Protein 3K1S (pdb70)

InterPro domains:
  IPR003188 Phosphotransferase system, lactose/cellobiose-type IIA subunit [PF02255] (8-100)
  IPR003188 Phosphotransferase system, lactose/cellobiose-type IIA subunit [PIRSF000699] (2-105)
  IPR003188 Phosphotransferase system, lactose/cellobiose-type IIA subunit [PS51095] (3-101)
  IPR003188 Phosphotransferase system, lactose/cellobiose-type IIA subunit [PTHR34382] (1-103)
  IPR003188 Phosphotransferase system, lactose/cellobiose-type IIA subunit [cd00215] (6-101)
  IPR036542 Phosphotransferase system, lactose/cellobiose-type IIA subunit superfamily [SSF46973] (1-101)

Organism: Bacillus anthracis (NCBI:txid1392)

CATH classification: 1.20.58.80

Sequence (906 aa):
SNATTAEQIPFQLILNSGNARRSFAEALQFAKQGKAEADEAVKAKEEAINEAHHFQTELIQSEARGEKTEISVLLIHAQDHLNAITVKELAAEFIDLYKKLEAKGGTTAEQIPFQLILNSGNARSFAEALQFAKQGKAEADEEAVKAKEAINEAHHFQTELIQSEARGEKKTEEISVLLIHAQDHLNAITVKELAAEFIDLYKKLEAKKGTTAEQIPFQLILNSGNARSFAEALQFAKQGKAEADEAVKAKKEAINEAHHFQTELIQSEEARGEKTEISVLLIHAQDHLNAITVKELAAEFIDLYKKLEAKGSNATTAEQIPFQLILNSGNARSFAEALQFAKQGKAEADEAVKAKEAINEAHHFQQTELIQSEARGEKTEEISVLLIHAQDHLNAITVKELAAEFIDLYKKLEEAKGTTAEQIPFQQLILNSGNARSFAEALQFAKQGKAEADEAVKAKKEAINEAHHFQTELIQSEARGEKTEISVLLIHAQDHLNAITVKELAAEFIDLYKKLEAKGTTAEQIPFQLILNSGNARSFAEALQQFAKQGKAEADEAVKAKEAINEAHHFQTELIQSEARGEKTEISVLLIHAQDHLNAITVKELAAEFIDLYKKLEAKGTTAEQIPFQLILNSGNARSFAEALQFAKQGKAEADEAVKAKEEAINEAHHFQTELIQSEARGEKTEEISVLLIHAQDHLNAITVKELAAEFIDLYKKLEEAKGTTAEQIPFQLILNSGNARRSFAEALQQFAKQGKAEADEAVKAKEAINEAHHHFQTELIQSEARGEKTEISVLLIHAQDHLNAITVKEELAAEFIDLYKKLEAKGTTAEQQIPFQLILNSGNARSFAEALQFAKQGKAEEADEAVKKAKEAINEAHHFQTELIQSEARGEKKTEISVLLIHAQDHLNAITVKELAAEFIDLYKKLEAKG

Foldseek 3Di:
DVVDPLVVLLVQLLVLLVLLLVLLVLLVQLVVVHVSSVVSCSSVVSLVSSVVSVVVVVVCVVVVNDRDDDPSNVVSVVSNVSVVSNVVSVVSSVVSVVVVVPD/DVLVCLLVQLLVLLVLLLVLLCLLVCLVVVHVSSVVSCVSVVSLVSNVVSVVCVVVCVVVVHDDDDDPSNVVSVVSNVSVVSSVVSVVSSVVSVVPVVDD/DVLVVLLVLLLVLLVLLLVLLCLLVQLVVVHVSSVVSVSSVVSLVSNVVSVVCQVVCVVVVNDDDDDPSNVVSVVSNVSVVSSVVSVVSSVVSVVVVVVD/DDVDVPVVLLVVLLVLLVLLQVLLVLLVCLVVVHVSSVVSVVSVVSLVSSVVSVVVVVVCVVVPNDDDDDPSNVVSVVSNCSVVSSVVSVVSSVVSVVVVVVD/DVLVCLLVLLQVLLVLLLVLLVLLVQLVVVHVSSVVSVSSVVSLVSNVVSVVVQVVQVVPPDDDDDDPSNVVSVVSNVSVVSSVVSVVSSVVSVVVVVPD/DDQCVLLVLLQVLLVLLLVLLCLLVQLVVVHVSSVVSVSSVVSLVSNVVSVVCVVVCVVVVNDRDDDPSNVVSVVSNVSVVSNVVSVVSSVVSVVVVVPD/DVLVCLLVQLQVLLVLLLVLLVLLVCLVVVHVSSVVSCSSVVSLVSNVVSVVCNVVCVVVVHDDDDDPSNVVSVVSNVSVVSSVVSVVSSVVSVVPVVDD/DVLVCLLVQLLVLLVLLLVLLCLLVQLVVVHVSSVVSCVSVVSLVSNVVSVVCVVVCVVVPNDDDDDPSNVVSVVSNCSVVSSVVSVVSSVVSVVVVPVD/DVCVCLLVLLLVLLVLLLVLLCLLVCLVVVHVSSVVSCSSVVSLVSNVVSVVCVVVCVVVVNDDDDDPSNVVSVVSNVSVVSSVVSVVSSVVSVVVVVVD

Secondary structure (DSSP, 8-state):
-----TTHHHHHHHHHHHHHHHH--HHHHHHTT--HHHH--HHHHHHHHHHHHHHHHHHHHHTT-PPPP-HHHHHHHHH--HHHHHHHHHHHHHHHHHHHHH-/-GGGGHHHHHHHHHHHHHHH--HHHHHHTT--HHHH--HHHHHHHHHHHHHHHHHHHHHHT------HHHHHHHHH--HHHHHHHHHHHHHHHHHHHH--/-TTTHHHHHHHHHHHHHHHH--HHHHHHTT--HHHH--HHHHHHHHHHHHHHHHHHHHHTT-PPPP-HHHHHHHHH--HHHHHHHHHHHHHHHHHHHHT-/----TTTHHHHHHHHHHHHHHHH--HHHHHHTT--HHHH--HHHHHHHHHHHHHHHHHHHHHHT--PPP-HHHHHHHHH--HHHHHHHHHHHHHHHHHHHHH-/-TTTTHHHHHHHHHHHHHHH--HHHHHTTT--HHHH--HHHHHHHHHHHHHHHHHHHHHTTS-----HHHHHHHHH--HHHHHHHHHHHHHHHHHHHTT-/--SSHHHHHHHHHHHHHHHH--HHHHHHTT--HHHH--HHHHHHHHHHHHHHHHHHHHHTT------HHHHHHHHH--HHHHHHHHHHHHHHHHHHHH--/-HHHHHHHHHHHHHHHHHHH--HHHHHHHT--HHHH--HHHHHHHHHHHHHHHHHHHHHTTPPPPP-HHHHHHHHH--HHHHHHHHHHHHHHHHHHHT--/-TTTSHHHHHHHHHHHHHHH--HHHHHHTT--HHHH--HHHHHHHHHHHHHHHHHHHHHTT------HHHHHHHHH--HHHHHHHHHHHHHHHHHHHTT-/--GGGHHHHHHHHHHHHHHH--HHHHHHTT--HHHH--HHHHHHHHHHHHHHHHHHHHHHT------HHHHHHHHH--HHHHHHHHHHHHHHHHHHHHH-

Radius of gyration: 31.22 Å; Cα contacts (8 Å, |Δi|>4): 1168; chains: 9; bounding box: 77×78×96 Å

B-factor: mean 37.59, std 14.77, range [17.46, 113.02]

Structure (mmCIF, N/CA/C/O backbone):
data_3K1S
#
_entry.id   3K1S
#
_cell.length_a   92.887
_cell.length_b   92.887
_cell.length_c   260.639
_cell.angle_alpha   90.00
_cell.angle_beta   90.00
_cell.angle_gamma   90.00
#
_symmetry.space_group_name_H-M   'P 43 21 2'
#
loop_
_entity.id
_entity.type
_entity.pdbx_description
1 polymer 'PTS system, cellobiose-specific IIA component'
2 non-polymer 'SODIUM ION'
3 non-polymer 'MAGNESIUM ION'
4 non-polymer 'CHLORIDE ION'
5 water water
#
loop_
_atom_site.group_PDB
_atom_site.id
_atom_site.type_symbol
_atom_site.label_atom_id
_atom_site.label_alt_id
_atom_site.label_comp_id
_atom_site.label_asym_id
_atom_site.label_entity_id
_atom_site.label_seq_id
_atom_site.pdbx_PDB_ins_code
_atom_site.Cartn_x
_atom_site.Cartn_y
_atom_site.Cartn_z
_atom_site.occupancy
_atom_site.B_iso_or_equiv
_atom_site.auth_seq_id
_atom_site.auth_comp_id
_atom_site.auth_asym_id
_atom_site.auth_atom_id
_atom_site.pdbx_PDB_model_num
ATOM 1 N N . SER A 1 1 ? 10.612 -8.314 74.198 1.00 31.48 -2 SER A N 1
ATOM 2 C CA . SER A 1 1 ? 10.486 -9.441 75.166 1.00 31.03 -2 SER A CA 1
ATOM 3 C C . SER A 1 1 ? 9.399 -10.424 74.734 1.00 31.92 -2 SER A C 1
ATOM 4 O O . SER A 1 1 ? 8.644 -10.155 73.793 1.00 29.61 -2 SER A O 1
ATOM 7 N N . ASN A 1 2 ? 9.317 -11.558 75.429 1.00 32.27 -1 ASN A N 1
ATOM 8 C CA . ASN A 1 2 ? 8.267 -12.551 75.175 1.00 33.83 -1 ASN A CA 1
ATOM 9 C C . ASN A 1 2 ? 6.849 -12.028 75.427 1.00 34.62 -1 ASN A C 1
ATOM 10 O O . ASN A 1 2 ? 5.905 -12.432 74.748 1.00 35.54 -1 ASN A O 1
ATOM 15 N N . ALA A 1 3 ? 6.700 -11.141 76.408 1.00 37.84 0 ALA A N 1
ATOM 16 C CA . ALA A 1 3 ? 5.399 -10.545 76.705 1.00 41.08 0 ALA A CA 1
ATOM 17 C C . ALA A 1 3 ? 4.982 -9.565 75.609 1.00 43.81 0 ALA A C 1
ATOM 18 O O . ALA A 1 3 ? 3.832 -9.582 75.159 1.00 44.70 0 ALA A O 1
ATOM 36 N N . THR A 1 6 ? 8.214 -4.743 70.564 1.00 43.78 3 THR A N 1
ATOM 37 C CA . THR A 1 6 ? 8.045 -3.466 69.871 1.00 44.85 3 THR A CA 1
ATOM 38 C C . THR A 1 6 ? 8.555 -3.571 68.433 1.00 44.10 3 THR A C 1
ATOM 39 O O . THR A 1 6 ? 9.300 -4.502 68.096 1.00 41.75 3 THR A O 1
ATOM 43 N N . THR A 1 7 ? 8.156 -2.614 67.594 1.00 43.52 4 THR A N 1
ATOM 44 C CA . THR A 1 7 ? 8.591 -2.569 66.194 1.00 42.36 4 THR A CA 1
ATOM 45 C C . THR A 1 7 ? 10.116 -2.513 66.079 1.00 37.56 4 THR A C 1
ATOM 46 O O . THR A 1 7 ? 10.715 -3.309 65.358 1.00 38.18 4 THR A O 1
ATOM 50 N N . ALA A 1 8 ? 10.734 -1.578 66.799 1.00 52.43 5 ALA A N 1
ATOM 51 C CA . ALA A 1 8 ? 12.192 -1.460 66.836 1.00 47.22 5 ALA A CA 1
ATOM 52 C C . ALA A 1 8 ? 12.857 -2.788 67.191 1.00 43.78 5 ALA A C 1
ATOM 53 O O . ALA A 1 8 ? 13.907 -3.128 66.643 1.00 41.49 5 ALA A O 1
ATOM 55 N N . GLU A 1 9 ? 12.237 -3.529 68.109 1.00 40.68 6 GLU A N 1
ATOM 56 C CA . GLU A 1 9 ? 12.767 -4.819 68.564 1.00 38.87 6 GLU A CA 1
ATOM 57 C C . GLU A 1 9 ? 12.742 -5.895 67.470 1.00 35.57 6 GLU A C 1
ATOM 58 O O . GLU A 1 9 ? 13.263 -6.995 67.661 1.00 35.35 6 GLU A O 1
ATOM 64 N N . GLN A 1 10 ? 12.149 -5.562 66.325 1.00 33.74 7 GLN A N 1
ATOM 65 C CA . GLN A 1 10 ? 12.113 -6.465 65.171 1.00 31.98 7 GLN A CA 1
ATOM 66 C C . GLN A 1 10 ? 13.460 -6.548 64.461 1.00 29.06 7 GLN A C 1
ATOM 67 O O . GLN A 1 10 ? 13.782 -7.567 63.848 1.00 27.78 7 GLN A O 1
ATOM 73 N N . ILE A 1 11 ? 14.241 -5.474 64.547 1.00 28.30 8 ILE A N 1
ATOM 74 C CA . ILE A 1 11 ? 15.503 -5.367 63.813 1.00 28.55 8 ILE A CA 1
ATOM 75 C C . ILE A 1 11 ? 16.466 -6.505 64.162 1.00 26.00 8 ILE A C 1
ATOM 76 O O . ILE A 1 11 ? 16.976 -7.175 63.269 1.00 27.00 8 ILE A O 1
ATOM 81 N N . PRO A 1 12 ? 16.720 -6.731 65.462 1.00 25.28 9 PRO A N 1
ATOM 82 C CA . PRO A 1 12 ? 17.636 -7.812 65.816 1.00 23.74 9 PRO A CA 1
ATOM 83 C C . PRO A 1 12 ? 17.257 -9.157 65.192 1.00 22.49 9 PRO A C 1
ATOM 84 O O . PRO A 1 12 ? 18.132 -9.843 64.652 1.00 22.14 9 PRO A O 1
ATOM 88 N N . PHE A 1 13 ? 15.974 -9.519 65.247 1.00 22.18 10 PHE A N 1
ATOM 89 C CA . PHE A 1 13 ? 15.491 -10.780 64.654 1.00 21.59 10 PHE A CA 1
ATOM 90 C C . PHE A 1 13 ? 15.752 -10.881 63.146 1.00 22.80 10 PHE A C 1
ATOM 91 O O . PHE A 1 13 ? 16.125 -11.948 62.645 1.00 21.85 10 PHE A O 1
ATOM 99 N N . GLN A 1 14 ? 15.544 -9.773 62.433 1.00 21.60 11 GLN A N 1
ATOM 100 C CA . GLN A 1 14 ? 15.752 -9.715 60.988 1.00 24.11 11 GLN A CA 1
ATOM 101 C C . GLN A 1 14 ? 17.231 -9.842 60.644 1.00 24.72 11 GLN A C 1
ATOM 102 O O . GLN A 1 14 ? 17.595 -10.514 59.678 1.00 24.79 11 GLN A O 1
ATOM 108 N N . LEU A 1 15 ? 18.077 -9.179 61.428 1.00 26.54 12 LEU A N 1
ATOM 109 C CA . LEU A 1 15 ? 19.523 -9.264 61.240 1.00 26.10 12 LEU A CA 1
ATOM 110 C C . LEU A 1 15 ? 20.031 -10.685 61.465 1.00 22.73 12 LEU A C 1
ATOM 111 O O . LEU A 1 15 ? 20.907 -11.153 60.748 1.00 26.18 12 LEU A O 1
ATOM 116 N N . ILE A 1 16 ? 19.478 -11.357 62.467 1.00 22.76 13 ILE A N 1
ATOM 117 C CA . ILE A 1 16 ? 19.895 -12.712 62.829 1.00 20.07 13 ILE A CA 1
ATOM 118 C C . ILE A 1 16 ? 19.440 -13.700 61.753 1.00 20.48 13 ILE A C 1
ATOM 119 O O . ILE A 1 16 ? 20.210 -14.569 61.327 1.00 20.91 13 ILE A O 1
ATOM 124 N N . LEU A 1 17 ? 18.206 -13.538 61.281 1.00 19.11 14 LEU A N 1
ATOM 125 C CA . LEU A 1 17 ? 17.683 -14.380 60.207 1.00 19.42 14 LEU A CA 1
ATOM 126 C C . LEU A 1 17 ? 18.583 -14.348 58.964 1.00 20.62 14 LEU A C 1
ATOM 127 O O . LEU A 1 17 ? 19.063 -15.392 58.510 1.00 19.35 14 LEU A O 1
ATOM 132 N N . ASN A 1 18 ? 18.802 -13.145 58.434 1.00 19.03 15 ASN A N 1
ATOM 133 C CA . ASN A 1 18 ? 19.549 -12.938 57.192 1.00 22.03 15 ASN A CA 1
ATOM 134 C C . ASN A 1 18 ? 21.040 -13.246 57.330 1.00 22.26 15 ASN A C 1
ATOM 135 O O . ASN A 1 18 ? 21.606 -13.965 56.504 1.00 25.12 15 ASN A O 1
ATOM 140 N N . SER A 1 19 ? 21.667 -12.699 58.371 1.00 20.56 16 SER A N 1
ATOM 141 C CA . SER A 1 19 ? 23.061 -13.016 58.706 1.00 22.01 16 SER A CA 1
ATOM 142 C C . SER A 1 19 ? 23.278 -14.513 58.926 1.00 20.13 16 SER A C 1
ATOM 143 O O . SER A 1 19 ? 24.277 -15.069 58.473 1.00 23.80 16 SER A O 1
ATOM 146 N N . GLY A 1 20 ? 22.348 -15.154 59.630 1.00 20.49 17 GLY A N 1
ATOM 147 C CA . GLY A 1 20 ? 22.415 -16.591 59.883 1.00 18.69 17 GLY A CA 1
ATOM 148 C C . GLY A 1 20 ? 22.382 -17.372 58.585 1.00 18.94 17 GLY A C 1
ATOM 149 O O . GLY A 1 20 ? 23.177 -18.292 58.383 1.00 22.09 17 GLY A O 1
ATOM 150 N N . ASN A 1 21 ? 21.462 -17.001 57.698 1.00 19.12 18 ASN A N 1
ATOM 151 C CA . ASN A 1 21 ? 21.385 -17.599 56.365 1.00 18.33 18 ASN A CA 1
ATOM 152 C C . ASN A 1 21 ? 22.635 -17.321 55.523 1.00 18.89 18 ASN A C 1
ATOM 153 O O . ASN A 1 21 ? 23.077 -18.180 54.757 1.00 19.98 18 ASN A O 1
ATOM 158 N N . ALA A 1 22 ? 23.215 -16.132 55.681 1.00 18.34 19 ALA A N 1
ATOM 159 C CA . ALA A 1 22 ? 24.493 -15.815 55.036 1.00 20.24 19 ALA A CA 1
ATOM 160 C C . ALA A 1 22 ? 25.585 -16.771 55.512 1.00 21.84 19 ALA A C 1
ATOM 161 O O . ALA A 1 22 ? 26.265 -17.390 54.696 1.00 23.82 19 ALA A O 1
ATOM 163 N N . ARG A 1 23 ? 25.723 -16.934 56.827 1.00 21.99 20 ARG A N 1
ATOM 164 C CA A ARG A 1 23 ? 26.707 -17.818 57.371 0.50 21.85 20 ARG A CA 1
ATOM 165 C CA B ARG A 1 23 ? 26.726 -17.832 57.378 0.50 21.81 20 ARG A CA 1
ATOM 166 C C . ARG A 1 23 ? 26.458 -19.257 56.910 1.00 20.75 20 ARG A C 1
ATOM 167 O O . ARG A 1 23 ? 27.363 -19.929 56.508 1.00 23.93 20 ARG A O 1
ATOM 182 N N . SER A 1 24 ? 25.214 -19.679 56.932 1.00 20.22 21 SER A N 1
ATOM 183 C CA . SER A 1 24 ? 24.837 -21.008 56.452 1.00 19.97 21 SER A CA 1
ATOM 184 C C . SER A 1 24 ? 25.218 -21.246 54.987 1.00 21.07 21 SER A C 1
ATOM 185 O O . SER A 1 24 ? 25.718 -22.323 54.639 1.00 23.92 21 SER A O 1
ATOM 188 N N . PHE A 1 25 ? 24.992 -20.252 54.131 1.00 19.72 22 PHE A N 1
ATOM 189 C CA . PHE A 1 25 ? 25.357 -20.385 52.714 1.00 21.16 22 PHE A CA 1
ATOM 190 C C . PHE A 1 25 ? 26.861 -20.526 52.562 1.00 20.29 22 PHE A C 1
ATOM 191 O O . PHE A 1 25 ? 27.342 -21.374 51.807 1.00 21.24 22 PHE A O 1
ATOM 199 N N . ALA A 1 26 ? 27.605 -19.705 53.296 1.00 20.51 23 ALA A N 1
ATOM 200 C CA . ALA A 1 26 ? 29.063 -19.750 53.249 1.00 21.29 23 ALA A CA 1
ATOM 201 C C . ALA A 1 26 ? 29.608 -21.112 53.683 1.00 22.12 23 ALA A C 1
ATOM 202 O O . ALA A 1 26 ? 30.490 -21.660 53.028 1.00 25.14 23 ALA A O 1
ATOM 212 N N . GLU A 1 28 ? 27.903 -23.996 53.743 1.00 26.16 25 GLU A N 1
ATOM 213 C CA . GLU A 1 28 ? 27.431 -24.949 52.737 1.00 25.06 25 GLU A CA 1
ATOM 214 C C . GLU A 1 28 ? 28.375 -24.948 51.535 1.00 23.85 25 GLU A C 1
ATOM 215 O O . GLU A 1 28 ? 28.737 -26.009 51.019 1.00 23.94 25 GLU A O 1
ATOM 221 N N . ALA A 1 29 ? 28.796 -23.753 51.126 1.00 22.56 26 ALA A N 1
ATOM 222 C CA . ALA A 1 29 ? 29.759 -23.580 50.037 1.00 22.94 26 ALA A CA 1
ATOM 223 C C . ALA A 1 29 ? 31.120 -24.182 50.384 1.00 24.96 26 ALA A C 1
ATOM 224 O O . ALA A 1 29 ? 31.747 -24.848 49.550 1.00 26.64 26 ALA A O 1
ATOM 226 N N . LEU A 1 30 ? 31.572 -23.941 51.612 1.00 24.77 27 LEU A N 1
ATOM 227 C CA . LEU A 1 30 ? 32.826 -24.505 52.090 1.00 26.02 27 LEU A CA 1
ATOM 228 C C . LEU A 1 30 ? 32.752 -26.026 51.979 1.00 28.26 27 LEU A C 1
ATOM 229 O O . LEU A 1 30 ? 33.642 -26.656 51.393 1.00 29.65 27 LEU A O 1
ATOM 234 N N . GLN A 1 31 ? 31.672 -26.604 52.507 1.00 24.55 28 GLN A N 1
ATOM 235 C CA . GLN A 1 31 ? 31.457 -28.050 52.445 1.00 26.23 28 GLN A CA 1
ATOM 236 C C . GLN A 1 31 ? 31.406 -28.605 51.012 1.00 26.05 28 GLN A C 1
ATOM 237 O O . GLN A 1 31 ? 31.953 -29.676 50.750 1.00 27.51 28 GLN A O 1
ATOM 243 N N . PHE A 1 32 ? 30.734 -27.894 50.103 1.00 25.29 29 PHE A N 1
ATOM 244 C CA . PHE A 1 32 ? 30.715 -28.270 48.680 1.00 26.71 29 PHE A CA 1
ATOM 245 C C . PHE A 1 32 ? 32.130 -28.334 48.098 1.00 27.57 29 PHE A C 1
ATOM 246 O O . PHE A 1 32 ? 32.515 -29.336 47.497 1.00 28.42 29 PHE A O 1
ATOM 254 N N . ALA A 1 33 ? 32.892 -27.259 48.282 1.00 27.99 30 ALA A N 1
ATOM 255 C CA . ALA A 1 33 ? 34.255 -27.169 47.765 1.00 28.74 30 ALA A CA 1
ATOM 256 C C . ALA A 1 33 ? 35.116 -28.321 48.279 1.00 31.20 30 ALA A C 1
ATOM 257 O O . ALA A 1 33 ? 35.921 -28.894 47.534 1.00 33.35 30 ALA A O 1
ATOM 259 N N . LYS A 1 34 ? 34.932 -28.653 49.554 1.00 32.14 31 LYS A N 1
ATOM 260 C CA . LYS A 1 34 ? 35.645 -29.749 50.200 1.00 34.34 31 LYS A CA 1
ATOM 261 C C . LYS A 1 34 ? 35.389 -31.082 49.493 1.00 35.05 31 LYS A C 1
ATOM 262 O O . LYS A 1 34 ? 36.233 -31.978 49.523 1.00 35.77 31 LYS A O 1
ATOM 268 N N . GLN A 1 35 ? 34.219 -31.202 48.869 1.00 33.76 32 GLN A N 1
ATOM 269 C CA . GLN A 1 35 ? 33.843 -32.412 48.130 1.00 34.64 32 GLN A CA 1
ATOM 270 C C . GLN A 1 35 ? 34.196 -32.312 46.650 1.00 33.55 32 GLN A C 1
ATOM 271 O O . GLN A 1 35 ? 33.900 -33.221 45.873 1.00 35.04 32 GLN A O 1
ATOM 277 N N . GLY A 1 36 ? 34.823 -31.204 46.266 1.00 32.28 33 GLY A N 1
ATOM 278 C CA . GLY A 1 36 ? 35.180 -30.964 44.877 1.00 31.93 33 GLY A CA 1
ATOM 279 C C . GLY A 1 36 ? 34.003 -30.485 44.049 1.00 32.40 33 GLY A C 1
ATOM 280 O O . GLY A 1 36 ? 34.078 -30.458 42.819 1.00 33.04 33 GLY A O 1
ATOM 281 N N . LYS A 1 37 ? 32.921 -30.103 44.729 1.00 30.41 34 LYS A N 1
ATOM 282 C CA . LYS A 1 37 ? 31.718 -29.581 44.082 1.00 29.82 34 LYS A CA 1
ATOM 283 C C . LYS A 1 37 ? 31.835 -28.067 43.940 1.00 29.37 34 LYS A C 1
ATOM 284 O O . LYS A 1 37 ? 31.188 -27.299 44.665 1.00 30.02 34 LYS A O 1
ATOM 298 N N . ALA A 1 39 ? 31.239 -25.760 41.405 1.00 31.79 36 ALA A N 1
ATOM 299 C CA . ALA A 1 39 ? 30.154 -24.963 40.835 1.00 31.86 36 ALA A CA 1
ATOM 300 C C . ALA A 1 39 ? 29.049 -24.700 41.856 1.00 30.55 36 ALA A C 1
ATOM 301 O O . ALA A 1 39 ? 28.472 -23.612 41.880 1.00 29.31 36 ALA A O 1
ATOM 303 N N . GLU A 1 40 ? 28.761 -25.706 42.683 1.00 29.26 37 GLU A N 1
ATOM 304 C CA . GLU A 1 40 ? 27.783 -25.590 43.757 1.00 28.38 37 GLU A CA 1
ATOM 305 C C . GLU A 1 40 ? 28.311 -24.669 44.863 1.00 27.61 37 GLU A C 1
ATOM 306 O O . GLU A 1 40 ? 27.546 -23.931 45.491 1.00 28.63 37 GLU A O 1
ATOM 312 N N . ALA A 1 41 ? 29.620 -24.727 45.098 1.00 26.79 38 ALA A N 1
ATOM 313 C CA . ALA A 1 41 ? 30.292 -23.827 46.033 1.00 27.30 38 ALA A CA 1
ATOM 314 C C . ALA A 1 41 ? 30.225 -22.382 45.542 1.00 27.06 38 ALA A C 1
ATOM 315 O O . ALA A 1 41 ? 29.814 -21.490 46.279 1.00 26.86 38 ALA A O 1
ATOM 317 N N . ASP A 1 42 ? 30.628 -22.155 44.294 1.00 28.76 39 ASP A N 1
ATOM 318 C CA . ASP A 1 42 ? 30.567 -20.815 43.710 1.00 30.43 39 ASP A CA 1
ATOM 319 C C . ASP A 1 42 ? 29.167 -20.206 43.829 1.00 30.57 39 ASP A C 1
ATOM 320 O O . ASP A 1 42 ? 29.027 -19.043 44.210 1.00 29.52 39 ASP A O 1
ATOM 325 N N . GLU A 1 43 ? 28.140 -20.995 43.516 1.00 30.04 40 GLU A N 1
ATOM 326 C CA . GLU A 1 43 ? 26.760 -20.514 43.586 1.00 32.76 40 GLU A CA 1
ATOM 327 C C . GLU A 1 43 ? 26.273 -20.237 45.010 1.00 30.44 40 GLU A C 1
ATOM 328 O O . GLU A 1 43 ? 25.511 -19.292 45.226 1.00 30.38 40 GLU A O 1
ATOM 334 N N . ALA A 1 44 ? 26.688 -21.065 45.969 1.00 28.10 41 ALA A N 1
ATOM 335 C CA . ALA A 1 44 ? 26.333 -20.841 47.373 1.00 28.45 41 ALA A CA 1
ATOM 336 C C . ALA A 1 44 ? 26.983 -19.568 47.928 1.00 26.50 41 ALA A C 1
ATOM 337 O O . ALA A 1 44 ? 26.403 -18.886 48.771 1.00 27.51 41 ALA A O 1
ATOM 347 N N . VAL A 1 46 ? 27.528 -16.886 46.100 1.00 26.22 43 VAL A N 1
ATOM 348 C CA . VAL A 1 46 ? 26.677 -15.835 45.547 1.00 26.13 43 VAL A CA 1
ATOM 349 C C . VAL A 1 46 ? 25.482 -15.596 46.469 1.00 25.91 43 VAL A C 1
ATOM 350 O O . VAL A 1 46 ? 25.122 -14.452 46.751 1.00 26.62 43 VAL A O 1
ATOM 354 N N . LYS A 1 47 ? 24.877 -16.680 46.946 1.00 25.82 44 LYS A N 1
ATOM 355 C CA . LYS A 1 47 ? 23.720 -16.578 47.828 1.00 24.39 44 LYS A CA 1
ATOM 356 C C . LYS A 1 47 ? 24.110 -16.025 49.192 1.00 22.77 44 LYS A C 1
ATOM 357 O O . LYS A 1 47 ? 23.356 -15.267 49.796 1.00 21.98 44 LYS A O 1
ATOM 363 N N . ALA A 1 48 ? 25.297 -16.397 49.660 1.00 21.30 45 ALA A N 1
ATOM 364 C CA . ALA A 1 48 ? 25.849 -15.827 50.876 1.00 22.74 45 ALA A CA 1
ATOM 365 C C . ALA A 1 48 ? 25.879 -14.311 50.748 1.00 23.04 45 ALA A C 1
ATOM 366 O O . ALA A 1 48 ? 25.338 -13.602 51.596 1.00 26.58 45 ALA A O 1
ATOM 368 N N . LYS A 1 49 ? 26.488 -13.827 49.666 1.00 24.88 46 LYS A N 1
ATOM 369 C CA . LYS A 1 49 ? 26.607 -12.399 49.404 1.00 25.08 46 LYS A CA 1
ATOM 370 C C . LYS A 1 49 ? 25.247 -11.714 49.418 1.00 24.76 46 LYS A C 1
ATOM 371 O O . LYS A 1 49 ? 25.081 -10.665 50.054 1.00 24.97 46 LYS A O 1
ATOM 377 N N . GLU A 1 50 ? 24.286 -12.312 48.719 1.00 23.70 47 GLU A N 1
ATOM 378 C CA A GLU A 1 50 ? 22.932 -11.774 48.641 0.50 24.83 47 GLU A CA 1
ATOM 379 C CA B GLU A 1 50 ? 22.935 -11.764 48.640 0.50 24.89 47 GLU A CA 1
ATOM 380 C C . GLU A 1 50 ? 22.305 -11.626 50.025 1.00 25.59 47 GLU A C 1
ATOM 381 O O . GLU A 1 50 ? 21.643 -10.630 50.308 1.00 27.66 47 GLU A O 1
ATOM 392 N N . ALA A 1 51 ? 22.525 -12.621 50.885 1.00 25.71 48 ALA A N 1
ATOM 393 C CA . ALA A 1 51 ? 21.964 -12.625 52.236 1.00 25.89 48 ALA A CA 1
ATOM 394 C C . ALA A 1 51 ? 22.584 -11.538 53.124 1.00 26.94 48 ALA A C 1
ATOM 395 O O . ALA A 1 51 ? 21.889 -10.926 53.936 1.00 26.59 48 ALA A O 1
ATOM 397 N N . ILE A 1 52 ? 23.891 -11.321 52.975 1.00 24.92 49 ILE A N 1
ATOM 398 C CA . ILE A 1 52 ? 24.580 -10.206 53.622 1.00 22.90 49 ILE A CA 1
ATOM 399 C C . ILE A 1 52 ? 24.020 -8.866 53.133 1.00 23.88 49 ILE A C 1
ATOM 400 O O . ILE A 1 52 ? 23.883 -7.923 53.916 1.00 22.50 49 ILE A O 1
ATOM 405 N N . ASN A 1 53 ? 23.700 -8.781 51.842 1.00 23.42 50 ASN A N 1
ATOM 406 C CA . ASN A 1 53 ? 23.081 -7.568 51.307 1.00 24.75 50 ASN A CA 1
ATOM 407 C C . ASN A 1 53 ? 21.762 -7.262 52.021 1.00 25.70 50 ASN A C 1
ATOM 408 O O . ASN A 1 53 ? 21.522 -6.123 52.422 1.00 27.83 50 ASN A O 1
ATOM 413 N N . GLU A 1 54 ? 20.922 -8.283 52.191 1.00 23.40 51 GLU A N 1
ATOM 414 C CA . GLU A 1 54 ? 19.631 -8.124 52.868 1.00 24.06 51 GLU A CA 1
ATOM 415 C C . GLU A 1 54 ? 19.801 -7.703 54.328 1.00 24.93 51 GLU A C 1
ATOM 416 O O . GLU A 1 54 ? 19.056 -6.856 54.832 1.00 25.16 51 GLU A O 1
ATOM 422 N N . ALA A 1 55 ? 20.777 -8.301 55.006 1.00 22.61 52 ALA A N 1
ATOM 423 C CA . ALA A 1 55 ? 21.092 -7.920 56.377 1.00 24.87 52 ALA A CA 1
ATOM 424 C C . ALA A 1 55 ? 21.609 -6.479 56.412 1.00 27.01 52 ALA A C 1
ATOM 425 O O . ALA A 1 55 ? 21.283 -5.711 57.322 1.00 27.36 52 ALA A O 1
ATOM 427 N N . HIS A 1 56 ? 22.408 -6.122 55.409 1.00 25.83 53 HIS A N 1
ATOM 428 C CA . HIS A 1 56 ? 23.020 -4.802 55.342 1.00 28.94 53 HIS A CA 1
ATOM 429 C C . HIS A 1 56 ? 21.958 -3.703 55.281 1.00 28.88 53 HIS A C 1
ATOM 430 O O . HIS A 1 56 ? 22.116 -2.649 55.897 1.00 28.50 53 HIS A O 1
ATOM 437 N N . HIS A 1 57 ? 20.869 -3.959 54.560 1.00 28.43 54 HIS A N 1
ATOM 438 C CA . HIS A 1 57 ? 19.765 -3.005 54.492 1.00 30.74 54 HIS A CA 1
ATOM 439 C C . HIS A 1 57 ? 19.294 -2.532 55.870 1.00 30.49 54 HIS A C 1
ATOM 440 O O . HIS A 1 57 ? 19.036 -1.339 56.050 1.00 30.40 54 HIS A O 1
ATOM 447 N N . PHE A 1 58 ? 19.176 -3.459 56.828 1.00 29.27 55 PHE A N 1
ATOM 448 C CA . PHE A 1 58 ? 18.774 -3.123 58.203 1.00 28.25 55 PHE A CA 1
ATOM 449 C C . PHE A 1 58 ? 19.872 -2.351 58.932 1.00 29.52 55 PHE A C 1
ATOM 450 O O . PHE A 1 58 ? 19.590 -1.446 59.722 1.00 31.73 55 PHE A O 1
ATOM 458 N N . GLN A 1 59 ? 21.120 -2.725 58.670 1.00 27.57 56 GLN A N 1
ATOM 459 C CA . GLN A 1 59 ? 22.277 -2.056 59.251 1.00 28.81 56 GLN A CA 1
ATOM 460 C C . GLN A 1 59 ? 22.283 -0.550 58.960 1.00 29.95 56 GLN A C 1
ATOM 461 O O . GLN A 1 59 ? 22.394 0.273 59.880 1.00 30.77 56 GLN A O 1
ATOM 467 N N . THR A 1 60 ? 22.167 -0.200 57.683 1.00 26.71 57 THR A N 1
ATOM 468 C CA . THR A 1 60 ? 22.210 1.199 57.257 1.00 27.93 57 THR A CA 1
ATOM 469 C C . THR A 1 60 ? 21.093 1.997 57.922 1.00 27.66 57 THR A C 1
ATOM 470 O O . THR A 1 60 ? 21.336 3.070 58.475 1.00 28.10 57 THR A O 1
ATOM 474 N N . GLU A 1 61 ? 19.876 1.462 57.877 1.00 28.49 58 GLU A N 1
ATOM 475 C CA . GLU A 1 61 ? 18.735 2.093 58.541 1.00 31.41 58 GLU A CA 1
ATOM 476 C C . GLU A 1 61 ? 18.966 2.301 60.039 1.00 29.08 58 GLU A C 1
ATOM 477 O O . GLU A 1 61 ? 18.533 3.301 60.614 1.00 32.68 58 GLU A O 1
ATOM 483 N N . LEU A 1 62 ? 19.651 1.350 60.660 1.00 24.85 59 LEU A N 1
ATOM 484 C CA . LEU A 1 62 ? 19.900 1.377 62.087 1.00 25.91 59 LEU A CA 1
ATOM 485 C C . LEU A 1 62 ? 20.899 2.482 62.424 1.00 26.24 59 LEU A C 1
ATOM 486 O O . LEU A 1 62 ? 20.604 3.363 63.232 1.00 24.93 59 LEU A O 1
ATOM 491 N N . ILE A 1 63 ? 22.064 2.446 61.779 1.00 25.22 60 ILE A N 1
ATOM 492 C CA . ILE A 1 63 ? 23.078 3.484 61.945 1.00 24.70 60 ILE A CA 1
ATOM 493 C C . ILE A 1 63 ? 22.508 4.879 61.675 1.00 26.41 60 ILE A C 1
ATOM 494 O O . ILE A 1 63 ? 22.709 5.798 62.479 1.00 27.17 60 ILE A O 1
ATOM 499 N N . GLN A 1 64 ? 21.798 5.032 60.556 1.00 24.71 61 GLN A N 1
ATOM 500 C CA . GLN A 1 64 ? 21.243 6.332 60.176 1.00 25.80 61 GLN A CA 1
ATOM 501 C C . GLN A 1 64 ? 20.223 6.862 61.200 1.00 26.37 61 GLN A C 1
ATOM 502 O O . GLN A 1 64 ? 20.232 8.047 61.518 1.00 27.33 61 GLN A O 1
ATOM 508 N N . SER A 1 65 ? 19.362 5.985 61.714 1.00 25.88 62 SER A N 1
ATOM 509 C CA . SER A 1 65 ? 18.472 6.330 62.831 1.00 29.64 62 SER A CA 1
ATOM 510 C C . SER A 1 65 ? 19.241 7.090 63.909 1.00 30.64 62 SER A C 1
ATOM 511 O O . SER A 1 65 ? 18.852 8.197 64.293 1.00 32.53 62 SER A O 1
ATOM 514 N N . GLU A 1 66 ? 20.332 6.491 64.391 1.00 29.01 63 GLU A N 1
ATOM 515 C CA . GLU A 1 66 ? 21.186 7.136 65.393 1.00 33.39 63 GLU A CA 1
ATOM 516 C C . GLU A 1 66 ? 21.688 8.485 64.908 1.00 33.16 63 GLU A C 1
ATOM 517 O O . GLU A 1 66 ? 21.627 9.474 65.637 1.00 35.86 63 GLU A O 1
ATOM 523 N N . ALA A 1 67 ? 22.192 8.521 63.679 1.00 32.08 64 ALA A N 1
ATOM 524 C CA . ALA A 1 67 ? 22.655 9.775 63.097 1.00 34.17 64 ALA A CA 1
ATOM 525 C C . ALA A 1 67 ? 21.585 10.863 63.234 1.00 34.23 64 ALA A C 1
ATOM 526 O O . ALA A 1 67 ? 21.900 12.025 63.474 1.00 36.57 64 ALA A O 1
ATOM 528 N N . ARG A 1 68 ? 20.322 10.467 63.100 1.00 35.18 65 ARG A N 1
ATOM 529 C CA . ARG A 1 68 ? 19.194 11.395 63.199 1.00 38.15 65 ARG A CA 1
ATOM 530 C C . ARG A 1 68 ? 18.924 11.814 64.644 1.00 39.46 65 ARG A C 1
ATOM 531 O O . ARG A 1 68 ? 18.167 12.757 64.896 1.00 40.99 65 ARG A O 1
ATOM 539 N N . GLY A 1 69 ? 19.550 11.115 65.586 1.00 38.59 66 GLY A N 1
ATOM 540 C CA . GLY A 1 69 ? 19.328 11.370 67.006 1.00 41.32 66 GLY A CA 1
ATOM 541 C C . GLY A 1 69 ? 18.195 10.524 67.553 1.00 42.08 66 GLY A C 1
ATOM 542 O O . GLY A 1 69 ? 17.657 10.810 68.621 1.00 43.14 66 GLY A O 1
ATOM 543 N N . GLU A 1 70 ? 17.826 9.487 66.804 1.00 43.21 67 GLU A N 1
ATOM 544 C CA . GLU A 1 70 ? 16.838 8.516 67.256 1.00 45.95 67 GLU A CA 1
ATOM 545 C C . GLU A 1 70 ? 17.548 7.407 68.037 1.00 47.93 67 GLU A C 1
ATOM 546 O O . GLU A 1 70 ? 18.037 6.428 67.459 1.00 49.03 67 GLU A O 1
ATOM 552 N N . LYS A 1 71 ? 17.617 7.590 69.353 1.00 49.74 68 LYS A N 1
ATOM 553 C CA . LYS A 1 71 ? 18.300 6.661 70.250 1.00 49.82 68 LYS A CA 1
ATOM 554 C C . LYS A 1 71 ? 17.694 5.258 70.188 1.00 48.15 68 LYS A C 1
ATOM 555 O O . LYS A 1 71 ? 16.498 5.072 70.422 1.00 49.48 68 LYS A O 1
ATOM 561 N N . THR A 1 72 ? 18.538 4.284 69.858 1.00 46.15 69 THR A N 1
ATOM 562 C CA . THR A 1 72 ? 18.143 2.881 69.830 1.00 44.32 69 THR A CA 1
ATOM 563 C C . THR A 1 72 ? 18.247 2.279 71.221 1.00 43.17 69 THR A C 1
ATOM 564 O O . THR A 1 72 ? 19.145 2.621 71.992 1.00 41.83 69 THR A O 1
ATOM 568 N N . GLU A 1 73 ? 17.312 1.387 71.535 1.00 43.66 70 GLU A N 1
ATOM 569 C CA . GLU A 1 73 ? 17.346 0.634 72.782 1.00 43.50 70 GLU A CA 1
ATOM 570 C C . GLU A 1 73 ? 18.392 -0.472 72.649 1.00 39.88 70 GLU A C 1
ATOM 571 O O . GLU A 1 73 ? 18.281 -1.341 71.782 1.00 37.86 70 GLU A O 1
ATOM 577 N N . ILE A 1 74 ? 19.416 -0.414 73.495 1.00 37.05 71 ILE A N 1
ATOM 578 C CA . ILE A 1 74 ? 20.480 -1.415 73.486 1.00 33.32 71 ILE A CA 1
ATOM 579 C C . ILE A 1 74 ? 20.072 -2.609 74.341 1.00 29.82 71 ILE A C 1
ATOM 580 O O . ILE A 1 74 ? 19.688 -2.457 75.503 1.00 33.29 71 ILE A O 1
ATOM 585 N N . SER A 1 75 ? 20.145 -3.795 73.748 1.00 25.64 72 SER A N 1
ATOM 586 C CA . SER A 1 75 ? 19.774 -5.032 74.427 1.00 24.02 72 SER A CA 1
ATOM 587 C C . SER A 1 75 ? 20.787 -6.118 74.087 1.00 22.93 72 SER A C 1
ATOM 588 O O . SER A 1 75 ? 21.557 -5.976 73.135 1.00 22.10 72 SER A O 1
ATOM 591 N N . VAL A 1 76 ? 20.794 -7.194 74.870 1.00 21.97 73 VAL A N 1
ATOM 592 C CA . VAL A 1 76 ? 21.617 -8.356 74.549 1.00 21.47 73 VAL A CA 1
ATOM 593 C C . VAL A 1 76 ? 21.340 -8.836 73.115 1.00 20.96 73 VAL A C 1
ATOM 594 O O . VAL A 1 76 ? 22.281 -9.095 72.359 1.00 22.49 73 VAL A O 1
ATOM 598 N N . LEU A 1 77 ? 20.065 -8.928 72.737 1.00 20.64 74 LEU A N 1
ATOM 599 C CA . LEU A 1 77 ? 19.704 -9.447 71.411 1.00 21.54 74 LEU A CA 1
ATOM 600 C C . LEU A 1 77 ? 20.255 -8.574 70.279 1.00 19.77 74 LEU A C 1
ATOM 601 O O . LEU A 1 77 ? 20.787 -9.095 69.308 1.00 21.22 74 LEU A O 1
ATOM 606 N N . LEU A 1 78 ? 20.144 -7.255 70.420 1.00 20.16 75 LEU A N 1
ATOM 607 C CA . LEU A 1 78 ? 20.705 -6.331 69.433 1.00 22.41 75 LEU A CA 1
ATOM 608 C C . LEU A 1 78 ? 22.222 -6.493 69.297 1.00 20.82 75 LEU A C 1
ATOM 609 O O . LEU A 1 78 ? 22.747 -6.493 68.186 1.00 21.23 75 LEU A O 1
ATOM 614 N N . ILE A 1 79 ? 22.912 -6.638 70.426 1.00 21.45 76 ILE A N 1
ATOM 615 C CA . ILE A 1 79 ? 24.362 -6.834 70.425 1.00 20.47 76 ILE A CA 1
ATOM 616 C C . ILE A 1 79 ? 24.691 -8.146 69.735 1.00 20.30 76 ILE A C 1
ATOM 617 O O . ILE A 1 79 ? 25.594 -8.210 68.892 1.00 23.65 76 ILE A O 1
ATOM 622 N N . HIS A 1 80 ? 23.938 -9.183 70.091 1.00 20.36 77 HIS A N 1
ATOM 623 C CA . HIS A 1 80 ? 24.061 -10.505 69.479 1.00 20.46 77 HIS A CA 1
ATOM 624 C C . HIS A 1 80 ? 23.805 -10.436 67.971 1.00 21.61 77 HIS A C 1
ATOM 625 O O . HIS A 1 80 ? 24.545 -11.027 67.181 1.00 21.65 77 HIS A O 1
ATOM 632 N N . ALA A 1 81 ? 22.756 -9.708 67.582 1.00 21.81 78 ALA A N 1
ATOM 633 C CA . ALA A 1 81 ? 22.414 -9.508 66.174 1.00 22.41 78 ALA A CA 1
ATOM 634 C C . ALA A 1 81 ? 23.561 -8.843 65.420 1.00 23.83 78 ALA A C 1
ATOM 635 O O . ALA A 1 81 ? 23.903 -9.248 64.312 1.00 23.10 78 ALA A O 1
ATOM 637 N N . GLN A 1 82 ? 24.161 -7.824 66.026 1.00 25.05 79 GLN A N 1
ATOM 638 C CA . GLN A 1 82 ? 25.310 -7.161 65.419 1.00 24.66 79 GLN A CA 1
ATOM 639 C C . GLN A 1 82 ? 26.480 -8.134 65.273 1.00 24.79 79 GLN A C 1
ATOM 640 O O . GLN A 1 82 ? 27.170 -8.131 64.252 1.00 24.85 79 GLN A O 1
ATOM 646 N N . ASP A 1 83 ? 26.690 -8.963 66.295 1.00 23.94 80 ASP A N 1
ATOM 647 C CA . ASP A 1 83 ? 27.745 -9.974 66.283 1.00 23.91 80 ASP A CA 1
ATOM 648 C C . ASP A 1 83 ? 27.536 -10.941 65.120 1.00 24.56 80 ASP A C 1
ATOM 649 O O . ASP A 1 83 ? 28.471 -11.236 64.365 1.00 23.30 80 ASP A O 1
ATOM 654 N N . HIS A 1 84 ? 26.303 -11.417 64.967 1.00 23.90 81 HIS A N 1
ATOM 655 C CA . HIS A 1 84 ? 25.965 -12.332 63.873 1.00 23.83 81 HIS A CA 1
ATOM 656 C C . HIS A 1 84 ? 26.210 -11.733 62.491 1.00 22.16 81 HIS A C 1
ATOM 657 O O . HIS A 1 84 ? 26.730 -12.417 61.612 1.00 24.51 81 HIS A O 1
ATOM 664 N N . LEU A 1 85 ? 25.849 -10.463 62.300 1.00 24.76 82 LEU A N 1
ATOM 665 C CA . LEU A 1 85 ? 26.040 -9.802 61.005 1.00 22.93 82 LEU A CA 1
ATOM 666 C C . LEU A 1 85 ? 27.517 -9.721 60.657 1.00 22.94 82 LEU A C 1
ATOM 667 O O . LEU A 1 85 ? 27.929 -10.142 59.575 1.00 22.53 82 LEU A O 1
ATOM 680 N N . ASN A 1 87 ? 29.907 -11.445 62.028 1.00 22.37 84 ASN A N 1
ATOM 681 C CA . ASN A 1 87 ? 30.390 -12.825 61.927 1.00 23.22 84 ASN A CA 1
ATOM 682 C C . ASN A 1 87 ? 30.158 -13.457 60.551 1.00 23.98 84 ASN A C 1
ATOM 683 O O . ASN A 1 87 ? 31.042 -14.125 60.011 1.00 25.55 84 ASN A O 1
ATOM 688 N N . ALA A 1 88 ? 28.964 -13.249 60.001 1.00 24.18 85 ALA A N 1
ATOM 689 C CA . ALA A 1 88 ? 28.614 -13.743 58.665 1.00 22.01 85 ALA A CA 1
ATOM 690 C C . ALA A 1 88 ? 29.566 -13.192 57.609 1.00 22.84 85 ALA A C 1
ATOM 691 O O . ALA A 1 88 ? 30.024 -13.917 56.727 1.00 25.12 85 ALA A O 1
ATOM 693 N N . ILE A 1 89 ? 29.866 -11.902 57.711 1.00 22.78 86 ILE A N 1
ATOM 694 C CA . ILE A 1 89 ? 30.804 -11.245 56.807 1.00 21.16 86 ILE A CA 1
ATOM 695 C C . ILE A 1 89 ? 32.193 -11.896 56.915 1.00 21.85 86 ILE A C 1
ATOM 696 O O . ILE A 1 89 ? 32.842 -12.168 55.904 1.00 21.75 86 ILE A O 1
ATOM 701 N N . THR A 1 90 ? 32.639 -12.150 58.143 1.00 21.92 87 THR A N 1
ATOM 702 C CA . THR A 1 90 ? 33.944 -12.772 58.365 1.00 22.25 87 THR A CA 1
ATOM 703 C C . THR A 1 90 ? 33.981 -14.200 57.830 1.00 21.94 87 THR A C 1
ATOM 704 O O . THR A 1 90 ? 34.941 -14.587 57.166 1.00 23.73 87 THR A O 1
ATOM 708 N N . VAL A 1 91 ? 32.933 -14.970 58.111 1.00 21.48 88 VAL A N 1
ATOM 709 C CA . VAL A 1 91 ? 32.852 -16.363 57.661 1.00 21.96 88 VAL A CA 1
ATOM 710 C C . VAL A 1 91 ? 32.817 -16.468 56.131 1.00 22.40 88 VAL A C 1
ATOM 711 O O . VAL A 1 91 ? 33.505 -17.301 55.551 1.00 22.34 88 VAL A O 1
ATOM 715 N N . LYS A 1 92 ? 32.020 -15.622 55.484 1.00 22.09 89 LYS A N 1
ATOM 716 C CA . LYS A 1 92 ? 31.977 -15.585 54.031 1.00 23.68 89 LYS A CA 1
ATOM 717 C C . LYS A 1 92 ? 33.359 -15.273 53.453 1.00 25.89 89 LYS A C 1
ATOM 718 O O . LYS A 1 92 ? 33.825 -15.953 52.533 1.00 27.16 89 LYS A O 1
ATOM 724 N N . GLU A 1 93 ? 34.010 -14.251 54.006 1.00 25.24 90 GLU A N 1
ATOM 725 C CA . GLU A 1 93 ? 35.316 -13.814 53.527 1.00 26.93 90 GLU A CA 1
ATOM 726 C C . GLU A 1 93 ? 36.369 -14.914 53.644 1.00 27.14 90 GLU A C 1
ATOM 727 O O . GLU A 1 93 ? 37.207 -15.072 52.757 1.00 30.00 90 GLU A O 1
ATOM 733 N N . LEU A 1 94 ? 36.336 -15.667 54.735 1.00 26.91 91 LEU A N 1
ATOM 734 C CA . LEU A 1 94 ? 37.319 -16.732 54.927 1.00 27.68 91 LEU A CA 1
ATOM 735 C C . LEU A 1 94 ? 36.957 -18.015 54.178 1.00 27.57 91 LEU A C 1
ATOM 736 O O . LEU A 1 94 ? 37.842 -18.728 53.694 1.00 28.12 91 LEU A O 1
ATOM 741 N N . ALA A 1 95 ? 35.660 -18.290 54.071 1.00 23.94 92 ALA A N 1
ATOM 742 C CA . ALA A 1 95 ? 35.181 -19.447 53.329 1.00 23.88 92 ALA A CA 1
ATOM 743 C C . ALA A 1 95 ? 35.593 -19.348 51.857 1.00 24.81 92 ALA A C 1
ATOM 744 O O . ALA A 1 95 ? 35.929 -20.354 51.233 1.00 27.44 92 ALA A O 1
ATOM 746 N N . ALA A 1 96 ? 35.556 -18.132 51.313 1.00 25.24 93 ALA A N 1
ATOM 747 C CA . ALA A 1 96 ? 36.115 -17.841 49.993 1.00 25.42 93 ALA A CA 1
ATOM 748 C C . ALA A 1 96 ? 37.555 -18.332 49.888 1.00 26.52 93 ALA A C 1
ATOM 749 O O . ALA A 1 96 ? 37.971 -18.867 48.852 1.00 27.68 93 ALA A O 1
ATOM 751 N N . GLU A 1 97 ? 38.304 -18.147 50.971 1.00 24.95 94 GLU A N 1
ATOM 752 C C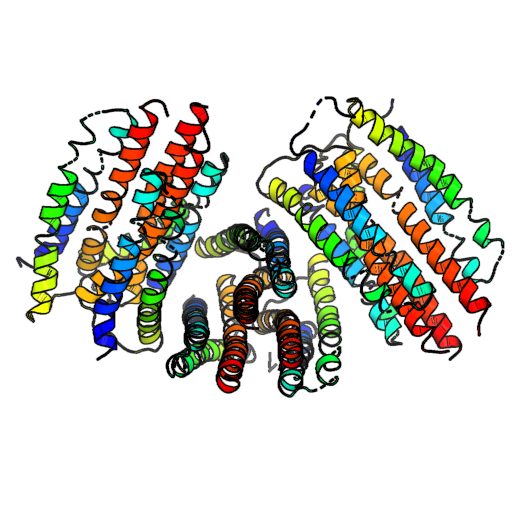A . GLU A 1 97 ? 39.711 -18.518 51.026 1.00 25.94 94 GLU A CA 1
ATOM 753 C C . GLU A 1 97 ? 39.920 -20.017 51.203 1.00 26.44 94 GLU A C 1
ATOM 754 O O . GLU A 1 97 ? 40.868 -20.578 50.655 1.00 27.51 94 GLU A O 1
ATOM 760 N N . PHE A 1 98 ? 39.035 -20.672 51.946 1.00 25.78 95 PHE A N 1
ATOM 761 C CA . PHE A 1 98 ? 39.045 -22.136 51.990 1.00 27.02 95 PHE A CA 1
ATOM 762 C C . PHE A 1 98 ? 38.745 -22.729 50.618 1.00 27.21 95 PHE A C 1
ATOM 763 O O . PHE A 1 98 ? 39.396 -23.687 50.188 1.00 30.36 95 PHE A O 1
ATOM 771 N N . ILE A 1 99 ? 37.756 -22.150 49.941 1.00 26.29 96 ILE A N 1
ATOM 772 C CA . ILE A 1 99 ? 37.334 -22.622 48.629 1.00 28.28 96 ILE A CA 1
ATOM 773 C C . ILE A 1 99 ? 38.474 -22.515 47.613 1.00 29.95 96 ILE A C 1
ATOM 774 O O . ILE A 1 99 ? 38.717 -23.452 46.846 1.00 28.83 96 ILE A O 1
ATOM 779 N N . ASP A 1 100 ? 39.181 -21.384 47.625 1.00 30.02 97 ASP A N 1
ATOM 780 C CA . ASP A 1 100 ? 40.307 -21.183 46.710 1.00 32.98 97 ASP A CA 1
ATOM 781 C C . ASP A 1 100 ? 41.417 -22.176 46.996 1.00 33.82 97 ASP A C 1
ATOM 782 O O . ASP A 1 100 ? 42.043 -22.701 46.074 1.00 36.55 97 ASP A O 1
ATOM 787 N N . LEU A 1 101 ? 41.637 -22.447 48.278 1.00 32.71 98 LEU A N 1
ATOM 788 C CA . LEU A 1 101 ? 42.644 -23.403 48.704 1.00 32.62 98 LEU A CA 1
ATOM 789 C C . LEU A 1 101 ? 42.288 -24.820 48.253 1.00 32.45 98 LEU A C 1
ATOM 790 O O . LEU A 1 101 ? 43.167 -25.586 47.857 1.00 36.26 98 LEU A O 1
ATOM 795 N N . TYR A 1 102 ? 41.007 -25.168 48.301 1.00 31.43 99 TYR A N 1
ATOM 796 C CA . TYR A 1 102 ? 40.569 -26.473 47.788 1.00 33.15 99 TYR A CA 1
ATOM 797 C C . TYR A 1 102 ? 40.702 -26.595 46.273 1.00 33.93 99 TYR A C 1
ATOM 798 O O . TYR A 1 102 ? 40.998 -27.680 45.764 1.00 35.04 99 TYR A O 1
ATOM 807 N N . LYS A 1 103 ? 40.491 -25.489 45.559 1.00 34.20 100 LYS A N 1
ATOM 808 C CA . LYS A 1 103 ? 40.699 -25.460 44.106 1.00 38.09 100 LYS A CA 1
ATOM 809 C C . LYS A 1 103 ? 42.166 -25.664 43.745 1.00 41.65 100 LYS A C 1
ATOM 810 O O . LYS A 1 103 ? 42.476 -26.364 42.778 1.00 44.92 100 LYS A O 1
ATOM 816 N N . LYS A 1 104 ? 43.061 -25.064 44.529 1.00 44.40 101 LYS A N 1
ATOM 817 C CA . LYS A 1 104 ? 44.502 -25.210 44.307 1.00 48.83 101 LYS A CA 1
ATOM 818 C C . LYS A 1 104 ? 44.951 -26.648 44.546 1.00 51.41 101 LYS A C 1
ATOM 819 O O . LYS A 1 104 ? 45.768 -27.182 43.796 1.00 51.78 101 LYS A O 1
ATOM 825 N N . LEU A 1 105 ? 44.411 -27.266 45.595 1.00 53.38 102 LEU A N 1
ATOM 826 C CA . LEU A 1 105 ? 44.762 -28.640 45.944 1.00 57.08 102 LEU A CA 1
ATOM 827 C C . LEU A 1 105 ? 44.297 -29.650 44.892 1.00 61.20 102 LEU A C 1
ATOM 828 O O . LEU A 1 105 ? 44.916 -30.701 44.725 1.00 63.23 102 LEU A O 1
ATOM 833 N N . GLU A 1 106 ? 43.193 -29.352 44.230 1.00 64.78 103 GLU A N 1
ATOM 834 C CA . GLU A 1 106 ? 42.741 -30.099 43.079 1.00 70.56 103 GLU A CA 1
ATOM 835 C C . GLU A 1 106 ? 43.638 -29.899 41.872 1.00 74.43 103 GLU A C 1
ATOM 836 O O . GLU A 1 106 ? 43.905 -30.817 41.125 1.00 76.94 103 GLU A O 1
ATOM 842 N N . ALA A 1 107 ? 44.079 -28.670 41.685 1.00 77.27 104 ALA A N 1
ATOM 843 C CA . ALA A 1 107 ? 44.918 -28.287 40.554 1.00 81.75 104 ALA A CA 1
ATOM 844 C C . ALA A 1 107 ? 46.254 -29.032 40.556 1.00 86.56 104 ALA A C 1
ATOM 845 O O . ALA A 1 107 ? 46.869 -29.216 39.503 1.00 88.33 104 ALA A O 1
ATOM 847 N N . LYS A 1 108 ? 46.691 -29.463 41.740 1.00 90.00 105 LYS A N 1
ATOM 848 C CA . LYS A 1 108 ? 47.980 -30.138 41.900 1.00 95.40 105 LYS A CA 1
ATOM 849 C C . LYS A 1 108 ? 47.868 -31.659 41.727 1.00 97.98 105 LYS A C 1
ATOM 850 O O . LYS A 1 108 ? 48.398 -32.216 40.760 1.00 99.84 105 LYS A O 1
ATOM 856 N N A GLY A 1 109 ? 47.161 -32.310 42.649 0.50 58.75 106 GLY A N 1
ATOM 857 N N B GLY A 1 109 ? 47.203 -32.317 42.675 0.50 59.35 106 GLY A N 1
ATOM 858 C CA A GLY A 1 109 ? 46.952 -33.757 42.601 0.50 59.04 106 GLY A CA 1
ATOM 859 C CA B GLY A 1 109 ? 47.078 -33.774 42.680 0.50 60.24 106 GLY A CA 1
ATOM 860 C C A GLY A 1 109 ? 45.938 -34.170 41.550 0.50 58.91 106 GLY A C 1
ATOM 861 C C B GLY A 1 109 ? 48.390 -34.472 42.988 0.50 60.87 106 GLY A C 1
ATOM 862 O O A GLY A 1 109 ? 44.929 -34.805 41.861 0.50 58.83 106 GLY A O 1
ATOM 863 O O B GLY A 1 109 ? 48.516 -35.169 43.996 0.50 61.13 106 GLY A O 1
ATOM 864 N N . THR B 1 6 ? 33.666 14.671 74.618 1.00 58.75 3 THR B N 1
ATOM 865 C CA . THR B 1 6 ? 33.089 14.198 73.325 1.00 57.86 3 THR B CA 1
ATOM 866 C C . THR B 1 6 ? 34.177 13.637 72.403 1.00 56.05 3 THR B C 1
ATOM 867 O O . THR B 1 6 ? 33.876 12.910 71.449 1.00 54.86 3 THR B O 1
ATOM 871 N N . THR B 1 7 ? 35.433 13.983 72.690 1.00 52.53 4 THR B N 1
ATOM 872 C CA . THR B 1 7 ? 36.586 13.374 72.019 1.00 49.24 4 THR B CA 1
ATOM 873 C C . THR B 1 7 ? 36.529 11.846 72.128 1.00 45.16 4 THR B C 1
ATOM 874 O O . THR B 1 7 ? 36.946 11.131 71.208 1.00 47.21 4 THR B O 1
ATOM 878 N N . ALA B 1 8 ? 36.017 11.359 73.258 1.00 57.33 5 ALA B N 1
ATOM 879 C CA . ALA B 1 8 ? 35.803 9.927 73.461 1.00 50.73 5 ALA B CA 1
ATOM 880 C C . ALA B 1 8 ? 34.820 9.377 72.429 1.00 46.17 5 ALA B C 1
ATOM 881 O O . ALA B 1 8 ? 34.896 8.209 72.052 1.00 40.57 5 ALA B O 1
ATOM 883 N N . GLU B 1 9 ? 33.906 10.231 71.975 1.00 43.88 6 GLU B N 1
ATOM 884 C CA . GLU B 1 9 ? 32.916 9.842 70.978 1.00 43.61 6 GLU B CA 1
ATOM 885 C C . GLU B 1 9 ? 33.514 9.703 69.572 1.00 41.26 6 GLU B C 1
ATOM 886 O O . GLU B 1 9 ? 32.820 9.317 68.629 1.00 39.49 6 GLU B O 1
ATOM 892 N N . GLN B 1 10 ? 34.802 10.016 69.447 1.00 39.25 7 GLN B N 1
ATOM 893 C CA . GLN B 1 10 ? 35.554 9.727 68.229 1.00 37.59 7 GLN B CA 1
ATOM 894 C C . GLN B 1 10 ? 36.037 8.280 68.236 1.00 35.08 7 GLN B C 1
ATOM 895 O O . GLN B 1 10 ? 36.577 7.798 67.239 1.00 35.47 7 GLN B O 1
ATOM 901 N N . ILE B 1 11 ? 35.862 7.592 69.362 1.00 30.35 8 ILE B N 1
ATOM 902 C CA . ILE B 1 11 ? 36.392 6.238 69.502 1.00 30.02 8 ILE B CA 1
ATOM 903 C C . ILE B 1 11 ? 35.888 5.298 68.397 1.00 28.51 8 ILE B C 1
ATOM 904 O O . ILE B 1 11 ? 36.692 4.623 67.757 1.00 31.37 8 ILE B O 1
ATOM 909 N N . PRO B 1 12 ? 34.563 5.260 68.163 1.00 26.40 9 PRO B N 1
ATOM 910 C CA . PRO B 1 12 ? 34.038 4.382 67.117 1.00 26.41 9 PRO B CA 1
ATOM 911 C C . PRO B 1 12 ? 34.706 4.607 65.751 1.00 26.54 9 PRO B C 1
ATOM 912 O O . PRO B 1 12 ? 35.139 3.643 65.120 1.00 28.00 9 PRO B O 1
ATOM 916 N N . PHE B 1 13 ? 34.795 5.860 65.308 1.00 25.46 10 PHE B N 1
ATOM 917 C CA . PHE B 1 13 ? 35.438 6.176 64.033 1.00 24.74 10 PHE B CA 1
ATOM 918 C C . PHE B 1 13 ? 36.883 5.667 63.963 1.00 26.76 10 PHE B C 1
ATOM 919 O O . PHE B 1 13 ? 37.276 5.044 62.970 1.00 26.85 10 PHE B O 1
ATOM 927 N N . GLN B 1 14 ? 37.665 5.936 65.010 1.00 23.53 11 GLN B N 1
ATOM 928 C CA . GLN B 1 14 ? 39.074 5.556 65.033 1.00 24.75 11 GLN B CA 1
ATOM 929 C C . GLN B 1 14 ? 39.250 4.039 65.095 1.00 25.78 11 GLN B C 1
ATOM 930 O O . GLN B 1 14 ? 40.221 3.493 64.559 1.00 28.49 11 GLN B O 1
ATOM 936 N N . LEU B 1 15 ? 38.304 3.365 65.740 1.00 22.82 12 LEU B N 1
ATOM 937 C CA . LEU B 1 15 ? 38.276 1.915 65.759 1.00 22.21 12 LEU B CA 1
ATOM 938 C C . LEU B 1 15 ? 38.006 1.319 64.387 1.00 21.53 12 LEU B C 1
ATOM 939 O O . LEU B 1 15 ? 38.702 0.400 63.960 1.00 21.48 12 LEU B O 1
ATOM 944 N N . ILE B 1 16 ? 36.977 1.834 63.719 1.00 21.09 13 ILE B N 1
ATOM 945 C CA . ILE B 1 16 ? 36.576 1.351 62.402 1.00 21.61 13 ILE B CA 1
ATOM 946 C C . ILE B 1 16 ? 37.701 1.580 61.386 1.00 21.43 13 ILE B C 1
ATOM 947 O O . ILE B 1 16 ? 38.083 0.664 60.660 1.00 23.07 13 ILE B O 1
ATOM 952 N N . LEU B 1 17 ? 38.224 2.802 61.357 1.00 21.46 14 LEU B N 1
ATOM 953 C CA . LEU B 1 17 ? 39.305 3.189 60.450 1.00 22.57 14 LEU B CA 1
ATOM 954 C C . LEU B 1 17 ? 40.526 2.270 60.571 1.00 22.62 14 LEU B C 1
ATOM 955 O O . LEU B 1 17 ? 40.989 1.719 59.576 1.00 23.74 14 LEU B O 1
ATOM 960 N N . ASN B 1 18 ? 41.037 2.101 61.791 1.00 24.00 15 ASN B N 1
ATOM 961 C CA . ASN B 1 18 ? 42.250 1.311 62.006 1.00 22.48 15 ASN B CA 1
ATOM 962 C C . ASN B 1 18 ? 42.041 -0.189 61.822 1.00 21.98 15 ASN B C 1
ATOM 963 O O . ASN B 1 18 ? 42.919 -0.882 61.300 1.00 20.09 15 ASN B O 1
ATOM 968 N N . SER B 1 19 ? 40.868 -0.671 62.228 1.00 20.57 16 SER B N 1
ATOM 969 C CA . SER B 1 19 ? 40.527 -2.084 62.135 1.00 21.11 16 SER B CA 1
ATOM 970 C C . SER B 1 19 ? 40.367 -2.495 60.679 1.00 23.67 16 SER B C 1
ATOM 971 O O . SER B 1 19 ? 40.876 -3.544 60.259 1.00 22.76 16 SER B O 1
ATOM 974 N N . GLY B 1 20 ? 39.668 -1.656 59.913 1.00 23.89 17 GLY B N 1
ATOM 975 C CA . GLY B 1 20 ? 39.503 -1.860 58.482 1.00 20.11 17 GLY B CA 1
ATOM 976 C C . GLY B 1 20 ? 40.847 -1.875 57.781 1.00 24.31 17 GLY B C 1
ATOM 977 O O . GLY B 1 20 ? 41.048 -2.628 56.831 1.00 25.70 17 GLY B O 1
ATOM 978 N N . ASN B 1 21 ? 41.764 -1.034 58.255 1.00 24.96 18 ASN B N 1
ATOM 979 C CA . ASN B 1 21 ? 43.120 -0.960 57.719 1.00 26.36 18 ASN B CA 1
ATOM 980 C C . ASN B 1 21 ? 43.870 -2.254 58.019 1.00 25.21 18 ASN B C 1
ATOM 981 O O . ASN B 1 21 ? 44.563 -2.804 57.163 1.00 26.45 18 ASN B O 1
ATOM 986 N N . ALA B 1 22 ? 43.713 -2.744 59.242 1.00 26.61 19 ALA B N 1
ATOM 987 C CA . ALA B 1 22 ? 44.352 -3.987 59.659 1.00 25.74 19 ALA B CA 1
ATOM 988 C C . ALA B 1 22 ? 43.800 -5.171 58.861 1.00 24.77 19 ALA B C 1
ATOM 989 O O . ALA B 1 22 ? 44.564 -5.974 58.315 1.00 23.93 19 ALA B O 1
ATOM 991 N N . ARG B 1 23 ? 42.475 -5.260 58.791 1.00 23.68 20 ARG B N 1
ATOM 992 C CA . ARG B 1 23 ? 41.792 -6.305 58.027 1.00 24.30 20 ARG B CA 1
ATOM 993 C C . ARG B 1 23 ? 42.246 -6.307 56.571 1.00 23.91 20 ARG B C 1
ATOM 994 O O . ARG B 1 23 ? 42.533 -7.361 55.999 1.00 25.76 20 ARG B O 1
ATOM 1002 N N . SER B 1 24 ? 42.314 -5.116 55.981 1.00 25.82 21 SER B N 1
ATOM 1003 C CA . SER B 1 24 ? 42.750 -4.947 54.594 1.00 26.53 21 SER B CA 1
ATOM 1004 C C . SER B 1 24 ? 44.176 -5.473 54.389 1.00 27.30 21 SER B C 1
ATOM 1005 O O . SER B 1 24 ? 44.419 -6.272 53.478 1.00 28.01 21 SER B O 1
ATOM 1008 N N . PHE B 1 25 ? 45.110 -5.036 55.238 1.00 24.78 22 PHE B N 1
ATOM 1009 C CA . PHE B 1 25 ? 46.486 -5.524 55.180 1.00 23.92 22 PHE B CA 1
ATOM 1010 C C . PHE B 1 25 ? 46.565 -7.053 55.244 1.00 25.18 22 PHE B C 1
ATOM 1011 O O . PHE B 1 25 ? 47.315 -7.672 54.486 1.00 26.02 22 PHE B O 1
ATOM 1019 N N . ALA B 1 26 ? 45.790 -7.655 56.146 1.00 23.33 23 ALA B N 1
ATOM 1020 C CA . ALA B 1 26 ? 45.815 -9.107 56.352 1.00 24.08 23 ALA B CA 1
ATOM 1021 C C . ALA B 1 26 ? 45.329 -9.885 55.126 1.00 23.63 23 ALA B C 1
ATOM 1022 O O . ALA B 1 26 ? 45.900 -10.915 54.770 1.00 24.21 23 ALA B O 1
ATOM 1032 N N . GLU B 1 28 ? 45.339 -8.653 52.046 1.00 24.65 25 GLU B N 1
ATOM 1033 C CA . GLU B 1 28 ? 46.358 -8.396 51.035 1.00 28.44 25 GLU B CA 1
ATOM 1034 C C . GLU B 1 28 ? 47.519 -9.369 51.207 1.00 29.08 25 GLU B C 1
ATOM 1035 O O . GLU B 1 28 ? 48.061 -9.882 50.219 1.00 29.26 25 GLU B O 1
ATOM 1041 N N . ALA B 1 29 ? 47.888 -9.621 52.463 1.00 25.70 26 ALA B N 1
ATOM 1042 C CA . ALA B 1 29 ? 48.944 -10.581 52.784 1.00 26.53 26 ALA B CA 1
ATOM 1043 C C . ALA B 1 29 ? 48.574 -11.962 52.264 1.00 26.74 26 ALA B C 1
ATOM 1044 O O . ALA B 1 29 ? 49.398 -12.651 51.654 1.00 29.43 26 ALA B O 1
ATOM 1046 N N . LEU B 1 30 ? 47.321 -12.345 52.489 1.00 26.05 27 LEU B N 1
ATOM 1047 C CA . LEU B 1 30 ? 46.821 -13.648 52.072 1.00 27.16 27 LEU B CA 1
ATOM 1048 C C . LEU B 1 30 ? 46.864 -13.799 50.555 1.00 27.41 27 LEU B C 1
ATOM 1049 O O . LEU B 1 30 ? 47.232 -14.858 50.050 1.00 31.81 27 LEU B O 1
ATOM 1054 N N . GLN B 1 31 ? 46.511 -12.741 49.830 1.00 27.78 28 GLN B N 1
ATOM 1055 C CA . GLN B 1 31 ? 46.546 -12.784 48.360 1.00 30.70 28 GLN B CA 1
ATOM 1056 C C . GLN B 1 31 ? 47.977 -12.878 47.818 1.00 32.76 28 GLN B C 1
ATOM 1057 O O . GLN B 1 31 ? 48.236 -13.605 46.847 1.00 35.14 28 GLN B O 1
ATOM 1063 N N . PHE B 1 32 ? 48.900 -12.142 48.437 1.00 33.15 29 PHE B N 1
ATOM 1064 C CA . PHE B 1 32 ? 50.314 -12.220 48.067 1.00 35.05 29 PHE B CA 1
ATOM 1065 C C . PHE B 1 32 ? 50.823 -13.649 48.213 1.00 35.61 29 PHE B C 1
ATOM 1066 O O . PHE B 1 32 ? 51.463 -14.176 47.308 1.00 38.98 29 PHE B O 1
ATOM 1074 N N . ALA B 1 33 ? 50.535 -14.264 49.361 1.00 35.09 30 ALA B N 1
ATOM 1075 C CA . ALA B 1 33 ? 50.964 -15.633 49.655 1.00 34.84 30 ALA B CA 1
ATOM 1076 C C . ALA B 1 33 ? 50.426 -16.619 48.617 1.00 35.16 30 ALA B C 1
ATOM 1077 O O . ALA B 1 33 ? 51.120 -17.550 48.212 1.00 35.59 30 ALA B O 1
ATOM 1079 N N . LYS B 1 34 ? 49.184 -16.394 48.200 1.00 34.35 31 LYS B N 1
ATOM 1080 C CA . LYS B 1 34 ? 48.516 -17.194 47.179 1.00 35.71 31 LYS B CA 1
ATOM 1081 C C . LYS B 1 34 ? 49.252 -17.111 45.842 1.00 37.40 31 LYS B C 1
ATOM 1082 O O . LYS B 1 34 ? 49.326 -18.098 45.107 1.00 36.22 31 LYS B O 1
ATOM 1088 N N . GLN B 1 35 ? 49.792 -15.929 45.547 1.00 38.12 32 GLN B N 1
ATOM 1089 C CA . GLN B 1 35 ? 50.535 -15.668 44.313 1.00 40.37 32 GLN B CA 1
ATOM 1090 C C . GLN B 1 35 ? 52.012 -16.050 44.433 1.00 41.20 32 GLN B C 1
ATOM 1091 O O . GLN B 1 35 ? 52.778 -15.896 43.482 1.00 42.12 32 GLN B O 1
ATOM 1097 N N . GLY B 1 36 ? 52.405 -16.542 45.603 1.00 41.51 33 GLY B N 1
ATOM 1098 C CA . GLY B 1 36 ? 53.781 -16.968 45.840 1.00 43.96 33 GLY B CA 1
ATOM 1099 C C . GLY B 1 36 ? 54.741 -15.832 46.149 1.00 45.11 33 GLY B C 1
ATOM 1100 O O . GLY B 1 36 ? 55.961 -16.017 46.113 1.00 47.49 33 GLY B O 1
ATOM 1101 N N . LYS B 1 37 ? 54.194 -14.654 46.441 1.00 43.51 34 LYS B N 1
ATOM 1102 C CA . LYS B 1 37 ? 54.998 -13.506 46.849 1.00 42.93 34 LYS B CA 1
ATOM 1103 C C . LYS B 1 37 ? 55.094 -13.493 48.375 1.00 41.76 34 LYS B C 1
ATOM 1104 O O . LYS B 1 37 ? 54.343 -12.785 49.054 1.00 39.51 34 LYS B O 1
ATOM 1118 N N . ALA B 1 39 ? 57.638 -12.620 50.528 1.00 42.53 36 ALA B N 1
ATOM 1119 C CA . ALA B 1 39 ? 58.216 -11.419 51.115 1.00 42.09 36 ALA B CA 1
ATOM 1120 C C . ALA B 1 39 ? 57.157 -10.327 51.249 1.00 40.33 36 ALA B C 1
ATOM 1121 O O . ALA B 1 39 ? 57.077 -9.656 52.275 1.00 39.19 36 ALA B O 1
ATOM 1123 N N . GLU B 1 40 ? 56.349 -10.160 50.206 1.00 40.86 37 GLU B N 1
ATOM 1124 C CA . GLU B 1 40 ? 55.273 -9.175 50.214 1.00 41.00 37 GLU B CA 1
ATOM 1125 C C . GLU B 1 40 ? 54.182 -9.557 51.215 1.00 38.90 37 GLU B C 1
ATOM 1126 O O . GLU B 1 40 ? 53.592 -8.688 51.862 1.00 38.31 37 GLU B O 1
ATOM 1132 N N . ALA B 1 41 ? 53.928 -10.857 51.349 1.00 37.73 38 ALA B N 1
ATOM 1133 C CA . ALA B 1 41 ? 52.942 -11.348 52.311 1.00 35.39 38 ALA B CA 1
ATOM 1134 C C . ALA B 1 41 ? 53.384 -11.051 53.741 1.00 34.36 38 ALA B C 1
ATOM 1135 O O . ALA B 1 41 ? 52.609 -10.520 54.535 1.00 34.49 38 ALA B O 1
ATOM 1137 N N . ASP B 1 42 ? 54.633 -11.381 54.060 1.00 34.73 39 ASP B N 1
ATOM 1138 C CA . ASP B 1 42 ? 55.177 -11.134 55.397 1.00 32.73 39 ASP B CA 1
ATOM 1139 C C . ASP B 1 42 ? 55.123 -9.658 55.777 1.00 31.43 39 ASP B C 1
ATOM 1140 O O . ASP B 1 42 ? 54.799 -9.317 56.918 1.00 32.07 39 ASP B O 1
ATOM 1145 N N A GLU B 1 43 ? 55.463 -8.800 54.818 0.50 31.11 40 GLU B N 1
ATOM 1146 N N B GLU B 1 43 ? 55.423 -8.780 54.827 0.50 30.79 40 GLU B N 1
ATOM 1147 C CA A GLU B 1 43 ? 55.453 -7.355 55.017 0.50 31.31 40 GLU B CA 1
ATOM 1148 C CA B GLU B 1 43 ? 55.450 -7.347 55.116 0.50 30.80 40 GLU B CA 1
ATOM 1149 C C A GLU B 1 43 ? 54.050 -6.872 55.367 0.50 28.67 40 GLU B C 1
ATOM 1150 C C B GLU B 1 43 ? 54.065 -6.704 55.210 0.50 28.61 40 GLU B C 1
ATOM 1151 O O A GLU B 1 43 ? 53.869 -6.109 56.318 0.50 28.50 40 GLU B O 1
ATOM 1152 O O B GLU B 1 43 ? 53.918 -5.647 55.824 0.50 28.90 40 GLU B O 1
ATOM 1163 N N . ALA B 1 44 ? 53.061 -7.337 54.606 1.00 27.76 41 ALA B N 1
ATOM 1164 C CA . ALA B 1 44 ? 51.665 -6.927 54.801 1.00 25.54 41 ALA B CA 1
ATOM 1165 C C . ALA B 1 44 ? 51.180 -7.312 56.201 1.00 24.82 41 ALA B C 1
ATOM 1166 O O . ALA B 1 44 ? 50.423 -6.570 56.837 1.00 24.61 41 ALA B O 1
ATOM 1176 N N . VAL B 1 46 ? 53.188 -7.738 58.911 1.00 26.82 43 VAL B N 1
ATOM 1177 C CA . VAL B 1 46 ? 53.850 -6.749 59.756 1.00 30.05 43 VAL B CA 1
ATOM 1178 C C . VAL B 1 46 ? 52.974 -5.493 59.859 1.00 29.70 43 VAL B C 1
ATOM 1179 O O . VAL B 1 46 ? 52.697 -5.009 60.954 1.00 31.79 43 VAL B O 1
ATOM 1183 N N . LYS B 1 47 ? 52.534 -4.982 58.711 1.00 30.73 44 LYS B N 1
ATOM 1184 C CA . LYS B 1 47 ? 51.723 -3.769 58.668 1.00 29.76 44 LYS B CA 1
ATOM 1185 C C . LYS B 1 47 ? 50.366 -3.960 59.330 1.00 26.77 44 LYS B C 1
ATOM 1186 O O . LYS B 1 47 ? 49.866 -3.052 59.992 1.00 28.62 44 LYS B O 1
ATOM 1192 N N . ALA B 1 48 ? 49.779 -5.141 59.151 1.00 25.44 45 ALA B N 1
ATOM 1193 C CA . ALA B 1 48 ? 48.516 -5.477 59.806 1.00 23.57 45 ALA B CA 1
ATOM 1194 C C . ALA B 1 48 ? 48.664 -5.432 61.325 1.00 25.66 45 ALA B C 1
ATOM 1195 O O . ALA B 1 48 ? 47.786 -4.921 62.027 1.00 26.46 45 ALA B O 1
ATOM 1197 N N . LYS B 1 49 ? 49.777 -5.967 61.825 1.00 25.41 46 LYS B N 1
ATOM 1198 C CA . LYS B 1 49 ? 50.044 -5.995 63.258 1.00 29.75 46 LYS B CA 1
ATOM 1199 C C . LYS B 1 49 ? 50.111 -4.566 63.805 1.00 29.82 46 LYS B C 1
ATOM 1200 O O . LYS B 1 49 ? 49.550 -4.274 64.856 1.00 27.94 46 LYS B O 1
ATOM 1206 N N . GLU B 1 50 ? 50.795 -3.686 63.074 1.00 33.22 47 GLU B N 1
ATOM 1207 C CA . GLU B 1 50 ? 50.854 -2.261 63.398 1.00 32.80 47 GLU B CA 1
ATOM 1208 C C . GLU B 1 50 ? 49.457 -1.649 63.500 1.00 30.37 47 GLU B C 1
ATOM 1209 O O . GLU B 1 50 ? 49.155 -0.937 64.458 1.00 29.74 47 GLU B O 1
ATOM 1215 N N . ALA B 1 51 ? 48.621 -1.923 62.499 1.00 27.66 48 ALA B N 1
ATOM 1216 C CA . ALA B 1 51 ? 47.283 -1.339 62.408 1.00 27.70 48 ALA B CA 1
ATOM 1217 C C . ALA B 1 51 ? 46.389 -1.787 63.564 1.00 27.41 48 ALA B C 1
ATOM 1218 O O . ALA B 1 51 ? 45.651 -0.983 64.136 1.00 28.92 48 ALA B O 1
ATOM 1220 N N . ILE B 1 52 ? 46.456 -3.070 63.904 1.00 26.63 49 ILE B N 1
ATOM 1221 C CA . ILE B 1 52 ? 45.732 -3.590 65.060 1.00 28.88 49 ILE B CA 1
ATOM 1222 C C . ILE B 1 52 ? 46.236 -2.989 66.384 1.00 31.18 49 ILE B C 1
ATOM 1223 O O . ILE B 1 52 ? 45.460 -2.815 67.328 1.00 30.63 49 ILE B O 1
ATOM 1228 N N . ASN B 1 53 ? 47.522 -2.657 66.448 1.00 31.60 50 ASN B N 1
ATOM 1229 C CA . ASN B 1 53 ? 48.043 -1.922 67.600 1.00 33.83 50 ASN B CA 1
ATOM 1230 C C . ASN B 1 53 ? 47.395 -0.552 67.741 1.00 31.40 50 ASN B C 1
ATOM 1231 O O . ASN B 1 53 ? 46.949 -0.186 68.828 1.00 31.99 50 ASN B O 1
ATOM 1236 N N . GLU B 1 54 ? 47.350 0.195 66.639 1.00 27.76 51 GLU B N 1
ATOM 1237 C CA . GLU B 1 54 ? 46.689 1.494 66.603 1.00 27.24 51 GLU B CA 1
ATOM 1238 C C . GLU B 1 54 ? 45.245 1.387 67.081 1.00 25.97 51 GLU B C 1
ATOM 1239 O O . GLU B 1 54 ? 44.796 2.189 67.900 1.00 29.10 51 GLU B O 1
ATOM 1245 N N . ALA B 1 55 ? 44.523 0.395 66.567 1.00 25.09 52 ALA B N 1
ATOM 1246 C CA . ALA B 1 55 ? 43.130 0.164 66.959 1.00 26.77 52 ALA B CA 1
ATOM 1247 C C . ALA B 1 55 ? 42.987 -0.179 68.450 1.00 28.15 52 ALA B C 1
ATOM 1248 O O . ALA B 1 55 ? 42.049 0.276 69.105 1.00 28.44 52 ALA B O 1
ATOM 1250 N N . HIS B 1 56 ? 43.922 -0.970 68.973 1.00 28.58 53 HIS B N 1
ATOM 1251 C CA . HIS B 1 56 ? 43.887 -1.404 70.370 1.00 31.14 53 HIS B CA 1
ATOM 1252 C C . HIS B 1 56 ? 44.035 -0.263 71.365 1.00 31.89 53 HIS B C 1
ATOM 1253 O O . HIS B 1 56 ? 43.416 -0.279 72.433 1.00 32.98 53 HIS B O 1
ATOM 1260 N N . HIS B 1 57 ? 44.859 0.721 71.022 1.00 31.07 54 HIS B N 1
ATOM 1261 C CA . HIS B 1 57 ? 44.973 1.930 71.833 1.00 32.92 54 HIS B CA 1
ATOM 1262 C C . HIS B 1 57 ? 43.583 2.462 72.192 1.00 32.28 54 HIS B C 1
ATOM 1263 O O . HIS B 1 57 ? 43.309 2.754 73.355 1.00 32.51 54 HIS B O 1
ATOM 1270 N N . PHE B 1 58 ? 42.712 2.568 71.186 1.00 29.54 55 PHE B N 1
ATOM 1271 C CA . PHE B 1 58 ? 41.357 3.087 71.366 1.00 27.77 55 PHE B CA 1
ATOM 1272 C C . PHE B 1 58 ? 40.461 2.141 72.163 1.00 26.50 55 PHE B C 1
ATOM 1273 O O . PHE B 1 58 ? 39.671 2.588 72.993 1.00 25.41 55 PHE B O 1
ATOM 1281 N N . GLN B 1 59 ? 40.584 0.840 71.910 1.00 24.64 56 GLN B N 1
ATOM 1282 C CA . GLN B 1 59 ? 39.817 -0.162 72.646 1.00 24.18 56 GLN B CA 1
ATOM 1283 C C . GLN B 1 59 ? 40.208 -0.172 74.116 1.00 25.86 56 GLN B C 1
ATOM 1284 O O . GLN B 1 59 ? 39.344 -0.267 74.994 1.00 25.04 56 GLN B O 1
ATOM 1290 N N . THR B 1 60 ? 41.510 -0.076 74.380 1.00 25.35 57 THR B N 1
ATOM 1291 C CA . THR B 1 60 ? 42.010 -0.083 75.746 1.00 29.66 57 THR B CA 1
ATOM 1292 C C . THR B 1 60 ? 41.452 1.110 76.517 1.00 29.68 57 THR B C 1
ATOM 1293 O O . THR B 1 60 ? 40.891 0.942 77.599 1.00 31.00 57 THR B O 1
ATOM 1297 N N . GLU B 1 61 ? 41.590 2.305 75.945 1.00 30.21 58 GLU B N 1
ATOM 1298 C CA . GLU B 1 61 ? 41.075 3.515 76.579 1.00 29.08 58 GLU B CA 1
ATOM 1299 C C . GLU B 1 61 ? 39.579 3.373 76.838 1.00 28.77 58 GLU B C 1
ATOM 1300 O O . GLU B 1 61 ? 39.085 3.790 77.887 1.00 29.05 58 GLU B O 1
ATOM 1306 N N . LEU B 1 62 ? 38.871 2.776 75.877 1.00 24.76 59 LEU B N 1
ATOM 1307 C CA . LEU B 1 62 ? 37.438 2.530 76.002 1.00 24.51 59 LEU B CA 1
ATOM 1308 C C . LEU B 1 62 ? 37.118 1.643 77.209 1.00 24.41 59 LEU B C 1
ATOM 1309 O O . LEU B 1 62 ? 36.272 1.994 78.024 1.00 25.18 59 LEU B O 1
ATOM 1314 N N . ILE B 1 63 ? 37.805 0.505 77.321 1.00 24.67 60 ILE B N 1
ATOM 1315 C CA . ILE B 1 63 ? 37.578 -0.437 78.420 1.00 24.59 60 ILE B CA 1
ATOM 1316 C C . ILE B 1 63 ? 37.973 0.192 79.757 1.00 25.24 60 ILE B C 1
ATOM 1317 O O . ILE B 1 63 ? 37.240 0.074 80.738 1.00 25.09 60 ILE B O 1
ATOM 1322 N N . GLN B 1 64 ? 39.132 0.851 79.792 1.00 25.54 61 GLN B N 1
ATOM 1323 C CA . GLN B 1 64 ? 39.633 1.461 81.026 1.00 26.34 61 GLN B CA 1
ATOM 1324 C C . GLN B 1 64 ? 38.746 2.613 81.505 1.00 26.08 61 GLN B C 1
ATOM 1325 O O . GLN B 1 64 ? 38.588 2.811 82.709 1.00 27.11 61 GLN B O 1
ATOM 1331 N N . SER B 1 65 ? 38.184 3.361 80.557 1.00 25.40 62 SER B N 1
ATOM 1332 C CA . SER B 1 65 ? 37.200 4.413 80.835 1.00 29.06 62 SER B CA 1
ATOM 1333 C C . SER B 1 65 ? 36.077 3.916 81.739 1.00 28.46 62 SER B C 1
ATOM 1334 O O . SER B 1 65 ? 35.833 4.489 82.805 1.00 29.29 62 SER B O 1
ATOM 1337 N N . GLU B 1 66 ? 35.403 2.849 81.309 1.00 25.45 63 GLU B N 1
ATOM 1338 C CA . GLU B 1 66 ? 34.405 2.173 82.139 1.00 29.36 63 GLU B CA 1
ATOM 1339 C C . GLU B 1 66 ? 34.985 1.701 83.463 1.00 27.38 63 GLU B C 1
ATOM 1340 O O . GLU B 1 66 ? 34.432 1.995 84.518 1.00 27.99 63 GLU B O 1
ATOM 1346 N N . ALA B 1 67 ? 36.078 0.939 83.400 1.00 26.92 64 ALA B N 1
ATOM 1347 C CA . ALA B 1 67 ? 36.722 0.431 84.611 1.00 30.38 64 ALA B CA 1
ATOM 1348 C C . ALA B 1 67 ? 36.924 1.577 85.600 1.00 30.29 64 ALA B C 1
ATOM 1349 O O . ALA B 1 67 ? 36.627 1.445 86.779 1.00 32.49 64 ALA B O 1
ATOM 1351 N N . ARG B 1 68 ? 37.402 2.703 85.080 1.00 30.51 65 ARG B N 1
ATOM 1352 C CA . ARG B 1 68 ? 37.722 3.904 85.850 1.00 32.92 65 ARG B CA 1
ATOM 1353 C C . ARG B 1 68 ? 36.500 4.522 86.530 1.00 33.50 65 ARG B C 1
ATOM 1354 O O . ARG B 1 68 ? 36.633 5.302 87.478 1.00 32.06 65 ARG B O 1
ATOM 1362 N N . GLY B 1 69 ? 35.314 4.184 86.026 1.00 33.97 66 GLY B N 1
ATOM 1363 C CA . GLY B 1 69 ? 34.060 4.688 86.577 1.00 38.95 66 GLY B CA 1
ATOM 1364 C C . GLY B 1 69 ? 33.420 5.784 85.744 1.00 41.17 66 GLY B C 1
ATOM 1365 O O . GLY B 1 69 ? 32.423 6.387 86.157 1.00 42.09 66 GLY B O 1
ATOM 1366 N N . GLU B 1 70 ? 33.999 6.057 84.579 1.00 40.09 67 GLU B N 1
ATOM 1367 C CA . GLU B 1 70 ? 33.428 7.031 83.660 1.00 45.20 67 GLU B CA 1
ATOM 1368 C C . GLU B 1 70 ? 32.243 6.409 82.928 1.00 46.51 67 GLU B C 1
ATOM 1369 O O . GLU B 1 70 ? 32.256 5.214 82.611 1.00 46.21 67 GLU B O 1
ATOM 1375 N N . LYS B 1 71 ? 31.212 7.215 82.691 1.00 49.82 68 LYS B N 1
ATOM 1376 C CA A LYS B 1 71 ? 30.019 6.728 82.007 0.50 50.52 68 LYS B CA 1
ATOM 1377 C CA B LYS B 1 71 ? 30.006 6.752 82.008 0.50 50.44 68 LYS B CA 1
ATOM 1378 C C . LYS B 1 71 ? 30.150 6.901 80.499 1.00 49.41 68 LYS B C 1
ATOM 1379 O O . LYS B 1 71 ? 30.512 7.971 80.005 1.00 50.55 68 LYS B O 1
ATOM 1390 N N . THR B 1 72 ? 29.870 5.826 79.778 1.00 48.49 69 THR B N 1
ATOM 1391 C CA . THR B 1 72 ? 29.970 5.833 78.333 1.00 48.02 69 THR B CA 1
ATOM 1392 C C . THR B 1 72 ? 28.599 5.562 77.723 1.00 45.82 69 THR B C 1
ATOM 1393 O O . THR B 1 72 ? 27.950 4.565 78.051 1.00 44.36 69 THR B O 1
ATOM 1397 N N . GLU B 1 73 ? 28.168 6.480 76.861 1.00 45.02 70 GLU B N 1
ATOM 1398 C CA A GLU B 1 73 ? 26.886 6.378 76.162 0.50 44.54 70 GLU B CA 1
ATOM 1399 C CA B GLU B 1 73 ? 26.887 6.364 76.171 0.50 45.10 70 GLU B CA 1
ATOM 1400 C C . GLU B 1 73 ? 26.975 5.335 75.046 1.00 41.49 70 GLU B C 1
ATOM 1401 O O . GLU B 1 73 ? 27.512 5.610 73.970 1.00 43.13 70 GLU B O 1
ATOM 1412 N N . ILE B 1 74 ? 26.452 4.140 75.314 1.00 37.24 71 ILE B N 1
ATOM 1413 C CA . ILE B 1 74 ? 26.505 3.025 74.363 1.00 31.83 71 ILE B CA 1
ATOM 1414 C C . ILE B 1 74 ? 25.584 3.247 73.157 1.00 28.51 71 ILE B C 1
ATOM 1415 O O . ILE B 1 74 ? 24.388 3.490 73.308 1.00 29.09 71 ILE B O 1
ATOM 1420 N N . SER B 1 75 ? 26.159 3.161 71.963 1.00 26.71 72 SER B N 1
ATOM 1421 C CA . SER B 1 75 ? 25.407 3.302 70.718 1.00 24.47 72 SER B CA 1
ATOM 1422 C C . SER B 1 75 ? 25.652 2.105 69.816 1.00 21.87 72 SER B C 1
ATOM 1423 O O . SER B 1 75 ? 26.603 1.347 70.026 1.00 20.92 72 SER B O 1
ATOM 1426 N N . VAL B 1 76 ? 24.780 1.933 68.824 1.00 23.37 73 VAL B N 1
ATOM 1427 C CA . VAL B 1 76 ? 24.951 0.910 67.797 1.00 23.50 73 VAL B CA 1
ATOM 1428 C C . VAL B 1 76 ? 26.315 1.067 67.132 1.00 23.51 73 VAL B C 1
ATOM 1429 O O . VAL B 1 76 ? 27.046 0.087 66.944 1.00 22.23 73 VAL B O 1
ATOM 1433 N N . LEU B 1 77 ? 26.655 2.306 66.785 1.00 25.14 74 LEU B N 1
ATOM 1434 C CA . LEU B 1 77 ? 27.928 2.605 66.133 1.00 25.76 74 LEU B CA 1
ATOM 1435 C C . LEU B 1 77 ? 29.117 2.084 66.938 1.00 25.63 74 LEU B C 1
ATOM 1436 O O . LEU B 1 77 ? 30.051 1.502 66.372 1.00 26.17 74 LEU B O 1
ATOM 1441 N N . LEU B 1 78 ? 29.081 2.302 68.252 1.00 22.97 75 LEU B N 1
ATOM 1442 C CA . LEU B 1 78 ? 30.158 1.863 69.133 1.00 23.09 75 LEU B CA 1
ATOM 1443 C C . LEU B 1 78 ? 30.263 0.341 69.151 1.00 22.19 75 LEU B C 1
ATOM 1444 O O . LEU B 1 78 ? 31.350 -0.215 69.013 1.00 22.54 75 LEU B O 1
ATOM 1449 N N . ILE B 1 79 ? 29.126 -0.324 69.327 1.00 22.67 76 ILE B N 1
ATOM 1450 C CA . ILE B 1 79 ? 29.072 -1.780 69.311 1.00 21.41 76 ILE B CA 1
ATOM 1451 C C . ILE B 1 79 ? 29.644 -2.283 67.984 1.00 21.18 76 ILE B C 1
ATOM 1452 O O . ILE B 1 79 ? 30.440 -3.218 67.959 1.00 20.95 76 ILE B O 1
ATOM 1457 N N . HIS B 1 80 ? 29.236 -1.637 66.893 1.00 22.23 77 HIS B N 1
ATOM 1458 C CA . HIS B 1 80 ? 29.698 -1.954 65.535 1.00 22.54 77 HIS B CA 1
ATOM 1459 C C . HIS B 1 80 ? 31.211 -1.756 65.385 1.00 22.56 77 HIS B C 1
ATOM 1460 O O . HIS B 1 80 ? 31.891 -2.564 64.747 1.00 21.67 77 HIS B O 1
ATOM 1467 N N . ALA B 1 81 ? 31.729 -0.681 65.977 1.00 22.67 78 ALA B N 1
ATOM 1468 C CA . ALA B 1 81 ? 33.163 -0.392 65.965 1.00 21.36 78 ALA B CA 1
ATOM 1469 C C . ALA B 1 81 ? 33.955 -1.496 66.666 1.00 22.08 78 ALA B C 1
ATOM 1470 O O . ALA B 1 81 ? 34.995 -1.941 66.169 1.00 20.19 78 ALA B O 1
ATOM 1472 N N . GLN B 1 82 ? 33.453 -1.937 67.820 1.00 22.25 79 GLN B N 1
ATOM 1473 C CA . GLN B 1 82 ? 34.057 -3.053 68.557 1.00 21.61 79 GLN B CA 1
ATOM 1474 C C . GLN B 1 82 ? 34.023 -4.367 67.775 1.00 21.36 79 GLN B C 1
ATOM 1475 O O . GLN B 1 82 ? 34.920 -5.202 67.928 1.00 22.70 79 GLN B O 1
ATOM 1481 N N . ASP B 1 83 ? 32.987 -4.551 66.958 1.00 18.08 80 ASP B N 1
ATOM 1482 C CA . ASP B 1 83 ? 32.896 -5.719 66.077 1.00 20.84 80 ASP B CA 1
ATOM 1483 C C . ASP B 1 83 ? 33.984 -5.681 65.007 1.00 21.06 80 ASP B C 1
ATOM 1484 O O . ASP B 1 83 ? 34.582 -6.714 64.690 1.00 23.07 80 ASP B O 1
ATOM 1489 N N . HIS B 1 84 ? 34.243 -4.487 64.469 1.00 18.46 81 HIS B N 1
ATOM 1490 C CA . HIS B 1 84 ? 35.295 -4.292 63.473 1.00 18.55 81 HIS B CA 1
ATOM 1491 C C . HIS B 1 84 ? 36.650 -4.742 63.991 1.00 19.96 81 HIS B C 1
ATOM 1492 O O . HIS B 1 84 ? 37.324 -5.545 63.354 1.00 24.39 81 HIS B O 1
ATOM 1499 N N . LEU B 1 85 ? 37.047 -4.229 65.153 1.00 22.48 82 LEU B N 1
ATOM 1500 C CA . LEU B 1 85 ? 38.331 -4.595 65.733 1.00 23.82 82 LEU B CA 1
ATOM 1501 C C . LEU B 1 85 ? 38.416 -6.103 65.940 1.00 23.51 82 LEU B C 1
ATOM 1502 O O . LEU B 1 85 ? 39.339 -6.749 65.447 1.00 25.13 82 LEU B O 1
ATOM 1515 N N . ASN B 1 87 ? 36.652 -8.669 64.823 1.00 21.07 84 ASN B N 1
ATOM 1516 C CA . ASN B 1 87 ? 36.666 -9.412 63.561 1.00 22.60 84 ASN B CA 1
ATOM 1517 C C . ASN B 1 87 ? 37.979 -9.257 62.791 1.00 22.13 84 ASN B C 1
ATOM 1518 O O . ASN B 1 87 ? 38.428 -10.198 62.131 1.00 23.71 84 ASN B O 1
ATOM 1523 N N . ALA B 1 88 ? 38.588 -8.075 62.882 1.00 20.05 85 ALA B N 1
ATOM 1524 C CA . ALA B 1 88 ? 39.902 -7.831 62.281 1.00 18.97 85 ALA B CA 1
ATOM 1525 C C . ALA B 1 88 ? 40.960 -8.737 62.902 1.00 20.41 85 ALA B C 1
ATOM 1526 O O . ALA B 1 88 ? 41.779 -9.318 62.192 1.00 20.77 85 ALA B O 1
ATOM 1528 N N . ILE B 1 89 ? 40.941 -8.849 64.229 1.00 20.80 86 ILE B N 1
ATOM 1529 C CA . ILE B 1 89 ? 41.877 -9.714 64.942 1.00 21.43 86 ILE B CA 1
ATOM 1530 C C . ILE B 1 89 ? 41.699 -11.157 64.463 1.00 23.50 86 ILE B C 1
ATOM 1531 O O . ILE B 1 89 ? 42.673 -11.874 64.259 1.00 26.83 86 ILE B O 1
ATOM 1536 N N . THR B 1 90 ? 40.444 -11.561 64.281 1.00 22.56 87 THR B N 1
ATOM 1537 C CA . THR B 1 90 ? 40.093 -12.909 63.858 1.00 23.18 87 THR B CA 1
ATOM 1538 C C . THR B 1 90 ? 40.547 -13.181 62.414 1.00 23.76 87 THR B C 1
ATOM 1539 O O . THR B 1 90 ? 41.182 -14.205 62.144 1.00 22.30 87 THR B O 1
ATOM 1543 N N . VAL B 1 91 ? 40.244 -12.256 61.504 1.00 20.15 88 VAL B N 1
ATOM 1544 C CA . VAL B 1 91 ? 40.717 -12.356 60.129 1.00 23.39 88 VAL B CA 1
ATOM 1545 C C . VAL B 1 91 ? 42.246 -12.463 60.077 1.00 24.83 88 VAL B C 1
ATOM 1546 O O . VAL B 1 91 ? 42.789 -13.311 59.369 1.00 25.02 88 VAL B O 1
ATOM 1550 N N . LYS B 1 92 ? 42.931 -11.608 60.834 1.00 24.24 89 LYS B N 1
ATOM 1551 C CA . LYS B 1 92 ? 44.395 -11.606 60.861 1.00 25.23 89 LYS B CA 1
ATOM 1552 C C . LYS B 1 92 ? 44.973 -12.922 61.376 1.00 23.78 89 LYS B C 1
ATOM 1553 O O . LYS B 1 92 ? 45.981 -13.402 60.861 1.00 24.40 89 LYS B O 1
ATOM 1559 N N . GLU B 1 93 ? 44.338 -13.494 62.392 1.00 23.13 90 GLU B N 1
ATOM 1560 C CA . GLU B 1 93 ? 44.835 -14.720 63.004 1.00 24.53 90 GLU B CA 1
ATOM 1561 C C . GLU B 1 93 ? 44.718 -15.918 62.054 1.00 25.25 90 GLU B C 1
ATOM 1562 O O . GLU B 1 93 ? 45.610 -16.768 62.011 1.00 26.80 90 GLU B O 1
ATOM 1568 N N . LEU B 1 94 ? 43.619 -15.980 61.307 1.00 24.96 91 LEU B N 1
ATOM 1569 C CA . LEU B 1 94 ? 43.379 -17.086 60.368 1.00 25.79 91 LEU B CA 1
ATOM 1570 C C . LEU B 1 94 ? 44.072 -16.864 59.019 1.00 24.52 91 LEU B C 1
ATOM 1571 O O . LEU B 1 94 ? 44.472 -17.818 58.347 1.00 24.02 91 LEU B O 1
ATOM 1576 N N . ALA B 1 95 ? 44.230 -15.600 58.637 1.00 22.04 92 ALA B N 1
ATOM 1577 C CA . ALA B 1 95 ? 45.049 -15.254 57.485 1.00 22.78 92 ALA B CA 1
ATOM 1578 C C . ALA B 1 95 ? 46.480 -15.779 57.661 1.00 24.31 92 ALA B C 1
ATOM 1579 O O . ALA B 1 95 ? 47.061 -16.338 56.730 1.00 24.00 92 ALA B O 1
ATOM 1581 N N . ALA B 1 96 ? 47.039 -15.604 58.859 1.00 23.29 93 ALA B N 1
ATOM 1582 C CA . ALA B 1 96 ? 48.374 -16.115 59.172 1.00 25.24 93 ALA B CA 1
ATOM 1583 C C . ALA B 1 96 ? 48.463 -17.621 58.930 1.00 27.99 93 ALA B C 1
ATOM 1584 O O . ALA B 1 96 ? 49.510 -18.133 58.514 1.00 32.43 93 ALA B O 1
ATOM 1586 N N . GLU B 1 97 ? 47.361 -18.321 59.189 1.00 27.23 94 GLU B N 1
ATOM 1587 C CA . GLU B 1 97 ? 47.300 -19.764 58.985 1.00 27.45 94 GLU B CA 1
ATOM 1588 C C . GLU B 1 97 ? 47.139 -20.120 57.508 1.00 27.67 94 GLU B C 1
ATOM 1589 O O . GLU B 1 97 ? 47.670 -21.127 57.053 1.00 30.70 94 GLU B O 1
ATOM 1595 N N . PHE B 1 98 ? 46.410 -19.298 56.758 1.00 28.21 95 PHE B N 1
ATOM 1596 C CA . PHE B 1 98 ? 46.358 -19.476 55.309 1.00 27.57 95 PHE B CA 1
ATOM 1597 C C . PHE B 1 98 ? 47.746 -19.264 54.698 1.00 29.86 95 PHE B C 1
ATOM 1598 O O . PHE B 1 98 ? 48.201 -20.069 53.881 1.00 33.02 95 PHE B O 1
ATOM 1606 N N . ILE B 1 99 ? 48.414 -18.186 55.107 1.00 28.87 96 ILE B N 1
ATOM 1607 C CA . ILE B 1 99 ? 49.778 -17.890 54.657 1.00 30.33 96 ILE B CA 1
ATOM 1608 C C . ILE B 1 99 ? 50.727 -19.058 54.960 1.00 34.32 96 ILE B C 1
ATOM 1609 O O . ILE B 1 99 ? 51.484 -19.499 54.084 1.00 34.84 96 ILE B O 1
ATOM 1614 N N . ASP B 1 100 ? 50.671 -19.559 56.195 1.00 33.64 97 ASP B N 1
ATOM 1615 C CA . ASP B 1 100 ? 51.531 -20.659 56.624 1.00 36.73 97 ASP B CA 1
ATOM 1616 C C . ASP B 1 100 ? 51.285 -21.912 55.780 1.00 37.11 97 ASP B C 1
ATOM 1617 O O . ASP B 1 100 ? 52.224 -22.633 55.420 1.00 37.27 97 ASP B O 1
ATOM 1622 N N . LEU B 1 101 ? 50.017 -22.158 55.461 1.00 34.83 98 LEU B N 1
ATOM 1623 C CA . LEU B 1 101 ? 49.650 -23.297 54.628 1.00 35.26 98 LEU B CA 1
ATOM 1624 C C . LEU B 1 101 ? 50.184 -23.155 53.195 1.00 34.81 98 LEU B C 1
ATOM 1625 O O . LEU B 1 101 ? 50.684 -24.127 52.623 1.00 33.83 98 LEU B O 1
ATOM 1630 N N . TYR B 1 102 ? 50.092 -21.954 52.619 1.00 33.75 99 TYR B N 1
ATOM 1631 C CA . TYR B 1 102 ? 50.625 -21.737 51.266 1.00 36.73 99 TYR B CA 1
ATOM 1632 C C . TYR B 1 102 ? 52.136 -21.955 51.218 1.00 38.51 99 TYR B C 1
ATOM 1633 O O . TYR B 1 102 ? 52.652 -22.523 50.254 1.00 43.10 99 TYR B O 1
ATOM 1642 N N . LYS B 1 103 ? 52.831 -21.516 52.266 1.00 38.93 100 LYS B N 1
ATOM 1643 C CA . LYS B 1 103 ? 54.271 -21.732 52.394 1.00 39.78 100 LYS B CA 1
ATOM 1644 C C . LYS B 1 103 ? 54.602 -23.222 52.422 1.00 42.94 100 LYS B C 1
ATOM 1645 O O . LYS B 1 103 ? 55.538 -23.672 51.756 1.00 45.03 100 LYS B O 1
ATOM 1651 N N . LYS B 1 104 ? 53.825 -23.982 53.191 1.00 44.58 101 LYS B N 1
ATOM 1652 C CA . LYS B 1 104 ? 53.954 -25.436 53.239 1.00 46.80 101 LYS B CA 1
ATOM 1653 C C . LYS B 1 104 ? 53.794 -26.059 51.846 1.00 49.27 101 LYS B C 1
ATOM 1654 O O . LYS B 1 104 ? 54.526 -26.981 51.479 1.00 49.81 101 LYS B O 1
ATOM 1660 N N . LEU B 1 105 ? 52.840 -25.543 51.074 1.00 50.26 102 LEU B N 1
ATOM 1661 C CA . LEU B 1 105 ? 52.512 -26.116 49.772 1.00 52.72 102 LEU B CA 1
ATOM 1662 C C . LEU B 1 105 ? 53.556 -25.822 48.699 1.00 57.18 102 LEU B C 1
ATOM 1663 O O . LEU B 1 105 ? 53.762 -26.632 47.794 1.00 57.71 102 LEU B O 1
ATOM 1668 N N . GLU B 1 106 ? 54.209 -24.665 48.803 1.00 61.27 103 GLU B N 1
ATOM 1669 C CA . GLU B 1 106 ? 55.339 -24.332 47.932 1.00 66.98 103 GLU B CA 1
ATOM 1670 C C . GLU B 1 106 ? 56.550 -25.215 48.225 1.00 71.18 103 GLU B C 1
ATOM 1671 O O . GLU B 1 106 ? 57.347 -25.503 47.330 1.00 73.49 103 GLU B O 1
ATOM 1677 N N . ALA B 1 107 ? 56.681 -25.637 49.482 1.00 74.03 104 ALA B N 1
ATOM 1678 C CA . ALA B 1 107 ? 57.761 -26.528 49.898 1.00 79.34 104 ALA B CA 1
ATOM 1679 C C . ALA B 1 107 ? 57.702 -27.864 49.161 1.00 83.93 104 ALA B C 1
ATOM 1680 O O . ALA B 1 107 ? 58.736 -28.502 48.943 1.00 86.25 104 ALA B O 1
ATOM 1682 N N . LYS B 1 108 ? 56.490 -28.272 48.783 1.00 86.74 105 LYS B N 1
ATOM 1683 C CA A LYS B 1 108 ? 56.270 -29.526 48.057 0.50 90.50 105 LYS B CA 1
ATOM 1684 C CA B LYS B 1 108 ? 56.288 -29.521 48.051 0.50 90.58 105 LYS B CA 1
ATOM 1685 C C . LYS B 1 108 ? 55.827 -29.273 46.617 1.00 92.32 105 LYS B C 1
ATOM 1686 O O . LYS B 1 108 ? 55.006 -28.390 46.355 1.00 90.94 105 LYS B O 1
ATOM 1697 N N . GLY B 1 109 ? 56.371 -30.060 45.691 1.00 56.77 106 GLY B N 1
ATOM 1698 C CA . GLY B 1 109 ? 56.023 -29.961 44.273 1.00 60.48 106 GLY B CA 1
ATOM 1699 C C . GLY B 1 109 ? 56.267 -31.254 43.513 1.00 62.48 106 GLY B C 1
ATOM 1700 O O . GLY B 1 109 ? 56.464 -32.321 44.100 1.00 62.38 106 GLY B O 1
ATOM 1702 N N . THR C 1 6 ? 26.625 -4.999 89.990 1.00 68.82 3 THR C N 1
ATOM 1703 C CA . THR C 1 6 ? 27.737 -5.567 89.168 1.00 68.54 3 THR C CA 1
ATOM 1704 C C . THR C 1 6 ? 27.979 -7.051 89.466 1.00 68.29 3 THR C C 1
ATOM 1705 O O . THR C 1 6 ? 28.799 -7.696 88.806 1.00 69.14 3 THR C O 1
ATOM 1709 N N . THR C 1 7 ? 27.265 -7.582 90.461 1.00 66.70 4 THR C N 1
ATOM 1710 C CA . THR C 1 7 ? 27.273 -9.020 90.757 1.00 63.20 4 THR C CA 1
ATOM 1711 C C . THR C 1 7 ? 26.960 -9.841 89.500 1.00 60.39 4 THR C C 1
ATOM 1712 O O . THR C 1 7 ? 27.394 -10.992 89.369 1.00 60.51 4 THR C O 1
ATOM 1716 N N . ALA C 1 8 ? 26.187 -9.237 88.597 1.00 73.34 5 ALA C N 1
ATOM 1717 C CA . ALA C 1 8 ? 25.941 -9.786 87.266 1.00 67.30 5 ALA C CA 1
ATOM 1718 C C . ALA C 1 8 ? 27.053 -9.349 86.313 1.00 62.76 5 ALA C C 1
ATOM 1719 O O . ALA C 1 8 ? 27.223 -9.928 85.239 1.00 60.17 5 ALA C O 1
ATOM 1721 N N . GLU C 1 9 ? 27.806 -8.326 86.717 1.00 59.63 6 GLU C N 1
ATOM 1722 C CA . GLU C 1 9 ? 28.946 -7.840 85.939 1.00 55.97 6 GLU C CA 1
ATOM 1723 C C . GLU C 1 9 ? 30.156 -8.779 86.046 1.00 51.29 6 GLU C C 1
ATOM 1724 O O . GLU C 1 9 ? 31.176 -8.565 85.391 1.00 47.51 6 GLU C O 1
ATOM 1730 N N . GLN C 1 10 ? 30.038 -9.814 86.873 1.00 45.87 7 GLN C N 1
ATOM 1731 C CA . GLN C 1 10 ? 31.035 -10.876 86.883 1.00 43.82 7 GLN C CA 1
ATOM 1732 C C . GLN C 1 10 ? 30.873 -11.783 85.665 1.00 38.44 7 GLN C C 1
ATOM 1733 O O . GLN C 1 10 ? 31.825 -12.438 85.239 1.00 37.66 7 GLN C O 1
ATOM 1739 N N . ILE C 1 11 ? 29.670 -11.792 85.095 1.00 34.77 8 ILE C N 1
ATOM 1740 C CA . ILE C 1 11 ? 29.365 -12.606 83.920 1.00 31.92 8 ILE C CA 1
ATOM 1741 C C . ILE C 1 11 ? 30.231 -12.219 82.709 1.00 29.99 8 ILE C C 1
ATOM 1742 O O . ILE C 1 11 ? 30.752 -13.095 82.021 1.00 29.15 8 ILE C O 1
ATOM 1747 N N . PRO C 1 12 ? 30.386 -10.908 82.445 1.00 27.36 9 PRO C N 1
ATOM 1748 C CA . PRO C 1 12 ? 31.280 -10.504 81.366 1.00 27.17 9 PRO C CA 1
ATOM 1749 C C . PRO C 1 12 ? 32.694 -11.047 81.582 1.00 27.07 9 PRO C C 1
ATOM 1750 O O . PRO C 1 12 ? 33.286 -11.623 80.663 1.00 28.15 9 PRO C O 1
ATOM 1754 N N . PHE C 1 13 ? 33.220 -10.888 82.791 1.00 24.57 10 PHE C N 1
ATOM 1755 C CA . PHE C 1 13 ? 34.550 -11.404 83.116 1.00 25.38 10 PHE C CA 1
ATOM 1756 C C . PHE C 1 13 ? 34.647 -12.900 82.865 1.00 23.60 10 PHE C C 1
ATOM 1757 O O . PHE C 1 13 ? 35.603 -13.366 82.253 1.00 22.76 10 PHE C O 1
ATOM 1765 N N . GLN C 1 14 ? 33.645 -13.638 83.331 1.00 24.53 11 GLN C N 1
ATOM 1766 C CA . GLN C 1 14 ? 33.582 -15.083 83.129 1.00 25.23 11 GLN C CA 1
ATOM 1767 C C . GLN C 1 14 ? 33.424 -15.488 81.667 1.00 23.61 11 GLN C C 1
ATOM 1768 O O . GLN C 1 14 ? 34.006 -16.487 81.243 1.00 24.30 11 GLN C O 1
ATOM 1774 N N . LEU C 1 15 ? 32.637 -14.724 80.907 1.00 23.82 12 LEU C N 1
ATOM 1775 C CA . LEU C 1 15 ? 32.518 -14.948 79.467 1.00 23.88 12 LEU C CA 1
ATOM 1776 C C . LEU C 1 15 ? 33.855 -14.763 78.776 1.00 21.33 12 LEU C C 1
ATOM 1777 O O . LEU C 1 15 ? 34.243 -15.585 77.945 1.00 22.56 12 LEU C O 1
ATOM 1782 N N . ILE C 1 16 ? 34.546 -13.677 79.115 1.00 19.84 13 ILE C N 1
ATOM 1783 C CA . ILE C 1 16 ? 35.835 -13.354 78.501 1.00 21.16 13 ILE C CA 1
ATOM 1784 C C . ILE C 1 16 ? 36.864 -14.449 78.775 1.00 22.03 13 ILE C C 1
ATOM 1785 O O . ILE C 1 16 ? 37.581 -14.864 77.870 1.00 24.49 13 ILE C O 1
ATOM 1790 N N . LEU C 1 17 ? 36.916 -14.918 80.019 1.00 22.42 14 LEU C N 1
ATOM 1791 C CA . LEU C 1 17 ? 37.917 -15.894 80.446 1.00 21.35 14 LEU C CA 1
ATOM 1792 C C . LEU C 1 17 ? 37.726 -17.235 79.736 1.00 21.57 14 LEU C C 1
ATOM 1793 O O . LEU C 1 17 ? 38.668 -17.777 79.151 1.00 24.67 14 LEU C O 1
ATOM 1798 N N . ASN C 1 18 ? 36.502 -17.754 79.769 1.00 20.53 15 ASN C N 1
ATOM 1799 C CA . ASN C 1 18 ? 36.178 -19.025 79.128 1.00 19.23 15 ASN C CA 1
ATOM 1800 C C . ASN C 1 18 ? 36.356 -18.987 77.612 1.00 23.22 15 ASN C C 1
ATOM 1801 O O . ASN C 1 18 ? 36.927 -19.912 77.030 1.00 26.24 15 ASN C O 1
ATOM 1806 N N . SER C 1 19 ? 35.868 -17.918 76.978 1.00 21.40 16 SER C N 1
ATOM 1807 C CA . SER C 1 19 ? 35.974 -17.755 75.528 1.00 22.32 16 SER C CA 1
ATOM 1808 C C . SER C 1 19 ? 37.425 -17.638 75.081 1.00 22.64 16 SER C C 1
ATOM 1809 O O . SER C 1 19 ? 37.829 -18.281 74.113 1.00 22.26 16 SER C O 1
ATOM 1812 N N . GLY C 1 20 ? 38.199 -16.809 75.784 1.00 22.51 17 GLY C N 1
ATOM 1813 C CA . GLY C 1 20 ? 39.621 -16.629 75.484 1.00 21.04 17 GLY C CA 1
ATOM 1814 C C . GLY C 1 20 ? 40.380 -17.941 75.569 1.00 23.71 17 GLY C C 1
ATOM 1815 O O . GLY C 1 20 ? 41.169 -18.261 74.679 1.00 24.93 17 GLY C O 1
ATOM 1816 N N . ASN C 1 21 ? 40.140 -18.699 76.645 1.00 23.40 18 ASN C N 1
ATOM 1817 C CA . ASN C 1 21 ? 40.736 -20.023 76.810 1.00 24.19 18 ASN C CA 1
ATOM 1818 C C . ASN C 1 21 ? 40.310 -21.027 75.728 1.00 24.02 18 ASN C C 1
ATOM 1819 O O . ASN C 1 21 ? 41.112 -21.863 75.301 1.00 26.29 18 ASN C O 1
ATOM 1824 N N . ALA C 1 22 ? 39.057 -20.948 75.286 1.00 22.21 19 ALA C N 1
ATOM 1825 C CA . ALA C 1 22 ? 38.559 -21.844 74.238 1.00 21.86 19 ALA C CA 1
ATOM 1826 C C . ALA C 1 22 ? 39.263 -21.566 72.919 1.00 24.32 19 ALA C C 1
ATOM 1827 O O . ALA C 1 22 ? 39.649 -22.491 72.200 1.00 24.68 19 ALA C O 1
ATOM 1829 N N . ARG C 1 23 ? 39.413 -20.279 72.615 1.00 23.08 20 ARG C N 1
ATOM 1830 C CA . ARG C 1 23 ? 40.106 -19.811 71.430 1.00 22.32 20 ARG C CA 1
ATOM 1831 C C . ARG C 1 23 ? 41.558 -20.288 71.434 1.00 23.58 20 ARG C C 1
ATOM 1832 O O . ARG C 1 23 ? 42.056 -20.775 70.416 1.00 23.52 20 ARG C O 1
ATOM 1840 N N . SER C 1 24 ? 42.231 -20.147 72.577 1.00 24.22 21 SER C N 1
ATOM 1841 C CA . SER C 1 24 ? 43.609 -20.608 72.723 1.00 24.75 21 SER C CA 1
ATOM 1842 C C . SER C 1 24 ? 43.681 -22.102 72.460 1.00 25.80 21 SER C C 1
ATOM 1843 O O . SER C 1 24 ? 44.530 -22.564 71.689 1.00 25.58 21 SER C O 1
ATOM 1846 N N . PHE C 1 25 ? 42.784 -22.852 73.104 1.00 24.02 22 PHE C N 1
ATOM 1847 C CA . PHE C 1 25 ? 42.725 -24.304 72.921 1.00 25.53 22 PHE C CA 1
ATOM 1848 C C . PHE C 1 25 ? 42.609 -24.671 71.442 1.00 25.82 22 PHE C C 1
ATOM 1849 O O . PHE C 1 25 ? 43.347 -25.531 70.954 1.00 27.67 22 PHE C O 1
ATOM 1857 N N . ALA C 1 26 ? 41.688 -24.007 70.742 1.00 22.63 23 ALA C N 1
ATOM 1858 C CA . ALA C 1 26 ? 41.435 -24.269 69.326 1.00 25.01 23 ALA C CA 1
ATOM 1859 C C . ALA C 1 26 ? 42.674 -24.003 68.469 1.00 26.51 23 ALA C C 1
ATOM 1860 O O . ALA C 1 26 ? 42.993 -24.778 67.566 1.00 28.44 23 ALA C O 1
ATOM 1870 N N . GLU C 1 28 ? 45.790 -24.020 69.612 1.00 26.79 25 GLU C N 1
ATOM 1871 C CA . GLU C 1 28 ? 46.681 -25.119 69.986 1.00 30.79 25 GLU C CA 1
ATOM 1872 C C . GLU C 1 28 ? 46.444 -26.331 69.090 1.00 31.04 25 GLU C C 1
ATOM 1873 O O . GLU C 1 28 ? 47.388 -26.942 68.593 1.00 33.67 25 GLU C O 1
ATOM 1879 N N . ALA C 1 29 ? 45.172 -26.666 68.892 1.00 30.09 26 ALA C N 1
ATOM 1880 C CA . ALA C 1 29 ? 44.779 -27.804 68.078 1.00 27.74 26 ALA C CA 1
ATOM 1881 C C . ALA C 1 29 ? 45.305 -27.665 66.648 1.00 29.23 26 ALA C C 1
ATOM 1882 O O . ALA C 1 29 ? 45.832 -28.624 66.082 1.00 29.04 26 ALA C O 1
ATOM 1884 N N . LEU C 1 30 ? 45.172 -26.468 66.079 1.00 26.34 27 LEU C N 1
ATOM 1885 C CA . LEU C 1 30 ? 45.635 -26.202 64.722 1.00 28.20 27 LEU C CA 1
ATOM 1886 C C . LEU C 1 30 ? 47.147 -26.414 64.614 1.00 28.35 27 LEU C C 1
ATOM 1887 O O . LEU C 1 30 ? 47.627 -27.052 63.676 1.00 31.57 27 LEU C O 1
ATOM 1892 N N . GLN C 1 31 ? 47.889 -25.888 65.583 1.00 28.62 28 GLN C N 1
ATOM 1893 C CA . GLN C 1 31 ? 49.344 -26.027 65.601 1.00 31.97 28 GLN C CA 1
ATOM 1894 C C . GLN C 1 31 ? 49.792 -27.481 65.747 1.00 32.62 28 GLN C C 1
ATOM 1895 O O . GLN C 1 31 ? 50.764 -27.893 65.108 1.00 35.34 28 GLN C O 1
ATOM 1901 N N . PHE C 1 32 ? 49.088 -28.252 66.576 1.00 30.63 29 PHE C N 1
ATOM 1902 C CA . PHE C 1 32 ? 49.370 -29.685 66.705 1.00 32.77 29 PHE C CA 1
ATOM 1903 C C . PHE C 1 32 ? 49.200 -30.397 65.363 1.00 33.13 29 PHE C C 1
ATOM 1904 O O . PHE C 1 32 ? 50.113 -31.073 64.891 1.00 34.79 29 PHE C O 1
ATOM 1912 N N . ALA C 1 33 ? 48.025 -30.240 64.756 1.00 32.00 30 ALA C N 1
ATOM 1913 C CA . ALA C 1 33 ? 47.739 -30.848 63.460 1.00 34.48 30 ALA C CA 1
ATOM 1914 C C . ALA C 1 33 ? 48.791 -30.426 62.440 1.00 36.26 30 ALA C C 1
ATOM 1915 O O . ALA C 1 33 ? 49.171 -31.206 61.569 1.00 36.12 30 ALA C O 1
ATOM 1917 N N . LYS C 1 34 ? 49.252 -29.185 62.568 1.00 37.11 31 LYS C N 1
ATOM 1918 C CA . LYS C 1 34 ? 50.277 -28.632 61.695 1.00 39.52 31 LYS C CA 1
ATOM 1919 C C . LYS C 1 34 ? 51.568 -29.434 61.830 1.00 40.95 31 LYS C C 1
ATOM 1920 O O . LYS C 1 34 ? 52.326 -29.568 60.872 1.00 41.37 31 LYS C O 1
ATOM 1926 N N . GLN C 1 35 ? 51.805 -29.970 63.026 1.00 41.66 32 GLN C N 1
ATOM 1927 C CA . GLN C 1 35 ? 53.020 -30.733 63.305 1.00 44.12 32 GLN C CA 1
ATOM 1928 C C . GLN C 1 35 ? 52.833 -32.228 63.048 1.00 43.92 32 GLN C C 1
ATOM 1929 O O . GLN C 1 35 ? 53.770 -33.014 63.209 1.00 44.45 32 GLN C O 1
ATOM 1935 N N . GLY C 1 36 ? 51.626 -32.608 62.635 1.00 42.14 33 GLY C N 1
ATOM 1936 C CA . GLY C 1 36 ? 51.279 -34.011 62.420 1.00 44.23 33 GLY C CA 1
ATOM 1937 C C . GLY C 1 36 ? 50.825 -34.735 63.681 1.00 44.33 33 GLY C C 1
ATOM 1938 O O . GLY C 1 36 ? 50.645 -35.953 63.670 1.00 45.85 33 GLY C O 1
ATOM 1939 N N . LYS C 1 37 ? 50.646 -33.986 64.767 1.00 43.15 34 LYS C N 1
ATOM 1940 C CA . LYS C 1 37 ? 50.190 -34.546 66.036 1.00 43.52 34 LYS C CA 1
ATOM 1941 C C . LYS C 1 37 ? 48.662 -34.493 66.108 1.00 42.29 34 LYS C C 1
ATOM 1942 O O . LYS C 1 37 ? 48.082 -33.552 66.645 1.00 40.91 34 LYS C O 1
ATOM 1956 N N . ALA C 1 39 ? 46.434 -36.741 67.521 1.00 42.63 36 ALA C N 1
ATOM 1957 C CA . ALA C 1 39 ? 45.878 -37.087 68.826 1.00 42.61 36 ALA C CA 1
ATOM 1958 C C . ALA C 1 39 ? 45.829 -35.853 69.729 1.00 39.60 36 ALA C C 1
ATOM 1959 O O . ALA C 1 39 ? 44.816 -35.589 70.379 1.00 37.97 36 ALA C O 1
ATOM 1961 N N . GLU C 1 40 ? 46.929 -35.103 69.754 1.00 39.73 37 GLU C N 1
ATOM 1962 C CA . GLU C 1 40 ? 47.036 -33.883 70.551 1.00 38.95 37 GLU C CA 1
ATOM 1963 C C . GLU C 1 40 ? 46.078 -32.815 70.045 1.00 36.21 37 GLU C C 1
ATOM 1964 O O . GLU C 1 40 ? 45.436 -32.126 70.837 1.00 36.66 37 GLU C O 1
ATOM 1970 N N . ALA C 1 41 ? 45.982 -32.687 68.725 1.00 35.18 38 ALA C N 1
ATOM 1971 C CA . ALA C 1 41 ? 45.033 -31.770 68.103 1.00 34.44 38 ALA C CA 1
ATOM 1972 C C . ALA C 1 41 ? 43.613 -32.080 68.562 1.00 34.70 38 ALA C C 1
ATOM 1973 O O . ALA C 1 41 ? 42.933 -31.217 69.127 1.00 34.13 38 ALA C O 1
ATOM 1975 N N . ASP C 1 42 ? 43.179 -33.321 68.334 1.00 35.30 39 ASP C N 1
ATOM 1976 C CA . ASP C 1 42 ? 41.835 -33.769 68.707 1.00 34.79 39 ASP C CA 1
ATOM 1977 C C . ASP C 1 42 ? 41.535 -33.527 70.186 1.00 33.89 39 ASP C C 1
ATOM 1978 O O . ASP C 1 42 ? 40.439 -33.094 70.537 1.00 33.57 39 ASP C O 1
ATOM 1983 N N . GLU C 1 43 ? 42.514 -33.808 71.042 1.00 36.11 40 GLU C N 1
ATOM 1984 C CA . GLU C 1 43 ? 42.391 -33.585 72.482 1.00 37.46 40 GLU C CA 1
ATOM 1985 C C . GLU C 1 43 ? 42.234 -32.095 72.775 1.00 35.08 40 GLU C C 1
ATOM 1986 O O . GLU C 1 43 ? 41.399 -31.699 73.584 1.00 36.65 40 GLU C O 1
ATOM 1992 N N . ALA C 1 44 ? 43.043 -31.278 72.104 1.00 35.18 41 ALA C N 1
ATOM 1993 C CA . ALA C 1 44 ? 42.963 -29.828 72.222 1.00 31.43 41 ALA C CA 1
ATOM 1994 C C . ALA C 1 44 ? 41.580 -29.299 71.844 1.00 29.27 41 ALA C C 1
ATOM 1995 O O . ALA C 1 44 ? 41.114 -28.325 72.428 1.00 29.13 41 ALA C O 1
ATOM 2005 N N . VAL C 1 46 ? 38.660 -31.041 72.139 1.00 27.46 43 VAL C N 1
ATOM 2006 C CA . VAL C 1 46 ? 37.736 -31.403 73.218 1.00 28.14 43 VAL C CA 1
ATOM 2007 C C . VAL C 1 46 ? 37.761 -30.310 74.295 1.00 26.82 43 VAL C C 1
ATOM 2008 O O . VAL C 1 46 ? 36.713 -29.858 74.753 1.00 25.84 43 VAL C O 1
ATOM 2012 N N . LYS C 1 47 ? 38.962 -29.873 74.672 1.00 26.93 44 LYS C N 1
ATOM 2013 C CA . LYS C 1 47 ? 39.120 -28.818 75.674 1.00 25.86 44 LYS C CA 1
ATOM 2014 C C . LYS C 1 47 ? 38.478 -27.526 75.182 1.00 24.96 44 LYS C C 1
ATOM 2015 O O . LYS C 1 47 ? 37.756 -26.863 75.928 1.00 24.02 44 LYS C O 1
ATOM 2021 N N . ALA C 1 48 ? 38.721 -27.188 73.917 1.00 25.52 45 ALA C N 1
ATOM 2022 C CA . ALA C 1 48 ? 38.084 -26.030 73.291 1.00 25.48 45 ALA C CA 1
ATOM 2023 C C . ALA C 1 48 ? 36.560 -26.106 73.397 1.00 25.43 45 ALA C C 1
ATOM 2024 O O . ALA C 1 48 ? 35.909 -25.126 73.771 1.00 25.98 45 ALA C O 1
ATOM 2026 N N . LYS C 1 49 ? 36.008 -27.277 73.074 1.00 27.20 46 LYS C N 1
ATOM 2027 C CA A LYS C 1 49 ? 34.563 -27.486 73.136 0.50 27.43 46 LYS C CA 1
ATOM 2028 C CA B LYS C 1 49 ? 34.567 -27.541 73.145 0.50 27.42 46 LYS C CA 1
ATOM 2029 C C . LYS C 1 49 ? 34.035 -27.370 74.568 1.00 26.80 46 LYS C C 1
ATOM 2030 O O . LYS C 1 49 ? 32.988 -26.758 74.790 1.00 25.03 46 LYS C O 1
ATOM 2041 N N . GLU C 1 50 ? 34.760 -27.935 75.531 1.00 26.04 47 GLU C N 1
ATOM 2042 C CA . GLU C 1 50 ? 34.367 -27.835 76.942 1.00 28.76 47 GLU C CA 1
ATOM 2043 C C . GLU C 1 50 ? 34.328 -26.381 77.423 1.00 26.15 47 GLU C C 1
ATOM 2044 O O . GLU C 1 50 ? 33.401 -25.982 78.121 1.00 25.28 47 GLU C O 1
ATOM 2050 N N . ALA C 1 51 ? 35.323 -25.594 77.021 1.00 25.16 48 ALA C N 1
ATOM 2051 C CA . ALA C 1 51 ? 35.401 -24.179 77.389 1.00 24.73 48 ALA C CA 1
ATOM 2052 C C . ALA C 1 51 ? 34.364 -23.326 76.652 1.00 24.67 48 ALA C C 1
ATOM 2053 O O . ALA C 1 51 ? 33.798 -22.402 77.233 1.00 25.50 48 ALA C O 1
ATOM 2055 N N . ILE C 1 52 ? 34.125 -23.620 75.372 1.00 26.48 49 ILE C N 1
ATOM 2056 C CA . ILE C 1 52 ? 33.065 -22.941 74.608 1.00 26.31 49 ILE C CA 1
ATOM 2057 C C . ILE C 1 52 ? 31.707 -23.132 75.294 1.00 25.62 49 ILE C C 1
ATOM 2058 O O . ILE C 1 52 ? 30.925 -22.192 75.424 1.00 26.39 49 ILE C O 1
ATOM 2063 N N . ASN C 1 53 ? 31.442 -24.356 75.734 1.00 24.92 50 ASN C N 1
ATOM 2064 C CA . ASN C 1 53 ? 30.192 -24.683 76.399 1.00 23.21 50 ASN C CA 1
ATOM 2065 C C . ASN C 1 53 ? 29.966 -23.858 77.671 1.00 23.03 50 ASN C C 1
ATOM 2066 O O . ASN C 1 53 ? 28.847 -23.398 77.925 1.00 21.34 50 ASN C O 1
ATOM 2071 N N . GLU C 1 54 ? 31.027 -23.670 78.456 1.00 22.61 51 GLU C N 1
ATOM 2072 C CA . GLU C 1 54 ? 30.973 -22.848 79.668 1.00 23.17 51 GLU C CA 1
ATOM 2073 C C . GLU C 1 54 ? 30.521 -21.418 79.350 1.00 24.32 51 GLU C C 1
ATOM 2074 O O . GLU C 1 54 ? 29.598 -20.892 79.975 1.00 25.40 51 GLU C O 1
ATOM 2080 N N . ALA C 1 55 ? 31.187 -20.796 78.382 1.00 22.86 52 ALA C N 1
ATOM 2081 C CA . ALA C 1 55 ? 30.873 -19.433 77.972 1.00 23.66 52 ALA C CA 1
ATOM 2082 C C . ALA C 1 55 ? 29.492 -19.366 77.333 1.00 25.03 52 ALA C C 1
ATOM 2083 O O . ALA C 1 55 ? 28.698 -18.490 77.662 1.00 27.72 52 ALA C O 1
ATOM 2085 N N . HIS C 1 56 ? 29.223 -20.297 76.418 1.00 25.52 53 HIS C N 1
ATOM 2086 C CA . HIS C 1 56 ? 27.935 -20.408 75.729 1.00 25.69 53 HIS C CA 1
ATOM 2087 C C . HIS C 1 56 ? 26.779 -20.472 76.735 1.00 26.44 53 HIS C C 1
ATOM 2088 O O . HIS C 1 56 ? 25.717 -19.871 76.523 1.00 27.99 53 HIS C O 1
ATOM 2095 N N . HIS C 1 57 ? 26.989 -21.199 77.826 1.00 22.67 54 HIS C N 1
ATOM 2096 C CA . HIS C 1 57 ? 25.982 -21.295 78.871 1.00 25.68 54 HIS C CA 1
ATOM 2097 C C . HIS C 1 57 ? 25.657 -19.929 79.469 1.00 26.57 54 HIS C C 1
ATOM 2098 O O . HIS C 1 57 ? 24.485 -19.625 79.720 1.00 27.06 54 HIS C O 1
ATOM 2105 N N . PHE C 1 58 ? 26.682 -19.105 79.685 1.00 25.10 55 PHE C N 1
ATOM 2106 C CA . PHE C 1 58 ? 26.460 -17.737 80.155 1.00 24.89 55 PHE C CA 1
ATOM 2107 C C . PHE C 1 58 ? 25.598 -16.956 79.172 1.00 22.90 55 PHE C C 1
ATOM 2108 O O . PHE C 1 58 ? 24.660 -16.259 79.564 1.00 23.78 55 PHE C O 1
ATOM 2116 N N . GLN C 1 59 ? 25.904 -17.094 77.889 1.00 22.83 56 GLN C N 1
ATOM 2117 C CA . GLN C 1 59 ? 25.223 -16.314 76.865 1.00 22.23 56 GLN C CA 1
ATOM 2118 C C . GLN C 1 59 ? 23.760 -16.698 76.673 1.00 20.83 56 GLN C C 1
ATOM 2119 O O . GLN C 1 59 ? 22.906 -15.825 76.498 1.00 23.41 56 GLN C O 1
ATOM 2125 N N . THR C 1 60 ? 23.474 -17.996 76.684 1.00 19.96 57 THR C N 1
ATOM 2126 C CA . THR C 1 60 ? 22.102 -18.476 76.560 1.00 19.30 57 THR C CA 1
ATOM 2127 C C . THR C 1 60 ? 21.244 -17.858 77.669 1.00 21.80 57 THR C C 1
ATOM 2128 O O . THR C 1 60 ? 20.131 -17.391 77.406 1.00 21.87 57 THR C O 1
ATOM 2132 N N . GLU C 1 61 ? 21.780 -17.829 78.894 1.00 21.22 58 GLU C N 1
ATOM 2133 C CA . GLU C 1 61 ? 21.090 -17.225 80.038 1.00 22.15 58 GLU C CA 1
ATOM 2134 C C . GLU C 1 61 ? 20.910 -15.710 79.912 1.00 22.44 58 GLU C C 1
ATOM 2135 O O . GLU C 1 61 ? 19.909 -15.165 80.383 1.00 24.28 58 GLU C O 1
ATOM 2141 N N . LEU C 1 62 ? 21.887 -15.035 79.310 1.00 20.63 59 LEU C N 1
ATOM 2142 C CA . LEU C 1 62 ? 21.781 -13.600 79.029 1.00 22.63 59 LEU C CA 1
ATOM 2143 C C . LEU C 1 62 ? 20.629 -13.304 78.081 1.00 21.75 59 LEU C C 1
ATOM 2144 O O . LEU C 1 62 ? 19.797 -12.441 78.364 1.00 23.33 59 LEU C O 1
ATOM 2149 N N . ILE C 1 63 ? 20.592 -14.028 76.962 1.00 21.44 60 ILE C N 1
ATOM 2150 C CA . ILE C 1 63 ? 19.533 -13.887 75.962 1.00 20.54 60 ILE C CA 1
ATOM 2151 C C . ILE C 1 63 ? 18.163 -14.313 76.508 1.00 21.83 60 ILE C C 1
ATOM 2152 O O . ILE C 1 63 ? 17.169 -13.599 76.324 1.00 23.86 60 ILE C O 1
ATOM 2157 N N . GLN C 1 64 ? 18.111 -15.456 77.194 1.00 21.09 61 GLN C N 1
ATOM 2158 C CA . GLN C 1 64 ? 16.838 -15.972 77.705 1.00 21.01 61 GLN C CA 1
ATOM 2159 C C . GLN C 1 64 ? 16.257 -15.098 78.824 1.00 22.40 61 GLN C C 1
ATOM 2160 O O . GLN C 1 64 ? 15.063 -14.789 78.816 1.00 23.23 61 GLN C O 1
ATOM 2166 N N . SER C 1 65 ? 17.100 -14.688 79.770 1.00 21.90 62 SER C N 1
ATOM 2167 C CA . SER C 1 65 ? 16.654 -13.810 80.851 1.00 23.82 62 SER C CA 1
ATOM 2168 C C . SER C 1 65 ? 16.006 -12.536 80.291 1.00 23.52 62 SER C C 1
ATOM 2169 O O . SER C 1 65 ? 14.927 -12.135 80.738 1.00 24.71 62 SER C O 1
ATOM 2172 N N . GLU C 1 66 ? 16.649 -11.928 79.293 1.00 23.69 63 GLU C N 1
ATOM 2173 C CA A GLU C 1 66 ? 16.126 -10.727 78.635 0.50 24.02 63 GLU C CA 1
ATOM 2174 C CA B GLU C 1 66 ? 16.105 -10.724 78.672 0.50 24.50 63 GLU C CA 1
ATOM 2175 C C . GLU C 1 66 ? 14.790 -10.993 77.939 1.00 25.58 63 GLU C C 1
ATOM 2176 O O . GLU C 1 66 ? 13.872 -10.167 77.991 1.00 28.00 63 GLU C O 1
ATOM 2187 N N . ALA 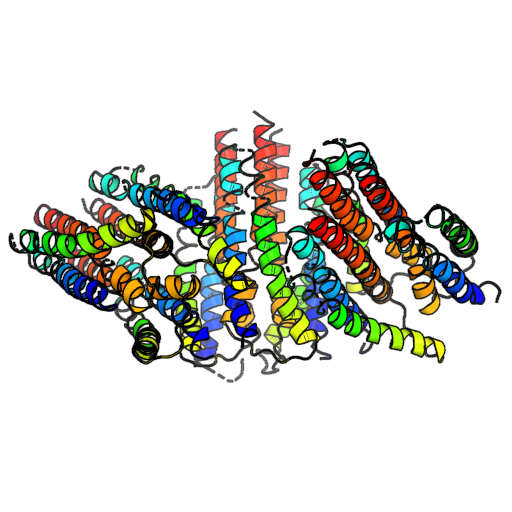C 1 67 ? 14.684 -12.142 77.271 1.00 24.17 64 ALA C N 1
ATOM 2188 C CA . ALA C 1 67 ? 13.413 -12.534 76.654 1.00 23.87 64 ALA C CA 1
ATOM 2189 C C . ALA C 1 67 ? 12.308 -12.624 77.714 1.00 25.53 64 ALA C C 1
ATOM 2190 O O . ALA C 1 67 ? 11.143 -12.353 77.421 1.00 26.17 64 ALA C O 1
ATOM 2192 N N . ARG C 1 68 ? 12.686 -13.006 78.936 1.00 24.25 65 ARG C N 1
ATOM 2193 C CA . ARG C 1 68 ? 11.753 -13.088 80.072 1.00 27.44 65 ARG C CA 1
ATOM 2194 C C . ARG C 1 68 ? 11.357 -11.715 80.633 1.00 29.15 65 ARG C C 1
ATOM 2195 O O . ARG C 1 68 ? 10.458 -11.623 81.474 1.00 29.36 65 ARG C O 1
ATOM 2203 N N . GLY C 1 69 ? 12.045 -10.664 80.190 1.00 29.24 66 GLY C N 1
ATOM 2204 C CA . GLY C 1 69 ? 11.810 -9.310 80.692 1.00 30.19 66 GLY C CA 1
ATOM 2205 C C . GLY C 1 69 ? 12.825 -8.858 81.727 1.00 34.54 66 GLY C C 1
ATOM 2206 O O . GLY C 1 69 ? 12.757 -7.731 82.216 1.00 37.79 66 GLY C O 1
ATOM 2207 N N . GLU C 1 70 ? 13.769 -9.736 82.061 1.00 34.66 67 GLU C N 1
ATOM 2208 C CA . GLU C 1 70 ? 14.822 -9.421 83.027 1.00 36.85 67 GLU C CA 1
ATOM 2209 C C . GLU C 1 70 ? 15.980 -8.700 82.342 1.00 37.95 67 GLU C C 1
ATOM 2210 O O . GLU C 1 70 ? 16.828 -9.327 81.696 1.00 37.84 67 GLU C O 1
ATOM 2216 N N . LYS C 1 71 ? 16.008 -7.380 82.492 1.00 40.54 68 LYS C N 1
ATOM 2217 C CA . LYS C 1 71 ? 16.983 -6.533 81.812 1.00 42.56 68 LYS C CA 1
ATOM 2218 C C . LYS C 1 71 ? 18.394 -6.698 82.380 1.00 41.19 68 LYS C C 1
ATOM 2219 O O . LYS C 1 71 ? 18.583 -6.736 83.593 1.00 42.77 68 LYS C O 1
ATOM 2225 N N . THR C 1 72 ? 19.374 -6.806 81.487 1.00 39.83 69 THR C N 1
ATOM 2226 C CA . THR C 1 72 ? 20.781 -6.798 81.867 1.00 38.19 69 THR C CA 1
ATOM 2227 C C . THR C 1 72 ? 21.355 -5.396 81.698 1.00 38.09 69 THR C C 1
ATOM 2228 O O . THR C 1 72 ? 20.996 -4.675 80.765 1.00 38.44 69 THR C O 1
ATOM 2232 N N . GLU C 1 73 ? 22.240 -5.018 82.613 1.00 38.74 70 GLU C N 1
ATOM 2233 C CA . GLU C 1 73 ? 22.945 -3.741 82.535 1.00 39.75 70 GLU C CA 1
ATOM 2234 C C . GLU C 1 73 ? 23.967 -3.805 81.403 1.00 35.58 70 GLU C C 1
ATOM 2235 O O . GLU C 1 73 ? 24.874 -4.636 81.416 1.00 34.88 70 GLU C O 1
ATOM 2241 N N . ILE C 1 74 ? 23.807 -2.930 80.418 1.00 32.93 71 ILE C N 1
ATOM 2242 C CA . ILE C 1 74 ? 24.692 -2.927 79.269 1.00 29.83 71 ILE C CA 1
ATOM 2243 C C . ILE C 1 74 ? 25.944 -2.122 79.561 1.00 29.59 71 ILE C C 1
ATOM 2244 O O . ILE C 1 74 ? 25.878 -0.981 80.011 1.00 31.01 71 ILE C O 1
ATOM 2249 N N . SER C 1 75 ? 27.091 -2.735 79.302 1.00 26.69 72 SER C N 1
ATOM 2250 C CA . SER C 1 75 ? 28.362 -2.074 79.503 1.00 25.87 72 SER C CA 1
ATOM 2251 C C . SER C 1 75 ? 29.269 -2.419 78.344 1.00 24.92 72 SER C C 1
ATOM 2252 O O . SER C 1 75 ? 28.984 -3.337 77.566 1.00 23.22 72 SER C O 1
ATOM 2255 N N . VAL C 1 76 ? 30.359 -1.676 78.231 1.00 23.37 73 VAL C N 1
ATOM 2256 C CA . VAL C 1 76 ? 31.385 -1.956 77.240 1.00 24.08 73 VAL C CA 1
ATOM 2257 C C . VAL C 1 76 ? 31.947 -3.365 77.444 1.00 23.07 73 VAL C C 1
ATOM 2258 O O . VAL C 1 76 ? 32.104 -4.121 76.478 1.00 25.27 73 VAL C O 1
ATOM 2262 N N . LEU C 1 77 ? 32.224 -3.719 78.697 1.00 22.33 74 LEU C N 1
ATOM 2263 C CA . LEU C 1 77 ? 32.804 -5.025 79.024 1.00 24.38 74 LEU C CA 1
ATOM 2264 C C . LEU C 1 77 ? 31.891 -6.172 78.588 1.00 23.53 74 LEU C C 1
ATOM 2265 O O . LEU C 1 77 ? 32.357 -7.163 78.037 1.00 23.24 74 LEU C O 1
ATOM 2270 N N . LEU C 1 78 ? 30.592 -6.033 78.836 1.00 24.44 75 LEU C N 1
ATOM 2271 C CA . LEU C 1 78 ? 29.618 -7.022 78.365 1.00 25.31 75 LEU C CA 1
ATOM 2272 C C . LEU C 1 78 ? 29.699 -7.201 76.845 1.00 22.12 75 LEU C C 1
ATOM 2273 O O . LEU C 1 78 ? 29.836 -8.316 76.348 1.00 20.97 75 LEU C O 1
ATOM 2278 N N . ILE C 1 79 ? 29.614 -6.092 76.118 1.00 22.61 76 ILE C N 1
ATOM 2279 C CA . ILE C 1 79 ? 29.741 -6.093 74.659 1.00 19.86 76 ILE C CA 1
ATOM 2280 C C . ILE C 1 79 ? 31.044 -6.782 74.235 1.00 19.59 76 ILE C C 1
ATOM 2281 O O . ILE C 1 79 ? 31.027 -7.660 73.376 1.00 19.61 76 ILE C O 1
ATOM 2286 N N . HIS C 1 80 ? 32.155 -6.383 74.859 1.00 20.59 77 HIS C N 1
ATOM 2287 C CA . HIS C 1 80 ? 33.467 -7.018 74.681 1.00 21.24 77 HIS C CA 1
ATOM 2288 C C . HIS C 1 80 ? 33.397 -8.535 74.923 1.00 22.50 77 HIS C C 1
ATOM 2289 O O . HIS C 1 80 ? 33.930 -9.329 74.137 1.00 22.23 77 HIS C O 1
ATOM 2296 N N . ALA C 1 81 ? 32.721 -8.928 76.000 1.00 20.50 78 ALA C N 1
ATOM 2297 C CA . ALA C 1 81 ? 32.572 -10.338 76.358 1.00 19.00 78 ALA C CA 1
ATOM 2298 C C . ALA C 1 81 ? 31.835 -11.130 75.282 1.00 21.29 78 ALA C C 1
ATOM 2299 O O . ALA C 1 81 ? 32.209 -12.261 74.976 1.00 20.22 78 ALA C O 1
ATOM 2301 N N . GLN C 1 82 ? 30.786 -10.537 74.716 1.00 22.11 79 GLN C N 1
ATOM 2302 C CA . GLN C 1 82 ? 30.035 -11.191 73.650 1.00 22.52 79 GLN C CA 1
ATOM 2303 C C . GLN C 1 82 ? 30.861 -11.331 72.374 1.00 21.24 79 GLN C C 1
ATOM 2304 O O . GLN C 1 82 ? 30.732 -12.326 71.671 1.00 23.48 79 GLN C O 1
ATOM 2310 N N . ASP C 1 83 ? 31.714 -10.342 72.097 1.00 20.15 80 ASP C N 1
ATOM 2311 C CA . ASP C 1 83 ? 32.629 -10.382 70.954 1.00 19.60 80 ASP C CA 1
ATOM 2312 C C . ASP C 1 83 ? 33.620 -11.529 71.072 1.00 20.01 80 ASP C C 1
ATOM 2313 O O . ASP C 1 83 ? 33.939 -12.189 70.085 1.00 23.56 80 ASP C O 1
ATOM 2318 N N . HIS C 1 84 ? 34.117 -11.744 72.285 1.00 17.87 81 HIS C N 1
ATOM 2319 C CA . HIS C 1 84 ? 35.058 -12.819 72.557 1.00 19.57 81 HIS C CA 1
ATOM 2320 C C . HIS C 1 84 ? 34.462 -14.186 72.252 1.00 19.97 81 HIS C C 1
ATOM 2321 O O . HIS C 1 84 ? 35.133 -15.032 71.665 1.00 24.17 81 HIS C O 1
ATOM 2328 N N . LEU C 1 85 ? 33.206 -14.402 72.642 1.00 18.89 82 LEU C N 1
ATOM 2329 C CA . LEU C 1 85 ? 32.533 -15.668 72.352 1.00 20.84 82 LEU C CA 1
ATOM 2330 C C . LEU C 1 85 ? 32.258 -15.867 70.860 1.00 20.83 82 LEU C C 1
ATOM 2331 O O . LEU C 1 85 ? 32.585 -16.920 70.309 1.00 21.11 82 LEU C O 1
ATOM 2344 N N . ASN C 1 87 ? 33.674 -14.642 68.275 1.00 20.85 84 ASN C N 1
ATOM 2345 C CA . ASN C 1 87 ? 34.930 -14.905 67.582 1.00 22.19 84 ASN C CA 1
ATOM 2346 C C . ASN C 1 87 ? 35.602 -16.225 67.979 1.00 22.57 84 ASN C C 1
ATOM 2347 O O . ASN C 1 87 ? 36.214 -16.888 67.139 1.00 23.69 84 ASN C O 1
ATOM 2352 N N . ALA C 1 88 ? 35.485 -16.602 69.249 1.00 20.77 85 ALA C N 1
ATOM 2353 C CA . ALA C 1 88 ? 35.988 -17.897 69.712 1.00 22.48 85 ALA C CA 1
ATOM 2354 C C . ALA C 1 88 ? 35.268 -19.036 68.990 1.00 21.69 85 ALA C C 1
ATOM 2355 O O . ALA C 1 88 ? 35.900 -19.974 68.510 1.00 26.24 85 ALA C O 1
ATOM 2357 N N . ILE C 1 89 ? 33.946 -18.946 68.905 1.00 21.77 86 ILE C N 1
ATOM 2358 C CA . ILE C 1 89 ? 33.150 -19.938 68.174 1.00 23.41 86 ILE C CA 1
ATOM 2359 C C . ILE C 1 89 ? 33.629 -20.074 66.724 1.00 23.70 86 ILE C C 1
ATOM 2360 O O . ILE C 1 89 ? 33.819 -21.185 66.223 1.00 26.29 86 ILE C O 1
ATOM 2365 N N . THR C 1 90 ? 33.822 -18.944 66.054 1.00 21.58 87 THR C N 1
A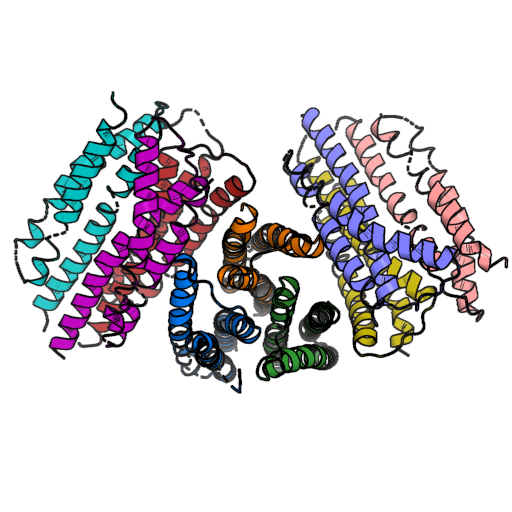TOM 2366 C CA . THR C 1 90 ? 34.216 -18.966 64.648 1.00 24.95 87 THR C CA 1
ATOM 2367 C C . THR C 1 90 ? 35.646 -19.479 64.452 1.00 23.17 87 THR C C 1
ATOM 2368 O O . THR C 1 90 ? 35.926 -20.188 63.488 1.00 24.66 87 THR C O 1
ATOM 2372 N N . VAL C 1 91 ? 36.538 -19.118 65.370 1.00 23.59 88 VAL C N 1
ATOM 2373 C CA . VAL C 1 91 ? 37.921 -19.595 65.324 1.00 24.08 88 VAL C CA 1
ATOM 2374 C C . VAL C 1 91 ? 37.953 -21.117 65.508 1.00 25.69 88 VAL C C 1
ATOM 2375 O O . VAL C 1 91 ? 38.572 -21.833 64.713 1.00 27.01 88 VAL C O 1
ATOM 2379 N N . LYS C 1 92 ? 37.264 -21.609 66.535 1.00 24.06 89 LYS C N 1
ATOM 2380 C CA . LYS C 1 92 ? 37.116 -23.051 66.733 1.00 25.97 89 LYS C CA 1
ATOM 2381 C C . LYS C 1 92 ? 36.596 -23.749 65.469 1.00 26.13 89 LYS C C 1
ATOM 2382 O O . LYS C 1 92 ? 37.153 -24.759 65.037 1.00 30.70 89 LYS C O 1
ATOM 2388 N N . GLU C 1 93 ? 35.545 -23.217 64.879 1.00 24.71 90 GLU C N 1
ATOM 2389 C CA . GLU C 1 93 ? 34.942 -23.827 63.705 1.00 28.17 90 GLU C CA 1
ATOM 2390 C C . GLU C 1 93 ? 35.862 -23.904 62.500 1.00 28.16 90 GLU C C 1
ATOM 2391 O O . GLU C 1 93 ? 35.906 -24.896 61.822 1.00 32.88 90 GLU C O 1
ATOM 2397 N N . LEU C 1 94 ? 36.601 -22.841 62.258 1.00 26.18 91 LEU C N 1
ATOM 2398 C CA . LEU C 1 94 ? 37.509 -22.775 61.119 1.00 25.36 91 LEU C CA 1
ATOM 2399 C C . LEU C 1 94 ? 38.854 -23.435 61.410 1.00 24.25 91 LEU C C 1
ATOM 2400 O O . LEU C 1 94 ? 39.530 -23.913 60.497 1.00 25.49 91 LEU C O 1
ATOM 2405 N N . ALA C 1 95 ? 39.239 -23.472 62.680 1.00 23.65 92 ALA C N 1
ATOM 2406 C CA . ALA C 1 95 ? 40.400 -24.256 63.070 1.00 23.96 92 ALA C CA 1
ATOM 2407 C C . ALA C 1 95 ? 40.147 -25.720 62.708 1.00 25.09 92 ALA C C 1
ATOM 2408 O O . ALA C 1 95 ? 41.062 -26.422 62.274 1.00 27.83 92 ALA C O 1
ATOM 2410 N N . ALA C 1 96 ? 38.899 -26.163 62.864 1.00 24.10 93 ALA C N 1
ATOM 2411 C CA . ALA C 1 96 ? 38.499 -27.532 62.505 1.00 25.63 93 ALA C CA 1
ATOM 2412 C C . ALA C 1 96 ? 38.634 -27.779 61.009 1.00 28.47 93 ALA C C 1
ATOM 2413 O O . ALA C 1 96 ? 39.015 -28.873 60.588 1.00 32.11 93 ALA C O 1
ATOM 2415 N N . GLU C 1 97 ? 38.315 -26.765 60.210 1.00 26.84 94 GLU C N 1
ATOM 2416 C CA . GLU C 1 97 ? 38.521 -26.847 58.767 1.00 27.43 94 GLU C CA 1
ATOM 2417 C C . GLU C 1 97 ? 40.010 -26.949 58.434 1.00 28.34 94 GLU C C 1
ATOM 2418 O O . GLU C 1 97 ? 40.393 -27.701 57.537 1.00 29.81 94 GLU C O 1
ATOM 2424 N N . PHE C 1 98 ? 40.846 -26.205 59.162 1.00 27.08 95 PHE C N 1
ATOM 2425 C CA . PHE C 1 98 ? 42.297 -26.288 58.978 1.00 27.54 95 PHE C CA 1
ATOM 2426 C C . PHE C 1 98 ? 42.841 -27.656 59.369 1.00 28.52 95 PHE C C 1
ATOM 2427 O O . PHE C 1 98 ? 43.684 -28.217 58.668 1.00 30.56 95 PHE C O 1
ATOM 2435 N N . ILE C 1 99 ? 42.359 -28.195 60.486 1.00 29.71 96 ILE C N 1
ATOM 2436 C CA . ILE C 1 99 ? 42.769 -29.531 60.925 1.00 31.95 96 ILE C CA 1
ATOM 2437 C C . ILE C 1 99 ? 42.458 -30.569 59.841 1.00 34.86 96 ILE C C 1
ATOM 2438 O O . ILE C 1 99 ? 43.297 -31.424 59.534 1.00 36.95 96 ILE C O 1
ATOM 2443 N N . ASP C 1 100 ? 41.263 -30.471 59.254 1.00 34.82 97 ASP C N 1
ATOM 2444 C CA . ASP C 1 100 ? 40.867 -31.322 58.132 1.00 36.49 97 ASP C CA 1
ATOM 2445 C C . ASP C 1 100 ? 41.796 -31.182 56.930 1.00 35.61 97 ASP C C 1
ATOM 2446 O O . ASP C 1 100 ? 42.183 -32.186 56.326 1.00 37.08 97 ASP C O 1
ATOM 2451 N N . LEU C 1 101 ? 42.146 -29.943 56.582 1.00 33.75 98 LEU C N 1
ATOM 2452 C CA . LEU C 1 101 ? 43.088 -29.689 55.488 1.00 34.12 98 LEU C CA 1
ATOM 2453 C C . LEU C 1 101 ? 44.427 -30.380 55.732 1.00 34.66 98 LEU C C 1
ATOM 2454 O O . LEU C 1 101 ? 44.989 -31.004 54.823 1.00 36.23 98 LEU C O 1
ATOM 2459 N N . TYR C 1 102 ? 44.933 -30.276 56.959 1.00 32.64 99 TYR C N 1
ATOM 2460 C CA . TYR C 1 102 ? 46.207 -30.902 57.294 1.00 33.60 99 TYR C CA 1
ATOM 2461 C C . TYR C 1 102 ? 46.121 -32.427 57.250 1.00 35.78 99 TYR C C 1
ATOM 2462 O O . TYR C 1 102 ? 46.992 -33.076 56.675 1.00 36.76 99 TYR C O 1
ATOM 2471 N N . LYS C 1 103 ? 45.059 -32.989 57.826 1.00 37.95 100 LYS C N 1
ATOM 2472 C CA . LYS C 1 103 ? 44.816 -34.434 57.735 1.00 41.37 100 LYS C CA 1
ATOM 2473 C C . LYS C 1 103 ? 44.726 -34.882 56.277 1.00 42.40 100 LYS C C 1
ATOM 2474 O O . LYS C 1 103 ? 45.239 -35.943 55.915 1.00 45.12 100 LYS C O 1
ATOM 2480 N N . LYS C 1 104 ? 44.079 -34.067 55.446 1.00 42.26 101 LYS C N 1
ATOM 2481 C CA . LYS C 1 104 ? 43.972 -34.343 54.016 1.00 44.83 101 LYS C CA 1
ATOM 2482 C C . LYS C 1 104 ? 45.360 -34.469 53.377 1.00 47.99 101 LYS C C 1
ATOM 2483 O O . LYS C 1 104 ? 45.665 -35.473 52.727 1.00 48.42 101 LYS C O 1
ATOM 2489 N N . LEU C 1 105 ? 46.196 -33.451 53.583 1.00 48.96 102 LEU C N 1
ATOM 2490 C CA . LEU C 1 105 ? 47.550 -33.419 53.033 1.00 52.52 102 LEU C CA 1
ATOM 2491 C C . LEU C 1 105 ? 48.412 -34.599 53.487 1.00 56.72 102 LEU C C 1
ATOM 2492 O O . LEU C 1 105 ? 49.219 -35.115 52.709 1.00 59.26 102 LEU C O 1
ATOM 2497 N N . GLU C 1 106 ? 48.238 -35.017 54.739 1.00 59.31 103 GLU C N 1
ATOM 2498 C CA . GLU C 1 106 ? 48.902 -36.216 55.255 1.00 65.00 103 GLU C CA 1
ATOM 2499 C C . GLU C 1 106 ? 48.510 -37.461 54.456 1.00 68.56 103 GLU C C 1
ATOM 2500 O O . GLU C 1 106 ? 49.373 -38.178 53.941 1.00 70.00 103 GLU C O 1
ATOM 2506 N N . ALA C 1 107 ? 47.202 -37.699 54.354 1.00 71.48 104 ALA C N 1
ATOM 2507 C CA . ALA C 1 107 ? 46.653 -38.903 53.732 1.00 76.55 104 ALA C CA 1
ATOM 2508 C C . ALA C 1 107 ? 47.151 -39.135 52.303 1.00 81.82 104 ALA C C 1
ATOM 2509 O O . ALA C 1 107 ? 47.443 -40.273 51.924 1.00 83.55 104 ALA C O 1
ATOM 2511 N N . LYS C 1 108 ? 47.243 -38.061 51.520 1.00 85.19 105 LYS C N 1
ATOM 2512 C CA . LYS C 1 108 ? 47.689 -38.155 50.128 1.00 91.71 105 LYS C CA 1
ATOM 2513 C C . LYS C 1 108 ? 49.190 -38.451 50.012 1.00 95.91 105 LYS C C 1
ATOM 2514 O O . LYS C 1 108 ? 49.696 -38.721 48.918 1.00 97.63 105 LYS C O 1
ATOM 2520 N N . GLY C 1 109 ? 49.886 -38.402 51.147 1.00 55.56 106 GLY C N 1
ATOM 2521 C CA . GLY C 1 109 ? 51.326 -38.642 51.201 1.00 57.28 106 GLY C CA 1
ATOM 2522 C C . GLY C 1 109 ? 51.960 -38.009 52.426 1.00 59.34 106 GLY C C 1
ATOM 2523 O O . GLY C 1 109 ? 51.689 -36.850 52.752 1.00 58.09 106 GLY C O 1
ATOM 2525 N N . SER D 1 1 ? 57.151 20.950 41.270 1.00 50.55 -2 SER D N 1
ATOM 2526 C CA . SER D 1 1 ? 58.132 21.980 40.822 1.00 52.66 -2 SER D CA 1
ATOM 2527 C C . SER D 1 1 ? 58.948 22.505 41.996 1.00 55.24 -2 SER D C 1
ATOM 2528 O O . SER D 1 1 ? 59.916 23.250 41.813 1.00 56.68 -2 SER D O 1
ATOM 2531 N N . ASN D 1 2 ? 58.559 22.140 43.164 1.00 56.81 -1 ASN D N 1
ATOM 2532 C CA . ASN D 1 2 ? 59.169 22.608 44.399 1.00 56.85 -1 ASN D CA 1
ATOM 2533 C C . ASN D 1 2 ? 60.698 22.606 44.343 1.00 56.78 -1 ASN D C 1
ATOM 2534 O O . ASN D 1 2 ? 61.306 21.750 43.694 1.00 54.01 -1 ASN D O 1
ATOM 2539 N N . ALA D 1 3 ? 61.307 23.581 45.017 1.00 58.13 0 ALA D N 1
ATOM 2540 C CA . ALA D 1 3 ? 62.749 23.577 45.246 1.00 60.13 0 ALA D CA 1
ATOM 2541 C C . ALA D 1 3 ? 63.123 22.394 46.144 1.00 62.39 0 ALA D C 1
ATOM 2542 O O . ALA D 1 3 ? 64.149 21.740 45.932 1.00 62.70 0 ALA D O 1
ATOM 2560 N N . THR D 1 6 ? 58.429 18.953 50.715 1.00 64.44 3 THR D N 1
ATOM 2561 C CA . THR D 1 6 ? 58.218 18.913 52.164 1.00 65.11 3 THR D CA 1
ATOM 2562 C C . THR D 1 6 ? 57.797 17.514 52.605 1.00 64.36 3 THR D C 1
ATOM 2563 O O . THR D 1 6 ? 57.006 16.853 51.926 1.00 64.53 3 THR D O 1
ATOM 2567 N N . THR D 1 7 ? 58.335 17.066 53.737 1.00 63.03 4 THR D N 1
ATOM 2568 C CA . THR D 1 7 ? 57.992 15.753 54.284 1.00 62.66 4 THR D CA 1
ATOM 2569 C C . THR D 1 7 ? 56.893 15.877 55.348 1.00 61.13 4 THR D C 1
ATOM 2570 O O . THR D 1 7 ? 57.034 16.655 56.300 1.00 62.63 4 THR D O 1
ATOM 2574 N N . ALA D 1 8 ? 55.801 15.125 55.192 1.00 82.40 5 ALA D N 1
ATOM 2575 C CA . ALA D 1 8 ? 55.633 14.163 54.100 1.00 75.95 5 ALA D CA 1
ATOM 2576 C C . ALA D 1 8 ? 54.628 14.628 53.040 1.00 70.27 5 ALA D C 1
ATOM 2577 O O . ALA D 1 8 ? 53.533 14.066 52.915 1.00 67.94 5 ALA D O 1
ATOM 2579 N N . GLU D 1 9 ? 55.006 15.665 52.292 1.00 64.53 6 GLU D N 1
ATOM 2580 C CA . GLU D 1 9 ? 54.282 16.069 51.083 1.00 58.16 6 GLU D CA 1
ATOM 2581 C C . GLU D 1 9 ? 54.326 14.901 50.094 1.00 53.04 6 GLU D C 1
ATOM 2582 O O . GLU D 1 9 ? 53.889 15.010 48.946 1.00 51.90 6 GLU D O 1
ATOM 2588 N N . GLN D 1 10 ? 54.848 13.779 50.581 1.00 48.03 7 GLN D N 1
ATOM 2589 C CA . GLN D 1 10 ? 55.049 12.571 49.791 1.00 45.55 7 GLN D CA 1
ATOM 2590 C C . GLN D 1 10 ? 53.751 11.800 49.565 1.00 39.49 7 GLN D C 1
ATOM 2591 O O . GLN D 1 10 ? 53.513 11.287 48.471 1.00 36.37 7 GLN D O 1
ATOM 2597 N N . ILE D 1 11 ? 52.917 11.725 50.599 1.00 35.96 8 ILE D N 1
ATOM 2598 C CA . ILE D 1 11 ? 51.653 10.993 50.523 1.00 33.82 8 ILE D CA 1
ATOM 2599 C C . ILE D 1 11 ? 50.774 11.480 49.360 1.00 30.23 8 ILE D C 1
ATOM 2600 O O . ILE D 1 11 ? 50.234 10.663 48.623 1.00 30.37 8 ILE D O 1
ATOM 2605 N N . PRO D 1 12 ? 50.630 12.810 49.197 1.00 29.40 9 PRO D N 1
ATOM 2606 C CA . PRO D 1 12 ? 49.854 13.336 48.075 1.00 25.68 9 PRO D CA 1
ATOM 2607 C C . PRO D 1 12 ? 50.291 12.762 46.722 1.00 26.21 9 PRO D C 1
ATOM 2608 O O . PRO D 1 12 ? 49.437 12.362 45.924 1.00 23.08 9 PRO D O 1
ATOM 2612 N N . PHE D 1 13 ? 51.597 12.723 46.467 1.00 24.57 10 PHE D N 1
ATOM 2613 C CA . PHE D 1 13 ? 52.109 12.109 45.243 1.00 26.27 10 PHE D CA 1
ATOM 2614 C C . PHE D 1 13 ? 51.776 10.613 45.187 1.00 25.91 10 PHE D C 1
ATOM 2615 O O . PHE D 1 13 ? 51.426 10.089 44.131 1.00 27.00 10 PHE D O 1
ATOM 2623 N N . GLN D 1 14 ? 51.892 9.934 46.325 1.00 28.29 11 GLN D N 1
ATOM 2624 C CA . GLN D 1 14 ? 51.596 8.503 46.414 1.00 28.59 11 GLN D CA 1
ATOM 2625 C C . GLN D 1 14 ? 50.126 8.234 46.123 1.00 27.40 11 GLN D C 1
ATOM 2626 O O . GLN D 1 14 ? 49.794 7.284 45.403 1.00 28.83 11 GLN D O 1
ATOM 2632 N N . LEU D 1 15 ? 49.257 9.077 46.681 1.00 23.80 12 LEU D N 1
ATOM 2633 C CA . LEU D 1 15 ? 47.819 9.001 46.439 1.00 25.36 12 LEU D CA 1
ATOM 2634 C C . LEU D 1 15 ? 47.448 9.228 44.977 1.00 25.45 12 LEU D C 1
ATOM 2635 O O . LEU D 1 15 ? 46.589 8.526 44.441 1.00 26.93 12 LEU D O 1
ATOM 2640 N N . ILE D 1 16 ? 48.087 10.215 44.347 1.00 25.10 13 ILE D N 1
ATOM 2641 C CA . ILE D 1 16 ? 47.796 10.568 42.959 1.00 24.92 13 ILE D CA 1
ATOM 2642 C C . ILE D 1 16 ? 48.178 9.416 42.040 1.00 24.35 13 ILE D C 1
ATOM 2643 O O . ILE D 1 16 ? 47.420 9.056 41.141 1.00 24.62 13 ILE D O 1
ATOM 2648 N N . LEU D 1 17 ? 49.349 8.832 42.292 1.00 25.76 14 LEU D N 1
ATOM 2649 C CA . LEU D 1 17 ? 49.836 7.678 41.537 1.00 25.00 14 LEU D CA 1
ATOM 2650 C C . LEU D 1 17 ? 48.890 6.482 41.643 1.00 25.18 14 LEU D C 1
ATOM 2651 O O . LEU D 1 17 ? 48.439 5.962 40.624 1.00 24.58 14 LEU D O 1
ATOM 2656 N N . ASN D 1 18 ? 48.588 6.058 42.873 1.00 24.90 15 ASN D N 1
ATOM 2657 C CA . ASN D 1 18 ? 47.763 4.870 43.103 1.00 25.10 15 ASN D CA 1
ATOM 2658 C C . ASN D 1 18 ? 46.301 5.045 42.710 1.00 24.28 15 ASN D C 1
ATOM 2659 O O . ASN D 1 18 ? 45.641 4.083 42.305 1.00 23.58 15 ASN D O 1
ATOM 2664 N N . SER D 1 19 ? 45.804 6.273 42.836 1.00 22.40 16 SER D N 1
ATOM 2665 C CA . SER D 1 19 ? 44.441 6.596 42.441 1.00 23.59 16 SER D CA 1
ATOM 2666 C C . SER D 1 19 ? 44.319 6.628 40.926 1.00 21.70 16 SER D C 1
ATOM 2667 O O . SER D 1 19 ? 43.334 6.145 40.369 1.00 19.83 16 SER D O 1
ATOM 2670 N N . GLY D 1 20 ? 45.321 7.207 40.266 1.00 21.68 17 GLY D N 1
ATOM 2671 C CA . GLY D 1 20 ? 45.339 7.282 38.808 1.00 23.75 17 GLY D CA 1
ATOM 2672 C C . GLY D 1 20 ? 45.248 5.892 38.218 1.00 23.92 17 GLY D C 1
ATOM 2673 O O . GLY D 1 20 ? 44.419 5.629 37.348 1.00 27.29 17 GLY D O 1
ATOM 2674 N N . ASN D 1 21 ? 46.091 4.997 38.719 1.00 23.58 18 ASN D N 1
ATOM 2675 C CA . ASN D 1 21 ? 46.106 3.609 38.279 1.00 22.96 18 ASN D CA 1
ATOM 2676 C C . ASN D 1 21 ? 44.796 2.871 38.544 1.00 23.41 18 ASN D C 1
ATOM 2677 O O . ASN D 1 21 ? 44.294 2.152 37.675 1.00 22.18 18 ASN D O 1
ATOM 2682 N N . ALA D 1 22 ? 44.237 3.063 39.736 1.00 22.53 19 ALA D N 1
ATOM 2683 C CA . ALA D 1 22 ? 42.925 2.502 40.069 1.00 22.65 19 ALA D CA 1
ATOM 2684 C C . ALA D 1 22 ? 41.894 2.967 39.056 1.00 24.25 19 ALA D C 1
ATOM 2685 O O . ALA D 1 22 ? 41.097 2.166 38.555 1.00 24.73 19 ALA D O 1
ATOM 2687 N N . ARG D 1 23 ? 41.915 4.261 38.747 1.00 23.97 20 ARG D N 1
ATOM 2688 C CA . ARG D 1 23 ? 40.976 4.816 37.777 1.00 23.90 20 ARG D CA 1
ATOM 2689 C C . ARG D 1 23 ? 41.196 4.231 36.379 1.00 22.36 20 ARG D C 1
ATOM 2690 O O . ARG D 1 23 ? 40.236 3.906 35.680 1.00 22.56 20 ARG D O 1
ATOM 2698 N N . SER D 1 24 ? 42.458 4.104 35.973 1.00 21.88 21 SER D N 1
ATOM 2699 C CA . SER D 1 24 ? 42.783 3.535 34.664 1.00 21.93 21 SER D CA 1
ATOM 2700 C C . SER D 1 24 ? 42.342 2.073 34.553 1.00 21.38 21 SER D C 1
ATOM 2701 O O . SER D 1 24 ? 41.811 1.651 33.523 1.00 22.10 21 SER D O 1
ATOM 2704 N N . PHE D 1 25 ? 42.561 1.305 35.618 1.00 21.93 22 PHE D N 1
ATOM 2705 C CA . PHE D 1 25 ? 42.114 -0.083 35.668 1.00 22.52 22 PHE D CA 1
ATOM 2706 C C . PHE D 1 25 ? 40.604 -0.200 35.478 1.00 22.40 22 PHE D C 1
ATOM 2707 O O . PHE D 1 25 ? 40.130 -1.046 34.715 1.00 23.45 22 PHE D O 1
ATOM 2715 N N . ALA D 1 26 ? 39.853 0.653 36.165 1.00 20.94 23 ALA D N 1
ATOM 2716 C CA . ALA D 1 26 ? 38.391 0.607 36.097 1.00 23.08 23 ALA D CA 1
ATOM 2717 C C . ALA D 1 26 ? 37.892 0.993 34.712 1.00 24.33 23 ALA D C 1
ATOM 2718 O O . ALA D 1 26 ? 36.962 0.373 34.185 1.00 27.43 23 ALA D O 1
ATOM 2728 N N . GLU D 1 28 ? 39.703 0.798 31.931 1.00 26.82 25 GLU D N 1
ATOM 2729 C CA . GLU D 1 28 ? 40.120 -0.312 31.073 1.00 27.19 25 GLU D CA 1
ATOM 2730 C C . GLU D 1 28 ? 39.090 -1.440 31.146 1.00 27.62 25 GLU D C 1
ATOM 2731 O O . GLU D 1 28 ? 38.657 -1.957 30.117 1.00 31.34 25 GLU D O 1
ATOM 2737 N N . ALA D 1 29 ? 38.699 -1.807 32.365 1.00 25.47 26 ALA D N 1
ATOM 2738 C CA . ALA D 1 29 ? 37.673 -2.828 32.590 1.00 26.78 26 ALA D CA 1
ATOM 2739 C C . ALA D 1 29 ? 36.374 -2.491 31.858 1.00 27.01 26 ALA D C 1
ATOM 2740 O O . ALA D 1 29 ? 35.786 -3.342 31.197 1.00 30.26 26 ALA D O 1
ATOM 2742 N N . LEU D 1 30 ? 35.938 -1.243 31.976 1.00 26.70 27 LEU D N 1
ATOM 2743 C CA . LEU D 1 30 ? 34.718 -0.800 31.327 1.00 27.63 27 LEU D CA 1
ATOM 2744 C C . LEU D 1 30 ? 34.826 -0.918 29.802 1.00 29.80 27 LEU D C 1
ATOM 2745 O O . LEU D 1 30 ? 33.888 -1.369 29.147 1.00 31.24 27 LEU D O 1
ATOM 2750 N N . GLN D 1 31 ? 35.974 -0.530 29.247 1.00 26.99 28 GLN D N 1
ATOM 2751 C CA . GLN D 1 31 ? 36.202 -0.651 27.814 1.00 27.85 28 GLN D CA 1
ATOM 2752 C C . GLN D 1 31 ? 36.227 -2.118 27.354 1.00 27.18 28 GLN D C 1
ATOM 2753 O O . GLN D 1 31 ? 35.719 -2.441 26.279 1.00 26.75 28 GLN D O 1
ATOM 2759 N N . PHE D 1 32 ? 36.828 -2.992 28.162 1.00 25.26 29 PHE D N 1
ATOM 2760 C CA . PHE D 1 32 ? 36.796 -4.434 27.905 1.00 25.86 29 PHE D CA 1
ATOM 2761 C C . PHE D 1 32 ? 35.352 -4.948 27.844 1.00 26.67 29 PHE D C 1
ATOM 2762 O O . PHE D 1 32 ? 34.993 -5.705 26.942 1.00 27.42 29 PHE D O 1
ATOM 2770 N N . ALA D 1 33 ? 34.535 -4.529 28.811 1.00 25.98 30 ALA D N 1
ATOM 2771 C CA . ALA D 1 33 ? 33.124 -4.925 28.880 1.00 26.92 30 ALA D CA 1
ATOM 2772 C C . ALA D 1 33 ? 32.327 -4.518 27.635 1.00 27.69 30 ALA D C 1
ATOM 2773 O O . ALA D 1 33 ? 31.508 -5.291 27.144 1.00 29.35 30 ALA D O 1
ATOM 2775 N N . LYS D 1 34 ? 32.578 -3.312 27.126 1.00 27.78 31 LYS D N 1
ATOM 2776 C CA . LYS D 1 34 ? 31.931 -2.822 25.901 1.00 29.92 31 LYS D CA 1
ATOM 2777 C C . LYS D 1 34 ? 32.230 -3.699 24.690 1.00 31.20 31 LYS D C 1
ATOM 2778 O O . LYS D 1 34 ? 31.440 -3.750 23.749 1.00 31.17 31 LYS D O 1
ATOM 2784 N N . GLN D 1 35 ? 33.382 -4.366 24.706 1.00 30.30 32 GLN D N 1
ATOM 2785 C CA . GLN D 1 35 ? 33.782 -5.240 23.600 1.00 32.72 32 GLN D CA 1
ATOM 2786 C C . GLN D 1 35 ? 33.408 -6.695 23.871 1.00 34.09 32 GLN D C 1
ATOM 2787 O O . GLN D 1 35 ? 33.681 -7.580 23.051 1.00 33.08 32 GLN D O 1
ATOM 2793 N N . GLY D 1 36 ? 32.788 -6.937 25.024 1.00 32.31 33 GLY D N 1
ATOM 2794 C CA . GLY D 1 36 ? 32.336 -8.280 25.386 1.00 34.28 33 GLY D CA 1
ATOM 2795 C C . GLY D 1 36 ? 33.437 -9.151 25.963 1.00 33.79 33 GLY D C 1
ATOM 2796 O O . GLY D 1 36 ? 33.273 -10.366 26.097 1.00 33.41 33 GLY D O 1
ATOM 2797 N N . LYS D 1 37 ? 34.560 -8.524 26.303 1.00 33.99 34 LYS D N 1
ATOM 2798 C CA . LYS D 1 37 ? 35.684 -9.213 26.923 1.00 33.01 34 LYS D CA 1
ATOM 2799 C C . LYS D 1 37 ? 35.490 -9.195 28.437 1.00 32.80 34 LYS D C 1
ATOM 2800 O O . LYS D 1 37 ? 36.181 -8.479 29.177 1.00 31.42 34 LYS D O 1
ATOM 2814 N N . ALA D 1 39 ? 35.791 -11.635 30.869 1.00 30.57 36 ALA D N 1
ATOM 2815 C CA . ALA D 1 39 ? 36.880 -12.199 31.660 1.00 32.70 36 ALA D CA 1
ATOM 2816 C C . ALA D 1 39 ? 37.928 -11.130 31.952 1.00 30.48 36 ALA D C 1
ATOM 2817 O O . ALA D 1 39 ? 38.377 -10.993 33.088 1.00 32.81 36 ALA D O 1
ATOM 2819 N N . GLU D 1 40 ? 38.295 -10.368 30.924 1.00 30.47 37 GLU D N 1
ATOM 2820 C CA . GLU D 1 40 ? 39.285 -9.299 31.054 1.00 28.89 37 GLU D CA 1
ATOM 2821 C C . GLU D 1 40 ? 38.759 -8.118 31.882 1.00 27.61 37 GLU D C 1
ATOM 2822 O O . GLU D 1 40 ? 39.499 -7.528 32.667 1.00 27.74 37 GLU D O 1
ATOM 2828 N N . ALA D 1 41 ? 37.482 -7.785 31.707 1.00 26.04 38 ALA D N 1
ATOM 2829 C CA . ALA D 1 41 ? 36.843 -6.739 32.494 1.00 25.90 38 ALA D CA 1
ATOM 2830 C C . ALA D 1 41 ? 36.871 -7.084 33.981 1.00 26.01 38 ALA D C 1
ATOM 2831 O O . ALA D 1 41 ? 37.211 -6.243 34.805 1.00 27.09 38 ALA D O 1
ATOM 2833 N N . ASP D 1 42 ? 36.517 -8.322 34.316 1.00 27.19 39 ASP D N 1
ATOM 2834 C CA . ASP D 1 42 ? 36.527 -8.785 35.702 1.00 28.97 39 ASP D CA 1
ATOM 2835 C C . ASP D 1 42 ? 37.919 -8.672 36.323 1.00 30.47 39 ASP D C 1
ATOM 2836 O O . ASP D 1 42 ? 38.065 -8.222 37.461 1.00 30.60 39 ASP D O 1
ATOM 2841 N N . GLU D 1 43 ? 38.932 -9.071 35.555 1.00 32.42 40 GLU D N 1
ATOM 2842 C CA . GLU D 1 43 ? 40.328 -9.070 35.996 1.00 33.60 40 GLU D CA 1
ATOM 2843 C C . GLU D 1 43 ? 40.803 -7.654 36.318 1.00 32.49 40 GLU D C 1
ATOM 2844 O O . GLU D 1 43 ? 41.387 -7.405 37.381 1.00 32.78 40 GLU D O 1
ATOM 2850 N N . ALA D 1 44 ? 40.537 -6.728 35.399 1.00 30.01 41 ALA D N 1
ATOM 2851 C CA . ALA D 1 44 ? 40.910 -5.331 35.568 1.00 27.44 41 ALA D CA 1
ATOM 2852 C C . ALA D 1 44 ? 40.241 -4.712 36.801 1.00 26.82 41 ALA D C 1
ATOM 2853 O O . ALA D 1 44 ? 40.852 -3.908 37.508 1.00 26.31 41 ALA D O 1
ATOM 2863 N N . VAL D 1 46 ? 39.483 -6.328 39.516 1.00 25.71 43 VAL D N 1
ATOM 2864 C CA . VAL D 1 46 ? 40.214 -6.854 40.664 1.00 27.61 43 VAL D CA 1
ATOM 2865 C C . VAL D 1 46 ? 41.436 -5.971 40.898 1.00 26.76 43 VAL D C 1
ATOM 2866 O O . VAL D 1 46 ? 41.736 -5.595 42.030 1.00 28.71 43 VAL D O 1
ATOM 2870 N N . LYS D 1 47 ? 42.110 -5.611 39.810 1.00 26.21 44 LYS D N 1
ATOM 2871 C CA . LYS D 1 47 ? 43.284 -4.756 39.878 1.00 25.91 44 LYS D CA 1
ATOM 2872 C C . LYS D 1 47 ? 42.961 -3.326 40.324 1.00 24.85 44 LYS D C 1
ATOM 2873 O O . LYS D 1 47 ? 43.744 -2.716 41.058 1.00 26.03 44 LYS D O 1
ATOM 2879 N N . ALA D 1 48 ? 41.812 -2.801 39.899 1.00 23.73 45 ALA D N 1
ATOM 2880 C CA . ALA D 1 48 ? 41.345 -1.485 40.356 1.00 23.96 45 ALA D CA 1
ATOM 2881 C C . ALA D 1 48 ? 41.075 -1.486 41.859 1.00 25.29 45 ALA D C 1
ATOM 2882 O O . ALA D 1 48 ? 41.453 -0.550 42.565 1.00 23.23 45 ALA D O 1
ATOM 2884 N N . LYS D 1 49 ? 40.407 -2.539 42.329 1.00 27.30 46 LYS D N 1
ATOM 2885 C CA . LYS D 1 49 ? 40.155 -2.739 43.748 1.00 28.46 46 LYS D CA 1
ATOM 2886 C C . LYS D 1 49 ? 41.482 -2.732 44.510 1.00 27.55 46 LYS D C 1
ATOM 2887 O O . LYS D 1 49 ? 41.595 -2.101 45.559 1.00 29.57 46 LYS D O 1
ATOM 2893 N N . GLU D 1 50 ? 42.482 -3.423 43.967 1.00 28.59 47 GLU D N 1
ATOM 2894 C CA . GLU D 1 50 ? 43.789 -3.548 44.618 1.00 29.55 47 GLU D CA 1
ATOM 2895 C C . GLU D 1 50 ? 44.512 -2.203 44.706 1.00 27.86 47 GLU D C 1
ATOM 2896 O O . GLU D 1 50 ? 45.152 -1.898 45.716 1.00 27.76 47 GLU D O 1
ATOM 2902 N N . ALA D 1 51 ? 44.400 -1.399 43.653 1.00 24.22 48 ALA D N 1
ATOM 2903 C CA . ALA D 1 51 ? 45.007 -0.066 43.631 1.00 24.54 48 ALA D CA 1
ATOM 2904 C C . ALA D 1 51 ? 44.312 0.880 44.617 1.00 24.81 48 ALA D C 1
ATOM 2905 O O . ALA D 1 51 ? 44.962 1.709 45.256 1.00 24.26 48 ALA D O 1
ATOM 2907 N N . ILE D 1 52 ? 42.9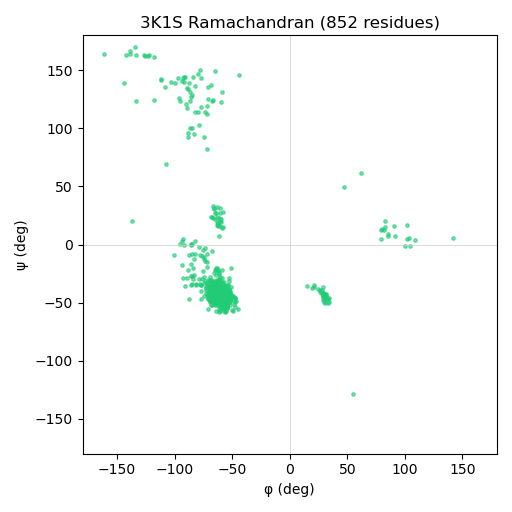92 0.751 44.734 1.00 22.69 49 ILE D N 1
ATOM 2908 C CA . ILE D 1 52 ? 42.231 1.553 45.689 1.00 25.09 49 ILE D CA 1
ATOM 2909 C C . ILE D 1 52 ? 42.621 1.207 47.134 1.00 25.55 49 ILE D C 1
ATOM 2910 O O . ILE D 1 52 ? 42.832 2.102 47.957 1.00 26.12 49 ILE D O 1
ATOM 2915 N N . ASN D 1 53 ? 42.738 -0.087 47.426 1.00 25.45 50 ASN D N 1
ATOM 2916 C CA . ASN D 1 53 ? 43.233 -0.540 48.729 1.00 29.48 50 ASN D CA 1
ATOM 2917 C C . ASN D 1 53 ? 44.586 0.062 49.086 1.00 26.88 50 ASN D C 1
ATOM 2918 O O . ASN D 1 53 ? 44.790 0.486 50.220 1.00 29.50 50 ASN D O 1
ATOM 2923 N N . GLU D 1 54 ? 45.497 0.102 48.111 1.00 25.11 51 GLU D N 1
ATOM 2924 C CA . GLU D 1 54 ? 46.815 0.713 48.290 1.00 26.53 51 GLU D CA 1
ATOM 2925 C C . GLU D 1 54 ? 46.691 2.209 48.572 1.00 26.73 51 GLU D C 1
ATOM 2926 O O . GLU D 1 54 ? 47.351 2.726 49.475 1.00 24.97 51 GLU D O 1
ATOM 2932 N N . ALA D 1 55 ? 45.863 2.899 47.782 1.00 23.99 52 ALA D N 1
ATOM 2933 C CA . ALA D 1 55 ? 45.591 4.323 48.002 1.00 25.65 52 ALA D CA 1
ATOM 2934 C C . ALA D 1 55 ? 44.992 4.551 49.391 1.00 26.68 52 ALA D C 1
ATOM 2935 O O . ALA D 1 55 ? 45.408 5.461 50.109 1.00 26.55 52 ALA D O 1
ATOM 2937 N N . HIS D 1 56 ? 44.031 3.704 49.763 1.00 28.35 53 HIS D N 1
ATOM 2938 C CA . HIS D 1 56 ? 43.403 3.746 51.083 1.00 31.66 53 HIS D CA 1
ATOM 2939 C C . HIS D 1 56 ? 44.421 3.715 52.226 1.00 33.18 53 HIS D C 1
ATOM 2940 O O . HIS D 1 56 ? 44.244 4.389 53.240 1.00 33.72 53 HIS D O 1
ATOM 2947 N N . HIS D 1 57 ? 45.475 2.917 52.072 1.00 32.73 54 HIS D N 1
ATOM 2948 C CA . HIS D 1 57 ? 46.491 2.814 53.111 1.00 32.66 54 HIS D CA 1
ATOM 2949 C C . HIS D 1 57 ? 47.124 4.176 53.388 1.00 32.93 54 HIS D C 1
ATOM 2950 O O . HIS D 1 57 ? 47.403 4.512 54.540 1.00 31.93 54 HIS D O 1
ATOM 2957 N N . PHE D 1 58 ? 47.336 4.952 52.325 1.00 30.73 55 PHE D N 1
ATOM 2958 C CA . PHE D 1 58 ? 47.880 6.307 52.439 1.00 28.50 55 PHE D CA 1
ATOM 2959 C C . PHE D 1 58 ? 46.902 7.279 53.107 1.00 26.89 55 PHE D C 1
ATOM 2960 O O . PHE D 1 58 ? 47.304 8.084 53.952 1.00 26.43 55 PHE D O 1
ATOM 2968 N N . GLN D 1 59 ? 45.627 7.191 52.721 1.00 24.81 56 GLN D N 1
ATOM 2969 C CA A GLN D 1 59 ? 44.582 8.043 53.283 0.50 26.39 56 GLN D CA 1
ATOM 2970 C CA B GLN D 1 59 ? 44.573 8.034 53.280 0.50 26.40 56 GLN D CA 1
ATOM 2971 C C . GLN D 1 59 ? 44.481 7.847 54.791 1.00 27.56 56 GLN D C 1
ATOM 2972 O O . GLN D 1 59 ? 44.411 8.816 55.544 1.00 27.95 56 GLN D O 1
ATOM 2983 N N . THR D 1 60 ? 44.475 6.588 55.217 1.00 27.06 57 THR D N 1
ATOM 2984 C CA . THR D 1 60 ? 44.363 6.245 56.620 1.00 28.79 57 THR D CA 1
ATOM 2985 C C . THR D 1 60 ? 45.548 6.829 57.384 1.00 30.82 57 THR D C 1
ATOM 2986 O O . THR D 1 60 ? 45.378 7.408 58.459 1.00 30.93 57 THR D O 1
ATOM 2990 N N . GLU D 1 61 ? 46.744 6.701 56.815 1.00 32.36 58 GLU D N 1
ATOM 2991 C CA . GLU D 1 61 ? 47.942 7.243 57.453 1.00 34.80 58 GLU D CA 1
ATOM 2992 C C . GLU D 1 61 ? 47.759 8.732 57.750 1.00 33.40 58 GLU D C 1
ATOM 2993 O O . GLU D 1 61 ? 48.024 9.183 58.866 1.00 36.59 58 GLU D O 1
ATOM 2999 N N . LEU D 1 62 ? 47.283 9.485 56.760 1.00 31.46 59 LEU D N 1
ATOM 3000 C CA . LEU D 1 62 ? 47.008 10.911 56.944 1.00 32.18 59 LEU D CA 1
ATOM 3001 C C . LEU D 1 62 ? 46.018 11.136 58.076 1.00 32.08 59 LEU D C 1
ATOM 3002 O O . LEU D 1 62 ? 46.282 11.908 59.000 1.00 35.24 59 LEU D O 1
ATOM 3007 N N . ILE D 1 63 ? 44.877 10.458 58.003 1.00 30.31 60 ILE D N 1
ATOM 3008 C CA . ILE D 1 63 ? 43.833 10.640 59.000 1.00 31.72 60 ILE D CA 1
ATOM 3009 C C . ILE D 1 63 ? 44.302 10.239 60.398 1.00 34.10 60 ILE D C 1
ATOM 3010 O O . ILE D 1 63 ? 44.006 10.933 61.370 1.00 36.59 60 ILE D O 1
ATOM 3015 N N . GLN D 1 64 ? 45.038 9.134 60.496 1.00 36.43 61 GLN D N 1
ATOM 3016 C CA . GLN D 1 64 ? 45.537 8.668 61.793 1.00 40.76 61 GLN D CA 1
ATOM 3017 C C . GLN D 1 64 ? 46.535 9.651 62.415 1.00 41.53 61 GLN D C 1
ATOM 3018 O O . GLN D 1 64 ? 46.500 9.895 63.624 1.00 42.92 61 GLN D O 1
ATOM 3024 N N . SER D 1 65 ? 47.409 10.216 61.583 1.00 41.67 62 SER D N 1
ATOM 3025 C CA . SER D 1 65 ? 48.403 11.187 62.042 1.00 43.95 62 SER D CA 1
ATOM 3026 C C . SER D 1 65 ? 47.756 12.450 62.615 1.00 46.24 62 SER D C 1
ATOM 3027 O O . SER D 1 65 ? 48.291 13.054 63.543 1.00 46.90 62 SER D O 1
ATOM 3030 N N . GLU D 1 66 ? 46.610 12.842 62.054 1.00 47.06 63 GLU D N 1
ATOM 3031 C CA . GLU D 1 66 ? 45.841 13.977 62.566 1.00 48.81 63 GLU D CA 1
ATOM 3032 C C . GLU D 1 66 ? 45.123 13.607 63.848 1.00 51.05 63 GLU D C 1
ATOM 3033 O O . GLU D 1 66 ? 44.931 14.452 64.720 1.00 54.01 63 GLU D O 1
ATOM 3039 N N . ALA D 1 67 ? 44.717 12.343 63.942 1.00 52.21 64 ALA D N 1
ATOM 3040 C CA . ALA D 1 67 ? 43.998 11.829 65.102 1.00 55.76 64 ALA D CA 1
ATOM 3041 C C . ALA D 1 67 ? 44.852 11.858 66.369 1.00 60.08 64 ALA D C 1
ATOM 3042 O O . ALA D 1 67 ? 44.340 12.116 67.462 1.00 60.49 64 ALA D O 1
ATOM 3044 N N . ARG D 1 68 ? 46.148 11.588 66.217 1.00 63.16 65 ARG D N 1
ATOM 3045 C CA . ARG D 1 68 ? 47.077 11.597 67.347 1.00 69.04 65 ARG D CA 1
ATOM 3046 C C . ARG D 1 68 ? 47.303 13.011 67.871 1.00 70.89 65 ARG D C 1
ATOM 3047 O O . ARG D 1 68 ? 47.301 13.240 69.082 1.00 72.68 65 ARG D O 1
ATOM 3055 N N . GLY D 1 69 ? 47.476 13.952 66.947 1.00 70.93 66 GLY D N 1
ATOM 3056 C CA . GLY D 1 69 ? 47.752 15.345 67.287 1.00 72.85 66 GLY D CA 1
ATOM 3057 C C . GLY D 1 69 ? 48.756 15.963 66.334 1.00 72.75 66 GLY D C 1
ATOM 3058 O O . GLY D 1 69 ? 49.192 17.099 66.529 1.00 73.19 66 GLY D O 1
ATOM 3059 N N . GLU D 1 70 ? 49.126 15.202 65.306 1.00 71.61 67 GLU D N 1
ATOM 3060 C CA . GLU D 1 70 ? 50.031 15.679 64.269 1.00 71.89 67 GLU D CA 1
ATOM 3061 C C . GLU D 1 70 ? 49.260 16.566 63.296 1.00 70.66 67 GLU D C 1
ATOM 3062 O O . GLU D 1 70 ? 48.503 16.070 62.454 1.00 69.74 67 GLU D O 1
ATOM 3068 N N . LYS D 1 71 ? 49.445 17.878 63.430 1.00 71.17 68 LYS D N 1
ATOM 3069 C CA . LYS D 1 71 ? 48.784 18.850 62.563 1.00 69.74 68 LYS D CA 1
ATOM 3070 C C . LYS D 1 71 ? 49.402 18.792 61.167 1.00 66.15 68 LYS D C 1
ATOM 3071 O O . LYS D 1 71 ? 50.571 19.143 60.977 1.00 66.33 68 LYS D O 1
ATOM 3077 N N . THR D 1 72 ? 48.609 18.333 60.201 1.00 62.04 69 THR D N 1
ATOM 3078 C CA . THR D 1 72 ? 49.077 18.130 58.832 1.00 57.41 69 THR D CA 1
ATOM 3079 C C . THR D 1 72 ? 49.133 19.439 58.046 1.00 54.65 69 THR D C 1
ATOM 3080 O O . THR D 1 72 ? 48.308 20.338 58.249 1.00 53.88 69 THR D O 1
ATOM 3084 N N . GLU D 1 73 ? 50.117 19.522 57.149 1.00 52.28 70 GLU D N 1
ATOM 3085 C CA A GLU D 1 73 ? 50.285 20.685 56.286 0.50 49.34 70 GLU D CA 1
ATOM 3086 C CA B GLU D 1 73 ? 50.298 20.678 56.276 0.50 49.25 70 GLU D CA 1
ATOM 3087 C C . GLU D 1 73 ? 49.312 20.602 55.113 1.00 45.65 70 GLU D C 1
ATOM 3088 O O . GLU D 1 73 ? 49.360 19.668 54.309 1.00 45.29 70 GLU D O 1
ATOM 3099 N N . ILE D 1 74 ? 48.418 21.581 55.024 1.00 41.55 71 ILE D N 1
ATOM 3100 C CA . ILE D 1 74 ? 47.408 21.580 53.970 1.00 35.70 71 ILE D CA 1
ATOM 3101 C C . ILE D 1 74 ? 47.918 22.295 52.729 1.00 34.25 71 ILE D C 1
ATOM 3102 O O . ILE D 1 74 ? 48.237 23.481 52.762 1.00 37.05 71 ILE D O 1
ATOM 3107 N N . SER D 1 75 ? 48.009 21.549 51.639 1.00 32.27 72 SER D N 1
ATOM 3108 C CA . SER D 1 75 ? 48.416 22.101 50.362 1.00 29.75 72 SER D CA 1
ATOM 3109 C C . SER D 1 75 ? 47.307 21.842 49.350 1.00 28.07 72 SER D C 1
ATOM 3110 O O . SER D 1 75 ? 46.427 21.003 49.583 1.00 25.76 72 SER D O 1
ATOM 3113 N N . VAL D 1 76 ? 47.343 22.571 48.238 1.00 27.36 73 VAL D N 1
ATOM 3114 C CA . VAL D 1 76 ? 46.406 22.347 47.136 1.00 28.08 73 VAL D CA 1
ATOM 3115 C C . VAL D 1 76 ? 46.573 20.936 46.577 1.00 27.55 73 VAL D C 1
ATOM 3116 O O . VAL D 1 76 ? 45.589 20.278 46.226 1.00 26.76 73 VAL D O 1
ATOM 3120 N N . LEU D 1 77 ? 47.820 20.478 46.503 1.00 28.48 74 LEU D N 1
ATOM 3121 C CA . LEU D 1 77 ? 48.111 19.139 45.995 1.00 27.34 74 LEU D CA 1
ATOM 3122 C C . LEU D 1 77 ? 47.518 18.065 46.905 1.00 25.75 74 LEU D C 1
ATOM 3123 O O . LEU D 1 77 ? 47.011 17.057 46.416 1.00 28.33 74 LEU D O 1
ATOM 3128 N N . LEU D 1 78 ? 47.568 18.279 48.219 1.00 24.31 75 LEU D N 1
ATOM 3129 C CA . LEU D 1 78 ? 46.917 17.353 49.157 1.00 24.07 75 LEU D CA 1
ATOM 3130 C C . LEU D 1 78 ? 45.401 17.285 48.899 1.00 23.50 75 LEU D C 1
ATOM 3131 O O . LEU D 1 78 ? 44.835 16.198 48.793 1.00 24.35 75 LEU D O 1
ATOM 3136 N N . ILE D 1 79 ? 44.759 18.448 48.786 1.00 23.16 76 ILE D N 1
ATOM 3137 C CA . ILE D 1 79 ? 43.322 18.527 48.496 1.00 23.19 76 ILE D CA 1
ATOM 3138 C C . ILE D 1 79 ? 42.993 17.852 47.163 1.00 22.87 76 ILE D C 1
ATOM 3139 O O . ILE D 1 79 ? 41.995 17.129 47.046 1.00 22.39 76 ILE D O 1
ATOM 3144 N N . HIS D 1 80 ? 43.844 18.104 46.171 1.00 22.25 77 HIS D N 1
ATOM 3145 C CA . HIS D 1 80 ? 43.732 17.517 44.841 1.00 22.34 77 HIS D CA 1
ATOM 3146 C C . HIS D 1 80 ? 43.935 15.995 44.874 1.00 22.54 77 HIS D C 1
ATOM 3147 O O . HIS D 1 80 ? 43.164 15.244 44.266 1.00 22.24 77 HIS D O 1
ATOM 3154 N N . ALA D 1 81 ? 44.965 15.544 45.583 1.00 21.15 78 ALA D N 1
ATOM 3155 C CA . ALA D 1 81 ? 45.208 14.117 45.736 1.00 20.72 78 ALA D CA 1
ATOM 3156 C C . ALA D 1 81 ? 43.990 13.429 46.363 1.00 20.67 78 ALA D C 1
ATOM 3157 O O . ALA D 1 81 ? 43.577 12.357 45.923 1.00 20.06 78 ALA D O 1
ATOM 3159 N N . GLN D 1 82 ? 43.412 14.049 47.388 1.00 20.92 79 GLN D N 1
ATOM 3160 C CA . GLN D 1 82 ? 42.211 13.501 48.015 1.00 22.68 79 GLN D CA 1
ATOM 3161 C C . GLN D 1 82 ? 41.017 13.527 47.063 1.00 23.54 79 GLN D C 1
ATOM 3162 O O . GLN D 1 82 ? 40.181 12.626 47.088 1.00 24.14 79 GLN D O 1
ATOM 3168 N N . ASP D 1 83 ? 40.953 14.552 46.218 1.00 24.85 80 ASP D N 1
ATOM 3169 C CA . ASP D 1 83 ? 39.967 14.594 45.142 1.00 24.83 80 ASP D CA 1
ATOM 3170 C C . ASP D 1 83 ? 40.169 13.451 44.148 1.00 23.34 80 ASP D C 1
ATOM 3171 O O . ASP D 1 83 ? 39.205 12.812 43.729 1.00 20.80 80 ASP D O 1
ATOM 3176 N N . HIS D 1 84 ? 41.417 13.186 43.775 1.00 24.04 81 HIS D N 1
ATOM 3177 C CA . HIS D 1 84 ? 41.685 12.120 42.811 1.00 26.41 81 HIS D CA 1
ATOM 3178 C C . HIS D 1 84 ? 41.300 10.746 43.351 1.00 26.19 81 HIS D C 1
ATOM 3179 O O . HIS D 1 84 ? 40.770 9.911 42.612 1.00 24.71 81 HIS D O 1
ATOM 3186 N N . LEU D 1 85 ? 41.542 10.519 44.639 1.00 25.85 82 LEU D N 1
ATOM 3187 C CA . LEU D 1 85 ? 41.153 9.254 45.259 1.00 29.32 82 LEU D CA 1
ATOM 3188 C C . LEU D 1 85 ? 39.636 9.054 45.298 1.00 29.82 82 LEU D C 1
ATOM 3189 O O . LEU D 1 85 ? 39.154 7.936 45.107 1.00 31.54 82 LEU D O 1
ATOM 3202 N N . ASN D 1 87 ? 37.374 10.341 43.221 1.00 27.94 84 ASN D N 1
ATOM 3203 C CA . ASN D 1 87 ? 36.975 10.122 41.830 1.00 28.51 84 ASN D CA 1
ATOM 3204 C C . ASN D 1 87 ? 37.253 8.691 41.373 1.00 27.46 84 ASN D C 1
ATOM 3205 O O . ASN D 1 87 ? 36.430 8.084 40.690 1.00 28.08 84 ASN D O 1
ATOM 3210 N N . ALA D 1 88 ? 38.424 8.171 41.744 1.00 26.31 85 ALA D N 1
ATOM 3211 C CA . ALA D 1 88 ? 38.819 6.805 41.411 1.00 24.02 85 ALA D CA 1
ATOM 3212 C C . ALA D 1 88 ? 37.872 5.804 42.061 1.00 25.36 85 ALA D C 1
ATOM 3213 O O . ALA D 1 88 ? 37.417 4.859 41.413 1.00 24.40 85 ALA D O 1
ATOM 3215 N N . ILE D 1 89 ? 37.574 6.018 43.342 1.00 25.06 86 ILE D N 1
ATOM 3216 C CA . ILE D 1 89 ? 36.663 5.136 44.071 1.00 24.58 86 ILE D CA 1
ATOM 3217 C C . ILE D 1 89 ? 35.285 5.120 43.412 1.00 25.21 86 ILE D C 1
ATOM 3218 O O . ILE D 1 89 ? 34.691 4.053 43.221 1.00 27.12 86 ILE D O 1
ATOM 3223 N N . THR D 1 90 ? 34.790 6.305 43.065 1.00 23.47 87 THR D N 1
ATOM 3224 C CA . THR D 1 90 ? 33.449 6.440 42.512 1.00 24.44 87 THR D CA 1
ATOM 3225 C C . THR D 1 90 ? 33.380 5.870 41.109 1.00 24.69 87 THR D C 1
ATOM 3226 O O . THR D 1 90 ? 32.409 5.197 40.762 1.00 25.93 87 THR D O 1
ATOM 3230 N N . VAL D 1 91 ? 34.420 6.135 40.320 1.00 24.18 88 VAL D N 1
ATOM 3231 C CA . VAL D 1 91 ? 34.527 5.622 38.958 1.00 23.40 88 VAL D CA 1
ATOM 3232 C C . VAL D 1 91 ? 34.581 4.092 38.969 1.00 24.48 88 VAL D C 1
ATOM 3233 O O . VAL D 1 91 ? 33.912 3.439 38.162 1.00 24.83 88 VAL D O 1
ATOM 3237 N N . LYS D 1 92 ? 35.370 3.524 39.882 1.00 23.20 89 LYS D N 1
ATOM 3238 C CA . LYS D 1 92 ? 35.446 2.070 40.022 1.00 23.39 89 LYS D CA 1
ATOM 3239 C C . LYS D 1 92 ? 34.086 1.472 40.374 1.00 22.35 89 LYS D C 1
ATOM 3240 O O . LYS D 1 92 ? 33.635 0.531 39.728 1.00 23.03 89 LYS D O 1
ATOM 3246 N N . GLU D 1 93 ? 33.432 2.020 41.393 1.00 23.70 90 GLU D N 1
ATOM 3247 C CA . GLU D 1 93 ? 32.173 1.446 41.867 1.00 25.49 90 GLU D CA 1
ATOM 3248 C C . GLU D 1 93 ? 31.050 1.544 40.829 1.00 25.12 90 GLU D C 1
ATOM 3249 O O . GLU D 1 93 ? 30.212 0.648 40.733 1.00 25.55 90 GLU D O 1
ATOM 3255 N N . LEU D 1 94 ? 31.040 2.625 40.054 1.00 23.37 91 LEU D N 1
ATOM 3256 C CA . LEU D 1 94 ? 30.007 2.829 39.043 1.00 23.96 91 LEU D CA 1
ATOM 3257 C C . LEU D 1 94 ? 30.391 2.189 37.709 1.00 24.65 91 LEU D C 1
ATOM 3258 O O . LEU D 1 94 ? 29.521 1.888 36.884 1.00 26.24 91 LEU D O 1
ATOM 3263 N N . ALA D 1 95 ? 31.691 1.977 37.510 1.00 23.82 92 ALA D N 1
ATOM 3264 C CA . ALA D 1 95 ? 32.182 1.167 36.399 1.00 25.54 92 ALA D CA 1
ATOM 3265 C C . ALA D 1 95 ? 31.619 -0.246 36.528 1.00 27.24 92 ALA D C 1
ATOM 3266 O O . ALA D 1 95 ? 31.177 -0.834 35.543 1.00 29.64 92 ALA D O 1
ATOM 3268 N N . ALA D 1 96 ? 31.635 -0.770 37.754 1.00 25.35 93 ALA D N 1
ATOM 3269 C CA . ALA D 1 96 ? 31.082 -2.084 38.065 1.00 28.50 93 ALA D CA 1
ATOM 3270 C C . ALA D 1 96 ? 29.624 -2.181 37.643 1.00 30.18 93 ALA D C 1
ATOM 3271 O O . ALA D 1 96 ? 29.208 -3.186 37.063 1.00 30.62 93 ALA D O 1
ATOM 3273 N N . GLU D 1 97 ? 28.854 -1.135 37.947 1.00 30.94 94 GLU D N 1
ATOM 3274 C CA . GLU D 1 97 ? 27.433 -1.093 37.604 1.00 31.62 94 GLU D CA 1
ATOM 3275 C C . GLU D 1 97 ? 27.240 -1.079 36.087 1.00 29.84 94 GLU D C 1
ATOM 3276 O O . GLU D 1 97 ? 26.340 -1.733 35.567 1.00 33.05 94 GLU D O 1
ATOM 3282 N N . PHE D 1 98 ? 28.099 -0.347 35.383 1.00 29.03 95 PHE D N 1
ATOM 3283 C CA . PHE D 1 98 ? 28.075 -0.327 33.922 1.00 29.52 95 PHE D CA 1
ATOM 3284 C C . PHE D 1 98 ? 28.367 -1.708 33.348 1.00 30.60 95 PHE D C 1
ATOM 3285 O O . PHE D 1 98 ? 27.664 -2.171 32.448 1.00 31.18 95 PHE D O 1
ATOM 3293 N N . ILE D 1 99 ? 29.397 -2.364 33.876 1.00 30.13 96 ILE D N 1
ATOM 3294 C CA . ILE D 1 99 ? 29.767 -3.700 33.416 1.00 31.52 96 ILE D CA 1
ATOM 3295 C C . ILE D 1 99 ? 28.597 -4.674 33.595 1.00 33.92 96 ILE D C 1
ATOM 3296 O O . ILE D 1 99 ? 28.291 -5.449 32.686 1.00 36.77 96 ILE D O 1
ATOM 3301 N N . ASP D 1 100 ? 27.945 -4.615 34.757 1.00 34.03 97 ASP D N 1
ATOM 3302 C CA . ASP D 1 100 ? 26.739 -5.401 35.028 1.00 35.19 97 ASP D CA 1
ATOM 3303 C C . ASP D 1 100 ? 25.656 -5.188 33.971 1.00 35.12 97 ASP D C 1
ATOM 3304 O O . ASP D 1 100 ? 24.983 -6.138 33.560 1.00 36.79 97 ASP D O 1
ATOM 3309 N N . LEU D 1 101 ? 25.482 -3.938 33.549 1.00 32.95 98 LEU D N 1
ATOM 3310 C CA . LEU D 1 101 ? 24.531 -3.609 32.493 1.00 32.65 98 LEU D CA 1
ATOM 3311 C C . LEU D 1 101 ? 24.917 -4.251 31.162 1.00 31.89 98 LEU D C 1
ATOM 3312 O O . LEU D 1 101 ? 24.079 -4.842 30.485 1.00 33.66 98 LEU D O 1
ATOM 3317 N N . TYR D 1 102 ? 26.188 -4.134 30.794 1.00 31.23 99 TYR D N 1
ATOM 3318 C CA . TYR D 1 102 ? 26.693 -4.743 29.566 1.00 32.09 99 TYR D CA 1
ATOM 3319 C C . TYR D 1 102 ? 26.559 -6.265 29.589 1.00 32.96 99 TYR D C 1
ATOM 3320 O O . TYR D 1 102 ? 26.189 -6.878 28.583 1.00 34.88 99 TYR D O 1
ATOM 3329 N N . LYS D 1 103 ? 26.851 -6.866 30.739 1.00 32.40 100 LYS D N 1
ATOM 3330 C CA . LYS D 1 103 ? 26.667 -8.302 30.930 1.00 34.39 100 LYS D CA 1
ATOM 3331 C C . LYS D 1 103 ? 25.197 -8.667 30.747 1.00 37.45 100 LYS D C 1
ATOM 3332 O O . LYS D 1 103 ? 24.866 -9.656 30.086 1.00 38.38 100 LYS D O 1
ATOM 3338 N N . LYS D 1 104 ? 24.322 -7.848 31.325 1.00 39.61 101 LYS D N 1
ATOM 3339 C CA . LYS D 1 104 ? 22.881 -8.068 31.252 1.00 43.74 101 LYS D CA 1
ATOM 3340 C C . LYS D 1 104 ? 22.383 -7.943 29.815 1.00 46.86 101 LYS D C 1
ATOM 3341 O O . LYS D 1 104 ? 21.579 -8.759 29.360 1.00 48.82 101 LYS D O 1
ATOM 3347 N N . LEU D 1 105 ? 22.875 -6.934 29.100 1.00 48.71 102 LEU D N 1
ATOM 3348 C CA . LEU D 1 105 ? 22.466 -6.704 27.713 1.00 53.21 102 LEU D CA 1
ATOM 3349 C C . LEU D 1 105 ? 22.889 -7.837 26.773 1.00 56.83 102 LEU D C 1
ATOM 3350 O O . LEU D 1 105 ? 22.138 -8.202 25.864 1.00 57.65 102 LEU D O 1
ATOM 3355 N N . GLU D 1 106 ? 24.084 -8.385 27.002 1.00 58.81 103 GLU D N 1
ATOM 3356 C CA A GLU D 1 106 ? 24.586 -9.515 26.216 0.50 61.92 103 GLU D CA 1
ATOM 3357 C CA B GLU D 1 106 ? 24.585 -9.508 26.211 0.50 61.66 103 GLU D CA 1
ATOM 3358 C C . GLU D 1 106 ? 23.839 -10.805 26.537 1.00 65.13 103 GLU D C 1
ATOM 3359 O O . GLU D 1 106 ? 23.709 -11.686 25.684 1.00 66.41 103 GLU D O 1
ATOM 3370 N N . ALA D 1 107 ? 23.351 -10.912 27.773 1.00 69.09 104 ALA D N 1
ATOM 3371 C CA . ALA D 1 107 ? 22.593 -12.082 28.219 1.00 75.07 104 ALA D CA 1
ATOM 3372 C C . ALA D 1 107 ? 21.179 -12.101 27.630 1.00 80.80 104 ALA D C 1
ATOM 3373 O O . ALA D 1 107 ? 20.487 -13.123 27.683 1.00 82.02 104 ALA D O 1
ATOM 3375 N N . LYS D 1 108 ? 20.759 -10.965 27.078 1.00 85.50 105 LYS D N 1
ATOM 3376 C CA . LYS D 1 108 ? 19.485 -10.867 26.367 1.00 92.26 105 LYS D CA 1
ATOM 3377 C C . LYS D 1 108 ? 19.642 -11.300 24.910 1.00 96.33 105 LYS D C 1
ATOM 3378 O O . LYS D 1 108 ? 18.724 -11.880 24.323 1.00 99.03 105 LYS D O 1
ATOM 3384 N N . GLY D 1 109 ? 20.812 -11.018 24.340 1.00 59.96 106 GLY D N 1
ATOM 3385 C CA . GLY D 1 109 ? 21.116 -11.367 22.953 1.00 63.97 106 GLY D CA 1
ATOM 3386 C C . GLY D 1 109 ? 22.459 -10.807 22.516 1.00 66.37 106 GLY D C 1
ATOM 3387 O O . GLY D 1 109 ? 22.532 -9.714 21.946 1.00 66.79 106 GLY D O 1
ATOM 3405 N N . THR E 1 6 ? 33.904 20.993 70.104 1.00 77.34 3 THR E N 1
ATOM 3406 C CA . THR E 1 6 ? 33.098 22.048 69.512 1.00 75.15 3 THR E CA 1
ATOM 3407 C C . THR E 1 6 ? 32.160 21.459 68.489 1.00 72.22 3 THR E C 1
ATOM 3408 O O . THR E 1 6 ? 32.522 20.535 67.794 1.00 71.65 3 THR E O 1
ATOM 3412 N N . THR E 1 7 ? 30.972 22.013 68.357 1.00 69.61 4 THR E N 1
ATOM 3413 C CA . THR E 1 7 ? 30.036 21.470 67.387 1.00 67.55 4 THR E CA 1
ATOM 3414 C C . THR E 1 7 ? 30.653 21.630 66.017 1.00 64.51 4 THR E C 1
ATOM 3415 O O . THR E 1 7 ? 30.272 20.947 65.086 1.00 65.72 4 THR E O 1
ATOM 3419 N N . ALA E 1 8 ? 31.595 22.555 65.900 1.00 82.73 5 ALA E N 1
ATOM 3420 C CA . ALA E 1 8 ? 32.360 22.711 64.672 1.00 76.78 5 ALA E CA 1
ATOM 3421 C C . ALA E 1 8 ? 33.310 21.544 64.437 1.00 71.82 5 ALA E C 1
ATOM 3422 O O . ALA E 1 8 ? 33.428 21.065 63.323 1.00 69.57 5 ALA E O 1
ATOM 3424 N N . GLU E 1 9 ? 33.997 21.104 65.490 1.00 67.83 6 GLU E N 1
ATOM 3425 C CA . GLU E 1 9 ? 34.953 20.000 65.404 1.00 61.85 6 GLU E CA 1
ATOM 3426 C C . GLU E 1 9 ? 34.271 18.688 65.019 1.00 56.41 6 GLU E C 1
ATOM 3427 O O . GLU E 1 9 ? 34.904 17.794 64.447 1.00 53.33 6 GLU E O 1
ATOM 3433 N N . GLN E 1 10 ? 32.982 18.583 65.342 1.00 50.68 7 GLN E N 1
ATOM 3434 C CA . GLN E 1 10 ? 32.209 17.368 65.093 1.00 47.05 7 GLN E CA 1
ATOM 3435 C C . GLN E 1 10 ? 31.589 17.335 63.692 1.00 42.29 7 GLN E C 1
ATOM 3436 O O . GLN E 1 10 ? 31.052 16.310 63.270 1.00 41.39 7 GLN E O 1
ATOM 3442 N N . ILE E 1 11 ? 31.673 18.452 62.974 1.00 37.74 8 ILE E N 1
ATOM 3443 C CA . ILE E 1 11 ? 31.088 18.549 61.637 1.00 35.36 8 ILE E CA 1
ATOM 3444 C C . ILE E 1 11 ? 31.634 17.467 60.683 1.00 32.20 8 ILE E C 1
ATOM 3445 O O . ILE E 1 11 ? 30.857 16.780 60.016 1.00 31.82 8 ILE E O 1
ATOM 3450 N N . PRO E 1 12 ? 32.966 17.303 60.625 1.00 29.34 9 PRO E N 1
ATOM 3451 C CA . PRO E 1 12 ? 33.511 16.282 59.733 1.00 28.19 9 PRO E CA 1
ATOM 3452 C C . PRO E 1 12 ? 32.898 14.909 60.019 1.00 28.18 9 PRO E C 1
ATOM 3453 O O . PRO E 1 12 ? 32.533 14.192 59.087 1.00 24.55 9 PRO E O 1
ATOM 3457 N N . PHE E 1 13 ? 32.784 14.556 61.300 1.00 28.64 10 PHE E N 1
ATOM 3458 C CA . PHE E 1 13 ? 32.278 13.234 61.702 1.00 29.84 10 PHE E CA 1
ATOM 3459 C C . PHE E 1 13 ? 30.829 12.986 61.300 1.00 29.17 10 PHE E C 1
ATOM 3460 O O . PHE E 1 13 ? 30.491 11.896 60.830 1.00 31.93 10 PHE E O 1
ATOM 3468 N N . GLN E 1 14 ? 29.985 13.999 61.478 1.00 30.37 11 GLN E N 1
ATOM 3469 C CA A GLN E 1 14 ? 28.582 13.889 61.094 0.50 30.22 11 GLN E CA 1
ATOM 3470 C CA B GLN E 1 14 ? 28.576 13.922 61.096 0.50 30.45 11 GLN E CA 1
ATOM 3471 C C . GLN E 1 14 ? 28.427 13.870 59.577 1.00 29.20 11 GLN E C 1
ATOM 3472 O O . GLN E 1 14 ? 27.584 13.143 59.047 1.00 29.29 11 GLN E O 1
ATOM 3483 N N . LEU E 1 15 ? 29.252 14.652 58.882 1.00 28.73 12 LEU E N 1
ATOM 3484 C CA . LEU E 1 15 ? 29.262 14.641 57.425 1.00 28.40 12 LEU E CA 1
ATOM 3485 C C . LEU E 1 15 ? 29.560 13.241 56.907 1.00 25.52 12 LEU E C 1
ATOM 3486 O O . LEU E 1 15 ? 28.809 12.704 56.097 1.00 25.29 12 LEU E O 1
ATOM 3491 N N . ILE E 1 16 ? 30.653 12.656 57.394 1.00 25.66 13 ILE E N 1
ATOM 3492 C CA . ILE E 1 16 ? 31.109 11.336 56.961 1.00 26.17 13 ILE E CA 1
ATOM 3493 C C . ILE E 1 16 ? 30.071 10.243 57.240 1.00 27.84 13 ILE E C 1
ATOM 3494 O O . ILE E 1 16 ? 29.809 9.400 56.384 1.00 29.29 13 ILE E O 1
ATOM 3499 N N . LEU E 1 17 ? 29.490 10.265 58.440 1.00 28.23 14 LEU E N 1
ATOM 3500 C CA . LEU E 1 17 ? 28.476 9.291 58.835 1.00 26.27 14 LEU E CA 1
ATOM 3501 C C . LEU E 1 17 ? 27.243 9.353 57.926 1.00 25.78 14 LEU E C 1
ATOM 3502 O O . LEU E 1 17 ? 26.874 8.355 57.303 1.00 26.68 14 LEU E O 1
ATOM 3507 N N . ASN E 1 18 ? 26.622 10.529 57.847 1.00 25.09 15 ASN E N 1
ATOM 3508 C CA . ASN E 1 18 ? 25.422 10.734 57.031 1.00 25.28 15 ASN E CA 1
ATOM 3509 C C . ASN E 1 18 ? 25.650 10.483 55.534 1.00 25.75 15 ASN E C 1
ATOM 3510 O O . ASN E 1 18 ? 24.848 9.814 54.880 1.00 24.83 15 ASN E O 1
ATOM 3515 N N . SER E 1 19 ? 26.744 11.022 54.999 1.00 23.90 16 SER E N 1
ATOM 3516 C CA . SER E 1 19 ? 27.080 10.837 53.588 1.00 23.84 16 SER E CA 1
ATOM 3517 C C . SER E 1 19 ? 27.299 9.360 53.258 1.00 22.76 16 SER E C 1
ATOM 3518 O O . SER E 1 19 ? 26.787 8.862 52.257 1.00 23.72 16 SER E O 1
ATOM 3521 N N . GLY E 1 20 ? 28.048 8.666 54.115 1.00 22.64 17 GLY E N 1
ATOM 3522 C CA . GLY E 1 20 ? 28.333 7.246 53.942 1.00 21.33 17 GLY E CA 1
ATOM 3523 C C . GLY E 1 20 ? 27.077 6.412 53.846 1.00 21.96 17 GLY E C 1
ATOM 3524 O O . GLY E 1 20 ? 26.989 5.503 53.026 1.00 24.61 17 GLY E O 1
ATOM 3525 N N . ASN E 1 21 ? 26.101 6.722 54.692 1.00 24.16 18 ASN E N 1
ATOM 3526 C CA . ASN E 1 21 ? 24.811 6.049 54.656 1.00 23.26 18 ASN E CA 1
ATOM 3527 C C . ASN E 1 21 ? 24.017 6.420 53.401 1.00 24.85 18 ASN E C 1
ATOM 3528 O O . ASN E 1 21 ? 23.341 5.572 52.809 1.00 26.54 18 ASN E O 1
ATOM 3533 N N . ALA E 1 22 ? 24.109 7.683 52.988 1.00 23.28 19 ALA E N 1
ATOM 3534 C CA . ALA E 1 22 ? 23.415 8.142 51.786 1.00 25.43 19 ALA E CA 1
ATOM 3535 C C . ALA E 1 22 ? 23.917 7.369 50.575 1.00 25.04 19 ALA E C 1
ATOM 3536 O O . ALA E 1 22 ? 23.117 6.892 49.765 1.00 25.30 19 ALA E O 1
ATOM 3538 N N . ARG E 1 23 ? 25.241 7.236 50.471 1.00 24.57 20 ARG E N 1
ATOM 3539 C CA . ARG E 1 23 ? 25.853 6.431 49.422 1.00 27.09 20 ARG E CA 1
ATOM 3540 C C . ARG E 1 23 ? 25.388 4.978 49.507 1.00 27.08 20 ARG E C 1
ATOM 3541 O O . ARG E 1 23 ? 25.049 4.372 48.487 1.00 31.58 20 ARG E O 1
ATOM 3549 N N . SER E 1 24 ? 25.372 4.420 50.712 1.00 27.06 21 SER E N 1
ATOM 3550 C CA . SER E 1 24 ? 24.914 3.043 50.897 1.00 28.33 21 SER E CA 1
ATOM 3551 C C . SER E 1 24 ? 23.462 2.892 50.458 1.00 28.63 21 SER E C 1
ATOM 3552 O O . SER E 1 24 ? 23.126 1.968 49.717 1.00 32.28 21 SER E O 1
ATOM 3555 N N . PHE E 1 25 ? 22.604 3.802 50.911 1.00 27.32 22 PHE E N 1
ATOM 3556 C CA . PHE E 1 25 ? 21.204 3.775 50.508 1.00 28.95 22 PHE E CA 1
ATOM 3557 C C . PHE E 1 25 ? 21.053 3.725 48.986 1.00 29.16 22 PHE E C 1
ATOM 3558 O O . PHE E 1 25 ? 20.260 2.942 48.463 1.00 28.73 22 PHE E O 1
ATOM 3566 N N . ALA E 1 26 ? 21.815 4.563 48.284 1.00 28.54 23 ALA E N 1
ATOM 3567 C CA . ALA E 1 26 ? 21.745 4.639 46.829 1.00 30.20 23 ALA E CA 1
ATOM 3568 C C . ALA E 1 26 ? 22.271 3.365 46.177 1.00 31.32 23 ALA E C 1
ATOM 3569 O O . ALA E 1 26 ? 21.666 2.852 45.235 1.00 33.61 23 ALA E O 1
ATOM 3579 N N . GLU E 1 28 ? 22.401 0.444 47.576 1.00 33.04 25 GLU E N 1
ATOM 3580 C CA . GLU E 1 28 ? 21.373 -0.543 47.894 1.00 33.96 25 GLU E CA 1
ATOM 3581 C C . GLU E 1 28 ? 20.214 -0.400 46.911 1.00 33.92 25 GLU E C 1
ATOM 3582 O O . GLU E 1 28 ? 19.643 -1.398 46.460 1.00 33.01 25 GLU E O 1
ATOM 3588 N N . ALA E 1 29 ? 19.885 0.846 46.572 1.00 33.07 26 ALA E N 1
ATOM 3589 C CA . ALA E 1 29 ? 18.852 1.140 45.575 1.00 34.74 26 ALA E CA 1
ATOM 3590 C C . ALA E 1 29 ? 19.139 0.453 44.242 1.00 35.01 26 ALA E C 1
ATOM 3591 O O . ALA E 1 29 ? 18.240 -0.119 43.627 1.00 36.60 26 ALA E O 1
ATOM 3593 N N . LEU E 1 30 ? 20.394 0.509 43.803 1.00 34.84 27 LEU E N 1
ATOM 3594 C CA . LEU E 1 30 ? 20.785 -0.108 42.539 1.00 37.72 27 LEU E CA 1
ATOM 3595 C C . LEU E 1 30 ? 20.693 -1.624 42.615 1.00 38.48 27 LEU E C 1
ATOM 3596 O O . LEU E 1 30 ? 20.295 -2.277 41.652 1.00 40.91 27 LEU E O 1
ATOM 3601 N N . GLN E 1 31 ? 21.069 -2.181 43.761 1.00 39.40 28 GLN E N 1
ATOM 3602 C CA . GLN E 1 31 ? 21.011 -3.623 43.953 1.00 42.82 28 GLN E CA 1
ATOM 3603 C C . GLN E 1 31 ? 19.568 -4.150 43.885 1.00 43.85 28 GLN E C 1
ATOM 3604 O O . GLN E 1 31 ? 19.340 -5.255 43.398 1.00 44.95 28 GLN E O 1
ATOM 3610 N N . PHE E 1 32 ? 18.608 -3.348 44.354 1.00 42.87 29 PHE E N 1
ATOM 3611 C CA . PHE E 1 32 ? 17.182 -3.696 44.281 1.00 44.04 29 PHE E CA 1
ATOM 3612 C C . PHE E 1 32 ? 16.636 -3.678 42.851 1.00 46.68 29 PHE E C 1
ATOM 3613 O O . PHE E 1 32 ? 15.961 -4.621 42.426 1.00 48.24 29 PHE E O 1
ATOM 3621 N N . ALA E 1 33 ? 16.912 -2.594 42.124 1.00 45.69 30 ALA E N 1
ATOM 3622 C CA . ALA E 1 33 ? 16.480 -2.455 40.733 1.00 47.31 30 ALA E CA 1
ATOM 3623 C C . ALA E 1 33 ? 17.130 -3.543 39.895 1.00 47.86 30 ALA E C 1
ATOM 3624 O O . ALA E 1 33 ? 16.553 -4.036 38.925 1.00 49.96 30 ALA E O 1
ATOM 3626 N N . LYS E 1 34 ? 18.341 -3.909 40.304 1.00 47.65 31 LYS E N 1
ATOM 3627 C CA . LYS E 1 34 ? 19.120 -4.978 39.700 1.00 48.72 31 LYS E CA 1
ATOM 3628 C C . LYS E 1 34 ? 18.403 -6.323 39.843 1.00 51.26 31 LYS E C 1
ATOM 3629 O O . LYS E 1 34 ? 18.660 -7.256 39.079 1.00 52.50 31 LYS E O 1
ATOM 3635 N N . GLN E 1 35 ? 17.506 -6.406 40.825 1.00 52.36 32 GLN E N 1
ATOM 3636 C CA . GLN E 1 35 ? 16.727 -7.618 41.096 1.00 54.95 32 GLN E CA 1
ATOM 3637 C C . GLN E 1 35 ? 15.312 -7.526 40.527 1.00 57.17 32 GLN E C 1
ATOM 3638 O O . GLN E 1 35 ? 14.575 -8.514 40.518 1.00 59.09 32 GLN E O 1
ATOM 3644 N N . GLY E 1 36 ? 14.942 -6.338 40.054 1.00 57.30 33 GLY E N 1
ATOM 3645 C CA . GLY E 1 36 ? 13.599 -6.081 39.542 1.00 58.81 33 GLY E CA 1
ATOM 3646 C C . GLY E 1 36 ? 12.653 -5.562 40.611 1.00 59.38 33 GLY E C 1
ATOM 3647 O O . GLY E 1 36 ? 11.452 -5.421 40.370 1.00 61.46 33 GLY E O 1
ATOM 3648 N N . LYS E 1 37 ? 13.198 -5.280 41.794 1.00 57.40 34 LYS E N 1
ATOM 3649 C CA . LYS E 1 37 ? 12.408 -4.796 42.927 1.00 58.00 34 LYS E CA 1
ATOM 3650 C C . LYS E 1 37 ? 12.386 -3.269 42.935 1.00 56.27 34 LYS E C 1
ATOM 3651 O O . LYS E 1 37 ? 13.086 -2.619 43.714 1.00 54.10 34 LYS E O 1
ATOM 3665 N N . ALA E 1 39 ? 10.000 -0.826 43.579 1.00 56.35 36 ALA E N 1
ATOM 3666 C CA . ALA E 1 39 ? 9.424 -0.075 44.698 1.00 55.30 36 ALA E CA 1
ATOM 3667 C C . ALA E 1 39 ? 10.404 0.054 45.862 1.00 53.01 36 ALA E C 1
ATOM 3668 O O . ALA E 1 39 ? 10.484 1.108 46.500 1.00 52.50 36 ALA E O 1
ATOM 3670 N N . GLU E 1 40 ? 11.144 -1.018 46.134 1.00 51.24 37 GLU E N 1
ATOM 3671 C CA . GLU E 1 40 ? 12.186 -0.995 47.157 1.00 48.48 37 GLU E CA 1
ATOM 3672 C C . GLU E 1 40 ? 13.283 -0.022 46.749 1.00 45.60 37 GLU E C 1
ATOM 3673 O O . GLU E 1 40 ? 13.749 0.784 47.563 1.00 44.71 37 GLU E O 1
ATOM 3679 N N . ALA E 1 41 ? 13.673 -0.091 45.478 1.00 43.85 38 ALA E N 1
ATOM 3680 C CA . ALA E 1 41 ? 14.703 0.781 44.928 1.00 40.32 38 ALA E CA 1
ATOM 3681 C C . ALA E 1 41 ? 14.363 2.246 45.165 1.00 40.44 38 ALA E C 1
ATOM 3682 O O . ALA E 1 41 ? 15.190 2.999 45.682 1.00 38.87 38 ALA E O 1
ATOM 3684 N N . ASP E 1 42 ? 13.146 2.641 44.793 1.00 42.54 39 ASP E N 1
ATOM 3685 C CA . ASP E 1 42 ? 12.672 4.009 44.998 1.00 44.50 39 ASP E CA 1
ATOM 3686 C C . ASP E 1 42 ? 12.733 4.413 46.469 1.00 45.38 39 ASP E C 1
ATOM 3687 O O . ASP E 1 42 ? 13.273 5.472 46.806 1.00 44.90 39 ASP E O 1
ATOM 3692 N N . GLU E 1 43 ? 12.192 3.562 47.339 1.00 46.18 40 GLU E N 1
ATOM 3693 C CA . GLU E 1 43 ? 12.252 3.781 48.785 1.00 46.00 40 GLU E CA 1
ATOM 3694 C C . GLU E 1 43 ? 13.691 4.047 49.241 1.00 42.70 40 GLU E C 1
ATOM 3695 O O . GLU E 1 43 ? 13.947 4.978 50.008 1.00 39.16 40 GLU E O 1
ATOM 3701 N N . ALA E 1 44 ? 14.626 3.234 48.752 1.00 41.35 41 ALA E N 1
ATOM 3702 C CA . ALA E 1 44 ? 16.037 3.406 49.080 1.00 36.00 41 ALA E CA 1
ATOM 3703 C C . ALA E 1 44 ? 16.554 4.776 48.632 1.00 34.34 41 ALA E C 1
ATOM 3704 O O . ALA E 1 44 ? 17.299 5.426 49.368 1.00 30.69 41 ALA E O 1
ATOM 3714 N N . VAL E 1 46 ? 14.823 7.583 48.265 1.00 35.19 43 VAL E N 1
ATOM 3715 C CA . VAL E 1 46 ? 14.262 8.559 49.196 1.00 35.38 43 VAL E CA 1
ATOM 3716 C C . VAL E 1 46 ? 15.142 8.621 50.451 1.00 36.52 43 VAL E C 1
ATOM 3717 O O . VAL E 1 46 ? 15.569 9.704 50.870 1.00 35.87 43 VAL E O 1
ATOM 3721 N N . LYS E 1 47 ? 15.436 7.456 51.027 1.00 35.63 44 LYS E N 1
ATOM 3722 C CA . LYS E 1 47 ? 16.289 7.372 52.218 1.00 34.89 44 LYS E CA 1
ATOM 3723 C C . LYS E 1 47 ? 17.646 8.027 51.970 1.00 33.12 44 LYS E C 1
ATOM 3724 O O . LYS E 1 47 ? 18.200 8.693 52.855 1.00 34.02 44 LYS E O 1
ATOM 3730 N N . ALA E 1 48 ? 18.167 7.844 50.762 1.00 29.60 45 ALA E N 1
ATOM 3731 C CA . ALA E 1 48 ? 19.435 8.445 50.366 1.00 28.96 45 ALA E CA 1
ATOM 3732 C C . ALA E 1 48 ? 19.335 9.969 50.335 1.00 30.12 45 ALA E C 1
ATOM 3733 O O . ALA E 1 48 ? 20.259 10.663 50.768 1.00 30.85 45 ALA E O 1
ATOM 3735 N N . LYS E 1 49 ? 18.210 10.478 49.828 1.00 31.89 46 LYS E N 1
ATOM 3736 C CA A LYS E 1 49 ? 17.976 11.917 49.798 0.50 32.73 46 LYS E CA 1
ATOM 3737 C CA B LYS E 1 49 ? 17.928 11.911 49.792 0.50 32.27 46 LYS E CA 1
ATOM 3738 C C . LYS E 1 49 ? 17.799 12.462 51.208 1.00 32.57 46 LYS E C 1
ATOM 3739 O O . LYS E 1 49 ? 18.235 13.572 51.497 1.00 34.33 46 LYS E O 1
ATOM 3750 N N . GLU E 1 50 ? 17.180 11.672 52.084 1.00 34.44 47 GLU E N 1
ATOM 3751 C CA . GLU E 1 50 ? 16.986 12.050 53.481 1.00 34.25 47 GLU E CA 1
ATOM 3752 C C . GLU E 1 50 ? 18.331 12.176 54.177 1.00 31.99 47 GLU E C 1
ATOM 3753 O O . GLU E 1 50 ? 18.567 13.133 54.914 1.00 32.84 47 GLU E O 1
ATOM 3759 N N . ALA E 1 51 ? 19.207 11.199 53.946 1.00 30.02 48 ALA E N 1
ATOM 3760 C CA . ALA E 1 51 ? 20.520 11.180 54.579 1.00 28.97 48 ALA E CA 1
ATOM 3761 C C . ALA E 1 51 ? 21.342 12.381 54.122 1.00 29.49 48 ALA E C 1
ATOM 3762 O O . ALA E 1 51 ? 21.992 13.044 54.939 1.00 29.93 48 ALA E O 1
ATOM 3764 N N . ILE E 1 52 ? 21.298 12.664 52.820 1.00 27.14 49 ILE E N 1
ATOM 3765 C CA . ILE E 1 52 ? 21.966 13.839 52.262 1.00 29.24 49 ILE E CA 1
ATOM 3766 C C . ILE E 1 52 ? 21.437 15.127 52.889 1.00 30.33 49 ILE E C 1
ATOM 3767 O O . ILE E 1 52 ? 22.206 16.054 53.156 1.00 30.99 49 ILE E O 1
ATOM 3772 N N . ASN E 1 53 ? 20.129 15.181 53.121 1.00 31.06 50 ASN E N 1
ATOM 3773 C CA . ASN E 1 53 ? 19.514 16.349 53.743 1.00 34.70 50 ASN E CA 1
ATOM 3774 C C . ASN E 1 53 ? 19.952 16.568 55.194 1.00 34.50 50 ASN E C 1
ATOM 3775 O O . ASN E 1 53 ? 20.115 17.707 55.630 1.00 36.41 50 ASN E O 1
ATOM 3780 N N . GLU E 1 54 ? 20.149 15.479 55.932 1.00 34.52 51 GLU E N 1
ATOM 3781 C CA . GLU E 1 54 ? 20.685 15.563 57.290 1.00 36.36 51 GLU E CA 1
ATOM 3782 C C . GLU E 1 54 ? 22.097 16.143 57.287 1.00 35.84 51 GLU E C 1
ATOM 3783 O O . GLU E 1 54 ? 22.491 16.836 58.224 1.00 36.90 51 GLU E O 1
ATOM 3789 N N . ALA E 1 55 ? 22.838 15.859 56.218 1.00 35.15 52 ALA E N 1
ATOM 3790 C CA . ALA E 1 55 ? 24.265 16.163 56.132 1.00 34.97 52 ALA E CA 1
ATOM 3791 C C . ALA E 1 55 ? 24.563 17.568 55.616 1.00 34.79 52 ALA E C 1
ATOM 3792 O O . ALA E 1 55 ? 25.379 18.287 56.196 1.00 33.16 52 ALA E O 1
ATOM 3794 N N . HIS E 1 56 ? 23.896 17.946 54.528 1.00 36.92 53 HIS E N 1
ATOM 3795 C CA . HIS E 1 56 ? 24.257 19.134 53.749 1.00 40.00 53 HIS E CA 1
ATOM 3796 C C . HIS E 1 56 ? 24.489 20.391 54.595 1.00 39.58 53 HIS E C 1
ATOM 3797 O O . HIS E 1 56 ? 25.553 21.017 54.513 1.00 39.27 53 HIS E O 1
ATOM 3804 N N . HIS E 1 57 ? 23.509 20.739 55.423 1.00 38.25 54 HIS E N 1
ATOM 3805 C CA . HIS E 1 57 ? 23.568 21.974 56.204 1.00 39.73 54 HIS E CA 1
ATOM 3806 C C . HIS E 1 57 ? 24.854 22.124 57.029 1.00 38.35 54 HIS E C 1
ATOM 3807 O O . HIS E 1 57 ? 25.326 23.244 57.252 1.00 40.04 54 HIS E O 1
ATOM 3814 N N . PHE E 1 58 ? 25.418 21.003 57.472 1.00 34.16 55 PHE E N 1
ATOM 3815 C CA . PHE E 1 58 ? 26.668 21.033 58.220 1.00 33.52 55 PHE E CA 1
ATOM 3816 C C . PHE E 1 58 ? 27.772 21.711 57.412 1.00 34.81 55 PHE E C 1
ATOM 3817 O O . PHE E 1 58 ? 28.499 22.557 57.940 1.00 37.28 55 PHE E O 1
ATOM 3825 N N . GLN E 1 59 ? 27.895 21.342 56.138 1.00 31.20 56 GLN E N 1
ATOM 3826 C CA . GLN E 1 59 ? 28.879 21.969 55.254 1.00 35.65 56 GLN E CA 1
ATOM 3827 C C . GLN E 1 59 ? 28.540 23.438 54.969 1.00 36.88 56 GLN E C 1
ATOM 3828 O O . GLN E 1 59 ? 29.426 24.298 54.958 1.00 38.85 56 GLN E O 1
ATOM 3834 N N . THR E 1 60 ? 27.262 23.716 54.730 1.00 37.32 57 THR E N 1
ATOM 3835 C CA . THR E 1 60 ? 26.811 25.084 54.492 1.00 40.85 57 THR E CA 1
ATOM 3836 C C . THR E 1 60 ? 27.247 25.990 55.645 1.00 40.52 57 THR E C 1
ATOM 3837 O O . THR E 1 60 ? 27.809 27.067 55.423 1.00 40.30 57 THR E O 1
ATOM 3841 N N . GLU E 1 61 ? 26.994 25.531 56.870 1.00 38.83 58 GLU E N 1
ATOM 3842 C CA . GLU E 1 61 ? 27.265 26.305 58.076 1.00 39.11 58 GLU E CA 1
ATOM 3843 C C . GLU E 1 61 ? 28.762 26.502 58.275 1.00 39.82 58 GLU E C 1
ATOM 3844 O O . GLU E 1 61 ? 29.209 27.578 58.682 1.00 39.87 58 GLU E O 1
ATOM 3850 N N . LEU E 1 62 ? 29.529 25.457 57.976 1.00 40.56 59 LEU E N 1
ATOM 3851 C CA . LEU E 1 62 ? 30.985 25.519 58.045 1.00 40.91 59 LEU E CA 1
ATOM 3852 C C . LEU E 1 62 ? 31.520 26.626 57.134 1.00 41.28 59 LEU E C 1
ATOM 3853 O O . LEU E 1 62 ? 32.392 27.407 57.533 1.00 42.90 59 LEU E O 1
ATOM 3858 N N . ILE E 1 63 ? 30.979 26.692 55.920 1.00 39.10 60 ILE E N 1
ATOM 3859 C CA . ILE E 1 63 ? 31.375 27.707 54.945 1.00 39.11 60 ILE E CA 1
ATOM 3860 C C . ILE E 1 63 ? 30.921 29.113 55.376 1.00 40.98 60 ILE E C 1
ATOM 3861 O O . ILE E 1 63 ? 31.641 30.093 55.169 1.00 41.31 60 ILE E O 1
ATOM 3866 N N . GLN E 1 64 ? 29.738 29.200 55.984 1.00 41.10 61 GLN E N 1
ATOM 3867 C CA . GLN E 1 64 ? 29.212 30.474 56.481 1.00 44.16 61 GLN E CA 1
ATOM 3868 C C . GLN E 1 64 ? 30.065 31.030 57.612 1.00 44.42 61 GLN E C 1
ATOM 3869 O O . GLN E 1 64 ? 30.373 32.225 57.642 1.00 47.26 61 GLN E O 1
ATOM 3875 N N . SER E 1 65 ? 30.441 30.156 58.538 1.00 42.13 62 SER E N 1
ATOM 3876 C CA . SER E 1 65 ? 31.278 30.532 59.668 1.00 43.78 62 SER E CA 1
ATOM 3877 C C . SER E 1 65 ? 32.571 31.162 59.165 1.00 45.03 62 SER E C 1
ATOM 3878 O O . SER E 1 65 ? 33.050 32.152 59.725 1.00 43.59 62 SER E O 1
ATOM 3881 N N . GLU E 1 66 ? 33.124 30.577 58.102 1.00 44.95 63 GLU E N 1
ATOM 3882 C CA . GLU E 1 66 ? 34.303 31.117 57.437 1.00 45.61 63 GLU E CA 1
ATOM 3883 C C . GLU E 1 66 ? 34.009 32.491 56.833 1.00 47.46 63 GLU E C 1
ATOM 3884 O O . GLU E 1 66 ? 34.786 33.429 57.021 1.00 48.58 63 GLU E O 1
ATOM 3890 N N . ALA E 1 67 ? 32.894 32.603 56.111 1.00 48.74 64 ALA E N 1
ATOM 3891 C CA . ALA E 1 67 ? 32.461 33.883 55.537 1.00 52.18 64 ALA E CA 1
ATOM 3892 C C . ALA E 1 67 ? 32.526 34.988 56.590 1.00 55.11 64 ALA E C 1
ATOM 3893 O O . ALA E 1 67 ? 33.018 36.089 56.326 1.00 55.52 64 ALA E O 1
ATOM 3895 N N . ARG E 1 68 ? 32.015 34.677 57.780 1.00 56.75 65 ARG E N 1
ATOM 3896 C CA . ARG E 1 68 ? 32.207 35.505 58.963 1.00 61.81 65 ARG E CA 1
ATOM 3897 C C . ARG E 1 68 ? 33.612 35.223 59.488 1.00 63.96 65 ARG E C 1
ATOM 3898 O O . ARG E 1 68 ? 34.127 34.118 59.319 1.00 63.80 65 ARG E O 1
ATOM 3906 N N . GLY E 1 69 ? 34.230 36.212 60.124 1.00 68.21 66 GLY E N 1
ATOM 3907 C CA . GLY E 1 69 ? 35.572 36.034 60.678 1.00 70.79 66 GLY E CA 1
ATOM 3908 C C . GLY E 1 69 ? 35.584 35.140 61.906 1.00 70.20 66 GLY E C 1
ATOM 3909 O O . GLY E 1 69 ? 35.580 35.635 63.038 1.00 73.65 66 GLY E O 1
ATOM 3910 N N . GLU E 1 70 ? 35.589 33.826 61.686 1.00 67.73 67 GLU E N 1
ATOM 3911 C CA . GLU E 1 70 ? 35.592 32.850 62.788 1.00 68.27 67 GLU E CA 1
ATOM 3912 C C . GLU E 1 70 ? 36.049 31.449 62.370 1.00 67.12 67 GLU E C 1
ATOM 3913 O O . GLU E 1 70 ? 36.110 31.135 61.178 1.00 66.73 67 GLU E O 1
ATOM 3919 N N . LYS E 1 71 ? 36.386 30.629 63.370 1.00 67.21 68 LYS E N 1
ATOM 3920 C CA . LYS E 1 71 ? 36.524 29.172 63.220 1.00 65.95 68 LYS E CA 1
ATOM 3921 C C . LYS E 1 71 ? 37.505 28.749 62.118 1.00 65.16 68 LYS E C 1
ATOM 3922 O O . LYS E 1 71 ? 38.617 29.271 62.032 1.00 67.44 68 LYS E O 1
ATOM 3928 N N . THR E 1 72 ? 37.038 27.865 61.247 1.00 63.90 69 THR E N 1
ATOM 3929 C CA . THR E 1 72 ? 37.826 27.329 60.142 1.00 62.43 69 THR E CA 1
ATOM 3930 C C . THR E 1 72 ? 39.098 26.532 60.443 1.00 60.53 69 THR E C 1
ATOM 3931 O O . THR E 1 72 ? 40.198 26.907 60.074 1.00 60.69 69 THR E O 1
ATOM 3935 N N . GLU E 1 73 ? 38.927 25.429 61.144 1.00 56.74 70 GLU E N 1
ATOM 3936 C CA . GLU E 1 73 ? 40.011 24.484 61.363 1.00 54.38 70 GLU E CA 1
ATOM 3937 C C . GLU E 1 73 ? 40.028 23.519 60.188 1.00 48.59 70 GLU E C 1
ATOM 3938 O O . GLU E 1 73 ? 39.226 22.588 60.125 1.00 48.21 70 GLU E O 1
ATOM 3944 N N . ILE E 1 74 ? 40.937 23.755 59.252 1.00 43.93 71 ILE E N 1
ATOM 3945 C CA . ILE E 1 74 ? 41.024 22.925 58.061 1.00 38.58 71 ILE E CA 1
ATOM 3946 C C . ILE E 1 74 ? 41.976 21.765 58.322 1.00 36.00 71 ILE E C 1
ATOM 3947 O O . ILE E 1 74 ? 43.144 21.970 58.657 1.00 38.74 71 ILE E O 1
ATOM 3952 N N . SER E 1 75 ? 41.449 20.552 58.184 1.00 29.33 72 SER E N 1
ATOM 3953 C CA . SER E 1 75 ? 42.198 19.327 58.425 1.00 28.07 72 SER E CA 1
ATOM 3954 C C . SER E 1 75 ? 41.939 18.345 57.298 1.00 27.07 72 SER E C 1
ATOM 3955 O O . SER E 1 75 ? 41.063 18.566 56.466 1.00 26.19 72 SER E O 1
ATOM 3958 N N . VAL E 1 76 ? 42.709 17.261 57.275 1.00 27.31 73 VAL E N 1
ATOM 3959 C CA . VAL E 1 76 ? 42.497 16.178 56.325 1.00 26.09 73 VAL E CA 1
ATOM 3960 C C . VAL E 1 76 ? 41.096 15.591 56.485 1.00 25.05 73 VAL E C 1
ATOM 3961 O O . VAL E 1 76 ? 40.436 15.284 55.494 1.00 25.98 73 VAL E O 1
ATOM 3965 N N . LEU E 1 77 ? 40.651 15.440 57.732 1.00 25.31 74 LEU E N 1
ATOM 3966 C CA . LEU E 1 77 ? 39.339 14.864 58.020 1.00 26.47 74 LEU E CA 1
ATOM 3967 C C . LEU E 1 77 ? 38.195 15.708 57.449 1.00 26.53 74 LEU E C 1
ATOM 3968 O O . LEU E 1 77 ? 37.221 15.166 56.913 1.00 27.75 74 LEU E O 1
ATOM 3973 N N . LEU E 1 78 ? 38.317 17.029 57.550 1.00 25.54 75 LEU E N 1
ATOM 3974 C CA . LEU E 1 78 ? 37.312 17.924 56.983 1.00 26.53 75 LEU E CA 1
ATOM 3975 C C . LEU E 1 78 ? 37.296 17.805 55.459 1.00 24.87 75 LEU E C 1
ATOM 3976 O O . LEU E 1 78 ? 36.235 17.624 54.858 1.00 26.64 75 LEU E O 1
ATOM 3981 N N . ILE E 1 79 ? 38.474 17.892 54.845 1.00 24.34 76 ILE E N 1
ATOM 3982 C CA . ILE E 1 79 ? 38.618 17.700 53.403 1.00 23.74 76 ILE E CA 1
ATOM 3983 C C . ILE E 1 79 ? 37.970 16.372 52.982 1.00 23.80 76 ILE E C 1
ATOM 3984 O O . ILE E 1 79 ? 37.146 16.331 52.066 1.00 26.40 76 ILE E O 1
ATOM 3989 N N . HIS E 1 80 ? 38.356 15.297 53.662 1.00 22.61 77 HIS E N 1
ATOM 3990 C CA . HIS E 1 80 ? 37.775 13.977 53.461 1.00 21.92 77 HIS E CA 1
ATOM 3991 C C . HIS E 1 80 ? 36.241 13.985 53.622 1.00 21.89 77 HIS E C 1
ATOM 3992 O O . HIS E 1 80 ? 35.525 13.420 52.796 1.00 21.02 77 HIS E O 1
ATOM 3999 N N . ALA E 1 81 ? 35.742 14.640 54.674 1.00 23.20 78 ALA E N 1
ATOM 4000 C CA . ALA E 1 81 ? 34.296 14.725 54.923 1.00 24.02 78 ALA E CA 1
ATOM 4001 C C . ALA E 1 81 ? 33.547 15.454 53.805 1.00 26.07 78 ALA E C 1
ATOM 4002 O O . ALA E 1 81 ? 32.450 15.045 53.409 1.00 25.40 78 ALA E O 1
ATOM 4004 N N . GLN E 1 82 ? 34.141 16.534 53.305 1.00 27.11 79 GLN E N 1
ATOM 4005 C CA . GLN E 1 82 ? 33.570 17.279 52.182 1.00 27.29 79 GLN E CA 1
ATOM 4006 C C . GLN E 1 82 ? 33.538 16.440 50.906 1.00 28.49 79 GLN E C 1
ATOM 4007 O O . GLN E 1 82 ? 32.570 16.497 50.143 1.00 28.81 79 GLN E O 1
ATOM 4013 N N . ASP E 1 83 ? 34.600 15.674 50.669 1.00 28.24 80 ASP E N 1
ATOM 4014 C CA . ASP E 1 83 ? 34.648 14.788 49.508 1.00 28.25 80 ASP E CA 1
ATOM 4015 C C . ASP E 1 83 ? 33.505 13.775 49.567 1.00 27.45 80 ASP E C 1
ATOM 4016 O O . ASP E 1 83 ? 32.820 13.539 48.566 1.00 27.04 80 ASP E O 1
ATOM 4021 N N . HIS E 1 84 ? 33.299 13.191 50.747 1.00 25.92 81 HIS E N 1
ATOM 4022 C CA . HIS E 1 84 ? 32.253 12.194 50.947 1.00 25.18 81 HIS E CA 1
ATOM 4023 C C . HIS E 1 84 ? 30.852 12.751 50.722 1.00 25.82 81 HIS E C 1
ATOM 4024 O O . HIS E 1 84 ? 30.026 12.092 50.088 1.00 28.85 81 HIS E O 1
ATOM 4031 N N . LEU E 1 85 ? 30.587 13.956 51.233 1.00 25.63 82 LEU E N 1
ATOM 4032 C CA . LEU E 1 85 ? 29.292 14.611 51.035 1.00 25.54 82 LEU E CA 1
ATOM 4033 C C . LEU E 1 85 ? 29.007 14.853 49.552 1.00 27.60 82 LEU E C 1
ATOM 4034 O O . LEU E 1 85 ? 27.985 14.405 49.022 1.00 29.26 82 LEU E O 1
ATOM 4047 N N . ASN E 1 87 ? 30.429 13.577 47.109 1.00 26.18 84 ASN E N 1
ATOM 4048 C CA . ASN E 1 87 ? 30.390 12.268 46.474 1.00 27.11 84 ASN E CA 1
ATOM 4049 C C . ASN E 1 87 ? 29.014 11.596 46.600 1.00 29.16 84 ASN E C 1
ATOM 4050 O O . ASN E 1 87 ? 28.469 11.087 45.617 1.00 30.39 84 ASN E O 1
ATOM 4055 N N . ALA E 1 88 ? 28.460 11.598 47.811 1.00 27.13 85 ALA E N 1
ATOM 4056 C CA . ALA E 1 88 ? 27.131 11.036 48.044 1.00 27.96 85 ALA E CA 1
ATOM 4057 C C . ALA E 1 88 ? 26.118 11.675 47.096 1.00 26.73 85 ALA E C 1
ATOM 4058 O O . ALA E 1 88 ? 25.338 10.976 46.449 1.00 26.51 85 ALA E O 1
ATOM 4060 N N . ILE E 1 89 ? 26.145 13.004 47.019 1.00 26.21 86 ILE E N 1
ATOM 4061 C CA . ILE E 1 89 ? 25.281 13.755 46.103 1.00 27.15 86 ILE E CA 1
ATOM 4062 C C . ILE E 1 89 ? 25.459 13.269 44.655 1.00 24.92 86 ILE E C 1
ATOM 4063 O O . ILE E 1 89 ? 24.483 13.081 43.934 1.00 26.56 86 ILE E O 1
ATOM 4068 N N . THR E 1 90 ? 26.707 13.050 44.252 1.00 24.90 87 THR E N 1
ATOM 4069 C CA . THR E 1 90 ? 27.022 12.577 42.903 1.00 26.50 87 THR E CA 1
ATOM 4070 C C . THR E 1 90 ? 26.552 11.142 42.668 1.00 26.61 87 THR E C 1
ATOM 4071 O O . THR E 1 90 ? 25.921 10.857 41.656 1.00 31.41 87 THR E O 1
ATOM 4075 N N . VAL E 1 91 ? 26.869 10.247 43.599 1.00 28.25 88 VAL E N 1
ATOM 4076 C CA . VAL E 1 91 ? 26.451 8.843 43.521 1.00 29.24 88 VAL E CA 1
ATOM 4077 C C . VAL E 1 91 ? 24.928 8.725 43.408 1.00 30.18 88 VAL E C 1
ATOM 4078 O O . VAL E 1 91 ? 24.419 7.960 42.583 1.00 31.54 88 VAL E O 1
ATOM 4082 N N . LYS E 1 92 ? 24.211 9.486 44.235 1.00 28.85 89 LYS E N 1
ATOM 4083 C CA . LYS E 1 92 ? 22.751 9.510 44.185 1.00 30.33 89 LYS E CA 1
ATOM 4084 C C . LYS E 1 92 ? 22.267 9.896 42.783 1.00 31.76 89 LYS E C 1
ATOM 4085 O O . LYS E 1 92 ? 21.547 9.134 42.141 1.00 34.08 89 LYS E O 1
ATOM 4091 N N . GLU E 1 93 ? 22.685 11.070 42.312 1.00 31.74 90 GLU E N 1
ATOM 4092 C CA . GLU E 1 93 ? 22.286 11.582 41.000 1.00 32.68 90 GLU E CA 1
ATOM 4093 C C . GLU E 1 93 ? 22.471 10.548 39.883 1.00 31.80 90 GLU E C 1
ATOM 4094 O O . GLU E 1 93 ? 21.594 10.387 39.037 1.00 32.15 90 GLU E O 1
ATOM 4100 N N . LEU E 1 94 ? 23.607 9.854 39.891 1.00 29.02 91 LEU E N 1
ATOM 4101 C CA . LEU E 1 94 ? 23.894 8.840 38.873 1.00 30.05 91 LEU E CA 1
ATOM 4102 C C . LEU E 1 94 ? 23.158 7.524 39.111 1.00 30.45 91 LEU E C 1
ATOM 4103 O O . LEU E 1 94 ? 22.778 6.840 38.161 1.00 34.93 91 LEU E O 1
ATOM 4108 N N . ALA E 1 95 ? 22.958 7.169 40.376 1.00 31.55 92 ALA E N 1
ATOM 4109 C CA . ALA E 1 95 ? 22.193 5.976 40.717 1.00 30.45 92 ALA E CA 1
ATOM 4110 C C . ALA E 1 95 ? 20.783 6.072 40.134 1.00 30.79 92 ALA E C 1
ATOM 4111 O O . ALA E 1 95 ? 20.243 5.092 39.620 1.00 31.14 92 ALA E O 1
ATOM 4113 N N . ALA E 1 96 ? 20.196 7.262 40.203 1.00 31.04 93 ALA E N 1
ATOM 4114 C CA . ALA E 1 96 ? 18.896 7.507 39.580 1.00 33.86 93 ALA E CA 1
ATOM 4115 C C . ALA E 1 96 ? 18.910 7.129 38.094 1.00 33.30 93 ALA E C 1
ATOM 4116 O O . ALA E 1 96 ? 17.968 6.517 37.586 1.00 34.32 93 ALA E O 1
ATOM 4118 N N . GLU E 1 97 ? 19.986 7.483 37.399 1.00 33.14 94 GLU E N 1
ATOM 4119 C CA . GLU E 1 97 ? 20.092 7.171 35.973 1.00 33.21 94 GLU E CA 1
ATOM 4120 C C . GLU E 1 97 ? 20.246 5.667 35.752 1.00 32.93 94 GLU E C 1
ATOM 4121 O O . GLU E 1 97 ? 19.678 5.114 34.813 1.00 34.32 94 GLU E O 1
ATOM 4127 N N . PHE E 1 98 ? 20.999 5.002 36.629 1.00 32.51 95 PHE E N 1
ATOM 4128 C CA . PHE E 1 98 ? 21.060 3.543 36.595 1.00 32.31 95 PHE E CA 1
ATOM 4129 C C . PHE E 1 98 ? 19.667 2.948 36.779 1.00 33.76 95 PHE E C 1
ATOM 4130 O O . PHE E 1 98 ? 19.273 2.047 36.041 1.00 35.58 95 PHE E O 1
ATOM 4138 N N . ILE E 1 99 ? 18.921 3.469 37.752 1.00 35.29 96 ILE E N 1
ATOM 4139 C CA . ILE E 1 99 ? 17.557 3.012 38.006 1.00 37.24 96 ILE E CA 1
ATOM 4140 C C . ILE E 1 99 ? 16.693 3.198 36.755 1.00 41.09 96 ILE E C 1
ATOM 4141 O O . ILE E 1 99 ? 16.033 2.257 36.310 1.00 40.80 96 ILE E O 1
ATOM 4146 N N . ASP E 1 100 ? 16.702 4.409 36.198 1.00 42.69 97 ASP E N 1
ATOM 4147 C CA . ASP E 1 100 ? 15.979 4.694 34.960 1.00 47.65 97 ASP E CA 1
ATOM 4148 C C . ASP E 1 100 ? 16.281 3.646 33.898 1.00 47.74 97 ASP E C 1
ATOM 4149 O O . ASP E 1 100 ? 15.366 3.068 33.303 1.00 49.73 97 ASP E O 1
ATOM 4154 N N . LEU E 1 101 ? 17.571 3.401 33.681 1.00 44.86 98 LEU E N 1
ATOM 4155 C CA . LEU E 1 101 ? 18.024 2.471 32.654 1.00 46.29 98 LEU E CA 1
ATOM 4156 C C . LEU E 1 101 ? 17.416 1.085 32.849 1.00 47.23 98 LEU E C 1
ATOM 4157 O O . LEU E 1 101 ? 16.922 0.481 31.897 1.00 50.02 98 LEU E O 1
ATOM 4162 N N . TYR E 1 102 ? 17.440 0.591 34.085 1.00 45.77 99 TYR E N 1
ATOM 4163 C CA . TYR E 1 102 ? 16.844 -0.707 34.398 1.00 45.83 99 TYR E CA 1
ATOM 4164 C C . TYR E 1 102 ? 15.338 -0.729 34.136 1.00 47.11 99 TYR E C 1
ATOM 4165 O O . TYR E 1 102 ? 14.816 -1.711 33.605 1.00 48.56 99 TYR E O 1
ATOM 4174 N N . LYS E 1 103 ? 14.652 0.357 34.494 1.00 47.03 100 LYS E N 1
ATOM 4175 C CA . LYS E 1 103 ? 13.206 0.472 34.270 1.00 50.38 100 LYS E CA 1
ATOM 4176 C C . LYS E 1 103 ? 12.842 0.474 32.780 1.00 53.05 100 LYS E C 1
ATOM 4177 O O . LYS E 1 103 ? 11.855 -0.146 32.379 1.00 54.42 100 LYS E O 1
ATOM 4183 N N . LYS E 1 104 ? 13.639 1.166 31.967 1.00 53.13 101 LYS E N 1
ATOM 4184 C CA . LYS E 1 104 ? 13.460 1.124 30.519 1.00 57.39 101 LYS E CA 1
ATOM 4185 C C . LYS E 1 104 ? 13.584 -0.312 29.999 1.00 59.04 101 LYS E C 1
ATOM 4186 O O . LYS E 1 104 ? 12.750 -0.766 29.214 1.00 62.04 101 LYS E O 1
ATOM 4192 N N . LEU E 1 105 ? 14.621 -1.017 30.450 1.00 58.69 102 LEU E N 1
ATOM 4193 C CA . LEU E 1 105 ? 14.891 -2.383 30.002 1.00 62.10 102 LEU E CA 1
ATOM 4194 C C . LEU E 1 105 ? 13.765 -3.347 30.364 1.00 67.22 102 LEU E C 1
ATOM 4195 O O . LEU E 1 105 ? 13.412 -4.219 29.568 1.00 70.00 102 LEU E O 1
ATOM 4200 N N . GLU E 1 106 ? 13.207 -3.183 31.563 1.00 70.47 103 GLU E N 1
ATOM 4201 C CA . GLU E 1 106 ? 12.090 -4.005 32.022 1.00 76.37 103 GLU E CA 1
ATOM 4202 C C . GLU E 1 106 ? 10.832 -3.751 31.186 1.00 81.72 103 GLU E C 1
ATOM 4203 O O . GLU E 1 106 ? 9.959 -4.615 31.089 1.00 84.46 103 GLU E O 1
ATOM 4209 N N . ALA E 1 107 ? 10.759 -2.567 30.581 1.00 84.75 104 ALA E N 1
ATOM 4210 C CA . ALA E 1 107 ? 9.595 -2.143 29.804 1.00 90.25 104 ALA E CA 1
ATOM 4211 C C . ALA E 1 107 ? 9.582 -2.686 28.367 1.00 95.08 104 ALA E C 1
ATOM 4212 O O . ALA E 1 107 ? 8.681 -2.362 27.585 1.00 97.39 104 ALA E O 1
ATOM 4214 N N . LYS E 1 108 ? 10.573 -3.507 28.025 1.00 97.91 105 LYS E N 1
ATOM 4215 C CA . LYS E 1 108 ? 10.646 -4.114 26.690 1.00 103.55 105 LYS E CA 1
ATOM 4216 C C . LYS E 1 108 ? 11.026 -5.603 26.705 1.00 107.52 105 LYS E C 1
ATOM 4217 O O . LYS E 1 108 ? 11.484 -6.147 25.696 1.00 108.26 105 LYS E O 1
ATOM 4223 N N . GLY E 1 109 ? 10.825 -6.249 27.853 1.00 56.10 106 GLY E N 1
ATOM 4224 C CA . GLY E 1 109 ? 11.041 -7.694 28.004 1.00 59.62 106 GLY E CA 1
ATOM 4225 C C . GLY E 1 109 ? 12.379 -8.209 27.501 1.00 61.60 106 GLY E C 1
ATOM 4226 O O . GLY E 1 109 ? 12.496 -9.368 27.095 1.00 62.03 106 GLY E O 1
ATOM 4228 N N . THR F 1 6 ? 43.569 40.703 44.153 1.00 71.51 3 THR F N 1
ATOM 4229 C CA . THR F 1 6 ? 43.639 39.234 44.424 1.00 71.36 3 THR F CA 1
ATOM 4230 C C . THR F 1 6 ? 42.742 38.827 45.600 1.00 69.37 3 THR F C 1
ATOM 4231 O O . THR F 1 6 ? 43.227 38.433 46.668 1.00 68.47 3 THR F O 1
ATOM 4235 N N . THR F 1 7 ? 41.432 38.933 45.386 1.00 66.07 4 THR F N 1
ATOM 4236 C CA . THR F 1 7 ? 40.440 38.512 46.375 1.00 63.11 4 THR F CA 1
ATOM 4237 C C . THR F 1 7 ? 40.494 36.998 46.609 1.00 59.04 4 THR F C 1
ATOM 4238 O O . THR F 1 7 ? 40.835 36.230 45.703 1.00 59.62 4 THR F O 1
ATOM 4242 N N . ALA F 1 8 ? 40.156 36.578 47.826 1.00 75.05 5 ALA F N 1
ATOM 4243 C CA . ALA F 1 8 ? 40.198 35.163 48.196 1.00 68.67 5 ALA F CA 1
ATOM 4244 C C . ALA F 1 8 ? 39.084 34.343 47.540 1.00 63.53 5 ALA F C 1
ATOM 4245 O O . ALA F 1 8 ? 39.279 33.168 47.223 1.00 61.24 5 ALA F O 1
ATOM 4247 N N . GLU F 1 9 ? 37.927 34.972 47.338 1.00 58.19 6 GLU F N 1
ATOM 4248 C CA . GLU F 1 9 ? 36.740 34.291 46.818 1.00 53.33 6 GLU F CA 1
ATOM 4249 C C . GLU F 1 9 ? 36.709 34.181 45.289 1.00 50.26 6 GLU F C 1
ATOM 4250 O O . GLU F 1 9 ? 36.004 33.333 44.741 1.00 49.06 6 GLU F O 1
ATOM 4256 N N . GLN F 1 10 ? 37.477 35.030 44.610 1.00 46.49 7 GLN F N 1
ATOM 4257 C CA . GLN F 1 10 ? 37.413 35.152 43.151 1.00 45.61 7 GLN F CA 1
ATOM 4258 C C . GLN F 1 10 ? 37.489 33.810 42.406 1.00 42.50 7 GLN F C 1
ATOM 4259 O O . GLN F 1 10 ? 36.586 33.483 41.633 1.00 39.09 7 GLN F O 1
ATOM 4265 N N . ILE F 1 11 ? 38.554 33.041 42.637 1.00 38.99 8 ILE F N 1
ATOM 4266 C CA . ILE F 1 11 ? 38.753 31.791 41.895 1.00 37.74 8 ILE F CA 1
ATOM 4267 C C . ILE F 1 11 ? 37.691 30.754 42.266 1.00 35.09 8 ILE F C 1
ATOM 4268 O O . ILE F 1 11 ? 37.082 30.156 41.377 1.00 34.29 8 ILE F O 1
ATOM 4273 N N . PRO F 1 12 ? 37.454 30.551 43.575 1.00 32.58 9 PRO F N 1
ATOM 4274 C CA . PRO F 1 12 ? 36.376 29.668 44.003 1.00 31.53 9 PRO F CA 1
ATOM 4275 C C . PRO F 1 12 ? 35.062 29.946 43.258 1.00 31.99 9 PRO F C 1
ATOM 4276 O O . PRO F 1 12 ? 34.450 29.015 42.728 1.00 30.48 9 PRO F O 1
ATOM 4280 N N . PHE F 1 13 ? 34.647 31.212 43.201 1.00 31.22 10 PHE F N 1
ATOM 4281 C CA . PHE F 1 13 ? 33.388 31.576 42.543 1.00 32.19 10 PHE F CA 1
ATOM 4282 C C . PHE F 1 13 ? 33.362 31.187 41.076 1.00 32.49 10 PHE F C 1
ATOM 4283 O O . PHE F 1 13 ? 32.390 30.593 40.609 1.00 32.04 10 PHE F O 1
ATOM 4291 N N . GLN F 1 14 ? 34.434 31.536 40.363 1.00 33.78 11 GLN F N 1
ATOM 4292 C CA . GLN F 1 14 ? 34.608 31.188 38.961 1.00 33.84 11 GLN F CA 1
ATOM 4293 C C . GLN F 1 14 ? 34.523 29.676 38.793 1.00 31.92 11 GLN F C 1
ATOM 4294 O O . GLN F 1 14 ? 33.789 29.180 37.931 1.00 32.54 11 GLN F O 1
ATOM 4300 N N . LEU F 1 15 ? 35.283 28.961 39.623 1.00 28.06 12 LEU F N 1
ATOM 4301 C CA . LEU F 1 15 ? 35.317 27.504 39.619 1.00 28.24 12 LEU F CA 1
ATOM 4302 C C . LEU F 1 15 ? 33.932 26.907 39.802 1.00 27.03 12 LEU F C 1
ATOM 4303 O O . LEU F 1 15 ? 33.539 25.988 39.074 1.00 29.13 12 LEU F O 1
ATOM 4308 N N . ILE F 1 16 ? 33.204 27.432 40.782 1.00 22.96 13 ILE F N 1
ATOM 4309 C CA . ILE F 1 16 ? 31.898 26.896 41.154 1.00 23.36 13 ILE F CA 1
ATOM 4310 C C . ILE F 1 16 ? 30.851 27.159 40.081 1.00 23.12 13 ILE F C 1
ATOM 4311 O O . ILE F 1 16 ? 30.026 26.299 39.812 1.00 23.10 13 ILE F O 1
ATOM 4316 N N . LEU F 1 17 ? 30.888 28.341 39.471 1.00 23.51 14 LEU F N 1
ATOM 4317 C CA . LEU F 1 17 ? 29.933 28.668 38.411 1.00 24.33 14 LEU F CA 1
ATOM 4318 C C . LEU F 1 17 ? 30.152 27.810 37.159 1.00 25.15 14 LEU F C 1
ATOM 4319 O O . LEU F 1 17 ? 29.212 27.183 36.665 1.00 26.58 14 LEU F O 1
ATOM 4324 N N . ASN F 1 18 ? 31.387 27.783 36.658 1.00 24.19 15 ASN F N 1
ATOM 4325 C CA . ASN F 1 18 ? 31.720 27.003 35.466 1.00 26.01 15 ASN F CA 1
ATOM 4326 C C . ASN F 1 18 ? 31.510 25.504 35.681 1.00 26.52 15 ASN F C 1
ATOM 4327 O O . ASN F 1 18 ? 30.981 24.810 34.808 1.00 26.02 15 ASN F O 1
ATOM 4332 N N . SER F 1 19 ? 31.915 25.017 36.850 1.00 25.91 16 SER F N 1
ATOM 4333 C CA . SER F 1 19 ? 31.752 23.607 37.199 1.00 27.32 16 SER F CA 1
ATOM 4334 C C . SER F 1 19 ? 30.274 23.227 37.285 1.00 28.12 16 SER F C 1
ATOM 4335 O O . SER F 1 19 ? 29.856 22.207 36.729 1.00 27.96 16 SER F O 1
ATOM 4338 N N . GLY F 1 20 ? 29.489 24.056 37.972 1.00 27.53 17 GLY F N 1
ATOM 4339 C CA . GLY F 1 20 ? 28.049 23.833 38.108 1.00 27.36 17 GLY F CA 1
ATOM 4340 C C . GLY F 1 20 ? 27.358 23.773 36.756 1.00 28.76 17 GLY F C 1
ATOM 4341 O O . GLY F 1 20 ? 26.544 22.885 36.508 1.00 32.11 17 GLY F O 1
ATOM 4342 N N . ASN F 1 21 ? 27.693 24.707 35.875 1.00 27.93 18 ASN F N 1
ATOM 4343 C CA . ASN F 1 21 ? 27.124 24.719 34.523 1.00 28.73 18 ASN F CA 1
ATOM 4344 C C . ASN F 1 21 ? 27.550 23.521 33.681 1.00 29.27 18 ASN F C 1
ATOM 4345 O O . ASN F 1 21 ? 26.748 22.977 32.924 1.00 30.15 18 ASN F O 1
ATOM 4350 N N . ALA F 1 22 ? 28.809 23.108 33.831 1.00 29.60 19 ALA F N 1
ATOM 4351 C CA . ALA F 1 22 ? 29.330 21.910 33.171 1.00 26.71 19 ALA F CA 1
ATOM 4352 C C . ALA F 1 22 ? 28.554 20.668 33.611 1.00 27.23 19 ALA F C 1
ATOM 4353 O O . ALA F 1 22 ? 28.115 19.871 32.784 1.00 27.65 19 ALA F O 1
ATOM 4355 N N . ARG F 1 23 ? 28.391 20.513 34.923 1.00 26.42 20 ARG F N 1
ATOM 4356 C CA . ARG F 1 23 ? 27.578 19.443 35.476 1.00 28.14 20 ARG F CA 1
ATOM 4357 C C . ARG F 1 23 ? 26.172 19.459 34.866 1.00 28.88 20 ARG F C 1
ATOM 4358 O O . ARG F 1 23 ? 25.688 18.431 34.393 1.00 29.59 20 ARG F O 1
ATOM 4366 N N . SER F 1 24 ? 25.524 20.623 34.864 1.00 26.23 21 SER F N 1
ATOM 4367 C CA . SER F 1 24 ? 24.186 20.729 34.292 1.00 27.83 21 SER F CA 1
ATOM 4368 C C . SER F 1 24 ? 24.170 20.238 32.848 1.00 27.37 21 SER F C 1
ATOM 4369 O O . SER F 1 24 ? 23.380 19.362 32.503 1.00 28.81 21 SER F O 1
ATOM 4372 N N . PHE F 1 25 ? 25.055 20.792 32.021 1.00 25.65 22 PHE F N 1
ATOM 4373 C CA . PHE F 1 25 ? 25.149 20.400 30.622 1.00 26.11 22 PHE F CA 1
ATOM 4374 C C . PHE F 1 25 ? 25.308 18.898 30.473 1.00 26.17 22 PHE F C 1
ATOM 4375 O O . PHE F 1 25 ? 24.688 18.296 29.595 1.00 26.77 22 PHE F O 1
ATOM 4383 N N . ALA F 1 26 ? 26.159 18.301 31.309 1.00 25.65 23 ALA F N 1
ATOM 4384 C CA . ALA F 1 26 ? 26.411 16.865 31.223 1.00 26.35 23 ALA F CA 1
ATOM 4385 C C . ALA F 1 26 ? 25.136 16.081 31.513 1.00 27.81 23 ALA F C 1
ATOM 4386 O O . ALA F 1 26 ? 24.836 15.101 30.827 1.00 28.27 23 ALA F O 1
ATOM 4396 N N . GLU F 1 28 ? 22.154 17.298 31.115 1.00 30.60 25 GLU F N 1
ATOM 4397 C CA . GLU F 1 28 ? 21.254 17.638 30.015 1.00 32.51 25 GLU F CA 1
ATOM 4398 C C . GLU F 1 28 ? 21.474 16.702 28.834 1.00 31.89 25 GLU F C 1
ATOM 4399 O O . GLU F 1 28 ? 20.520 16.247 28.202 1.00 34.37 25 GLU F O 1
ATOM 4405 N N . ALA F 1 29 ? 22.743 16.435 28.537 1.00 29.73 26 ALA F N 1
ATOM 4406 C CA . ALA F 1 29 ? 23.117 15.513 27.481 1.00 32.28 26 ALA F CA 1
ATOM 4407 C C . ALA F 1 29 ? 22.501 14.147 27.760 1.00 33.19 26 ALA F C 1
ATOM 4408 O O . ALA F 1 29 ? 21.921 13.523 26.867 1.00 35.15 26 ALA F O 1
ATOM 4410 N N . LEU F 1 30 ? 22.607 13.706 29.010 1.00 33.38 27 LEU F N 1
ATOM 4411 C CA . LEU F 1 30 ? 22.051 12.425 29.425 1.00 35.61 27 LEU F CA 1
ATOM 4412 C C . LEU F 1 30 ? 20.531 12.406 29.238 1.00 37.13 27 LEU F C 1
ATOM 4413 O O . LEU F 1 30 ? 19.986 11.442 28.692 1.00 39.00 27 LEU F O 1
ATOM 4418 N N . GLN F 1 31 ? 19.857 13.475 29.665 1.00 36.15 28 GLN F N 1
ATOM 4419 C CA A GLN F 1 31 ? 18.405 13.611 29.505 0.50 38.24 28 GLN F CA 1
ATOM 4420 C CA B GLN F 1 31 ? 18.408 13.556 29.504 0.50 37.61 28 GLN F CA 1
ATOM 4421 C C . GLN F 1 31 ? 18.015 13.507 28.027 1.00 39.53 28 GLN F C 1
ATOM 4422 O O . GLN F 1 31 ? 17.096 12.770 27.661 1.00 42.20 28 GLN F O 1
ATOM 4433 N N . PHE F 1 32 ? 18.721 14.264 27.180 1.00 39.02 29 PHE F N 1
ATOM 4434 C CA . PHE F 1 32 ? 18.473 14.252 25.729 1.00 38.64 29 PHE F CA 1
ATOM 4435 C C . PHE F 1 32 ? 18.607 12.852 25.143 1.00 39.57 29 PHE F C 1
ATOM 4436 O O . PHE F 1 32 ? 17.712 12.384 24.438 1.00 43.99 29 PHE F O 1
ATOM 4444 N N . ALA F 1 33 ? 19.732 12.198 25.425 1.00 39.09 30 ALA F N 1
ATOM 4445 C CA . ALA F 1 33 ? 19.993 10.844 24.932 1.00 40.43 30 ALA F CA 1
ATOM 4446 C C . ALA F 1 33 ? 18.876 9.891 25.349 1.00 41.93 30 ALA F C 1
ATOM 4447 O O . ALA F 1 33 ? 18.504 8.990 24.597 1.00 42.92 30 ALA F O 1
ATOM 4449 N N . LYS F 1 34 ? 18.353 10.107 26.554 1.00 42.03 31 LYS F N 1
ATOM 4450 C CA . LYS F 1 34 ? 17.260 9.311 27.100 1.00 44.15 31 LYS F CA 1
ATOM 4451 C C . LYS F 1 34 ? 15.970 9.521 26.302 1.00 45.20 31 LYS F C 1
ATOM 4452 O O . LYS F 1 34 ? 15.187 8.585 26.121 1.00 46.36 31 LYS F O 1
ATOM 4458 N N . GLN F 1 35 ? 15.755 10.752 25.840 1.00 44.62 32 GLN F N 1
ATOM 4459 C CA . GLN F 1 35 ? 14.618 11.081 24.975 1.00 44.68 32 GLN F CA 1
ATOM 4460 C C . GLN F 1 35 ? 14.864 10.670 23.519 1.00 44.09 32 GLN F C 1
ATOM 4461 O O . GLN F 1 35 ? 13.990 10.844 22.665 1.00 44.74 32 GLN F O 1
ATOM 4467 N N . GLY F 1 36 ? 16.051 10.132 23.244 1.00 41.45 33 GLY F N 1
ATOM 4468 C CA . GLY F 1 36 ? 16.419 9.689 21.897 1.00 41.93 33 GLY F CA 1
ATOM 4469 C C . GLY F 1 36 ? 16.977 10.787 21.002 1.00 41.11 33 GLY F C 1
ATOM 4470 O O . GLY F 1 36 ? 17.175 10.577 19.803 1.00 42.07 33 GLY F O 1
ATOM 4471 N N . LYS F 1 37 ? 17.234 11.954 21.586 1.00 39.81 34 LYS F N 1
ATOM 4472 C CA . LYS F 1 37 ? 17.712 13.118 20.846 1.00 39.26 34 LYS F CA 1
ATOM 4473 C C . LYS F 1 37 ? 19.243 13.180 20.858 1.00 39.25 34 LYS F C 1
ATOM 4474 O O . LYS F 1 37 ? 19.846 13.933 21.633 1.00 38.86 34 LYS F O 1
ATOM 4488 N N . ALA F 1 39 ? 21.660 14.103 18.621 1.00 40.38 36 ALA F N 1
ATOM 4489 C CA . ALA F 1 39 ? 22.333 15.312 18.156 1.00 39.82 36 ALA F CA 1
ATOM 4490 C C . ALA F 1 39 ? 22.392 16.342 19.279 1.00 39.25 36 ALA F C 1
ATOM 4491 O O . ALA F 1 39 ? 23.449 16.922 19.549 1.00 39.12 36 ALA F O 1
ATOM 4493 N N . GLU F 1 40 ? 21.259 16.550 19.942 1.00 37.76 37 GLU F N 1
ATOM 4494 C CA . GLU F 1 40 ? 21.189 17.467 21.071 1.00 38.31 37 GLU F CA 1
ATOM 4495 C C . GLU F 1 40 ? 22.100 17.007 22.213 1.00 36.99 37 GLU F C 1
ATOM 4496 O O . GLU F 1 40 ? 22.770 17.826 22.846 1.00 35.91 37 GLU F O 1
ATOM 4502 N N . ALA F 1 41 ? 22.128 15.699 22.464 1.00 34.73 38 ALA F N 1
ATOM 4503 C CA . ALA F 1 41 ? 23.000 15.132 23.488 1.00 33.53 38 ALA F CA 1
ATOM 4504 C C . ALA F 1 41 ? 24.470 15.432 23.199 1.00 32.91 38 ALA F C 1
ATOM 4505 O O . ALA F 1 41 ? 25.199 15.853 24.098 1.00 31.83 38 ALA F O 1
ATOM 4507 N N . ASP F 1 42 ? 24.896 15.223 21.949 1.00 31.15 39 ASP F N 1
ATOM 4508 C CA . ASP F 1 42 ? 26.282 15.486 21.553 1.00 32.03 39 ASP F CA 1
ATOM 4509 C C . ASP F 1 42 ? 26.633 16.961 21.715 1.00 31.72 39 ASP F C 1
ATOM 4510 O O . ASP F 1 42 ? 27.757 17.299 22.081 1.00 32.78 39 ASP F O 1
ATOM 4515 N N . GLU F 1 43 ? 25.665 17.830 21.441 1.00 31.73 40 GLU F N 1
ATOM 4516 C CA . GLU F 1 43 ? 25.863 19.269 21.554 1.00 32.71 40 GLU F CA 1
ATOM 4517 C C . GLU F 1 43 ? 26.083 19.681 23.003 1.00 32.76 40 GLU F C 1
ATOM 4518 O O . GLU F 1 43 ? 26.957 20.502 23.284 1.00 33.96 40 GLU F O 1
ATOM 4524 N N . ALA F 1 44 ? 25.286 19.118 23.913 1.00 31.21 41 ALA F N 1
ATOM 4525 C CA . ALA F 1 44 ? 25.388 19.435 25.337 1.00 30.16 41 ALA F CA 1
ATOM 4526 C C . ALA F 1 44 ? 26.713 18.966 25.936 1.00 29.52 41 ALA F C 1
ATOM 4527 O O . ALA F 1 44 ? 27.310 19.675 26.740 1.00 30.72 41 ALA F O 1
ATOM 4537 N N . VAL F 1 46 ? 29.570 18.741 24.367 1.00 30.77 43 VAL F N 1
ATOM 4538 C CA . VAL F 1 46 ? 30.534 19.758 23.932 1.00 30.75 43 VAL F CA 1
ATOM 4539 C C . VAL F 1 46 ? 30.483 20.981 24.854 1.00 29.57 43 VAL F C 1
ATOM 4540 O O . VAL F 1 46 ? 31.518 21.502 25.271 1.00 29.39 43 VAL F O 1
ATOM 4544 N N . LYS F 1 47 ? 29.274 21.426 25.186 1.00 30.44 44 LYS F N 1
ATOM 4545 C CA . LYS F 1 47 ? 29.100 22.532 26.122 1.00 29.75 44 LYS F CA 1
ATOM 4546 C C . LYS F 1 47 ? 29.668 22.191 27.503 1.00 29.96 44 LYS F C 1
ATOM 4547 O O . LYS F 1 47 ? 30.243 23.052 28.174 1.00 29.71 44 LYS F O 1
ATOM 4553 N N . ALA F 1 48 ? 29.516 20.934 27.917 1.00 28.66 45 ALA F N 1
ATOM 4554 C CA . ALA F 1 48 ? 30.083 20.470 29.181 1.00 31.84 45 ALA F CA 1
ATOM 4555 C C . ALA F 1 48 ? 31.608 20.561 29.137 1.00 32.08 45 ALA F C 1
ATOM 4556 O O . ALA F 1 48 ? 32.234 21.121 30.047 1.00 32.84 45 ALA F O 1
ATOM 4558 N N . LYS F 1 49 ? 32.194 20.019 28.070 1.00 32.58 46 LYS F N 1
ATOM 4559 C CA . LYS F 1 49 ? 33.643 20.057 27.858 1.00 34.58 46 LYS F CA 1
ATOM 4560 C C . LYS F 1 49 ? 34.168 21.495 27.933 1.00 33.83 46 LYS F C 1
ATOM 4561 O O . LYS F 1 49 ? 35.138 21.777 28.647 1.00 31.72 46 LYS F O 1
ATOM 4567 N N . GLU F 1 50 ? 33.514 22.391 27.195 1.00 31.37 47 GLU F N 1
ATOM 4568 C CA . GLU F 1 50 ? 33.851 23.815 27.192 1.00 32.62 47 GLU F CA 1
ATOM 4569 C C . GLU F 1 50 ? 33.787 24.426 28.591 1.00 31.60 47 GLU F C 1
ATOM 4570 O O . GLU F 1 50 ? 34.726 25.095 29.024 1.00 33.28 47 GLU F O 1
ATOM 4576 N N . ALA F 1 51 ? 32.686 24.190 29.297 1.00 29.04 48 ALA F N 1
ATOM 4577 C CA . ALA F 1 51 ? 32.511 24.730 30.643 1.00 29.70 48 ALA F CA 1
ATOM 4578 C C . ALA F 1 51 ? 33.580 24.185 31.590 1.00 30.12 48 ALA F C 1
ATOM 4579 O O . ALA F 1 51 ? 34.098 24.916 32.436 1.00 27.05 48 ALA F O 1
ATOM 4581 N N . ILE F 1 52 ? 33.902 22.900 31.438 1.00 29.35 49 ILE F N 1
ATOM 4582 C CA . ILE F 1 52 ? 34.902 22.258 32.281 1.00 31.10 49 ILE F CA 1
ATOM 4583 C C . ILE F 1 52 ? 36.292 22.806 31.996 1.00 31.58 49 ILE F C 1
ATOM 4584 O O . ILE F 1 52 ? 37.103 22.963 32.912 1.00 33.78 49 ILE F O 1
ATOM 4589 N N . ASN F 1 53 ? 36.557 23.104 30.728 1.00 32.47 50 ASN F N 1
ATOM 4590 C CA . ASN F 1 53 ? 37.836 23.682 30.330 1.00 31.70 50 ASN F CA 1
ATOM 4591 C C . ASN F 1 53 ? 38.100 25.002 31.050 1.00 31.46 50 ASN F C 1
ATOM 4592 O O . ASN F 1 53 ? 39.203 25.237 31.546 1.00 32.73 50 ASN F O 1
ATOM 4597 N N . GLU F 1 54 ? 37.074 25.850 31.107 1.00 33.26 51 GLU F N 1
ATOM 4598 C CA . GLU F 1 54 ? 37.133 27.117 31.838 1.00 32.05 51 GLU F CA 1
ATOM 4599 C C . GLU F 1 54 ? 37.568 26.886 33.283 1.00 30.61 51 GLU F C 1
ATOM 4600 O O . GLU F 1 54 ? 38.479 27.548 33.777 1.00 30.02 51 GLU F O 1
ATOM 4606 N N . ALA F 1 55 ? 36.915 25.937 33.947 1.00 30.87 52 ALA F N 1
ATOM 4607 C CA . ALA F 1 55 ? 37.169 25.659 35.361 1.00 32.26 52 ALA F CA 1
ATOM 4608 C C . ALA F 1 55 ? 38.527 24.990 35.558 1.00 31.92 52 ALA F C 1
ATOM 4609 O O . ALA F 1 55 ? 39.295 25.362 36.451 1.00 32.14 52 ALA F O 1
ATOM 4611 N N . HIS F 1 56 ? 38.808 24.008 34.703 1.00 33.96 53 HIS F N 1
ATOM 4612 C CA . HIS F 1 56 ? 40.033 23.217 34.748 1.00 35.03 53 HIS F CA 1
ATOM 4613 C C . HIS F 1 56 ? 41.264 24.121 34.682 1.00 35.72 53 HIS F C 1
ATOM 4614 O O . HIS F 1 56 ? 42.265 23.878 35.356 1.00 39.82 53 HIS F O 1
ATOM 4621 N N . HIS F 1 57 ? 41.171 25.175 33.882 1.00 36.60 54 HIS F N 1
ATOM 4622 C CA . HIS F 1 57 ? 42.257 26.138 33.724 1.00 38.79 54 HIS F CA 1
ATOM 4623 C C . HIS F 1 57 ? 42.626 26.817 35.053 1.00 36.96 54 HIS F C 1
ATOM 4624 O O . HIS F 1 57 ? 43.807 27.030 35.337 1.00 37.26 54 HIS F O 1
ATOM 4631 N N . PHE F 1 58 ? 41.622 27.146 35.862 1.00 36.43 55 PHE F N 1
ATOM 4632 C CA . PHE F 1 58 ? 41.866 27.737 37.184 1.00 37.39 55 PHE F CA 1
ATOM 4633 C C . PHE F 1 58 ? 42.623 26.793 38.116 1.00 35.50 55 PHE F C 1
ATOM 4634 O O . PHE F 1 58 ? 43.550 27.211 38.812 1.00 36.41 55 PHE F O 1
ATOM 4642 N N . GLN F 1 59 ? 42.228 25.522 38.130 1.00 32.39 56 GLN F N 1
ATOM 4643 C CA . GLN F 1 59 ? 42.841 24.552 39.036 1.00 33.37 56 GLN F CA 1
ATOM 4644 C C . GLN F 1 59 ? 44.302 24.265 38.670 1.00 30.26 56 GLN F C 1
ATOM 4645 O O . GLN F 1 59 ? 45.166 24.187 39.548 1.00 29.74 56 GLN F O 1
ATOM 4651 N N . THR F 1 60 ? 44.569 24.117 37.378 1.00 27.92 57 THR F N 1
ATOM 4652 C CA . THR F 1 60 ? 45.933 23.913 36.897 1.00 29.84 57 THR F CA 1
ATOM 4653 C C . THR F 1 60 ? 46.858 25.053 37.341 1.00 31.11 57 THR F C 1
ATOM 4654 O O . THR F 1 60 ? 47.995 24.810 37.761 1.00 30.41 57 THR F O 1
ATOM 4658 N N . GLU F 1 61 ? 46.369 26.291 37.257 1.00 31.75 58 GLU F N 1
ATOM 4659 C CA . GLU F 1 61 ? 47.141 27.445 37.720 1.00 33.21 58 GLU F CA 1
ATOM 4660 C C . GLU F 1 61 ? 47.380 27.337 39.219 1.00 32.22 58 GLU F C 1
ATOM 4661 O O . GLU F 1 61 ? 48.481 27.605 39.708 1.00 35.13 58 GLU F O 1
ATOM 4667 N N . LEU F 1 62 ? 46.337 26.933 39.933 1.00 30.40 59 LEU F N 1
ATOM 4668 C CA . LEU F 1 62 ? 46.383 26.757 41.374 1.00 31.08 59 LEU F CA 1
ATOM 4669 C C . LEU F 1 62 ? 47.462 25.753 41.784 1.00 29.85 59 LEU F C 1
ATOM 4670 O O . LEU F 1 62 ? 48.285 26.042 42.650 1.00 31.06 59 LEU F O 1
ATOM 4675 N N . ILE F 1 63 ? 47.456 24.580 41.155 1.00 28.74 60 ILE F N 1
ATOM 4676 C CA . ILE F 1 63 ? 48.441 23.535 41.455 1.00 28.37 60 ILE F CA 1
ATOM 4677 C C . ILE F 1 63 ? 49.841 23.984 41.051 1.00 27.21 60 ILE F C 1
ATOM 4678 O O . ILE F 1 63 ? 50.800 23.806 41.801 1.00 26.89 60 ILE F O 1
ATOM 4683 N N . GLN F 1 64 ? 49.946 24.563 39.859 1.00 26.82 61 GLN F N 1
ATOM 4684 C CA . GLN F 1 64 ? 51.235 24.955 39.307 1.00 27.94 61 GLN F CA 1
ATOM 4685 C C . GLN F 1 64 ? 51.878 26.088 40.104 1.00 28.28 61 GLN F C 1
ATOM 4686 O O . GLN F 1 64 ? 53.073 26.029 40.410 1.00 29.23 61 GLN F O 1
ATOM 4692 N N . SER F 1 65 ? 51.096 27.112 40.445 1.00 27.97 62 SER F N 1
ATOM 4693 C CA . SER F 1 65 ? 51.642 28.231 41.223 1.00 30.30 62 SER F CA 1
ATOM 4694 C C . SER F 1 65 ? 52.132 27.778 42.610 1.00 29.52 62 SER F C 1
ATOM 4695 O O . SER F 1 65 ? 53.112 28.313 43.133 1.00 29.22 62 SER F O 1
ATOM 4698 N N . GLU F 1 66 ? 51.466 26.775 43.182 1.00 27.69 63 GLU F N 1
ATOM 4699 C CA . GLU F 1 66 ? 51.949 26.146 44.416 1.00 30.86 63 GLU F CA 1
ATOM 4700 C C . GLU F 1 66 ? 53.279 25.409 44.215 1.00 30.39 63 GLU F C 1
ATOM 4701 O O . GLU F 1 66 ? 54.177 25.512 45.046 1.00 32.28 63 GLU F O 1
ATOM 4707 N N . ALA F 1 67 ? 53.395 24.666 43.117 1.00 29.91 64 ALA F N 1
ATOM 4708 C CA . ALA F 1 67 ? 54.625 23.943 42.802 1.00 29.90 64 ALA F CA 1
ATOM 4709 C C . ALA F 1 67 ? 55.815 24.889 42.631 1.00 31.98 64 ALA F C 1
ATOM 4710 O O . ALA F 1 67 ? 56.955 24.520 42.936 1.00 31.84 64 ALA F O 1
ATOM 4712 N N . ARG F 1 68 ? 55.543 26.097 42.133 1.00 32.64 65 ARG F N 1
ATOM 4713 C CA . ARG F 1 68 ? 56.563 27.144 41.977 1.00 36.96 65 ARG F CA 1
ATOM 4714 C C . ARG F 1 68 ? 57.001 27.732 43.319 1.00 40.98 65 ARG F C 1
ATOM 4715 O O . ARG F 1 68 ? 58.022 28.416 43.390 1.00 42.59 65 ARG F O 1
ATOM 4723 N N . GLY F 1 69 ? 56.221 27.476 44.370 1.00 39.55 66 GLY F N 1
ATOM 4724 C CA . GLY F 1 69 ? 56.507 28.014 45.702 1.00 42.41 66 GLY F CA 1
ATOM 4725 C C . GLY F 1 69 ? 55.605 29.168 46.103 1.00 43.03 66 GLY F C 1
ATOM 4726 O O . GLY F 1 69 ? 55.725 29.704 47.203 1.00 44.49 66 GLY F O 1
ATOM 4727 N N . GLU F 1 70 ? 54.706 29.550 45.201 1.00 45.32 67 GLU F N 1
ATOM 4728 C CA . GLU F 1 70 ? 53.754 30.627 45.440 1.00 47.38 67 GLU F CA 1
ATOM 4729 C C . GLU F 1 70 ? 52.553 30.074 46.204 1.00 49.97 67 GLU F C 1
ATOM 4730 O O . GLU F 1 70 ? 51.615 29.534 45.605 1.00 49.14 67 GLU F O 1
ATOM 4736 N N . LYS F 1 71 ? 52.591 30.201 47.529 1.00 53.16 68 LYS F N 1
ATOM 4737 C CA . LYS F 1 71 ? 51.539 29.643 48.384 1.00 53.88 68 LYS F CA 1
ATOM 4738 C C . LYS F 1 71 ? 50.198 30.352 48.227 1.00 52.21 68 LYS F C 1
ATOM 4739 O O . LYS F 1 71 ? 50.134 31.577 48.148 1.00 52.76 68 LYS F O 1
ATOM 4745 N N . THR F 1 72 ? 49.135 29.558 48.168 1.00 51.38 69 THR F N 1
ATOM 4746 C CA . THR F 1 72 ? 47.776 30.073 48.075 1.00 52.55 69 THR F CA 1
ATOM 4747 C C . THR F 1 72 ? 47.077 29.827 49.405 1.00 50.48 69 THR F C 1
ATOM 4748 O O . THR F 1 72 ? 47.188 28.739 49.978 1.00 50.72 69 THR F O 1
ATOM 4752 N N . GLU F 1 73 ? 46.363 30.835 49.898 1.00 48.75 70 GLU F N 1
ATOM 4753 C CA . GLU F 1 73 ? 45.645 30.691 51.158 1.00 48.62 70 GLU F CA 1
ATOM 4754 C C . GLU F 1 73 ? 44.502 29.689 50.991 1.00 44.22 70 GLU F C 1
ATOM 4755 O O . GLU F 1 73 ? 43.646 29.841 50.115 1.00 42.23 70 GLU F O 1
ATOM 4761 N N . ILE F 1 74 ? 44.516 28.654 51.826 1.00 41.10 71 ILE F N 1
ATOM 4762 C CA . ILE F 1 74 ? 43.524 27.587 51.758 1.00 37.88 71 ILE F CA 1
ATOM 4763 C C . ILE F 1 74 ? 42.294 27.961 52.576 1.00 35.90 71 ILE F C 1
ATOM 4764 O O . ILE F 1 74 ? 42.409 28.378 53.727 1.00 37.28 71 ILE F O 1
ATOM 4769 N N . SER F 1 75 ? 41.122 27.810 51.971 1.00 32.91 72 SER F N 1
ATOM 4770 C CA . SER F 1 75 ? 39.857 28.063 52.655 1.00 32.35 72 SER F CA 1
ATOM 4771 C C . SER F 1 75 ? 38.876 26.925 52.402 1.00 29.88 72 SER F C 1
ATOM 4772 O O . SER F 1 75 ? 39.049 26.137 51.465 1.00 29.37 72 SER F O 1
ATOM 4775 N N . VAL F 1 76 ? 37.836 26.853 53.224 1.00 27.55 73 VAL F N 1
ATOM 4776 C CA . VAL F 1 76 ? 36.788 25.863 53.027 1.00 27.50 73 VAL F CA 1
ATOM 4777 C C . VAL F 1 76 ? 36.099 26.077 51.682 1.00 27.42 73 VAL F C 1
ATOM 4778 O O . VAL F 1 76 ? 35.677 25.116 51.039 1.00 27.73 73 VAL F O 1
ATOM 4782 N N . LEU F 1 77 ? 36.006 27.335 51.254 1.00 28.62 74 LEU F N 1
ATOM 4783 C CA . LEU F 1 77 ? 35.393 27.669 49.963 1.00 30.34 74 LEU F CA 1
ATOM 4784 C C . LEU F 1 77 ? 36.201 27.132 48.779 1.00 28.29 74 LEU F C 1
ATOM 4785 O O . LEU F 1 77 ? 35.629 26.573 47.845 1.00 27.89 74 LEU F O 1
ATOM 4790 N N . LEU F 1 78 ? 37.521 27.309 48.821 1.00 26.46 75 LEU F N 1
ATOM 4791 C CA . LEU F 1 78 ? 38.409 26.755 47.792 1.00 25.69 75 LEU F CA 1
ATOM 4792 C C . LEU F 1 78 ? 38.232 25.240 47.688 1.00 24.91 75 LEU F C 1
ATOM 4793 O O . LEU F 1 78 ? 37.899 24.714 46.623 1.00 25.78 75 LEU F O 1
ATOM 4798 N N . ILE F 1 79 ? 38.437 24.550 48.809 1.00 24.09 76 ILE F N 1
ATOM 4799 C CA . ILE F 1 79 ? 38.229 23.109 48.892 1.00 22.63 76 ILE F CA 1
ATOM 4800 C C . ILE F 1 79 ? 36.884 22.737 48.272 1.00 23.17 76 ILE F C 1
ATOM 4801 O O . ILE F 1 79 ? 36.795 21.792 47.492 1.00 25.19 76 ILE F O 1
ATOM 4806 N N . HIS F 1 80 ? 35.850 23.497 48.623 1.00 25.31 77 HIS F N 1
ATOM 4807 C CA . HIS F 1 80 ? 34.489 23.280 48.126 1.00 25.92 77 HIS F CA 1
ATOM 4808 C C . HIS F 1 80 ? 34.398 23.500 46.614 1.00 26.86 77 HIS F C 1
ATOM 4809 O O . HIS F 1 80 ? 33.695 22.771 45.915 1.00 28.14 77 HIS F O 1
ATOM 4816 N N . ALA F 1 81 ? 35.115 24.508 46.121 1.00 24.96 78 ALA F N 1
ATOM 4817 C CA . ALA F 1 81 ? 35.159 24.809 44.698 1.00 23.98 78 ALA F CA 1
ATOM 4818 C C . ALA F 1 81 ? 35.823 23.677 43.911 1.00 25.06 78 ALA F C 1
ATOM 4819 O O . ALA F 1 81 ? 35.323 23.261 42.861 1.00 26.72 78 ALA F O 1
ATOM 4821 N N . GLN F 1 82 ? 36.943 23.169 44.424 1.00 25.91 79 GLN F N 1
ATOM 4822 C CA . GLN F 1 82 ? 37.623 22.034 43.797 1.00 26.98 79 GLN F CA 1
ATOM 4823 C C . GLN F 1 82 ? 36.728 20.798 43.747 1.00 27.00 79 GLN F C 1
ATOM 4824 O O . GLN F 1 82 ? 36.776 20.032 42.781 1.00 27.19 79 GLN F O 1
ATOM 4830 N N . ASP F 1 83 ? 35.906 20.612 44.780 1.00 26.26 80 ASP F N 1
ATOM 4831 C CA . ASP F 1 83 ? 34.925 19.526 44.801 1.00 25.75 80 ASP F CA 1
ATOM 4832 C C . ASP F 1 83 ? 33.907 19.660 43.664 1.00 25.57 80 ASP F C 1
ATOM 4833 O O . ASP F 1 83 ? 33.588 18.676 42.998 1.00 26.97 80 ASP F O 1
ATOM 4838 N N . HIS F 1 84 ? 33.400 20.875 43.448 1.00 25.25 81 HIS F N 1
ATOM 4839 C CA . HIS F 1 84 ? 32.475 21.148 42.344 1.00 26.74 81 HIS F CA 1
ATOM 4840 C C . HIS F 1 84 ? 33.086 20.750 41.003 1.00 29.15 81 HIS F C 1
ATOM 4841 O O . HIS F 1 84 ? 32.459 20.036 40.214 1.00 29.92 81 HIS F O 1
ATOM 4848 N N . LEU F 1 85 ? 34.310 21.218 40.749 1.00 29.18 82 LEU F N 1
ATOM 4849 C CA . LEU F 1 85 ? 35.012 20.890 39.509 1.00 30.23 82 LEU F CA 1
ATOM 4850 C C . LEU F 1 85 ? 35.187 19.385 39.358 1.00 29.33 82 LEU F C 1
ATOM 4851 O O . LEU F 1 85 ? 34.768 18.804 38.356 1.00 31.92 82 LEU F O 1
ATOM 4864 N N . ASN F 1 87 ? 33.846 16.795 40.883 1.00 24.14 84 ASN F N 1
ATOM 4865 C CA . ASN F 1 87 ? 32.573 16.094 40.723 1.00 26.42 84 ASN F CA 1
ATOM 4866 C C . ASN F 1 87 ? 31.939 16.333 39.346 1.00 26.01 84 ASN F C 1
ATOM 4867 O O . ASN F 1 87 ? 31.329 15.431 38.776 1.00 28.35 84 ASN F O 1
ATOM 4872 N N . ALA F 1 88 ? 32.080 17.546 38.820 1.00 25.05 85 ALA F N 1
ATOM 4873 C CA . ALA F 1 88 ? 31.588 17.849 37.475 1.00 25.61 85 ALA F CA 1
ATOM 4874 C C . ALA F 1 88 ? 32.326 17.000 36.438 1.00 27.51 85 ALA F C 1
ATOM 4875 O O . ALA F 1 88 ? 31.723 16.523 35.481 1.00 29.86 85 ALA F O 1
ATOM 4877 N N . ILE F 1 89 ? 33.628 16.808 36.645 1.00 26.89 86 ILE F N 1
ATOM 4878 C CA . ILE F 1 89 ? 34.439 15.934 35.795 1.00 27.09 86 ILE F CA 1
ATOM 4879 C C . ILE F 1 89 ? 33.999 14.463 35.898 1.00 28.92 86 ILE F C 1
ATOM 4880 O O . ILE F 1 89 ? 33.888 13.766 34.879 1.00 28.53 86 ILE F O 1
ATOM 4885 N N . THR F 1 90 ? 33.747 14.000 37.124 1.00 27.91 87 THR F N 1
ATOM 4886 C CA . THR F 1 90 ? 33.241 12.649 37.350 1.00 26.29 87 THR F CA 1
ATOM 4887 C C . THR F 1 90 ? 31.895 12.474 36.639 1.00 26.40 87 THR F C 1
ATOM 4888 O O . THR F 1 90 ? 31.691 11.504 35.905 1.00 28.18 87 THR F O 1
ATOM 4892 N N . VAL F 1 91 ? 30.995 13.431 36.835 1.00 26.26 88 VAL F N 1
ATOM 4893 C CA . VAL F 1 91 ? 29.665 13.369 36.236 1.00 26.06 88 VAL F CA 1
ATOM 4894 C C . VAL F 1 91 ? 29.742 13.332 34.713 1.00 25.65 88 VAL F C 1
ATOM 4895 O O . VAL F 1 91 ? 29.079 12.514 34.080 1.00 27.13 88 VAL F O 1
ATOM 4899 N N . LYS F 1 92 ? 30.556 14.214 34.132 1.00 26.71 89 LYS F N 1
ATOM 4900 C CA . LYS F 1 92 ? 30.774 14.213 32.690 1.00 27.14 89 LYS F CA 1
ATOM 4901 C C . LYS F 1 92 ? 31.333 12.879 32.193 1.00 26.82 89 LYS F C 1
ATOM 4902 O O . LYS F 1 92 ? 30.828 12.328 31.221 1.00 30.18 89 LYS F O 1
ATOM 4908 N N . GLU F 1 93 ? 32.368 12.368 32.859 1.00 29.13 90 GLU F N 1
ATOM 4909 C CA . GLU F 1 93 ? 32.965 11.073 32.505 1.00 31.06 90 GLU F CA 1
ATOM 4910 C C . GLU F 1 93 ? 31.910 9.979 32.413 1.00 30.32 90 GLU F C 1
ATOM 4911 O O . GLU F 1 93 ? 31.882 9.198 31.460 1.00 31.27 90 GLU F O 1
ATOM 4917 N N . LEU F 1 94 ? 31.051 9.917 33.424 1.00 29.47 91 LEU F N 1
ATOM 4918 C CA . LEU F 1 94 ? 30.104 8.819 33.544 1.00 30.11 91 LEU F CA 1
ATOM 4919 C C . LEU F 1 94 ? 28.828 9.058 32.752 1.00 30.71 91 LEU F C 1
ATOM 4920 O O . LEU F 1 94 ? 28.184 8.104 32.310 1.00 32.60 91 LEU F O 1
ATOM 4925 N N . ALA F 1 95 ? 28.478 10.327 32.550 1.00 27.98 92 ALA F N 1
ATOM 4926 C CA . ALA F 1 95 ? 27.377 10.671 31.648 1.00 27.17 92 ALA F CA 1
ATOM 4927 C C . ALA F 1 95 ? 27.690 10.194 30.232 1.00 27.73 92 ALA F C 1
ATOM 4928 O O . ALA F 1 95 ? 26.808 9.695 29.524 1.00 29.59 92 ALA F O 1
ATOM 4930 N N . ALA F 1 96 ? 28.947 10.352 29.824 1.00 27.50 93 ALA F N 1
ATOM 4931 C CA . ALA F 1 96 ? 29.389 9.920 28.503 1.00 28.60 93 ALA F CA 1
ATOM 4932 C C . ALA F 1 96 ? 29.127 8.432 28.322 1.00 29.46 93 ALA F C 1
ATOM 4933 O O . ALA F 1 96 ? 28.713 7.995 27.249 1.00 30.37 93 ALA F O 1
ATOM 4935 N N . GLU F 1 97 ? 29.358 7.666 29.385 1.00 29.31 94 GLU F N 1
ATOM 4936 C CA . GLU F 1 97 ? 29.138 6.224 29.369 1.00 29.82 94 GLU F CA 1
ATOM 4937 C C . GLU F 1 97 ? 27.653 5.868 29.273 1.00 31.54 94 GLU F C 1
ATOM 4938 O O . GLU F 1 97 ? 27.276 4.959 28.527 1.00 34.35 94 GLU F O 1
ATOM 4944 N N . PHE F 1 98 ? 26.812 6.591 30.011 1.00 29.87 95 PHE F N 1
ATOM 4945 C CA . PHE F 1 98 ? 25.358 6.451 29.874 1.00 31.31 95 PHE F CA 1
ATOM 4946 C C . PHE F 1 98 ? 24.910 6.772 28.453 1.00 31.81 95 PHE F C 1
ATOM 4947 O O . PHE F 1 98 ? 24.083 6.059 27.886 1.00 32.53 95 PHE F O 1
ATOM 4955 N N . ILE F 1 99 ? 25.451 7.848 27.884 1.00 30.56 96 ILE F N 1
ATOM 4956 C CA . ILE F 1 99 ? 25.094 8.237 26.521 1.00 33.23 96 ILE F CA 1
ATOM 4957 C C . ILE F 1 99 ? 25.472 7.122 25.552 1.00 34.79 96 ILE F C 1
ATOM 4958 O O . ILE F 1 99 ? 24.687 6.776 24.668 1.00 37.58 96 ILE F O 1
ATOM 4963 N N . ASP F 1 100 ? 26.663 6.554 25.735 1.00 35.81 97 ASP F N 1
ATOM 4964 C CA . ASP F 1 100 ? 27.120 5.427 24.923 1.00 39.12 97 ASP F CA 1
ATOM 4965 C C . ASP F 1 100 ? 26.179 4.229 25.017 1.00 38.98 97 ASP F C 1
ATOM 4966 O O . ASP F 1 100 ? 25.920 3.566 24.014 1.00 41.72 97 ASP F O 1
ATOM 4971 N N . LEU F 1 101 ? 25.662 3.960 26.215 1.00 38.59 98 LEU F N 1
ATOM 4972 C CA . LEU F 1 101 ? 24.685 2.886 26.392 1.00 38.27 98 LEU F CA 1
ATOM 4973 C C . LEU F 1 101 ? 23.362 3.139 25.656 1.00 38.27 98 LEU F C 1
ATOM 4974 O O . LEU F 1 101 ? 22.813 2.224 25.039 1.00 37.87 98 LEU F O 1
ATOM 4979 N N . TYR F 1 102 ? 22.863 4.374 25.712 1.00 36.65 99 TYR F N 1
ATOM 4980 C CA . TYR F 1 102 ? 21.599 4.715 25.050 1.00 38.62 99 TYR F CA 1
ATOM 4981 C C . TYR F 1 102 ? 21.694 4.576 23.537 1.00 40.55 99 TYR F C 1
ATOM 4982 O O . TYR F 1 102 ? 20.764 4.093 22.892 1.00 42.88 99 TYR F O 1
ATOM 4991 N N . LYS F 1 103 ? 22.826 4.996 22.980 1.00 43.06 100 LYS F N 1
ATOM 4992 C CA . LYS F 1 103 ? 23.094 4.835 21.554 1.00 43.98 100 LYS F CA 1
ATOM 4993 C C . LYS F 1 103 ? 23.107 3.352 21.178 1.00 46.27 100 LYS F C 1
ATOM 4994 O O . LYS F 1 103 ? 22.566 2.967 20.137 1.00 46.27 100 LYS F O 1
ATOM 5000 N N . LYS F 1 104 ? 23.708 2.529 22.039 1.00 47.31 101 LYS F N 1
ATOM 5001 C CA . LYS F 1 104 ? 23.757 1.072 21.850 1.00 50.45 101 LYS F CA 1
ATOM 5002 C C . LYS F 1 104 ? 22.364 0.447 21.772 1.00 52.51 101 LYS F C 1
ATOM 5003 O O . LYS F 1 104 ? 22.081 -0.340 20.867 1.00 54.45 101 LYS F O 1
ATOM 5009 N N . LEU F 1 105 ? 21.505 0.795 22.727 1.00 54.27 102 LEU F N 1
ATOM 5010 C CA . LEU F 1 105 ? 20.134 0.285 22.765 1.00 57.14 102 LEU F CA 1
ATOM 5011 C C . LEU F 1 105 ? 19.334 0.724 21.538 1.00 60.00 102 LEU F C 1
ATOM 5012 O O . LEU F 1 105 ? 18.604 -0.076 20.948 1.00 60.89 102 LEU F O 1
ATOM 5017 N N . GLU F 1 106 ? 19.474 1.995 21.164 1.00 62.15 103 GLU F N 1
ATOM 5018 C CA . GLU F 1 106 ? 18.813 2.530 19.974 1.00 66.63 103 GLU F CA 1
ATOM 5019 C C . GLU F 1 106 ? 19.222 1.784 18.709 1.00 69.27 103 GLU F C 1
ATOM 5020 O O . GLU F 1 106 ? 18.501 1.805 17.712 1.00 71.35 103 GLU F O 1
ATOM 5026 N N . ALA F 1 107 ? 20.380 1.130 18.759 1.00 71.85 104 ALA F N 1
ATOM 5027 C CA . ALA F 1 107 ? 20.906 0.391 17.616 1.00 76.57 104 ALA F CA 1
ATOM 5028 C C . ALA F 1 107 ? 20.430 -1.062 17.586 1.00 80.75 104 ALA F C 1
ATOM 5029 O O . ALA F 1 107 ? 20.316 -1.657 16.513 1.00 83.07 104 ALA F O 1
ATOM 5031 N N . LYS F 1 108 ? 20.150 -1.622 18.762 1.00 84.10 105 LYS F N 1
ATOM 5032 C CA . LYS F 1 108 ? 19.758 -3.027 18.886 1.00 89.36 105 LYS F CA 1
ATOM 5033 C C . LYS F 1 108 ? 18.546 -3.197 19.798 1.00 92.38 105 LYS F C 1
ATOM 5034 O O . LYS F 1 108 ? 18.568 -2.784 20.962 1.00 92.24 105 LYS F O 1
ATOM 5040 N N . GLY F 1 109 ? 17.495 -3.813 19.260 1.00 54.57 106 GLY F N 1
ATOM 5041 C CA . GLY F 1 109 ? 16.257 -4.039 20.002 1.00 56.70 106 GLY F CA 1
ATOM 5042 C C . GLY F 1 109 ? 15.344 -2.828 19.976 1.00 58.53 106 GLY F C 1
ATOM 5043 O O . GLY F 1 109 ? 15.799 -1.689 20.107 1.00 59.66 106 GLY F O 1
ATOM 5061 N N . THR G 1 6 ? 49.768 -36.704 88.964 1.00 53.78 3 THR G N 1
ATOM 5062 C CA . THR G 1 6 ? 48.893 -36.401 87.839 1.00 48.79 3 THR G CA 1
ATOM 5063 C C . THR G 1 6 ? 49.626 -35.440 86.906 1.00 45.35 3 THR G C 1
ATOM 5064 O O . THR G 1 6 ? 50.645 -34.856 87.287 1.00 44.72 3 THR G O 1
ATOM 5068 N N . THR G 1 7 ? 49.116 -35.275 85.688 1.00 40.87 4 THR G N 1
ATOM 5069 C CA . THR G 1 7 ? 49.676 -34.286 84.775 1.00 37.09 4 THR G CA 1
ATOM 5070 C C . THR G 1 7 ? 49.411 -32.898 85.345 1.00 33.49 4 THR G C 1
ATOM 5071 O O . THR G 1 7 ? 50.317 -32.056 85.376 1.00 36.15 4 THR G O 1
ATOM 5075 N N . ALA G 1 8 ? 48.185 -32.675 85.824 1.00 42.60 5 ALA G N 1
ATOM 5076 C CA . ALA G 1 8 ? 47.826 -31.418 86.485 1.00 38.13 5 ALA G CA 1
ATOM 5077 C C . ALA G 1 8 ? 48.837 -31.048 87.571 1.00 36.07 5 ALA G C 1
ATOM 5078 O O . ALA G 1 8 ? 49.258 -29.893 87.666 1.00 34.92 5 ALA G O 1
ATOM 5080 N N . GLU G 1 9 ? 49.223 -32.030 88.383 1.00 34.21 6 GLU G N 1
ATOM 5081 C CA . GLU G 1 9 ? 50.238 -31.817 89.414 1.00 35.61 6 GLU G CA 1
ATOM 5082 C C . GLU G 1 9 ? 51.598 -31.464 88.804 1.00 31.50 6 GLU G C 1
ATOM 5083 O O . GLU G 1 9 ? 52.442 -30.873 89.465 1.00 30.48 6 GLU G O 1
ATOM 5089 N N . GLN G 1 10 ? 51.791 -31.824 87.538 1.00 31.67 7 GLN G N 1
ATOM 5090 C CA . GLN G 1 10 ? 53.032 -31.531 86.820 1.00 31.07 7 GLN G CA 1
ATOM 5091 C C . GLN G 1 10 ? 53.076 -30.117 86.218 1.00 28.34 7 GLN G C 1
ATOM 5092 O O . GLN G 1 10 ? 54.140 -29.660 85.792 1.00 27.21 7 GLN G O 1
ATOM 5098 N N . ILE G 1 11 ? 51.935 -29.429 86.175 1.00 24.04 8 ILE G N 1
ATOM 5099 C CA . ILE G 1 11 ? 51.875 -28.117 85.530 1.00 23.42 8 ILE G CA 1
ATOM 5100 C C . ILE G 1 11 ? 52.957 -27.168 86.057 1.00 23.82 8 ILE G C 1
ATOM 5101 O O . ILE G 1 11 ? 53.639 -26.533 85.263 1.00 23.68 8 ILE G O 1
ATOM 5106 N N . PRO G 1 12 ? 53.121 -27.070 87.393 1.00 24.18 9 PRO G N 1
ATOM 5107 C CA . PRO G 1 12 ? 54.149 -26.166 87.921 1.00 24.63 9 PRO G CA 1
ATOM 5108 C C . PRO G 1 12 ? 55.544 -26.472 87.366 1.00 25.07 9 PRO G C 1
ATOM 5109 O O . PRO G 1 12 ? 56.278 -25.547 87.004 1.00 24.12 9 PRO G O 1
ATOM 5113 N N . PHE G 1 13 ? 55.900 -27.754 87.299 1.00 24.79 10 PHE G N 1
ATOM 5114 C CA . PHE G 1 13 ? 57.197 -28.171 86.768 1.00 26.45 10 PHE G CA 1
ATOM 5115 C C . PHE G 1 13 ? 57.351 -27.760 85.303 1.00 26.73 10 PHE G C 1
ATOM 5116 O O . PHE G 1 13 ? 58.385 -27.215 84.908 1.00 28.35 10 PHE G O 1
ATOM 5124 N N . GLN G 1 14 ? 56.313 -28.024 84.510 1.00 25.54 11 GLN G N 1
ATOM 5125 C CA . GLN G 1 14 ? 56.301 -27.711 83.080 1.00 24.41 11 GLN G CA 1
ATOM 5126 C C . GLN G 1 14 ? 56.345 -26.203 82.822 1.00 25.34 11 GLN G C 1
ATOM 5127 O O . GLN G 1 14 ? 56.996 -25.743 81.877 1.00 23.30 11 GLN G O 1
ATOM 5133 N N . LEU G 1 15 ? 55.645 -25.443 83.663 1.00 24.16 12 LEU G N 1
ATOM 5134 C CA . LEU G 1 15 ? 55.685 -23.982 83.618 1.00 24.41 12 LEU G CA 1
ATOM 5135 C C . LEU G 1 15 ? 57.099 -23.461 83.836 1.00 23.96 12 LEU G C 1
ATOM 5136 O O . LEU G 1 15 ? 57.570 -22.590 83.105 1.00 25.56 12 LEU G O 1
ATOM 5141 N N . ILE G 1 16 ? 57.767 -23.994 84.853 1.00 22.74 13 ILE G N 1
ATOM 5142 C CA . ILE G 1 16 ? 59.123 -23.575 85.182 1.00 24.63 13 ILE G CA 1
ATOM 5143 C C . ILE G 1 16 ? 60.092 -23.893 84.040 1.00 23.52 13 ILE G C 1
ATOM 5144 O O . ILE G 1 16 ? 60.848 -23.021 83.610 1.00 26.80 13 ILE G O 1
ATOM 5149 N N . LEU G 1 17 ? 60.058 -25.126 83.543 1.00 21.32 14 LEU G N 1
ATOM 5150 C CA . LEU G 1 17 ? 60.940 -25.527 82.445 1.00 24.29 14 LEU G CA 1
ATOM 5151 C C . LEU G 1 17 ? 60.819 -24.612 81.218 1.00 24.01 14 LEU G C 1
ATOM 5152 O O . LEU G 1 17 ? 61.822 -24.068 80.749 1.00 26.67 14 LEU G O 1
ATOM 5157 N N . ASN G 1 18 ? 59.598 -24.442 80.714 1.00 21.38 15 ASN G N 1
ATOM 5158 C CA . ASN G 1 18 ? 59.365 -23.687 79.477 1.00 24.64 15 ASN G CA 1
ATOM 5159 C C . ASN G 1 18 ? 59.526 -22.185 79.620 1.00 24.18 15 ASN G C 1
ATOM 5160 O O . ASN G 1 18 ? 60.022 -21.533 78.708 1.00 25.63 15 ASN G O 1
ATOM 5165 N N . SER G 1 19 ? 59.109 -21.639 80.758 1.00 24.94 16 SER G N 1
ATOM 5166 C CA . SER G 1 19 ? 59.360 -20.226 81.065 1.00 25.47 16 SER G CA 1
ATOM 5167 C C . SER G 1 19 ? 60.855 -19.979 81.153 1.00 25.51 16 SER G C 1
ATOM 5168 O O . SER G 1 19 ? 61.371 -19.012 80.584 1.00 25.78 16 SER G O 1
ATOM 5171 N N . GLY G 1 20 ? 61.548 -20.868 81.860 1.00 25.20 17 GLY G N 1
ATOM 5172 C CA . GLY G 1 20 ? 63.002 -20.796 81.981 1.00 27.26 17 GLY G CA 1
ATOM 5173 C C . GLY G 1 20 ? 63.678 -20.709 80.625 1.00 27.60 17 GLY G C 1
ATOM 5174 O O . GLY G 1 20 ? 64.579 -19.888 80.423 1.00 29.46 17 GLY G O 1
ATOM 5175 N N . ASN G 1 21 ? 63.245 -21.563 79.700 1.00 27.08 18 ASN G N 1
ATOM 5176 C CA . ASN G 1 21 ? 63.778 -21.574 78.335 1.00 28.04 18 ASN G CA 1
ATOM 5177 C C . ASN G 1 21 ? 63.487 -20.282 77.596 1.00 26.96 18 ASN G C 1
ATOM 5178 O O . ASN G 1 21 ? 64.357 -19.750 76.901 1.00 30.19 18 ASN G O 1
ATOM 5183 N N . ALA G 1 22 ? 62.260 -19.787 77.746 1.00 23.54 19 ALA G N 1
ATOM 5184 C CA . ALA G 1 22 ? 61.849 -18.528 77.137 1.00 23.30 19 ALA G CA 1
ATOM 5185 C C . ALA G 1 22 ? 62.731 -17.370 77.594 1.00 25.03 19 ALA G C 1
ATOM 5186 O O . ALA G 1 22 ? 63.085 -16.510 76.790 1.00 25.92 19 ALA G O 1
ATOM 5188 N N . ARG G 1 23 ? 63.076 -17.348 78.884 1.00 25.98 20 ARG G N 1
ATOM 5189 C CA . ARG G 1 23 ? 63.919 -16.287 79.443 1.00 28.59 20 ARG G CA 1
ATOM 5190 C C . ARG G 1 23 ? 65.354 -16.404 78.929 1.00 28.80 20 ARG G C 1
ATOM 5191 O O . ARG G 1 23 ? 65.957 -15.407 78.529 1.00 32.67 20 ARG G O 1
ATOM 5199 N N . SER G 1 24 ? 65.892 -17.621 78.937 1.00 28.68 21 SER G N 1
ATOM 5200 C CA . SER G 1 24 ? 67.238 -17.878 78.424 1.00 30.41 21 SER G CA 1
ATOM 5201 C C . SER G 1 24 ? 67.374 -17.454 76.961 1.00 30.57 21 SER G C 1
ATOM 5202 O O . SER G 1 24 ? 68.375 -16.845 76.573 1.00 30.94 21 SER G O 1
ATOM 5205 N N . PHE G 1 25 ? 66.366 -17.778 76.154 1.00 28.58 22 PHE G N 1
ATOM 5206 C CA . PHE G 1 25 ? 66.369 -17.418 74.741 1.00 31.45 22 PHE G CA 1
ATOM 5207 C C . PHE G 1 25 ? 66.320 -15.902 74.556 1.00 32.52 22 PHE G C 1
ATOM 5208 O O . PHE G 1 25 ? 67.045 -15.348 73.727 1.00 35.75 22 PHE G O 1
ATOM 5216 N N . ALA G 1 26 ? 65.467 -15.236 75.333 1.00 29.12 23 ALA G N 1
ATOM 5217 C CA . ALA G 1 26 ? 65.346 -13.787 75.259 1.00 28.84 23 ALA G CA 1
ATOM 5218 C C . ALA G 1 26 ? 66.655 -13.106 75.637 1.00 30.92 23 ALA G C 1
ATOM 5219 O O . ALA G 1 26 ? 67.097 -12.189 74.940 1.00 33.33 23 ALA G O 1
ATOM 5229 N N . GLU G 1 28 ? 69.738 -14.515 75.703 1.00 32.45 25 GLU G N 1
ATOM 5230 C CA . GLU G 1 28 ? 70.678 -14.888 74.644 1.00 36.75 25 GLU G CA 1
ATOM 5231 C C . GLU G 1 28 ? 70.505 -13.983 73.425 1.00 37.35 25 GLU G C 1
ATOM 5232 O O . GLU G 1 28 ? 71.482 -13.623 72.769 1.00 38.57 25 GLU G O 1
ATOM 5238 N N . ALA G 1 29 ? 69.258 -13.612 73.138 1.00 35.89 26 ALA G N 1
ATOM 5239 C CA . ALA G 1 29 ? 68.952 -12.721 72.023 1.00 37.99 26 ALA G CA 1
ATOM 5240 C C . ALA G 1 29 ? 69.581 -11.346 72.245 1.00 40.20 26 ALA G C 1
ATOM 5241 O O . ALA G 1 29 ? 70.267 -10.813 71.369 1.00 43.38 26 ALA G O 1
ATOM 5243 N N . LEU G 1 30 ? 69.345 -10.789 73.428 1.00 38.52 27 LEU G N 1
ATOM 5244 C CA . LEU G 1 30 ? 69.885 -9.495 73.822 1.00 40.49 27 LEU G CA 1
ATOM 5245 C C . LEU G 1 30 ? 71.408 -9.481 73.722 1.00 42.09 27 LEU G C 1
ATOM 5246 O O . LEU G 1 30 ? 72.003 -8.482 73.314 1.00 43.68 27 LEU G O 1
ATOM 5251 N N . GLN G 1 31 ? 72.034 -10.592 74.102 1.00 42.84 28 GLN G N 1
ATOM 5252 C CA . GLN G 1 31 ? 73.489 -10.701 74.047 1.00 44.66 28 GLN G CA 1
ATOM 5253 C C . GLN G 1 31 ? 73.996 -10.738 72.608 1.00 45.39 28 GLN G C 1
ATOM 5254 O O . GLN G 1 31 ? 75.101 -10.275 72.331 1.00 48.56 28 GLN G O 1
ATOM 5260 N N . PHE G 1 32 ? 73.186 -11.284 71.700 1.00 44.30 29 PHE G N 1
ATOM 5261 C CA . PHE G 1 32 ? 73.493 -11.256 70.269 1.00 46.45 29 PHE G CA 1
ATOM 5262 C C . PHE G 1 32 ? 73.424 -9.828 69.744 1.00 47.83 29 PHE G C 1
ATOM 5263 O O . PHE G 1 32 ? 74.301 -9.389 69.004 1.00 50.24 29 PHE G O 1
ATOM 5271 N N . ALA G 1 33 ? 72.371 -9.110 70.130 1.00 47.99 30 ALA G N 1
ATOM 5272 C CA . ALA G 1 33 ? 72.189 -7.721 69.721 1.00 49.59 30 ALA G CA 1
ATOM 5273 C C . ALA G 1 33 ? 73.356 -6.853 70.200 1.00 51.33 30 ALA G C 1
ATOM 5274 O O . ALA G 1 33 ? 73.812 -5.955 69.484 1.00 52.30 30 ALA G O 1
ATOM 5276 N N . LYS G 1 34 ? 73.834 -7.141 71.410 1.00 50.37 31 LYS G N 1
ATOM 5277 C CA . LYS G 1 34 ? 74.971 -6.437 72.001 1.00 51.43 31 LYS G CA 1
ATOM 5278 C C . LYS G 1 34 ? 76.244 -6.688 71.190 1.00 52.69 31 LYS G C 1
ATOM 5279 O O . LYS G 1 34 ? 77.049 -5.777 70.990 1.00 53.20 31 LYS G O 1
ATOM 5285 N N . GLN G 1 35 ? 76.414 -7.927 70.729 1.00 52.34 32 GLN G N 1
ATOM 5286 C CA . GLN G 1 35 ? 77.546 -8.302 69.876 1.00 54.55 32 GLN G CA 1
ATOM 5287 C C . GLN G 1 35 ? 77.345 -7.807 68.449 1.00 55.38 32 GLN G C 1
ATOM 5288 O O . GLN G 1 35 ? 78.263 -7.861 67.631 1.00 58.37 32 GLN G O 1
ATOM 5294 N N . GLY G 1 36 ? 76.138 -7.328 68.160 1.00 54.88 33 GLY G N 1
ATOM 5295 C CA . GLY G 1 36 ? 75.786 -6.835 66.834 1.00 55.52 33 GLY G CA 1
ATOM 5296 C C . GLY G 1 36 ? 75.392 -7.942 65.876 1.00 56.75 33 GLY G C 1
ATOM 5297 O O . GLY G 1 36 ? 75.347 -7.731 64.661 1.00 59.21 33 GLY G O 1
ATOM 5298 N N . LYS G 1 37 ? 75.113 -9.124 66.419 1.00 53.56 34 LYS G N 1
ATOM 5299 C CA . LYS G 1 37 ? 74.692 -10.264 65.608 1.00 53.23 34 LYS G CA 1
ATOM 5300 C C . LYS G 1 37 ? 73.161 -10.311 65.565 1.00 52.09 34 LYS G C 1
ATOM 5301 O O . LYS G 1 37 ? 72.515 -11.034 66.332 1.00 48.94 34 LYS G O 1
ATOM 5315 N N . ALA G 1 39 ? 70.684 -11.048 63.082 1.00 52.93 36 ALA G N 1
ATOM 5316 C CA . ALA G 1 39 ? 69.957 -12.219 62.590 1.00 51.85 36 ALA G CA 1
ATOM 5317 C C . ALA G 1 39 ? 69.861 -13.281 63.689 1.00 49.31 36 ALA G C 1
ATOM 5318 O O . ALA G 1 39 ? 68.811 -13.906 63.869 1.00 47.19 36 ALA G O 1
ATOM 5320 N N . GLU G 1 40 ? 70.959 -13.465 64.422 1.00 48.66 37 GLU G N 1
ATOM 5321 C CA . GLU G 1 40 ? 71.019 -14.427 65.518 1.00 46.79 37 GLU G CA 1
ATOM 5322 C C . GLU G 1 40 ? 70.123 -13.996 66.673 1.00 45.02 37 GLU G C 1
ATOM 5323 O O . GLU G 1 40 ? 69.511 -14.832 67.339 1.00 43.86 37 GLU G O 1
ATOM 5329 N N . ALA G 1 41 ? 70.059 -12.687 66.908 1.00 45.30 38 ALA G N 1
ATOM 5330 C CA . ALA G 1 41 ? 69.172 -12.118 67.913 1.00 42.17 38 ALA G CA 1
ATOM 5331 C C . ALA G 1 41 ? 67.719 -12.425 67.557 1.00 41.15 38 ALA G C 1
ATOM 5332 O O . ALA G 1 41 ? 67.007 -13.060 68.331 1.00 40.79 38 ALA G O 1
ATOM 5334 N N . ASP G 1 42 ? 67.295 -11.985 66.375 1.00 42.16 39 ASP G N 1
ATOM 5335 C CA . ASP G 1 42 ? 65.948 -12.247 65.870 1.00 43.46 39 ASP G CA 1
ATOM 5336 C C . ASP G 1 42 ? 65.581 -13.726 65.974 1.00 44.05 39 ASP G C 1
ATOM 5337 O O . ASP G 1 42 ? 64.496 -14.071 66.450 1.00 43.67 39 ASP G O 1
ATOM 5342 N N . GLU G 1 43 ? 66.493 -14.591 65.530 1.00 44.31 40 GLU G N 1
ATOM 5343 C CA . GLU G 1 43 ? 66.301 -16.036 65.612 1.00 43.76 40 GLU G CA 1
ATOM 5344 C C . GLU G 1 43 ? 66.070 -16.503 67.053 1.00 40.11 40 GLU G C 1
ATOM 5345 O O . GLU G 1 43 ? 65.214 -17.353 67.300 1.00 40.65 40 GLU G O 1
ATOM 5351 N N . ALA G 1 44 ? 66.834 -15.951 67.996 1.00 38.32 41 ALA G N 1
ATOM 5352 C CA . ALA G 1 44 ? 66.687 -16.298 69.414 1.00 35.01 41 ALA G CA 1
ATOM 5353 C C . ALA G 1 44 ? 65.331 -15.850 69.942 1.00 33.15 41 ALA G C 1
ATOM 5354 O O . ALA G 1 44 ? 64.719 -16.527 70.769 1.00 31.56 41 ALA G O 1
ATOM 5364 N N . VAL G 1 46 ? 62.658 -15.705 68.160 1.00 34.37 43 VAL G N 1
ATOM 5365 C CA . VAL G 1 46 ? 61.683 -16.658 67.629 1.00 34.55 43 VAL G CA 1
ATOM 5366 C C . VAL G 1 46 ? 61.531 -17.849 68.585 1.00 33.85 43 VAL G C 1
ATOM 5367 O O . VAL G 1 46 ? 60.414 -18.266 68.890 1.00 33.65 43 VAL G O 1
ATOM 5371 N N . LYS G 1 47 ? 62.654 -18.380 69.064 1.00 33.31 44 LYS G N 1
ATOM 5372 C CA . LYS G 1 47 ? 62.637 -19.528 69.978 1.00 30.99 44 LYS G CA 1
ATOM 5373 C C . LYS G 1 47 ? 62.054 -19.168 71.338 1.00 29.80 44 LYS G C 1
ATOM 5374 O O . LYS G 1 47 ? 61.432 -20.005 71.991 1.00 28.14 44 LYS G O 1
ATOM 5380 N N . ALA G 1 48 ? 62.254 -17.914 71.746 1.00 29.56 45 ALA G N 1
ATOM 5381 C CA . ALA G 1 48 ? 61.659 -17.371 72.961 1.00 28.26 45 ALA G CA 1
ATOM 5382 C C . ALA G 1 48 ? 60.136 -17.355 72.869 1.00 27.73 45 ALA G C 1
ATOM 5383 O O . ALA G 1 48 ? 59.445 -17.758 73.806 1.00 26.97 45 ALA G O 1
ATOM 5385 N N . LYS G 1 49 ? 59.624 -16.876 71.738 1.00 28.59 46 LYS G N 1
ATOM 5386 C CA . LYS G 1 49 ? 58.187 -16.812 71.499 1.00 30.07 46 LYS G CA 1
ATOM 5387 C C . LYS G 1 49 ? 57.563 -18.207 71.501 1.00 29.68 46 LYS G C 1
ATOM 5388 O O . LYS G 1 49 ? 56.467 -18.399 72.034 1.00 27.86 46 LYS G O 1
ATOM 5394 N N . GLU G 1 50 ? 58.258 -19.173 70.903 1.00 27.50 47 GLU G N 1
ATOM 5395 C CA A GLU G 1 50 ? 57.730 -20.527 70.886 0.50 28.36 47 GLU G CA 1
ATOM 5396 C CA B GLU G 1 50 ? 57.810 -20.568 70.862 0.50 28.64 47 GLU G CA 1
ATOM 5397 C C . GLU G 1 50 ? 57.787 -21.186 72.264 1.00 26.16 47 GLU G C 1
ATOM 5398 O O . GLU G 1 50 ? 56.905 -21.977 72.597 1.00 27.38 47 GLU G O 1
ATOM 5409 N N . ALA G 1 51 ? 58.781 -20.833 73.076 1.00 24.57 48 ALA G N 1
ATOM 5410 C CA . ALA G 1 51 ? 58.863 -21.372 74.433 1.00 25.08 48 ALA G CA 1
ATOM 5411 C C . ALA G 1 51 ? 57.742 -20.811 75.320 1.00 26.07 48 ALA G C 1
ATOM 5412 O O . ALA G 1 51 ? 57.087 -21.563 76.042 1.00 26.40 48 ALA G O 1
ATOM 5414 N N . ILE G 1 52 ? 57.535 -19.494 75.264 1.00 26.25 49 ILE G N 1
ATOM 5415 C CA . ILE G 1 52 ? 56.385 -18.850 75.897 1.00 26.32 49 ILE G CA 1
ATOM 5416 C C . ILE G 1 52 ? 55.111 -19.576 75.475 1.00 28.34 49 ILE G C 1
ATOM 5417 O O . ILE G 1 52 ? 54.243 -19.865 76.302 1.00 28.54 49 ILE G O 1
ATOM 5422 N N . ASN G 1 53 ? 55.014 -19.873 74.183 1.00 28.94 50 ASN G N 1
ATOM 5423 C CA . ASN G 1 53 ? 53.853 -20.554 73.633 1.00 32.10 50 ASN G CA 1
ATOM 5424 C C . ASN G 1 53 ? 53.662 -21.945 74.235 1.00 31.60 50 ASN G C 1
ATOM 5425 O O . ASN G 1 53 ? 52.538 -22.346 74.553 1.00 31.82 50 ASN G O 1
ATOM 5430 N N . GLU G 1 54 ? 54.765 -22.673 74.392 1.00 29.85 51 GLU G N 1
ATOM 5431 C CA . GLU G 1 54 ? 54.740 -23.971 75.066 1.00 30.00 51 GLU G CA 1
ATOM 5432 C C . GLU G 1 54 ? 54.360 -23.883 76.552 1.00 28.02 51 GLU G C 1
ATOM 5433 O O . GLU G 1 54 ? 53.713 -24.792 77.088 1.00 26.60 51 GLU G O 1
ATOM 5439 N N . ALA G 1 55 ? 54.765 -22.792 77.203 1.00 24.79 52 ALA G N 1
ATOM 5440 C CA . ALA G 1 55 ? 54.372 -22.517 78.587 1.00 26.32 52 ALA G CA 1
ATOM 5441 C C . ALA G 1 55 ? 52.865 -22.260 78.676 1.00 27.40 52 ALA G C 1
ATOM 5442 O O . ALA G 1 55 ? 52.189 -22.761 79.584 1.00 28.28 52 ALA G O 1
ATOM 5444 N N . HIS G 1 56 ? 52.350 -21.481 77.726 1.00 28.38 53 HIS G N 1
ATOM 5445 C CA . HIS G 1 56 ? 50.929 -21.131 77.680 1.00 30.91 53 HIS G CA 1
ATOM 5446 C C . HIS G 1 56 ? 50.016 -22.347 77.521 1.00 29.60 53 HIS G C 1
ATOM 5447 O O . HIS G 1 56 ? 48.854 -22.298 77.905 1.00 31.95 53 HIS G O 1
ATOM 5454 N N . HIS G 1 57 ? 50.540 -23.433 7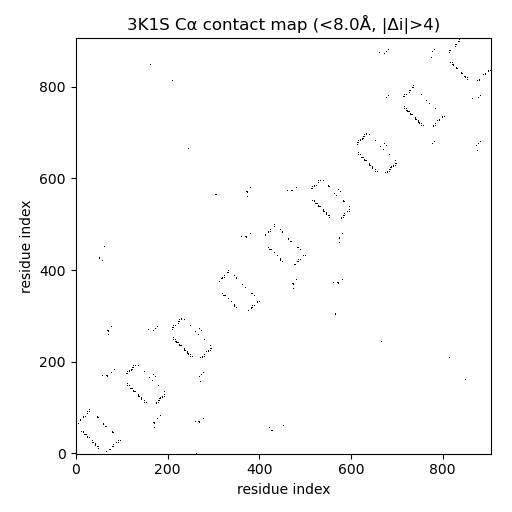6.962 1.00 29.82 54 HIS G N 1
ATOM 5455 C CA . HIS G 1 57 ? 49.776 -24.675 76.856 1.00 31.90 54 HIS G CA 1
ATOM 5456 C C . HIS G 1 57 ? 49.418 -25.238 78.230 1.00 32.16 54 HIS G C 1
ATOM 5457 O O . HIS G 1 57 ? 48.385 -25.895 78.384 1.00 36.66 54 HIS G O 1
ATOM 5464 N N . PHE G 1 58 ? 50.278 -24.989 79.214 1.00 29.10 55 PHE G N 1
ATOM 5465 C CA . PHE G 1 58 ? 50.054 -25.447 80.588 1.00 28.93 55 PHE G CA 1
ATOM 5466 C C . PHE G 1 58 ? 49.298 -24.411 81.416 1.00 28.24 55 PHE G C 1
ATOM 5467 O O . PHE G 1 58 ? 48.473 -24.765 82.260 1.00 29.47 55 PHE G O 1
ATOM 5475 N N . GLN G 1 59 ? 49.574 -23.136 81.153 1.00 28.76 56 GLN G N 1
ATOM 5476 C CA . GLN G 1 59 ? 48.947 -22.020 81.862 1.00 27.93 56 GLN G CA 1
ATOM 5477 C C . GLN G 1 59 ? 47.449 -21.914 81.555 1.00 28.81 56 GLN G C 1
ATOM 5478 O O . GLN G 1 59 ? 46.631 -21.721 82.454 1.00 27.53 56 GLN G O 1
ATOM 5484 N N . THR G 1 60 ? 47.094 -22.039 80.284 1.00 27.70 57 THR G N 1
ATOM 5485 C CA . THR G 1 60 ? 45.690 -21.991 79.894 1.00 30.10 57 THR G CA 1
ATOM 5486 C C . THR G 1 60 ? 44.918 -23.119 80.568 1.00 29.70 57 THR G C 1
ATOM 5487 O O . THR G 1 60 ? 43.805 -22.910 81.062 1.00 31.14 57 THR G O 1
ATOM 5491 N N . GLU G 1 61 ? 45.516 -24.307 80.593 1.00 27.20 58 GLU G N 1
ATOM 5492 C CA . GLU G 1 61 ? 44.883 -25.455 81.218 1.00 28.60 58 GLU G CA 1
ATOM 5493 C C . GLU G 1 61 ? 44.664 -25.186 82.701 1.00 27.93 58 GLU G C 1
ATOM 5494 O O . GLU G 1 61 ? 43.570 -25.403 83.217 1.00 31.76 58 GLU G O 1
ATOM 5500 N N . LEU G 1 62 ? 45.701 -24.705 83.378 1.00 25.27 59 LEU G N 1
ATOM 5501 C CA . LEU G 1 62 ? 45.589 -24.366 84.788 1.00 26.84 59 LEU G CA 1
ATOM 5502 C C . LEU G 1 62 ? 44.436 -23.394 85.036 1.00 28.80 59 LEU G C 1
ATOM 5503 O O . LEU G 1 62 ? 43.570 -23.645 85.886 1.00 29.23 59 LEU G O 1
ATOM 5508 N N . ILE G 1 63 ? 44.435 -22.285 84.296 1.00 27.07 60 ILE G N 1
ATOM 5509 C CA . ILE G 1 63 ? 43.436 -21.233 84.484 1.00 27.97 60 ILE G CA 1
ATOM 5510 C C . ILE G 1 63 ? 42.030 -21.730 84.149 1.00 26.81 60 ILE G C 1
ATOM 5511 O O . ILE G 1 63 ? 41.077 -21.424 84.865 1.00 28.81 60 ILE G O 1
ATOM 5516 N N . GLN G 1 64 ? 41.906 -22.496 83.068 1.00 25.47 61 GLN G N 1
ATOM 5517 C CA . GLN G 1 64 ? 40.609 -23.038 82.676 1.00 24.92 61 GLN G CA 1
ATOM 5518 C C . GLN G 1 64 ? 40.097 -24.074 83.671 1.00 26.29 61 GLN G C 1
ATOM 5519 O O . GLN G 1 64 ? 38.903 -24.100 83.972 1.00 30.07 61 GLN G O 1
ATOM 5525 N N . SER G 1 65 ? 40.991 -24.919 84.186 1.00 27.15 62 SER G N 1
ATOM 5526 C CA . SER G 1 65 ? 40.598 -25.949 85.152 1.00 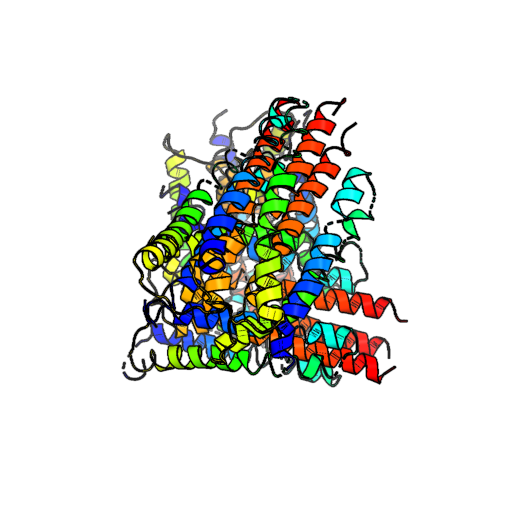29.22 62 SER G CA 1
ATOM 5527 C C . SER G 1 65 ? 39.919 -25.326 86.371 1.00 30.42 62 SER G C 1
ATOM 5528 O O . SER G 1 65 ? 38.891 -25.824 86.838 1.00 32.81 62 SER G O 1
ATOM 5531 N N . GLU G 1 66 ? 40.487 -24.227 86.868 1.00 29.06 63 GLU G N 1
ATOM 5532 C CA . GLU G 1 66 ? 39.881 -23.479 87.968 1.00 31.61 63 GLU G CA 1
ATOM 5533 C C . GLU G 1 66 ? 38.567 -22.838 87.527 1.00 32.45 63 GLU G C 1
ATOM 5534 O O . GLU G 1 66 ? 37.564 -22.911 88.240 1.00 33.62 63 GLU G O 1
ATOM 5540 N N . ALA G 1 67 ? 38.580 -22.211 86.351 1.00 31.95 64 ALA G N 1
ATOM 5541 C CA . ALA G 1 67 ? 37.363 -21.665 85.759 1.00 33.70 64 ALA G CA 1
ATOM 5542 C C . ALA G 1 67 ? 36.245 -22.716 85.686 1.00 36.03 64 ALA G C 1
ATOM 5543 O O . ALA G 1 67 ? 35.090 -22.407 85.977 1.00 37.98 64 ALA G O 1
ATOM 5545 N N . ARG G 1 68 ? 36.602 -23.945 85.295 1.00 36.99 65 ARG G N 1
ATOM 5546 C CA . ARG G 1 68 ? 35.656 -25.070 85.200 1.00 39.04 65 ARG G CA 1
ATOM 5547 C C . ARG G 1 68 ? 35.082 -25.456 86.558 1.00 40.91 65 ARG G C 1
ATOM 5548 O O . ARG G 1 68 ? 34.051 -26.128 86.631 1.00 43.01 65 ARG G O 1
ATOM 5556 N N . GLY G 1 69 ? 35.771 -25.060 87.625 1.00 39.10 66 GLY G N 1
ATOM 5557 C CA . GLY G 1 69 ? 35.340 -25.380 88.982 1.00 41.14 66 GLY G CA 1
ATOM 5558 C C . GLY G 1 69 ? 36.110 -26.522 89.615 1.00 41.50 66 GLY G C 1
ATOM 5559 O O . GLY G 1 69 ? 35.662 -27.107 90.603 1.00 41.42 66 GLY G O 1
ATOM 5560 N N . GLU G 1 70 ? 37.262 -26.850 89.033 1.00 42.89 67 GLU G N 1
ATOM 5561 C CA . GLU G 1 70 ? 38.179 -27.826 89.613 1.00 45.00 67 GLU G CA 1
ATOM 5562 C C . GLU G 1 70 ? 39.112 -27.111 90.584 1.00 46.53 67 GLU G C 1
ATOM 5563 O O . GLU G 1 70 ? 39.576 -26.002 90.313 1.00 47.75 67 GLU G O 1
ATOM 5569 N N . LYS G 1 71 ? 39.375 -27.739 91.722 1.00 48.41 68 LYS G N 1
ATOM 5570 C CA . LYS G 1 71 ? 40.224 -27.130 92.734 1.00 49.57 68 LYS G CA 1
ATOM 5571 C C . LYS G 1 71 ? 41.658 -27.610 92.577 1.00 47.97 68 LYS G C 1
ATOM 5572 O O . LYS G 1 71 ? 41.927 -28.815 92.572 1.00 48.74 68 LYS G O 1
ATOM 5578 N N . THR G 1 72 ? 42.569 -26.657 92.413 1.00 45.40 69 THR G N 1
ATOM 5579 C CA . THR G 1 72 ? 43.994 -26.947 92.434 1.00 43.89 69 THR G CA 1
ATOM 5580 C C . THR G 1 72 ? 44.516 -26.599 93.817 1.00 42.26 69 THR G C 1
ATOM 5581 O O . THR G 1 72 ? 44.157 -25.559 94.378 1.00 40.76 69 THR G O 1
ATOM 5585 N N A GLU G 1 73 ? 45.351 -27.471 94.377 0.50 43.29 70 GLU G N 1
ATOM 5586 N N B GLU G 1 73 ? 45.356 -27.482 94.353 0.50 42.87 70 GLU G N 1
ATOM 5587 C CA A GLU G 1 73 ? 45.959 -27.211 95.680 0.50 43.18 70 GLU G CA 1
ATOM 5588 C CA B GLU G 1 73 ? 46.050 -27.245 95.611 0.50 42.24 70 GLU G CA 1
ATOM 5589 C C A GLU G 1 73 ? 47.121 -26.233 95.527 0.50 40.92 70 GLU G C 1
ATOM 5590 C C B GLU G 1 73 ? 47.087 -26.150 95.401 0.50 40.36 70 GLU G C 1
ATOM 5591 O O A GLU G 1 73 ? 48.081 -26.503 94.804 0.50 40.68 70 GLU G O 1
ATOM 5592 O O B GLU G 1 73 ? 47.934 -26.257 94.513 0.50 39.74 70 GLU G O 1
ATOM 5603 N N . ILE G 1 74 ? 47.014 -25.093 96.204 1.00 39.47 71 ILE G N 1
ATOM 5604 C CA . ILE G 1 74 ? 47.999 -24.020 96.113 1.00 37.33 71 ILE G CA 1
ATOM 5605 C C . ILE G 1 74 ? 49.291 -24.420 96.819 1.00 34.58 71 ILE G C 1
ATOM 5606 O O . ILE G 1 74 ? 49.294 -24.762 97.999 1.00 38.62 71 ILE G O 1
ATOM 5611 N N . SER G 1 75 ? 50.386 -24.396 96.073 1.00 31.06 72 SER G N 1
ATOM 5612 C CA . SER G 1 75 ? 51.686 -24.726 96.625 1.00 28.08 72 SER G CA 1
ATOM 5613 C C . SER G 1 75 ? 52.638 -23.580 96.342 1.00 26.21 72 SER G C 1
ATOM 5614 O O . SER G 1 75 ? 52.357 -22.731 95.492 1.00 24.12 72 SER G O 1
ATOM 5617 N N . VAL G 1 76 ? 53.746 -23.539 97.078 1.00 27.02 73 VAL G N 1
ATOM 5618 C CA . VAL G 1 76 ? 54.828 -22.606 96.780 1.00 25.96 73 VAL G CA 1
ATOM 5619 C C . VAL G 1 76 ? 55.306 -22.805 95.338 1.00 24.48 73 VAL G C 1
ATOM 5620 O O . VAL G 1 76 ? 55.504 -21.834 94.612 1.00 25.79 73 VAL G O 1
ATOM 5624 N N . LEU G 1 77 ? 55.484 -24.063 94.927 1.00 25.66 74 LEU G N 1
ATOM 5625 C CA . LEU G 1 77 ? 55.977 -24.363 93.580 1.00 26.91 74 LEU G CA 1
ATOM 5626 C C . LEU G 1 77 ? 55.076 -23.798 92.479 1.00 26.84 74 LEU G C 1
ATOM 5627 O O . LEU G 1 77 ? 55.570 -23.289 91.474 1.00 28.99 74 LEU G O 1
ATOM 5632 N N . LEU G 1 78 ? 53.762 -23.898 92.664 1.00 26.31 75 LEU G N 1
ATOM 5633 C CA . LEU G 1 78 ? 52.819 -23.322 91.702 1.00 25.47 75 LEU G CA 1
ATOM 5634 C C . LEU G 1 78 ? 52.939 -21.797 91.663 1.00 24.95 75 LEU G C 1
ATOM 5635 O O . LEU G 1 78 ? 52.974 -21.197 90.578 1.00 23.55 75 LEU G O 1
ATOM 5640 N N . ILE G 1 79 ? 53.001 -21.184 92.848 1.00 22.01 76 ILE G N 1
ATOM 5641 C CA . ILE G 1 79 ? 53.162 -19.739 92.970 1.00 21.13 76 ILE G CA 1
ATOM 5642 C C . ILE G 1 79 ? 54.457 -19.328 92.290 1.00 20.81 76 ILE G C 1
ATOM 5643 O O . ILE G 1 79 ? 54.486 -18.365 91.521 1.00 21.93 76 ILE G O 1
ATOM 5648 N N . HIS G 1 80 ? 55.524 -20.070 92.578 1.00 21.11 77 HIS G N 1
ATOM 5649 C CA . HIS G 1 80 ? 56.824 -19.849 91.948 1.00 22.09 77 HIS G CA 1
ATOM 5650 C C . HIS G 1 80 ? 56.754 -20.030 90.422 1.00 22.05 77 HIS G C 1
ATOM 5651 O O . HIS G 1 80 ? 57.320 -19.228 89.669 1.00 20.01 77 HIS G O 1
ATOM 5658 N N . ALA G 1 81 ? 56.061 -21.076 89.971 1.00 20.99 78 ALA G N 1
ATOM 5659 C CA . ALA G 1 81 ? 55.913 -21.339 88.529 1.00 22.71 78 ALA G CA 1
ATOM 5660 C C . ALA G 1 81 ? 55.153 -20.210 87.839 1.00 23.41 78 ALA G C 1
ATOM 5661 O O . ALA G 1 81 ? 55.469 -19.841 86.707 1.00 23.73 78 ALA G O 1
ATOM 5663 N N . GLN G 1 82 ? 54.157 -19.658 88.530 1.00 26.56 79 GLN G N 1
ATOM 5664 C CA . GLN G 1 82 ? 53.379 -18.545 87.984 1.00 27.12 79 GLN G CA 1
ATOM 5665 C C . GLN G 1 82 ? 54.270 -17.314 87.831 1.00 26.56 79 GLN G C 1
ATOM 5666 O O . GLN G 1 82 ? 54.208 -16.630 86.813 1.00 26.85 79 GLN G O 1
ATOM 5672 N N . ASP G 1 83 ? 55.109 -17.057 88.835 1.00 26.06 80 ASP G N 1
ATOM 5673 C CA . ASP G 1 83 ? 56.054 -15.937 88.804 1.00 26.43 80 ASP G CA 1
ATOM 5674 C C . ASP G 1 83 ? 57.010 -16.056 87.619 1.00 25.49 80 ASP G C 1
ATOM 5675 O O . ASP G 1 83 ? 57.247 -15.080 86.904 1.00 25.65 80 ASP G O 1
ATOM 5680 N N . HIS G 1 84 ? 57.553 -17.254 87.415 1.00 26.50 81 HIS G N 1
ATOM 5681 C CA . HIS G 1 84 ? 58.493 -17.500 86.320 1.00 27.58 81 HIS G CA 1
ATOM 5682 C C . HIS G 1 84 ? 57.882 -17.262 84.947 1.00 26.31 81 HIS G C 1
ATOM 5683 O O . HIS G 1 84 ? 58.525 -16.678 84.081 1.00 25.81 81 HIS G O 1
ATOM 5690 N N . LEU G 1 85 ? 56.646 -17.717 84.751 1.00 26.32 82 LEU G N 1
ATOM 5691 C CA . LEU G 1 85 ? 55.960 -17.530 83.477 1.00 26.88 82 LEU G CA 1
ATOM 5692 C C . LEU G 1 85 ? 55.764 -16.047 83.186 1.00 27.50 82 LEU G C 1
ATOM 5693 O O . LEU G 1 85 ? 56.137 -15.566 82.117 1.00 30.12 82 LEU G O 1
ATOM 5706 N N . ASN G 1 87 ? 57.178 -13.481 84.517 1.00 26.53 84 ASN G N 1
ATOM 5707 C CA . ASN G 1 87 ? 58.482 -12.876 84.382 1.00 27.82 84 ASN G CA 1
ATOM 5708 C C . ASN G 1 87 ? 59.127 -13.087 83.011 1.00 28.43 84 ASN G C 1
ATOM 5709 O O . ASN G 1 87 ? 59.710 -12.187 82.476 1.00 29.47 84 ASN G O 1
ATOM 5714 N N . ALA G 1 88 ? 58.999 -14.288 82.471 1.00 25.59 85 ALA G N 1
ATOM 5715 C CA . ALA G 1 88 ? 59.481 -14.628 81.137 1.00 27.10 85 ALA G CA 1
ATOM 5716 C C . ALA G 1 88 ? 58.822 -13.737 80.082 1.00 27.50 85 ALA G C 1
ATOM 5717 O O . ALA G 1 88 ? 59.495 -13.188 79.208 1.00 29.54 85 ALA G O 1
ATOM 5719 N N . ILE G 1 89 ? 57.503 -13.598 80.179 1.00 28.57 86 ILE G N 1
ATOM 5720 C CA . ILE G 1 89 ? 56.737 -12.714 79.302 1.00 28.35 86 ILE G CA 1
ATOM 5721 C C . ILE G 1 89 ? 57.282 -11.288 79.365 1.00 31.01 86 ILE G C 1
ATOM 5722 O O . ILE G 1 89 ? 57.428 -10.631 78.328 1.00 32.06 86 ILE G O 1
ATOM 5727 N N . THR G 1 90 ? 57.605 -10.830 80.575 1.00 27.94 87 THR G N 1
ATOM 5728 C CA . THR G 1 90 ? 58.109 -9.472 80.785 1.00 29.28 87 THR G CA 1
ATOM 5729 C C . THR G 1 90 ? 59.535 -9.287 80.266 1.00 28.66 87 THR G C 1
ATOM 5730 O O . THR G 1 90 ? 59.842 -8.276 79.637 1.00 29.45 87 THR G O 1
ATOM 5734 N N . VAL G 1 91 ? 60.399 -10.257 80.542 1.00 28.88 88 VAL G N 1
ATOM 5735 C CA . VAL G 1 91 ? 61.785 -10.198 80.086 1.00 27.72 88 VAL G CA 1
ATOM 5736 C C . VAL G 1 91 ? 61.828 -10.185 78.559 1.00 28.28 88 VAL G C 1
ATOM 5737 O O . VAL G 1 91 ? 62.561 -9.396 77.957 1.00 28.51 88 VAL G O 1
ATOM 5741 N N . LYS G 1 92 ? 61.025 -11.050 77.941 1.00 27.61 89 LYS G N 1
ATOM 5742 C CA . LYS G 1 92 ? 60.936 -11.111 76.490 1.00 28.71 89 LYS G CA 1
ATOM 5743 C C . LYS G 1 92 ? 60.460 -9.782 75.911 1.00 29.96 89 LYS G C 1
ATOM 5744 O O . LYS G 1 92 ? 61.062 -9.260 74.972 1.00 31.67 89 LYS G O 1
ATOM 5750 N N . GLU G 1 93 ? 59.385 -9.238 76.481 1.00 28.91 90 GLU G N 1
ATOM 5751 C CA . GLU G 1 93 ? 58.802 -7.998 75.988 1.00 29.13 90 GLU G CA 1
ATOM 5752 C C . GLU G 1 93 ? 59.808 -6.854 76.033 1.00 31.16 90 GLU G C 1
ATOM 5753 O O . GLU G 1 93 ? 59.863 -6.034 75.117 1.00 31.81 90 GLU G O 1
ATOM 5759 N N . LEU G 1 94 ? 60.597 -6.806 77.105 1.00 31.62 91 LEU G N 1
ATOM 5760 C CA . LEU G 1 94 ? 61.566 -5.730 77.306 1.00 32.80 91 LEU G CA 1
ATOM 5761 C C . LEU G 1 94 ? 62.865 -5.957 76.533 1.00 32.01 91 LEU G C 1
ATOM 5762 O O . LEU G 1 94 ? 63.488 -5.003 76.067 1.00 34.07 91 LEU G O 1
ATOM 5767 N N . ALA G 1 95 ? 63.269 -7.219 76.408 1.00 30.15 92 ALA G N 1
ATOM 5768 C CA . ALA G 1 95 ? 64.436 -7.586 75.611 1.00 29.42 92 ALA G CA 1
ATOM 5769 C C . ALA G 1 95 ? 64.260 -7.081 74.184 1.00 30.27 92 ALA G C 1
ATOM 5770 O O . ALA G 1 95 ? 65.188 -6.525 73.585 1.00 31.53 92 ALA G O 1
ATOM 5772 N N . ALA G 1 96 ? 63.055 -7.271 73.652 1.00 30.01 93 ALA G N 1
ATOM 5773 C CA . ALA G 1 96 ? 62.694 -6.761 72.337 1.00 31.24 93 ALA G CA 1
ATOM 5774 C C . ALA G 1 96 ? 63.005 -5.271 72.239 1.00 33.27 93 ALA G C 1
ATOM 5775 O O . ALA G 1 96 ? 63.523 -4.804 71.220 1.00 36.24 93 ALA G O 1
ATOM 5777 N N . GLU G 1 97 ? 62.700 -4.531 73.304 1.00 32.12 94 GLU G N 1
ATOM 5778 C CA . GLU G 1 97 ? 62.962 -3.090 73.335 1.00 33.38 94 GLU G CA 1
ATOM 5779 C C . GLU G 1 97 ? 64.454 -2.772 73.411 1.00 34.16 94 GLU G C 1
ATOM 5780 O O . GLU G 1 97 ? 64.911 -1.785 72.835 1.00 35.69 94 GLU G O 1
ATOM 5786 N N . PHE G 1 98 ? 65.200 -3.602 74.137 1.00 33.39 95 PHE G N 1
ATOM 5787 C CA . PHE G 1 98 ? 66.654 -3.495 74.181 1.00 34.97 95 PHE G CA 1
ATOM 5788 C C . PHE G 1 98 ? 67.245 -3.732 72.794 1.00 37.03 95 PHE G C 1
ATOM 5789 O O . PHE G 1 98 ? 68.089 -2.964 72.335 1.00 37.03 95 PHE G O 1
ATOM 5797 N N . ILE G 1 99 ? 66.775 -4.791 72.133 1.00 39.51 96 ILE G N 1
ATOM 5798 C CA . ILE G 1 99 ? 67.239 -5.166 70.800 1.00 41.55 96 ILE G CA 1
ATOM 5799 C C . ILE G 1 99 ? 66.902 -4.082 69.777 1.00 43.97 96 ILE G C 1
ATOM 5800 O O . ILE G 1 99 ? 67.760 -3.667 68.998 1.00 45.95 96 ILE G O 1
ATOM 5805 N N . ASP G 1 100 ? 65.650 -3.633 69.781 1.00 44.43 97 ASP G N 1
ATOM 5806 C CA . ASP G 1 100 ? 65.207 -2.581 68.872 1.00 46.72 97 ASP G CA 1
ATOM 5807 C C . ASP G 1 100 ? 66.105 -1.356 69.024 1.00 49.43 97 ASP G C 1
ATOM 5808 O O . ASP G 1 100 ? 66.417 -0.671 68.042 1.00 51.60 97 ASP G O 1
ATOM 5813 N N . LEU G 1 101 ? 66.520 -1.095 70.263 1.00 46.84 98 LEU G N 1
ATOM 5814 C CA . LEU G 1 101 ? 67.368 0.045 70.574 1.00 46.29 98 LEU G CA 1
ATOM 5815 C C . LEU G 1 101 ? 68.782 -0.139 70.023 1.00 47.92 98 LEU G C 1
ATOM 5816 O O . LEU G 1 101 ? 69.334 0.777 69.402 1.00 48.90 98 LEU G O 1
ATOM 5821 N N . TYR G 1 102 ? 69.362 -1.320 70.248 1.00 46.24 99 TYR G N 1
ATOM 5822 C CA . TYR G 1 102 ? 70.694 -1.632 69.720 1.00 47.35 99 TYR G CA 1
ATOM 5823 C C . TYR G 1 102 ? 70.765 -1.495 68.202 1.00 48.51 99 TYR G C 1
ATOM 5824 O O . TYR G 1 102 ? 71.785 -1.063 67.661 1.00 52.82 99 TYR G O 1
ATOM 5833 N N . LYS G 1 103 ? 69.680 -1.862 67.524 1.00 48.28 100 LYS G N 1
ATOM 5834 C CA . LYS G 1 103 ? 69.590 -1.716 66.073 1.00 51.88 100 LYS G CA 1
ATOM 5835 C C . LYS G 1 103 ? 69.640 -0.239 65.697 1.00 53.92 100 LYS G C 1
ATOM 5836 O O . LYS G 1 103 ? 70.433 0.163 64.848 1.00 58.29 100 LYS G O 1
ATOM 5842 N N . LYS G 1 104 ? 68.804 0.566 66.350 1.00 54.26 101 LYS G N 1
ATOM 5843 C CA . LYS G 1 104 ? 68.764 2.006 66.110 1.00 58.39 101 LYS G CA 1
ATOM 5844 C C . LYS G 1 104 ? 70.159 2.637 66.206 1.00 61.94 101 LYS G C 1
ATOM 5845 O O . LYS G 1 104 ? 70.561 3.397 65.323 1.00 64.04 101 LYS G O 1
ATOM 5851 N N . LEU G 1 105 ? 70.888 2.310 67.272 1.00 62.29 102 LEU G N 1
ATOM 5852 C CA . LEU G 1 105 ? 72.234 2.848 67.489 1.00 65.52 102 LEU G CA 1
ATOM 5853 C C . LEU G 1 105 ? 73.233 2.472 66.388 1.00 69.63 102 LEU G C 1
ATOM 5854 O O . LEU G 1 105 ? 74.042 3.308 65.973 1.00 70.52 102 LEU G O 1
ATOM 5859 N N A GLU G 1 106 ? 73.176 1.217 65.936 0.50 70.79 103 GLU G N 1
ATOM 5860 N N B GLU G 1 106 ? 73.168 1.227 65.918 0.50 70.72 103 GLU G N 1
ATOM 5861 C CA A GLU G 1 106 ? 74.058 0.720 64.876 0.50 74.54 103 GLU G CA 1
ATOM 5862 C CA B GLU G 1 106 ? 74.083 0.736 64.882 0.50 74.36 103 GLU G CA 1
ATOM 5863 C C A GLU G 1 106 ? 73.781 1.397 63.539 0.50 78.48 103 GLU G C 1
ATOM 5864 C C B GLU G 1 106 ? 73.771 1.282 63.485 0.50 78.34 103 GLU G C 1
ATOM 5865 O O A GLU G 1 106 ? 74.712 1.729 62.801 0.50 80.50 103 GLU G O 1
ATOM 5866 O O B GLU G 1 106 ? 74.673 1.412 62.653 0.50 80.37 103 GLU G O 1
ATOM 5877 N N . ALA G 1 107 ? 72.501 1.595 63.232 1.00 79.80 104 ALA G N 1
ATOM 5878 C CA . ALA G 1 107 ? 72.095 2.258 61.987 1.00 85.66 104 ALA G CA 1
ATOM 5879 C C . ALA G 1 107 ? 72.768 3.631 61.883 1.00 91.53 104 ALA G C 1
ATOM 5880 O O . ALA G 1 107 ? 72.680 4.308 60.853 1.00 94.16 104 ALA G O 1
ATOM 5882 N N . LYS G 1 108 ? 73.447 4.017 62.964 1.00 95.03 105 LYS G N 1
ATOM 5883 C CA . LYS G 1 108 ? 74.210 5.263 63.035 1.00 101.43 105 LYS G CA 1
ATOM 5884 C C . LYS G 1 108 ? 75.711 4.980 63.117 1.00 105.08 105 LYS G C 1
ATOM 5885 O O . LYS G 1 108 ? 76.139 4.033 63.784 1.00 103.50 105 LYS G O 1
ATOM 5891 N N . GLY G 1 109 ? 76.503 5.811 62.442 1.00 52.13 106 GLY G N 1
ATOM 5892 C CA . GLY G 1 109 ? 77.962 5.685 62.459 1.00 55.36 106 GLY G CA 1
ATOM 5893 C C . GLY G 1 109 ? 78.669 7.012 62.244 1.00 57.64 106 GLY G C 1
ATOM 5894 O O . GLY G 1 109 ? 79.749 7.250 62.793 1.00 59.28 106 GLY G O 1
ATOM 5903 N N . THR H 1 6 ? 57.259 -18.456 113.640 1.00 70.71 3 THR H N 1
ATOM 5904 C CA . THR H 1 6 ? 58.171 -19.559 113.326 1.00 70.04 3 THR H CA 1
ATOM 5905 C C . THR H 1 6 ? 59.225 -19.122 112.309 1.00 68.45 3 THR H C 1
ATOM 5906 O O . THR H 1 6 ? 58.986 -18.213 111.508 1.00 67.91 3 THR H O 1
ATOM 5910 N N . THR H 1 7 ? 60.386 -19.775 112.343 1.00 66.59 4 THR H N 1
ATOM 5911 C CA . THR H 1 7 ? 61.460 -19.490 111.386 1.00 64.86 4 THR H CA 1
ATOM 5912 C C . THR H 1 7 ? 60.934 -19.531 109.942 1.00 62.60 4 THR H C 1
ATOM 5913 O O . THR H 1 7 ? 61.545 -18.965 109.029 1.00 62.48 4 THR H O 1
ATOM 5917 N N . ALA H 1 8 ? 59.791 -20.193 109.761 1.00 81.46 5 ALA H N 1
ATOM 5918 C CA . ALA H 1 8 ? 59.114 -20.269 108.466 1.00 77.10 5 ALA H CA 1
ATOM 5919 C C . ALA H 1 8 ? 58.070 -19.161 108.282 1.00 73.67 5 ALA H C 1
ATOM 5920 O O . ALA H 1 8 ? 57.808 -18.739 107.152 1.00 72.96 5 ALA H O 1
ATOM 5922 N N . GLU H 1 9 ? 57.483 -18.701 109.388 1.00 69.74 6 GLU H N 1
ATOM 5923 C CA . GLU H 1 9 ? 56.493 -17.612 109.370 1.00 66.05 6 GLU H CA 1
ATOM 5924 C C . GLU H 1 9 ? 57.150 -16.235 109.216 1.00 61.48 6 GLU H C 1
ATOM 5925 O O . GLU H 1 9 ? 56.467 -15.220 109.030 1.00 60.74 6 GLU H O 1
ATOM 5931 N N . GLN H 1 10 ? 58.476 -16.211 109.315 1.00 55.30 7 GLN H N 1
ATOM 5932 C CA . GLN H 1 10 ? 59.245 -14.979 109.208 1.00 50.23 7 GLN H CA 1
ATOM 5933 C C . GLN H 1 10 ? 59.702 -14.764 107.772 1.00 46.01 7 GLN H C 1
ATOM 5934 O O . GLN H 1 10 ? 60.072 -13.654 107.390 1.00 45.72 7 GLN H O 1
ATOM 5940 N N . ILE H 1 11 ? 59.661 -15.834 106.983 1.00 42.78 8 ILE H N 1
ATOM 5941 C CA . ILE H 1 11 ? 60.197 -15.848 105.620 1.00 39.12 8 ILE H CA 1
ATOM 5942 C C . ILE H 1 11 ? 59.675 -14.703 104.741 1.00 37.11 8 ILE H C 1
ATOM 5943 O O . ILE H 1 11 ? 60.461 -14.058 104.047 1.00 38.85 8 ILE H O 1
ATOM 5948 N N . PRO H 1 12 ? 58.352 -14.457 104.748 1.00 35.64 9 PRO H N 1
ATOM 5949 C CA . PRO H 1 12 ? 57.835 -13.392 103.886 1.00 33.05 9 PRO H CA 1
ATOM 5950 C C . PRO H 1 12 ? 58.391 -12.026 104.276 1.00 29.48 9 PRO H C 1
ATOM 5951 O O . PRO H 1 12 ? 58.771 -11.251 103.405 1.00 32.86 9 PRO H O 1
ATOM 5955 N N . PHE H 1 13 ? 58.456 -11.740 105.569 1.00 30.36 10 PHE H N 1
ATOM 5956 C CA . PHE H 1 13 ? 59.055 -10.493 106.035 1.00 30.35 10 PHE H CA 1
ATOM 5957 C C . PHE H 1 13 ? 60.526 -10.395 105.638 1.00 28.74 10 PHE H C 1
ATOM 5958 O O . PHE H 1 13 ? 60.987 -9.339 105.216 1.00 27.51 10 PHE H O 1
ATOM 5966 N N . GLN H 1 14 ? 61.245 -11.507 105.763 1.00 28.65 11 GLN H N 1
ATOM 5967 C CA . GLN H 1 14 ? 62.653 -11.579 105.387 1.00 29.59 11 GLN H CA 1
ATOM 5968 C C . GLN H 1 14 ? 62.841 -11.456 103.874 1.00 28.41 11 GLN H C 1
ATOM 5969 O O . GLN H 1 14 ? 63.777 -10.799 103.417 1.00 28.88 11 GLN H O 1
ATOM 5975 N N . LEU H 1 15 ? 61.963 -12.096 103.100 1.00 26.89 12 LEU H N 1
ATOM 5976 C CA . LEU H 1 15 ? 62.037 -12.013 101.637 1.00 28.43 12 LEU H CA 1
ATOM 5977 C C . LEU H 1 15 ? 61.819 -10.593 101.139 1.00 25.62 12 LEU H C 1
ATOM 5978 O O . LEU H 1 15 ? 62.541 -10.124 100.265 1.00 26.09 12 LEU H O 1
ATOM 5983 N N . ILE H 1 16 ? 60.823 -9.917 101.702 1.00 25.99 13 ILE H N 1
ATOM 5984 C CA . ILE H 1 16 ? 60.501 -8.544 101.314 1.00 25.83 13 ILE H CA 1
ATOM 5985 C C . ILE H 1 16 ? 61.640 -7.570 101.648 1.00 24.86 13 ILE H C 1
ATOM 5986 O O . ILE H 1 16 ? 61.924 -6.669 100.863 1.00 25.32 13 ILE H O 1
ATOM 5991 N N . LEU H 1 17 ? 62.288 -7.762 102.797 1.00 23.70 14 LEU H N 1
ATOM 5992 C CA . LEU H 1 17 ? 63.408 -6.908 103.210 1.00 25.83 14 LEU H CA 1
ATOM 5993 C C . LEU H 1 17 ? 64.599 -7.040 102.256 1.00 25.95 14 LEU H C 1
ATOM 5994 O O . LEU H 1 17 ? 65.058 -6.049 101.680 1.00 25.58 14 LEU H O 1
ATOM 5999 N N . ASN H 1 18 ? 65.091 -8.267 102.095 1.00 25.97 15 ASN H N 1
ATOM 6000 C CA . ASN H 1 18 ? 66.233 -8.524 101.223 1.00 26.00 15 ASN H CA 1
ATOM 6001 C C . ASN H 1 18 ? 65.925 -8.226 99.748 1.00 25.10 15 ASN H C 1
ATOM 6002 O O . ASN H 1 18 ? 66.766 -7.678 99.034 1.00 24.02 15 ASN H O 1
ATOM 6007 N N . SER H 1 19 ? 64.719 -8.584 99.307 1.00 23.74 16 SER H N 1
ATOM 6008 C CA . SER H 1 19 ? 64.262 -8.292 97.947 1.00 23.61 16 SER H CA 1
ATOM 6009 C C . SER H 1 19 ? 64.187 -6.782 97.722 1.00 23.80 16 SER H C 1
ATOM 6010 O O . SER H 1 19 ? 64.608 -6.275 96.674 1.00 22.81 16 SER H O 1
ATOM 6013 N N . GLY H 1 20 ? 63.644 -6.072 98.709 1.00 20.51 17 GLY H N 1
ATOM 6014 C CA . GLY H 1 20 ? 63.491 -4.623 98.627 1.00 20.54 17 GLY H CA 1
ATOM 6015 C C . GLY H 1 20 ? 64.823 -3.913 98.515 1.00 22.38 17 GLY H C 1
ATOM 6016 O O . GLY H 1 20 ? 64.971 -2.982 97.719 1.00 25.37 17 GLY H O 1
ATOM 6017 N N . ASN H 1 21 ? 65.791 -4.348 99.320 1.00 22.24 18 ASN H N 1
ATOM 6018 C CA . ASN H 1 21 ? 67.150 -3.822 99.259 1.00 21.44 18 ASN H CA 1
ATOM 6019 C C . ASN H 1 21 ? 67.842 -4.119 97.924 1.00 22.89 18 ASN H C 1
ATOM 6020 O O . ASN H 1 21 ? 68.493 -3.248 97.348 1.00 23.61 18 ASN H O 1
ATOM 6025 N N . ALA H 1 22 ? 67.689 -5.346 97.429 1.00 22.00 19 ALA H N 1
ATOM 6026 C CA . ALA H 1 22 ? 68.285 -5.736 96.152 1.00 22.41 19 ALA H CA 1
ATOM 6027 C C . ALA H 1 22 ? 67.785 -4.824 95.035 1.00 22.86 19 ALA H C 1
ATOM 6028 O O . ALA H 1 22 ? 68.578 -4.325 94.240 1.00 25.76 19 ALA H O 1
ATOM 6030 N N . ARG H 1 23 ? 66.474 -4.592 95.000 1.00 23.31 20 ARG H N 1
ATOM 6031 C CA A ARG H 1 23 ? 65.867 -3.710 94.009 0.50 22.91 20 ARG H CA 1
ATOM 6032 C CA B ARG H 1 23 ? 65.875 -3.713 94.003 0.50 23.53 20 ARG H CA 1
ATOM 6033 C C . ARG H 1 23 ? 66.413 -2.289 94.148 1.00 23.69 20 ARG H C 1
ATOM 6034 O O . ARG H 1 23 ? 66.715 -1.634 93.151 1.00 24.00 20 ARG H O 1
ATOM 6049 N N . SER H 1 24 ? 66.531 -1.822 95.394 1.00 21.41 21 SER H N 1
ATOM 6050 C CA . SER H 1 24 ? 67.049 -0.487 95.686 1.00 22.68 21 SER H CA 1
ATOM 6051 C C . SER H 1 24 ? 68.490 -0.349 95.212 1.00 23.63 21 SER H C 1
ATOM 6052 O O . SER H 1 24 ? 68.844 0.645 94.588 1.00 26.98 21 SER H O 1
ATOM 6055 N N . PHE H 1 25 ? 69.322 -1.344 95.510 1.00 24.16 22 PHE H N 1
ATOM 6056 C CA . PHE H 1 25 ? 70.697 -1.348 95.020 1.00 25.14 22 PHE H CA 1
ATOM 6057 C C . PHE H 1 25 ? 70.738 -1.267 93.493 1.00 26.37 22 PHE H C 1
ATOM 6058 O O . PHE H 1 25 ? 71.523 -0.502 92.929 1.00 28.09 22 PHE H O 1
ATOM 6066 N N . ALA H 1 26 ? 69.879 -2.047 92.836 1.00 25.65 23 ALA H N 1
ATOM 6067 C CA . ALA H 1 26 ? 69.802 -2.072 91.371 1.00 28.15 23 ALA H CA 1
ATOM 6068 C C . ALA H 1 26 ? 69.375 -0.723 90.793 1.00 27.88 23 ALA H C 1
ATOM 6069 O O . ALA H 1 26 ? 69.986 -0.230 89.850 1.00 26.61 23 ALA H O 1
ATOM 6079 N N . GLU H 1 28 ? 69.587 2.102 92.390 1.00 28.07 25 GLU H N 1
ATOM 6080 C CA . GLU H 1 28 ? 70.642 3.032 92.771 1.00 28.46 25 GLU H CA 1
ATOM 6081 C C . GLU H 1 28 ? 71.762 2.963 91.742 1.00 28.95 25 GLU H C 1
ATOM 6082 O O . GLU H 1 28 ? 72.300 3.992 91.324 1.00 29.57 25 GLU H O 1
ATOM 6088 N N . ALA H 1 29 ? 72.095 1.743 91.331 1.00 28.01 26 ALA H N 1
ATOM 6089 C CA . ALA H 1 29 ? 73.080 1.509 90.278 1.00 29.60 26 ALA H CA 1
ATOM 6090 C C . ALA H 1 29 ? 72.705 2.200 88.964 1.00 30.02 26 ALA H C 1
ATOM 6091 O O . ALA H 1 29 ? 73.547 2.855 88.343 1.00 32.98 26 ALA H O 1
ATOM 6093 N N . LEU H 1 30 ? 71.448 2.054 88.548 1.00 30.38 27 LEU H N 1
ATOM 6094 C CA . LEU H 1 30 ? 70.971 2.623 87.284 1.00 30.68 27 LEU H CA 1
ATOM 6095 C C . LEU H 1 30 ? 71.036 4.153 87.300 1.00 31.96 27 LEU H C 1
ATOM 6096 O O . LEU H 1 30 ? 71.452 4.773 86.311 1.00 32.10 27 LEU H O 1
ATOM 6101 N N . GLN H 1 31 ? 70.626 4.756 88.421 1.00 29.41 28 GLN H N 1
ATOM 6102 C CA A GLN H 1 31 ? 70.692 6.208 88.577 0.50 29.32 28 GLN H CA 1
ATOM 6103 C CA B GLN H 1 31 ? 70.699 6.208 88.589 0.50 29.61 28 GLN H CA 1
ATOM 6104 C C . GLN H 1 31 ? 72.141 6.688 88.469 1.00 30.09 28 GLN H C 1
ATOM 6105 O O . GLN H 1 31 ? 72.411 7.738 87.876 1.00 29.98 28 GLN H O 1
ATOM 6116 N N . PHE H 1 32 ? 73.061 5.910 89.040 1.00 29.28 29 PHE H N 1
ATOM 6117 C CA . PHE H 1 32 ? 74.490 6.214 88.991 1.00 31.72 29 PHE H CA 1
ATOM 6118 C C . PHE H 1 32 ? 75.015 6.189 87.556 1.00 32.12 29 PHE H C 1
ATOM 6119 O O . PHE H 1 32 ? 75.697 7.122 87.123 1.00 31.87 29 PHE H O 1
ATOM 6127 N N . ALA H 1 33 ? 74.699 5.118 86.830 1.00 31.78 30 ALA H N 1
ATOM 6128 C CA . ALA H 1 33 ? 75.109 4.983 85.428 1.00 32.84 30 ALA H CA 1
ATOM 6129 C C . ALA H 1 33 ? 74.547 6.124 84.581 1.00 34.16 30 ALA H C 1
ATOM 6130 O O . ALA H 1 33 ? 75.204 6.621 83.666 1.00 35.86 30 ALA H O 1
ATOM 6132 N N . LYS H 1 34 ? 73.325 6.533 84.906 1.00 36.13 31 LYS H N 1
ATOM 6133 C CA . LYS H 1 34 ? 72.639 7.627 84.227 1.00 36.88 31 LYS H CA 1
ATOM 6134 C C . LYS H 1 34 ? 73.439 8.927 84.338 1.00 37.30 31 LYS H C 1
ATOM 6135 O O . LYS H 1 34 ? 73.404 9.761 83.437 1.00 37.63 31 LYS H O 1
ATOM 6141 N N . GLN H 1 35 ? 74.152 9.090 85.453 1.00 37.39 32 GLN H N 1
ATOM 6142 C CA . GLN H 1 35 ? 74.953 10.291 85.706 1.00 36.08 32 GLN H CA 1
ATOM 6143 C C . GLN H 1 35 ? 76.398 10.118 85.249 1.00 36.10 32 GLN H C 1
ATOM 6144 O O . GLN H 1 35 ? 77.234 11.000 85.468 1.00 35.44 32 GLN H O 1
ATOM 6150 N N . GLY H 1 36 ? 76.684 8.982 84.616 1.00 34.66 33 GLY H N 1
ATOM 6151 C CA . GLY H 1 36 ? 78.035 8.663 84.161 1.00 37.47 33 GLY H CA 1
ATOM 6152 C C . GLY H 1 36 ? 78.948 8.150 85.261 1.00 38.05 33 GLY H C 1
ATOM 6153 O O . GLY H 1 36 ? 80.136 7.927 85.027 1.00 38.67 33 GLY H O 1
ATOM 6154 N N . LYS H 1 37 ? 78.392 7.959 86.458 1.00 35.58 34 LYS H N 1
ATOM 6155 C CA . LYS H 1 37 ? 79.153 7.468 87.609 1.00 36.52 34 LYS H CA 1
ATOM 6156 C C . LYS H 1 37 ? 79.273 5.946 87.548 1.00 36.30 34 LYS H C 1
ATOM 6157 O O . LYS H 1 37 ? 78.629 5.225 88.313 1.00 37.56 34 LYS H O 1
ATOM 6171 N N . ALA H 1 39 ? 81.740 3.567 88.056 1.00 39.13 36 ALA H N 1
ATOM 6172 C CA . ALA H 1 39 ? 82.340 2.787 89.141 1.00 38.53 36 ALA H CA 1
ATOM 6173 C C . ALA H 1 39 ? 81.335 2.526 90.262 1.00 36.71 36 ALA H C 1
ATOM 6174 O O . ALA H 1 39 ? 81.229 1.406 90.771 1.00 34.49 36 ALA H O 1
ATOM 6176 N N . GLU H 1 40 ? 80.602 3.575 90.632 1.00 36.44 37 GLU H N 1
ATOM 6177 C CA . GLU H 1 40 ? 79.580 3.510 91.670 1.00 33.91 37 GLU H CA 1
ATOM 6178 C C . GLU H 1 40 ? 78.420 2.598 91.259 1.00 34.40 37 GLU H C 1
ATOM 6179 O O . GLU H 1 40 ? 77.835 1.911 92.102 1.00 33.80 37 GLU H O 1
ATOM 6185 N N . ALA H 1 41 ? 78.092 2.599 89.966 1.00 30.63 38 ALA H N 1
ATOM 6186 C CA . ALA H 1 41 ? 77.017 1.757 89.436 1.00 31.79 38 ALA H CA 1
ATOM 6187 C C . ALA H 1 41 ? 77.395 0.278 89.478 1.00 31.70 38 ALA H C 1
ATOM 6188 O O . ALA H 1 41 ? 76.573 -0.572 89.835 1.00 33.05 38 ALA H O 1
ATOM 6190 N N . ASP H 1 42 ? 78.641 -0.020 89.116 1.00 32.83 39 ASP H N 1
ATOM 6191 C CA . ASP H 1 42 ? 79.160 -1.388 89.155 1.00 34.12 39 ASP H CA 1
ATOM 6192 C C . ASP H 1 42 ? 79.127 -1.943 90.575 1.00 33.00 39 ASP H C 1
ATOM 6193 O O . ASP H 1 42 ? 78.699 -3.073 90.795 1.00 30.50 39 ASP H O 1
ATOM 6198 N N . GLU H 1 43 ? 79.569 -1.127 91.529 1.00 34.72 40 GLU H N 1
ATOM 6199 C CA . GLU H 1 43 ? 79.613 -1.507 92.935 1.00 36.98 40 GLU H CA 1
ATOM 6200 C C . GLU H 1 43 ? 78.213 -1.781 93.480 1.00 34.57 40 GLU H C 1
ATOM 6201 O O . GLU H 1 43 ? 78.001 -2.760 94.190 1.00 35.86 40 GLU H O 1
ATOM 6207 N N . ALA H 1 44 ? 77.257 -0.919 93.146 1.00 33.59 41 ALA H N 1
ATOM 6208 C CA . ALA H 1 44 ? 75.882 -1.097 93.607 1.00 30.52 41 ALA H CA 1
ATOM 6209 C C . ALA H 1 44 ? 75.296 -2.387 93.047 1.00 30.72 41 ALA H C 1
ATOM 6210 O O . ALA H 1 44 ? 74.526 -3.069 93.726 1.00 31.64 41 ALA H O 1
ATOM 6220 N N . VAL H 1 46 ? 76.999 -5.081 92.419 1.00 35.18 43 VAL H N 1
ATOM 6221 C CA . VAL H 1 46 ? 77.586 -6.145 93.236 1.00 35.83 43 VAL H CA 1
ATOM 6222 C C . VAL H 1 46 ? 76.746 -6.347 94.502 1.00 34.89 43 VAL H C 1
ATOM 6223 O O . VAL H 1 46 ? 76.470 -7.480 94.901 1.00 36.18 43 VAL H O 1
ATOM 6227 N N . LYS H 1 47 ? 76.331 -5.244 95.116 1.00 32.73 44 LYS H N 1
ATOM 6228 C CA . LYS H 1 47 ? 75.529 -5.294 96.339 1.00 30.47 44 LYS H CA 1
ATOM 6229 C C . LYS H 1 47 ? 74.115 -5.829 96.081 1.00 29.79 44 LYS H C 1
ATOM 6230 O O . LYS H 1 47 ? 73.546 -6.535 96.919 1.00 30.31 44 LYS H O 1
ATOM 6236 N N . ALA H 1 48 ? 73.560 -5.492 94.921 1.00 26.13 45 ALA H N 1
ATOM 6237 C CA . ALA H 1 48 ? 72.259 -6.002 94.506 1.00 28.87 45 ALA H CA 1
ATOM 6238 C C . ALA H 1 48 ? 72.283 -7.523 94.332 1.00 30.75 45 ALA H C 1
ATOM 6239 O O . ALA H 1 48 ? 71.329 -8.211 94.701 1.00 30.04 45 ALA H O 1
ATOM 6241 N N . LYS H 1 49 ? 73.373 -8.035 93.765 1.00 31.44 46 LYS H N 1
ATOM 6242 C CA . LYS H 1 49 ? 73.566 -9.472 93.588 1.00 33.72 46 LYS H CA 1
ATOM 6243 C C . LYS H 1 49 ? 73.660 -10.166 94.944 1.00 33.56 46 LYS H C 1
ATOM 6244 O O . LYS H 1 49 ? 73.058 -11.219 95.159 1.00 34.25 46 LYS H O 1
ATOM 6250 N N . GLU H 1 50 ? 74.421 -9.565 95.854 1.00 35.43 47 GLU H N 1
ATOM 6251 C CA . GLU H 1 50 ? 74.579 -10.097 97.207 1.00 35.89 47 GLU H CA 1
ATOM 6252 C C . GLU H 1 50 ? 73.259 -10.126 97.968 1.00 33.28 47 GLU H C 1
ATOM 6253 O O . GLU H 1 50 ? 72.963 -11.102 98.657 1.00 33.71 47 GLU H O 1
ATOM 6259 N N . ALA H 1 51 ? 72.467 -9.061 97.828 1.00 32.07 48 ALA H N 1
ATOM 6260 C CA . ALA H 1 51 ? 71.162 -8.964 98.492 1.00 30.17 48 ALA H CA 1
ATOM 6261 C C . ALA H 1 51 ? 70.179 -10.011 97.959 1.00 29.31 48 ALA H C 1
ATOM 6262 O O . ALA H 1 51 ? 69.332 -10.519 98.699 1.00 29.86 48 ALA H O 1
ATOM 6264 N N . ILE H 1 52 ? 70.300 -10.326 96.674 1.00 29.40 49 ILE H N 1
ATOM 6265 C CA . ILE H 1 52 ? 69.499 -11.381 96.056 1.00 31.42 49 ILE H CA 1
ATOM 6266 C C . ILE H 1 52 ? 69.911 -12.764 96.578 1.00 34.14 49 ILE H C 1
ATOM 6267 O O . ILE H 1 52 ? 69.051 -13.616 96.835 1.00 35.25 49 ILE H O 1
ATOM 6272 N N . ASN H 1 53 ? 71.217 -12.982 96.735 1.00 33.61 50 ASN H N 1
ATOM 6273 C CA . ASN H 1 53 ? 71.714 -14.209 97.352 1.00 35.97 50 ASN H CA 1
ATOM 6274 C C . ASN H 1 53 ? 71.062 -14.427 98.712 1.00 35.69 50 ASN H C 1
ATOM 6275 O O . ASN H 1 53 ? 70.584 -15.521 99.008 1.00 37.67 50 ASN H O 1
ATOM 6280 N N . GLU H 1 54 ? 71.037 -13.377 99.530 1.00 34.82 51 GLU H N 1
ATOM 6281 C CA . GLU H 1 54 ? 70.424 -13.449 100.855 1.00 32.85 51 GLU H CA 1
ATOM 6282 C C . GLU H 1 54 ? 68.948 -13.801 100.737 1.00 32.00 51 GLU H C 1
ATOM 6283 O O . GLU H 1 54 ? 68.425 -14.584 101.534 1.00 33.26 51 GLU H O 1
ATOM 6289 N N . ALA H 1 55 ? 68.286 -13.220 99.737 1.00 28.69 52 ALA H N 1
ATOM 6290 C CA . ALA H 1 55 ? 66.884 -13.516 99.454 1.00 28.93 52 ALA H CA 1
ATOM 6291 C C . ALA H 1 55 ? 66.679 -14.978 99.046 1.00 29.98 52 ALA H C 1
ATOM 6292 O O . ALA H 1 55 ? 65.684 -15.597 99.418 1.00 28.59 52 ALA H O 1
ATOM 6294 N N . HIS H 1 56 ? 67.618 -15.520 98.275 1.00 31.76 53 HIS H N 1
ATOM 6295 C CA . HIS H 1 56 ? 67.523 -16.902 97.807 1.00 33.97 53 HIS H CA 1
ATOM 6296 C C . HIS H 1 56 ? 67.587 -17.906 98.960 1.00 34.88 53 HIS H C 1
ATOM 6297 O O . HIS H 1 56 ? 66.878 -18.919 98.942 1.00 36.58 53 HIS H O 1
ATOM 6304 N N . HIS H 1 57 ? 68.418 -17.618 99.961 1.00 33.64 54 HIS H N 1
ATOM 6305 C CA A HIS H 1 57 ? 68.498 -18.456 101.156 0.50 35.24 54 HIS H CA 1
ATOM 6306 C CA B HIS H 1 57 ? 68.501 -18.453 101.157 0.50 33.89 54 HIS H CA 1
ATOM 6307 C C . HIS H 1 57 ? 67.095 -18.827 101.627 1.00 33.96 54 HIS H C 1
ATOM 6308 O O . HIS H 1 57 ? 66.806 -19.997 101.871 1.00 36.07 54 HIS H O 1
ATOM 6321 N N . PHE H 1 58 ? 66.226 -17.824 101.740 1.00 31.00 55 PHE H N 1
ATOM 6322 C CA . PHE H 1 58 ? 64.847 -18.025 102.188 1.00 31.17 55 PHE H CA 1
ATOM 6323 C C . PHE H 1 58 ? 63.990 -18.754 101.144 1.00 32.07 55 PHE H C 1
ATOM 6324 O O . PHE H 1 58 ? 63.272 -19.704 101.469 1.00 32.27 55 PHE H O 1
ATOM 6332 N N . GLN H 1 59 ? 64.084 -18.310 99.893 1.00 31.07 56 GLN H N 1
ATOM 6333 C CA . GLN H 1 59 ? 63.368 -18.919 98.776 1.00 32.53 56 GLN H CA 1
ATOM 6334 C C . GLN H 1 59 ? 63.653 -20.422 98.669 1.00 31.57 56 GLN H C 1
ATOM 6335 O O . GLN H 1 59 ? 62.734 -21.246 98.654 1.00 30.33 56 GLN H O 1
ATOM 6341 N N . THR H 1 60 ? 64.934 -20.763 98.590 1.00 30.48 57 THR H N 1
ATOM 6342 C CA . THR H 1 60 ? 65.362 -22.148 98.456 1.00 33.10 57 THR H CA 1
ATOM 6343 C C . THR H 1 60 ? 64.866 -23.012 99.620 1.00 31.95 57 THR H C 1
ATOM 6344 O O . THR H 1 60 ? 64.325 -24.093 99.402 1.00 32.98 57 THR H O 1
ATOM 6348 N N . GLU H 1 61 ? 65.049 -22.533 100.845 1.00 32.31 58 GLU H N 1
ATOM 6349 C CA . GLU H 1 61 ? 64.510 -23.215 102.023 1.00 33.42 58 GLU H CA 1
ATOM 6350 C C . GLU H 1 61 ? 62.999 -23.403 101.886 1.00 31.24 58 GLU H C 1
ATOM 6351 O O . GLU H 1 61 ? 62.453 -24.451 102.243 1.00 30.73 58 GLU H O 1
ATOM 6357 N N . LEU H 1 62 ? 62.342 -22.376 101.354 1.00 29.21 59 LEU H N 1
ATOM 6358 C CA . LEU H 1 62 ? 60.900 -22.385 101.158 1.00 30.38 59 LEU H CA 1
ATOM 6359 C C . LEU H 1 62 ? 60.458 -23.452 100.151 1.00 29.65 59 LEU H C 1
ATOM 6360 O O . LEU H 1 62 ? 59.499 -24.183 100.403 1.00 30.39 59 LEU H O 1
ATOM 6365 N N . ILE H 1 63 ? 61.152 -23.545 99.019 1.00 28.72 60 ILE H N 1
ATOM 6366 C CA . ILE H 1 63 ? 60.793 -24.531 97.997 1.00 28.05 60 ILE H CA 1
ATOM 6367 C C . ILE H 1 63 ? 61.088 -25.957 98.473 1.00 28.18 60 ILE H C 1
ATOM 6368 O O . ILE H 1 63 ? 60.251 -26.851 98.329 1.00 27.50 60 ILE H O 1
ATOM 6373 N N . GLN H 1 64 ? 62.284 -26.162 99.026 1.00 27.46 61 GLN H N 1
ATOM 6374 C CA . GLN H 1 64 ? 62.719 -27.492 99.444 1.00 28.33 61 GLN H CA 1
ATOM 6375 C C . GLN H 1 64 ? 61.889 -27.987 100.622 1.00 29.48 61 GLN H C 1
ATOM 6376 O O . GLN H 1 64 ? 61.555 -29.171 100.693 1.00 29.29 61 GLN H O 1
ATOM 6382 N N . SER H 1 65 ? 61.568 -27.072 101.536 1.00 27.66 62 SER H N 1
ATOM 6383 C CA . SER H 1 65 ? 60.704 -27.366 102.676 1.00 31.15 62 SER H CA 1
ATOM 6384 C C . SER H 1 65 ? 59.444 -28.096 102.214 1.00 30.83 62 SER H C 1
ATOM 6385 O O . SER H 1 65 ? 59.034 -29.095 102.811 1.00 29.98 62 SER H O 1
ATOM 6388 N N . GLU H 1 66 ? 58.851 -27.583 101.137 1.00 29.47 63 GLU H N 1
ATOM 6389 C CA . GLU H 1 66 ? 57.652 -28.154 100.535 1.00 28.86 63 GLU H CA 1
ATOM 6390 C C . GLU H 1 66 ? 57.936 -29.454 99.788 1.00 28.12 63 GLU H C 1
ATOM 6391 O O . GLU H 1 66 ? 57.113 -30.367 99.793 1.00 31.00 63 GLU H O 1
ATOM 6397 N N . ALA H 1 67 ? 59.093 -29.534 99.140 1.00 28.39 64 ALA H N 1
ATOM 6398 C CA . ALA H 1 67 ? 59.462 -30.732 98.380 1.00 29.14 64 ALA H CA 1
ATOM 6399 C C . ALA H 1 67 ? 59.695 -31.948 99.285 1.00 30.56 64 ALA H C 1
ATOM 6400 O O . ALA H 1 67 ? 59.373 -33.079 98.910 1.00 31.34 64 ALA H O 1
ATOM 6402 N N . ARG H 1 68 ? 60.251 -31.713 100.470 1.00 30.34 65 ARG H N 1
ATOM 6403 C CA . ARG H 1 68 ? 60.533 -32.807 101.407 1.00 34.22 65 ARG H CA 1
ATOM 6404 C C . ARG H 1 68 ? 59.320 -33.176 102.272 1.00 36.45 65 ARG H C 1
ATOM 6405 O O . ARG H 1 68 ? 59.409 -34.062 103.115 1.00 37.53 65 ARG H O 1
ATOM 6413 N N . GLY H 1 69 ? 58.201 -32.480 102.064 1.00 39.00 66 GLY H N 1
ATOM 6414 C CA . GLY H 1 69 ? 56.928 -32.852 102.683 1.00 40.98 66 GLY H CA 1
ATOM 6415 C C . GLY H 1 69 ? 56.391 -31.961 103.789 1.00 42.01 66 GLY H C 1
ATOM 6416 O O . GLY H 1 69 ? 55.366 -32.281 104.392 1.00 41.52 66 GLY H O 1
ATOM 6417 N N . GLU H 1 70 ? 57.077 -30.852 104.065 1.00 44.33 67 GLU H N 1
ATOM 6418 C CA . GLU H 1 70 ? 56.634 -29.894 105.084 1.00 47.41 67 GLU H CA 1
ATOM 6419 C C . GLU H 1 70 ? 55.682 -28.859 104.481 1.00 49.77 67 GLU H C 1
ATOM 6420 O O . GLU H 1 70 ? 56.125 -27.858 103.910 1.00 52.23 67 GLU H O 1
ATOM 6426 N N . LYS H 1 71 ? 54.378 -29.095 104.612 1.00 53.07 68 LYS H N 1
ATOM 6427 C CA . LYS H 1 71 ? 53.369 -28.202 104.029 1.00 54.36 68 LYS H CA 1
ATOM 6428 C C . LYS H 1 71 ? 53.491 -26.775 104.567 1.00 53.51 68 LYS H C 1
ATOM 6429 O O . LYS H 1 71 ? 53.573 -26.559 105.780 1.00 52.56 68 LYS H O 1
ATOM 6435 N N . THR H 1 72 ? 53.503 -25.811 103.651 1.00 52.41 69 THR H N 1
ATOM 6436 C CA . THR H 1 72 ? 53.656 -24.407 104.014 1.00 52.89 69 THR H CA 1
ATOM 6437 C C . THR H 1 72 ? 52.324 -23.666 103.944 1.00 52.84 69 THR H C 1
ATOM 6438 O O . THR H 1 72 ? 51.520 -23.889 103.034 1.00 53.35 69 THR H O 1
ATOM 6442 N N . GLU H 1 73 ? 52.103 -22.784 104.917 1.00 52.13 70 GLU H N 1
ATOM 6443 C CA . GLU H 1 73 ? 50.902 -21.963 104.955 1.00 51.89 70 GLU H CA 1
ATOM 6444 C C . GLU H 1 73 ? 50.973 -20.872 103.893 1.00 48.48 70 GLU H C 1
ATOM 6445 O O . GLU H 1 73 ? 51.811 -19.968 103.959 1.00 49.54 70 GLU H O 1
ATOM 6451 N N . ILE H 1 74 ? 50.087 -20.973 102.911 1.00 44.31 71 ILE H N 1
ATOM 6452 C CA . ILE H 1 74 ? 50.036 -20.005 101.834 1.00 39.37 71 ILE H CA 1
ATOM 6453 C C . ILE H 1 74 ? 49.250 -18.787 102.293 1.00 37.29 71 ILE H C 1
ATOM 6454 O O . ILE H 1 74 ? 48.049 -18.867 102.565 1.00 38.57 71 ILE H O 1
ATOM 6459 N N . SER H 1 75 ? 49.953 -17.666 102.397 1.00 33.39 72 SER H N 1
ATOM 6460 C CA . SER H 1 75 ? 49.351 -16.397 102.763 1.00 30.67 72 SER H CA 1
ATOM 6461 C C . SER H 1 75 ? 49.517 -15.391 101.631 1.00 29.76 72 SER H C 1
ATOM 6462 O O . SER H 1 75 ? 50.366 -15.565 100.748 1.00 27.79 72 SER H O 1
ATOM 6465 N N . VAL H 1 76 ? 48.705 -14.339 101.665 1.00 28.15 73 VAL H N 1
ATOM 6466 C CA . VAL H 1 76 ? 48.828 -13.237 100.723 1.00 27.25 73 VAL H CA 1
ATOM 6467 C C . VAL H 1 76 ? 50.224 -12.635 100.824 1.00 27.14 73 VAL H C 1
ATOM 6468 O O . VAL H 1 76 ? 50.846 -12.323 99.808 1.00 27.16 73 VAL H O 1
ATOM 6472 N N . LEU H 1 77 ? 50.710 -12.479 102.056 1.00 27.34 74 LEU H N 1
ATOM 6473 C CA . LEU H 1 77 ? 52.028 -11.900 102.296 1.00 28.28 74 LEU H CA 1
ATOM 6474 C C . LEU H 1 77 ? 53.135 -12.732 101.653 1.00 27.30 74 LEU H C 1
ATOM 6475 O O . LEU H 1 77 ? 54.078 -12.177 101.088 1.00 27.11 74 LEU H O 1
ATOM 6480 N N . LEU H 1 78 ? 53.014 -14.057 101.734 1.00 26.17 75 LEU H N 1
ATOM 6481 C CA . LEU H 1 78 ? 53.990 -14.956 101.120 1.00 25.14 75 LEU H CA 1
ATOM 6482 C C . LEU H 1 78 ? 53.995 -14.806 99.597 1.00 25.85 75 LEU H C 1
ATOM 6483 O O . LEU H 1 78 ? 55.057 -14.713 98.976 1.00 24.15 75 LEU H O 1
ATOM 6488 N N . ILE H 1 79 ? 52.799 -14.789 99.010 1.00 25.11 76 ILE H N 1
ATOM 6489 C CA . ILE H 1 79 ? 52.636 -14.590 97.577 1.00 24.55 76 ILE H CA 1
ATOM 6490 C C . ILE H 1 79 ? 53.259 -13.256 97.162 1.00 23.89 76 ILE H C 1
ATOM 6491 O O . ILE H 1 79 ? 54.048 -13.197 96.212 1.00 24.86 76 ILE H 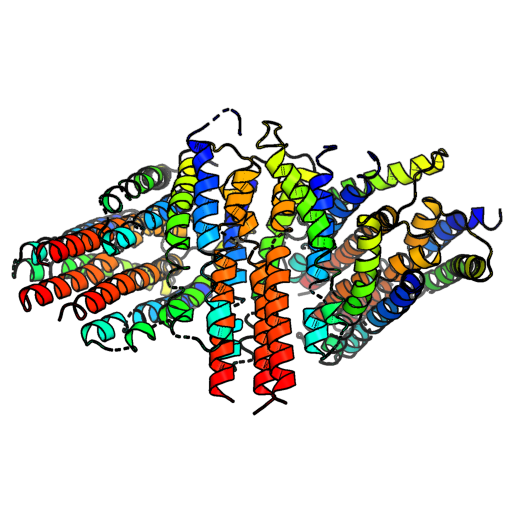O 1
ATOM 6496 N N . HIS H 1 80 ? 52.903 -12.200 97.892 1.00 23.39 77 HIS H N 1
ATOM 6497 C CA . HIS H 1 80 ? 53.435 -10.855 97.681 1.00 22.92 77 HIS H CA 1
ATOM 6498 C C . HIS H 1 80 ? 54.958 -10.843 97.849 1.00 23.38 77 HIS H C 1
ATOM 6499 O O . HIS H 1 80 ? 55.677 -10.228 97.056 1.00 20.75 77 HIS H O 1
ATOM 6506 N N . ALA H 1 81 ? 55.439 -11.546 98.873 1.00 22.53 78 ALA H N 1
ATOM 6507 C CA . ALA H 1 81 ? 56.867 -11.669 99.141 1.00 23.11 78 ALA H CA 1
ATOM 6508 C C . ALA H 1 81 ? 57.606 -12.332 97.983 1.00 24.78 78 ALA H C 1
ATOM 6509 O O . ALA H 1 81 ? 58.677 -11.880 97.590 1.00 25.96 78 ALA H O 1
ATOM 6511 N N . GLN H 1 82 ? 57.036 -13.406 97.441 1.00 26.02 79 GLN H N 1
ATOM 6512 C CA . GLN H 1 82 ? 57.609 -14.058 96.260 1.00 25.99 79 GLN H CA 1
ATOM 6513 C C . GLN H 1 82 ? 57.582 -13.148 95.032 1.00 24.62 79 GLN H C 1
ATOM 6514 O O . GLN H 1 82 ? 58.484 -13.194 94.199 1.00 24.93 79 GLN H O 1
ATOM 6520 N N . ASP H 1 83 ? 56.542 -12.329 94.922 1.00 26.49 80 ASP H N 1
ATOM 6521 C CA . ASP H 1 83 ? 56.462 -11.325 93.862 1.00 26.47 80 ASP H CA 1
ATOM 6522 C C . ASP H 1 83 ? 57.625 -10.330 93.959 1.00 24.33 80 ASP H C 1
ATOM 6523 O O . ASP H 1 83 ? 58.298 -10.055 92.972 1.00 25.26 80 ASP H O 1
ATOM 6528 N N . HIS H 1 84 ? 57.867 -9.800 95.152 1.00 25.41 81 HIS H N 1
ATOM 6529 C CA . HIS H 1 84 ? 58.969 -8.867 95.344 1.00 26.21 81 HIS H CA 1
ATOM 6530 C C . HIS H 1 84 ? 60.316 -9.484 94.954 1.00 25.37 81 HIS H C 1
ATOM 6531 O O . HIS H 1 84 ? 61.121 -8.839 94.294 1.00 26.71 81 HIS H O 1
ATOM 6538 N N . LEU H 1 85 ? 60.557 -10.732 95.343 1.00 23.28 82 LEU H N 1
ATOM 6539 C CA . LEU H 1 85 ? 61.805 -11.390 94.977 1.00 26.78 82 LEU H CA 1
ATOM 6540 C C . LEU H 1 85 ? 61.985 -11.493 93.464 1.00 29.47 82 LEU H C 1
ATOM 6541 O O . LEU H 1 85 ? 63.049 -11.148 92.939 1.00 29.91 82 LEU H O 1
ATOM 6562 N N . ASN H 1 87 ? 60.474 -9.762 91.151 1.00 30.20 84 ASN H N 1
ATOM 6563 C CA . ASN H 1 87 ? 60.596 -8.391 90.651 1.00 31.47 84 ASN H CA 1
ATOM 6564 C C . ASN H 1 87 ? 62.025 -7.874 90.814 1.00 30.00 84 ASN H C 1
ATOM 6565 O O . ASN H 1 87 ? 62.614 -7.338 89.868 1.00 31.28 84 ASN H O 1
ATOM 6570 N N . ALA H 1 88 ? 62.573 -8.044 92.015 1.00 25.15 85 ALA H N 1
ATOM 6571 C CA . ALA H 1 88 ? 63.941 -7.630 92.303 1.00 25.76 85 ALA H CA 1
ATOM 6572 C C . ALA H 1 88 ? 64.899 -8.274 91.314 1.00 25.56 85 ALA H C 1
ATOM 6573 O O . ALA H 1 88 ? 65.769 -7.606 90.755 1.00 27.26 85 ALA H O 1
ATOM 6575 N N . ILE H 1 89 ? 64.718 -9.573 91.095 1.00 24.93 86 ILE H N 1
ATOM 6576 C CA . ILE H 1 89 ? 65.608 -10.352 90.245 1.00 27.21 86 ILE H CA 1
ATOM 6577 C C . ILE H 1 89 ? 65.573 -9.839 88.806 1.00 28.13 86 ILE H C 1
ATOM 6578 O O . ILE H 1 89 ? 66.610 -9.702 88.164 1.00 30.46 86 ILE H O 1
ATOM 6583 N N . THR H 1 90 ? 64.379 -9.596 88.300 1.00 28.91 87 THR H N 1
ATOM 6584 C CA . THR H 1 90 ? 64.205 -9.044 86.972 1.00 29.83 87 THR H CA 1
ATOM 6585 C C . THR H 1 90 ? 64.696 -7.603 86.819 1.00 28.56 87 THR H C 1
ATOM 6586 O O . THR H 1 90 ? 65.358 -7.281 85.867 1.00 28.66 87 THR H O 1
ATOM 6590 N N . VAL H 1 91 ? 64.398 -6.761 87.791 1.00 27.24 88 VAL H N 1
ATOM 6591 C CA . VAL H 1 91 ? 64.861 -5.378 87.776 1.00 27.78 88 VAL H CA 1
ATOM 6592 C C . VAL H 1 91 ? 66.391 -5.338 87.739 1.00 28.93 88 VAL H C 1
ATOM 6593 O O . VAL H 1 91 ? 66.978 -4.579 86.964 1.00 30.63 88 VAL H O 1
ATOM 6597 N N . LYS H 1 92 ? 67.025 -6.175 88.558 1.00 28.39 89 LYS H N 1
ATOM 6598 C CA . LYS H 1 92 ? 68.482 -6.272 88.600 1.00 29.37 89 LYS H CA 1
ATOM 6599 C C . LYS H 1 92 ? 69.058 -6.700 87.255 1.00 30.85 89 LYS H C 1
ATOM 6600 O O . LYS H 1 92 ? 69.940 -6.023 86.707 1.00 34.05 89 LYS H O 1
ATOM 6606 N N . GLU H 1 93 ? 68.564 -7.822 86.727 1.00 29.31 90 GLU H N 1
ATOM 6607 C CA A GLU H 1 93 ? 69.055 -8.367 85.460 0.50 30.72 90 GLU H CA 1
ATOM 6608 C CA B GLU H 1 93 ? 69.085 -8.351 85.475 0.50 30.25 90 GLU H CA 1
ATOM 6609 C C . GLU H 1 93 ? 68.932 -7.346 84.329 1.00 30.55 90 GLU H C 1
ATOM 6610 O O . GLU H 1 93 ? 69.813 -7.243 83.474 1.00 34.11 90 GLU H O 1
ATOM 6621 N N . LEU H 1 94 ? 67.833 -6.593 84.323 1.00 29.25 91 LEU H N 1
ATOM 6622 C CA . LEU H 1 94 ? 67.586 -5.618 83.246 1.00 31.69 91 LEU H CA 1
ATOM 6623 C C . LEU H 1 94 ? 68.265 -4.269 83.491 1.00 30.92 91 LEU H C 1
ATOM 6624 O O . LEU H 1 94 ? 68.582 -3.549 82.541 1.00 31.11 91 LEU H O 1
ATOM 6629 N N . ALA H 1 95 ? 68.489 -3.932 84.757 1.00 27.70 92 ALA H N 1
ATOM 6630 C CA . ALA H 1 95 ? 69.280 -2.754 85.095 1.00 30.23 92 ALA H CA 1
ATOM 6631 C C . ALA H 1 95 ? 70.693 -2.914 84.544 1.00 31.86 92 ALA H C 1
ATOM 6632 O O . ALA H 1 95 ? 71.288 -1.951 84.059 1.00 31.20 92 ALA H O 1
ATOM 6634 N N . ALA H 1 96 ? 71.216 -4.139 84.612 1.00 32.65 93 ALA H N 1
ATOM 6635 C CA . ALA H 1 96 ? 72.553 -4.446 84.098 1.00 34.71 93 ALA H CA 1
ATOM 6636 C C . ALA H 1 96 ? 72.649 -4.131 82.609 1.00 35.40 93 ALA H C 1
ATOM 6637 O O . ALA H 1 96 ? 73.700 -3.726 82.120 1.00 38.59 93 ALA H O 1
ATOM 6639 N N . GLU H 1 97 ? 71.537 -4.319 81.902 1.00 35.27 94 GLU H N 1
ATOM 6640 C CA . GLU H 1 97 ? 71.460 -4.028 80.478 1.00 35.51 94 GLU H CA 1
ATOM 6641 C C . GLU H 1 97 ? 71.396 -2.527 80.215 1.00 34.46 94 GLU H C 1
ATOM 6642 O O . GLU H 1 97 ? 72.083 -2.022 79.334 1.00 34.22 94 GLU H O 1
ATOM 6648 N N . PHE H 1 98 ? 70.578 -1.815 80.984 1.00 34.52 95 PHE H N 1
ATOM 6649 C CA . PHE H 1 98 ? 70.563 -0.353 80.921 1.00 36.32 95 PHE H CA 1
ATOM 6650 C C . PHE H 1 98 ? 71.963 0.228 81.135 1.00 37.17 95 PHE H C 1
ATOM 6651 O O . PHE H 1 98 ? 72.400 1.111 80.389 1.00 38.11 95 PHE H O 1
ATOM 6659 N N . ILE H 1 99 ? 72.662 -0.278 82.148 1.00 37.32 96 ILE H N 1
ATOM 6660 C CA . ILE H 1 99 ? 74.025 0.166 82.447 1.00 38.73 96 ILE H CA 1
ATOM 6661 C C . ILE H 1 99 ? 74.958 -0.029 81.236 1.00 40.80 96 ILE H C 1
ATOM 6662 O O . ILE H 1 99 ? 75.700 0.887 80.868 1.00 40.31 96 ILE H O 1
ATOM 6667 N N . ASP H 1 100 ? 74.898 -1.206 80.610 1.00 42.01 97 ASP H N 1
ATOM 6668 C CA . ASP H 1 100 ? 75.667 -1.473 79.383 1.00 45.79 97 ASP H CA 1
ATOM 6669 C C . ASP H 1 100 ? 75.362 -0.481 78.261 1.00 45.54 97 ASP H C 1
ATOM 6670 O O . ASP H 1 100 ? 76.259 -0.106 77.496 1.00 48.17 97 ASP H O 1
ATOM 6675 N N . LEU H 1 101 ? 74.098 -0.077 78.152 1.00 42.74 98 LEU H N 1
ATOM 6676 C CA . LEU H 1 101 ? 73.695 0.922 77.165 1.00 44.29 98 LEU H CA 1
ATOM 6677 C C . LEU H 1 101 ? 74.245 2.296 77.524 1.00 44.73 98 LEU H C 1
ATOM 6678 O O . LEU H 1 101 ? 74.768 3.008 76.661 1.00 47.18 98 LEU H O 1
ATOM 6683 N N . TYR H 1 102 ? 74.128 2.673 78.795 1.00 43.55 99 TYR H N 1
ATOM 6684 C CA . TYR H 1 102 ? 74.703 3.934 79.253 1.00 43.17 99 TYR H CA 1
ATOM 6685 C C . TYR H 1 102 ? 76.217 3.969 79.056 1.00 45.99 99 TYR H C 1
ATOM 6686 O O . TYR H 1 102 ? 76.768 4.990 78.637 1.00 47.40 99 TYR H O 1
ATOM 6695 N N . LYS H 1 103 ? 76.875 2.845 79.332 1.00 46.74 100 LYS H N 1
ATOM 6696 C CA . LYS H 1 103 ? 78.312 2.712 79.096 1.00 48.49 100 LYS H CA 1
ATOM 6697 C C . LYS H 1 103 ? 78.647 2.855 77.609 1.00 50.63 100 LYS H C 1
ATOM 6698 O O . LYS H 1 103 ? 79.484 3.679 77.231 1.00 50.85 100 LYS H O 1
ATOM 6704 N N . LYS H 1 104 ? 77.979 2.062 76.775 1.00 53.75 101 LYS H N 1
ATOM 6705 C CA . LYS H 1 104 ? 78.174 2.109 75.325 1.00 56.84 101 LYS H CA 1
ATOM 6706 C C . LYS H 1 104 ? 78.002 3.527 74.767 1.00 59.40 101 LYS H C 1
ATOM 6707 O O . LYS H 1 104 ? 78.791 3.961 73.926 1.00 61.40 101 LYS H O 1
ATOM 6713 N N . LEU H 1 105 ? 76.978 4.237 75.241 1.00 60.84 102 LEU H N 1
ATOM 6714 C CA . LEU H 1 105 ? 76.708 5.610 74.803 1.00 64.52 102 LEU H CA 1
ATOM 6715 C C . LEU H 1 105 ? 77.830 6.589 75.148 1.00 68.37 102 LEU H C 1
ATOM 6716 O O . LEU H 1 105 ? 78.058 7.553 74.413 1.00 70.53 102 LEU H O 1
ATOM 6721 N N . GLU H 1 106 ? 78.521 6.348 76.263 1.00 70.35 103 GLU H N 1
ATOM 6722 C CA . GLU H 1 106 ? 79.631 7.211 76.676 1.00 75.40 103 GLU H CA 1
ATOM 6723 C C . GLU H 1 106 ? 80.833 7.102 75.736 1.00 79.49 103 GLU H C 1
ATOM 6724 O O . GLU H 1 106 ? 81.378 8.117 75.301 1.00 81.31 103 GLU H O 1
ATOM 6730 N N . ALA H 1 107 ? 81.237 5.871 75.429 1.00 83.35 104 ALA H N 1
ATOM 6731 C CA . ALA H 1 107 ? 82.324 5.626 74.485 1.00 89.16 104 ALA H CA 1
ATOM 6732 C C . ALA H 1 107 ? 81.856 5.884 73.053 1.00 93.42 104 ALA H C 1
ATOM 6733 O O . ALA H 1 107 ? 81.187 5.043 72.444 1.00 93.96 104 ALA H O 1
ATOM 6735 N N . LYS H 1 108 ? 82.055 7.105 72.568 1.00 98.60 105 LYS H N 1
ATOM 6736 C CA . LYS H 1 108 ? 81.840 7.438 71.157 1.00 104.37 105 LYS H CA 1
ATOM 6737 C C . LYS H 1 108 ? 80.525 6.927 70.580 1.00 106.57 105 LYS H C 1
ATOM 6738 O O . LYS H 1 108 ? 80.536 6.299 69.532 1.00 108.26 105 LYS H O 1
ATOM 6744 N N . GLY H 1 109 ? 79.413 7.168 71.257 1.00 65.80 106 GLY H N 1
ATOM 6745 C CA . GLY H 1 109 ? 78.125 6.574 70.906 1.00 69.00 106 GLY H CA 1
ATOM 6746 C C . GLY H 1 109 ? 77.138 7.564 70.311 1.00 71.68 106 GLY H C 1
ATOM 6747 O O . GLY H 1 109 ? 75.951 7.257 70.167 1.00 72.62 106 GLY H O 1
ATOM 6749 N N . THR I 1 6 ? 31.562 -15.704 94.436 1.00 74.52 3 THR I N 1
ATOM 6750 C CA . THR I 1 6 ? 31.599 -14.791 95.620 1.00 74.24 3 THR I CA 1
ATOM 6751 C C . THR I 1 6 ? 31.688 -13.319 95.204 1.00 72.88 3 THR I C 1
ATOM 6752 O O . THR I 1 6 ? 31.801 -13.008 94.016 1.00 73.60 3 THR I O 1
ATOM 6756 N N . THR I 1 7 ? 31.622 -12.424 96.190 1.00 71.03 4 THR I N 1
ATOM 6757 C CA . THR I 1 7 ? 31.699 -10.977 95.952 1.00 69.02 4 THR I CA 1
ATOM 6758 C C . THR I 1 7 ? 33.146 -10.475 95.886 1.00 65.72 4 THR I C 1
ATOM 6759 O O . THR I 1 7 ? 33.456 -9.552 95.125 1.00 66.44 4 THR I O 1
ATOM 6763 N N . ALA I 1 8 ? 34.018 -11.082 96.693 1.00 83.44 5 ALA I N 1
ATOM 6764 C CA . ALA I 1 8 ? 35.453 -10.791 96.674 1.00 76.71 5 ALA I CA 1
ATOM 6765 C C . ALA I 1 8 ? 36.165 -11.618 95.601 1.00 71.96 5 ALA I C 1
ATOM 6766 O O . ALA I 1 8 ? 37.349 -11.415 95.323 1.00 69.57 5 ALA I O 1
ATOM 6768 N N . GLU I 1 9 ? 35.427 -12.556 95.013 1.00 67.49 6 GLU I N 1
ATOM 6769 C CA . GLU I 1 9 ? 35.913 -13.377 93.905 1.00 62.25 6 GLU I CA 1
ATOM 6770 C C . GLU I 1 9 ? 36.163 -12.530 92.654 1.00 56.77 6 GLU I C 1
ATOM 6771 O O . GLU I 1 9 ? 36.844 -12.973 91.721 1.00 55.11 6 GLU I O 1
ATOM 6777 N N A GLN I 1 10 ? 35.632 -11.310 92.662 0.50 53.96 7 GLN I N 1
ATOM 6778 N N B GLN I 1 10 ? 35.600 -11.321 92.637 0.50 53.49 7 GLN I N 1
ATOM 6779 C CA A GLN I 1 10 ? 35.700 -10.419 91.510 0.50 50.15 7 GLN I CA 1
ATOM 6780 C CA B GLN I 1 10 ? 35.725 -10.419 91.492 0.50 49.22 7 GLN I CA 1
ATOM 6781 C C A GLN I 1 10 ? 36.880 -9.444 91.555 0.50 47.31 7 GLN I C 1
ATOM 6782 C C B GLN I 1 10 ? 37.001 -9.583 91.525 0.50 46.73 7 GLN I C 1
ATOM 6783 O O A GLN I 1 10 ? 37.218 -8.835 90.539 0.50 46.14 7 GLN I O 1
ATOM 6784 O O B GLN I 1 10 ? 37.521 -9.203 90.475 0.50 45.42 7 GLN I O 1
ATOM 6795 N N . ILE I 1 11 ? 37.502 -9.301 92.726 1.00 45.07 8 ILE I N 1
ATOM 6796 C CA . ILE I 1 11 ? 38.685 -8.443 92.884 1.00 41.69 8 ILE I CA 1
ATOM 6797 C C . ILE I 1 11 ? 39.807 -8.856 91.919 1.00 36.92 8 ILE I C 1
ATOM 6798 O O . ILE I 1 11 ? 40.373 -8.007 91.233 1.00 37.88 8 ILE I O 1
ATOM 6803 N N . PRO I 1 12 ? 40.121 -10.163 91.855 1.00 34.10 9 PRO I N 1
ATOM 6804 C CA . PRO I 1 12 ? 41.126 -10.653 90.908 1.00 31.05 9 PRO I CA 1
ATOM 6805 C C . PRO I 1 12 ? 40.880 -10.174 89.471 1.00 29.49 9 PRO I C 1
ATOM 6806 O O . PRO I 1 12 ? 41.812 -9.723 88.804 1.00 27.28 9 PRO I O 1
ATOM 6810 N N . PHE I 1 13 ? 39.636 -10.272 89.010 1.00 28.97 10 PHE I N 1
ATOM 6811 C CA . PHE I 1 13 ? 39.265 -9.821 87.675 1.00 28.26 10 PHE I CA 1
ATOM 6812 C C . PHE I 1 13 ? 39.534 -8.335 87.467 1.00 27.69 10 PHE I C 1
ATOM 6813 O O . PHE I 1 13 ? 40.056 -7.935 86.428 1.00 29.40 10 PHE I O 1
ATOM 6821 N N . GLN I 1 14 ? 39.181 -7.522 88.457 1.00 29.28 11 GLN I N 1
ATOM 6822 C CA . GLN I 1 14 ? 39.414 -6.082 88.390 1.00 29.44 11 GLN I CA 1
ATOM 6823 C C . GLN I 1 14 ? 40.899 -5.743 88.404 1.00 27.42 11 GLN I C 1
ATOM 6824 O O . GLN I 1 14 ? 41.338 -4.840 87.695 1.00 28.31 11 GLN I O 1
ATOM 6830 N N . LEU I 1 15 ? 41.662 -6.477 89.209 1.00 27.74 12 LEU I N 1
ATOM 6831 C CA . LEU I 1 15 ? 43.116 -6.353 89.245 1.00 26.50 12 LEU I CA 1
ATOM 6832 C C . LEU I 1 15 ? 43.754 -6.599 87.885 1.00 25.33 12 LEU I C 1
ATOM 6833 O O . LEU I 1 15 ? 44.600 -5.822 87.432 1.00 26.70 12 LEU I O 1
ATOM 6838 N N . ILE I 1 16 ? 43.353 -7.695 87.246 1.00 23.08 13 ILE I N 1
ATOM 6839 C CA . ILE I 1 16 ? 43.889 -8.075 85.944 1.00 22.39 13 ILE I CA 1
ATOM 6840 C C . ILE I 1 16 ? 43.574 -7.011 84.880 1.00 21.37 13 ILE I C 1
ATOM 6841 O O . ILE I 1 16 ? 44.450 -6.624 84.111 1.00 22.18 13 ILE I O 1
ATOM 6846 N N . LEU I 1 17 ? 42.331 -6.539 84.855 1.00 20.95 14 LEU I N 1
ATOM 6847 C CA . LEU I 1 17 ?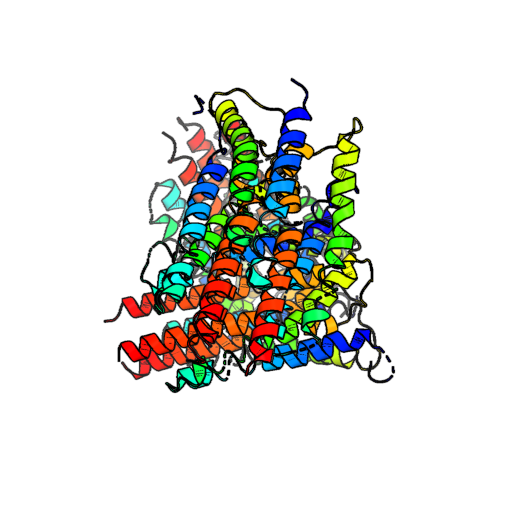 41.889 -5.571 83.854 1.00 22.57 14 LEU I CA 1
ATOM 6848 C C . LEU I 1 17 ? 42.677 -4.267 83.949 1.00 24.07 14 LEU I C 1
ATOM 6849 O O . LEU I 1 17 ? 43.288 -3.831 82.974 1.00 26.27 14 LEU I O 1
ATOM 6854 N N . ASN I 1 18 ? 42.663 -3.651 85.128 1.00 23.31 15 ASN I N 1
ATOM 6855 C CA . ASN I 1 18 ? 43.394 -2.412 85.348 1.00 22.81 15 ASN I CA 1
ATOM 6856 C C . ASN I 1 18 ? 44.902 -2.537 85.150 1.00 23.96 15 ASN I C 1
ATOM 6857 O O . ASN I 1 18 ? 45.536 -1.622 84.617 1.00 23.85 15 ASN I O 1
ATOM 6862 N N . SER I 1 19 ? 45.468 -3.669 85.562 1.00 23.43 16 SER I N 1
ATOM 6863 C CA . SER I 1 19 ? 46.905 -3.903 85.399 1.00 25.30 16 SER I CA 1
ATOM 6864 C C . SER I 1 19 ? 47.275 -4.055 83.926 1.00 24.88 16 SER I C 1
ATOM 6865 O O . SER I 1 19 ? 48.175 -3.375 83.435 1.00 26.05 16 SER I O 1
ATOM 6868 N N . GLY I 1 20 ? 46.574 -4.948 83.230 1.00 23.60 17 GLY I N 1
ATOM 6869 C CA . GLY I 1 20 ? 46.815 -5.192 81.814 1.00 23.33 17 GLY I CA 1
ATOM 6870 C C . GLY I 1 20 ? 46.766 -3.903 81.019 1.00 23.81 17 GLY I C 1
ATOM 6871 O O . GLY I 1 20 ? 47.668 -3.620 80.228 1.00 25.45 17 GLY I O 1
ATOM 6872 N N . ASN I 1 21 ? 45.716 -3.115 81.242 1.00 22.44 18 ASN I N 1
ATOM 6873 C CA . ASN I 1 21 ? 45.549 -1.838 80.550 1.00 22.45 18 ASN I CA 1
ATOM 6874 C C . ASN I 1 21 ? 46.662 -0.849 80.867 1.00 23.74 18 ASN I C 1
ATOM 6875 O O . ASN I 1 21 ? 47.113 -0.119 79.984 1.00 24.49 18 ASN I O 1
ATOM 6880 N N . ALA I 1 22 ? 47.106 -0.840 82.124 1.00 24.47 19 ALA I N 1
ATOM 6881 C CA . ALA I 1 22 ? 48.187 0.039 82.567 1.00 25.07 19 ALA I CA 1
ATOM 6882 C C . ALA I 1 22 ? 49.505 -0.370 81.922 1.00 26.32 19 ALA I C 1
ATOM 6883 O O . ALA I 1 22 ? 50.313 0.482 81.550 1.00 26.46 19 ALA I O 1
ATOM 6885 N N . ARG I 1 23 ? 49.712 -1.679 81.796 1.00 26.70 20 ARG I N 1
ATOM 6886 C CA . ARG I 1 23 ? 50.868 -2.227 81.092 1.00 27.64 20 ARG I CA 1
ATOM 6887 C C . ARG I 1 23 ? 50.856 -1.807 79.616 1.00 28.21 20 ARG I C 1
ATOM 6888 O O . ARG I 1 23 ? 51.887 -1.405 79.069 1.00 26.82 20 ARG I O 1
ATOM 6896 N N . SER I 1 24 ? 49.687 -1.903 78.980 1.00 27.91 21 SER I N 1
ATOM 6897 C CA . SER I 1 24 ? 49.531 -1.474 77.589 1.00 28.82 21 SER I CA 1
ATOM 6898 C C . SER I 1 24 ? 49.808 0.014 77.424 1.00 29.06 21 SER I C 1
ATOM 6899 O O . SER I 1 24 ? 50.423 0.422 76.438 1.00 30.29 21 SER I O 1
ATOM 6902 N N . PHE I 1 25 ? 49.361 0.824 78.385 1.00 29.39 22 PHE I N 1
ATOM 6903 C CA . PHE I 1 25 ? 49.636 2.263 78.344 1.00 30.23 22 PHE I CA 1
ATOM 6904 C C . PHE I 1 25 ? 51.141 2.541 78.395 1.00 29.53 22 PHE I C 1
ATOM 6905 O O . PHE I 1 25 ? 51.658 3.348 77.620 1.00 26.61 22 PHE I O 1
ATOM 6913 N N . ALA I 1 26 ? 51.834 1.861 79.307 1.00 30.12 23 ALA I N 1
ATOM 6914 C CA . ALA I 1 26 ? 53.276 2.032 79.475 1.00 31.10 23 ALA I CA 1
ATOM 6915 C C . ALA I 1 26 ? 54.029 1.682 78.191 1.00 32.39 23 ALA I C 1
ATOM 6916 O O . ALA I 1 26 ? 54.937 2.409 77.777 1.00 33.38 23 ALA I O 1
ATOM 6926 N N . GLU I 1 28 ? 52.684 1.685 75.211 1.00 32.07 25 GLU I N 1
ATOM 6927 C CA . GLU I 1 28 ? 52.293 2.751 74.288 1.00 33.42 25 GLU I CA 1
ATOM 6928 C C . GLU I 1 28 ? 53.245 3.941 74.400 1.00 33.16 25 GLU I C 1
ATOM 6929 O O . GLU I 1 28 ? 53.746 4.444 73.393 1.00 36.40 25 GLU I O 1
ATOM 6935 N N . ALA I 1 29 ? 53.487 4.384 75.630 1.00 32.67 26 ALA I N 1
ATOM 6936 C CA . ALA I 1 29 ? 54.371 5.516 75.893 1.00 31.97 26 ALA I CA 1
ATOM 6937 C C . ALA I 1 29 ? 55.778 5.240 75.364 1.00 31.86 26 ALA I C 1
ATOM 6938 O O . ALA I 1 29 ? 56.396 6.099 74.738 1.00 33.75 26 ALA I O 1
ATOM 6940 N N . LEU I 1 30 ? 56.269 4.028 75.605 1.00 30.71 27 LEU I N 1
ATOM 6941 C CA . LEU I 1 30 ? 57.610 3.642 75.188 1.00 33.20 27 LEU I CA 1
ATOM 6942 C C . LEU I 1 30 ? 57.757 3.728 73.669 1.00 36.81 27 LEU I C 1
ATOM 6943 O O . LEU I 1 30 ? 58.779 4.204 73.163 1.00 38.91 27 LEU I O 1
ATOM 6948 N N . GLN I 1 31 ? 56.730 3.276 72.949 1.00 37.26 28 GLN I N 1
ATOM 6949 C CA . GLN I 1 31 ? 56.723 3.329 71.486 1.00 39.42 28 GLN I CA 1
ATOM 6950 C C . GLN I 1 31 ? 56.701 4.767 70.973 1.00 39.96 28 GLN I C 1
ATOM 6951 O O . GLN I 1 31 ? 57.373 5.090 69.994 1.00 43.32 28 GLN I O 1
ATOM 6957 N N . PHE I 1 32 ? 55.926 5.625 71.633 1.00 39.68 29 PHE I N 1
ATOM 6958 C CA . PHE I 1 32 ? 55.881 7.040 71.281 1.00 40.50 29 PHE I CA 1
ATOM 6959 C C . PHE I 1 32 ? 57.279 7.647 71.377 1.00 39.61 29 PHE I C 1
ATOM 6960 O O . PHE I 1 32 ? 57.764 8.249 70.422 1.00 39.57 29 PHE I O 1
ATOM 6968 N N . ALA I 1 33 ? 57.917 7.466 72.534 1.00 38.59 30 ALA I N 1
ATOM 6969 C CA . ALA I 1 33 ? 59.266 7.970 72.789 1.00 37.54 30 ALA I CA 1
ATOM 6970 C C . ALA I 1 33 ? 60.253 7.495 71.726 1.00 38.52 30 ALA I C 1
ATOM 6971 O O . ALA I 1 33 ? 61.086 8.269 71.253 1.00 38.92 30 ALA I O 1
ATOM 6973 N N . LYS I 1 34 ? 60.149 6.219 71.361 1.00 38.33 31 LYS I N 1
ATOM 6974 C CA . LYS I 1 34 ? 60.940 5.639 70.278 1.00 41.88 31 LYS I CA 1
ATOM 6975 C C . LYS I 1 34 ? 60.756 6.406 68.964 1.00 44.52 31 LYS I C 1
ATOM 6976 O O . LYS I 1 34 ? 61.721 6.627 68.231 1.00 44.77 31 LYS I O 1
ATOM 6982 N N . GLN I 1 35 ? 59.518 6.802 68.675 1.00 45.62 32 GLN I N 1
ATOM 6983 C CA . GLN I 1 35 ? 59.206 7.553 67.458 1.00 48.86 32 GLN I CA 1
ATOM 6984 C C . GLN I 1 35 ? 59.411 9.058 67.619 1.00 49.45 32 GLN I C 1
ATOM 6985 O O . GLN I 1 35 ? 59.182 9.821 66.680 1.00 51.25 32 GLN I O 1
ATOM 6991 N N . GLY I 1 36 ? 59.841 9.478 68.806 1.00 48.10 33 GLY I N 1
ATOM 6992 C CA . GLY I 1 36 ? 60.143 10.883 69.074 1.00 49.17 33 GLY I CA 1
ATOM 6993 C C . GLY I 1 36 ? 58.942 11.747 69.420 1.00 49.21 33 GLY I C 1
ATOM 6994 O O . GLY I 1 36 ? 59.002 12.971 69.302 1.00 51.25 33 GLY I O 1
ATOM 6995 N N . LYS I 1 37 ? 57.852 11.111 69.843 1.00 46.82 34 LYS I N 1
ATOM 6996 C CA . LYS I 1 37 ? 56.641 11.818 70.259 1.00 45.92 34 LYS I CA 1
ATOM 6997 C C . LYS I 1 37 ? 56.584 11.912 71.792 1.00 45.73 34 LYS I C 1
ATOM 6998 O O . LYS I 1 37 ? 55.850 11.174 72.457 1.00 43.25 34 LYS I O 1
ATOM 7012 N N . ALA I 1 39 ? 55.676 14.384 74.116 1.00 46.04 36 ALA I N 1
ATOM 7013 C CA . ALA I 1 39 ? 54.441 14.840 74.756 1.00 45.86 36 ALA I CA 1
ATOM 7014 C C . ALA I 1 39 ? 53.399 13.717 74.827 1.00 44.56 36 ALA I C 1
ATOM 7015 O O . ALA I 1 39 ? 52.746 13.525 75.856 1.00 44.08 36 ALA I O 1
ATOM 7017 N N A GLU I 1 40 ? 53.263 12.982 73.727 0.50 45.04 37 GLU I N 1
ATOM 7018 N N B GLU I 1 40 ? 53.248 12.984 73.726 0.50 44.58 37 GLU I N 1
ATOM 7019 C CA A GLU I 1 40 ? 52.340 11.859 73.644 0.50 44.71 37 GLU I CA 1
ATOM 7020 C CA B GLU I 1 40 ? 52.322 11.856 73.670 0.50 43.79 37 GLU I CA 1
ATOM 7021 C C A GLU I 1 40 ? 52.772 10.736 74.583 0.50 42.91 37 GLU I C 1
ATOM 7022 C C B GLU I 1 40 ? 52.771 10.738 74.604 0.50 42.41 37 GLU I C 1
ATOM 7023 O O A GLU I 1 40 ? 51.935 10.095 75.220 0.50 43.08 37 GLU I O 1
ATOM 7024 O O B GLU I 1 40 ? 51.945 10.102 75.259 0.50 42.63 37 GLU I O 1
ATOM 7035 N N . ALA I 1 41 ? 54.082 10.514 74.666 1.00 42.81 38 ALA I N 1
ATOM 7036 C CA . ALA I 1 41 ? 54.662 9.511 75.557 1.00 40.77 38 ALA I CA 1
ATOM 7037 C C . ALA I 1 41 ? 54.374 9.854 77.017 1.00 40.26 38 ALA I C 1
ATOM 7038 O O . ALA I 1 41 ? 53.945 8.993 77.791 1.00 36.70 38 ALA I O 1
ATOM 7040 N N . ASP I 1 42 ? 54.601 11.115 77.385 1.00 40.23 39 ASP I N 1
ATOM 7041 C CA . ASP I 1 42 ? 54.302 11.586 78.738 1.00 40.78 39 ASP I CA 1
ATOM 7042 C C . ASP I 1 42 ? 52.818 11.397 79.074 1.00 39.32 39 ASP I C 1
ATOM 7043 O O . ASP I 1 42 ? 52.463 11.050 80.201 1.00 37.58 39 ASP I O 1
ATOM 7048 N N . GLU I 1 43 ? 51.962 11.624 78.081 1.00 39.58 40 GLU I N 1
ATOM 7049 C CA . GLU I 1 43 ? 50.518 11.467 78.229 1.00 38.91 40 GLU I CA 1
ATOM 7050 C C . GLU I 1 43 ? 50.135 10.004 78.439 1.00 37.02 40 GLU I C 1
ATOM 7051 O O . GLU I 1 43 ? 49.249 9.699 79.240 1.00 38.65 40 GLU I O 1
ATOM 7057 N N . ALA I 1 44 ? 50.803 9.104 77.722 1.00 35.03 41 ALA I N 1
ATOM 7058 C CA . ALA I 1 44 ? 50.574 7.671 77.886 1.00 34.11 41 ALA I CA 1
ATOM 7059 C C . ALA I 1 44 ? 50.962 7.201 79.285 1.00 32.67 41 ALA I C 1
ATOM 7060 O O . ALA I 1 44 ? 50.274 6.364 79.876 1.00 33.31 41 ALA I O 1
ATOM 7070 N N . VAL I 1 46 ? 50.953 9.051 81.999 1.00 31.76 43 VAL I N 1
ATOM 7071 C CA . VAL I 1 46 ? 49.964 9.585 82.933 1.00 33.00 43 VAL I CA 1
ATOM 7072 C C . VAL I 1 46 ? 48.816 8.584 83.062 1.00 33.12 43 VAL I C 1
ATOM 7073 O O . VAL I 1 46 ? 48.408 8.243 84.182 1.00 33.27 43 VAL I O 1
ATOM 7077 N N . LYS I 1 47 ? 48.332 8.096 81.915 1.00 31.33 44 LYS I N 1
ATOM 7078 C CA A LYS I 1 47 ? 47.255 7.111 81.904 0.50 30.71 44 LYS I CA 1
ATOM 7079 C CA B LYS I 1 47 ? 47.262 7.098 81.870 0.50 30.83 44 LYS I CA 1
ATOM 7080 C C . LYS I 1 47 ? 47.698 5.807 82.558 1.00 29.58 44 LYS I C 1
ATOM 7081 O O . LYS I 1 47 ? 46.954 5.227 83.348 1.00 30.75 44 LYS I O 1
ATOM 7092 N N . ALA I 1 48 ? 48.913 5.361 82.251 1.00 28.95 45 ALA I N 1
ATOM 7093 C CA . ALA I 1 48 ? 49.468 4.160 82.876 1.00 27.14 45 ALA I CA 1
ATOM 7094 C C . ALA I 1 48 ? 49.465 4.290 84.402 1.00 27.63 45 ALA I C 1
ATOM 7095 O O . ALA I 1 48 ? 49.063 3.371 85.117 1.00 24.69 45 ALA I O 1
ATOM 7097 N N . LYS I 1 49 ? 49.916 5.445 84.886 1.00 30.15 46 LYS I N 1
ATOM 7098 C CA . LYS I 1 49 ? 49.969 5.738 86.308 1.00 30.48 46 LYS I CA 1
ATOM 7099 C C . LYS I 1 49 ? 48.563 5.732 86.920 1.00 31.90 46 LYS I C 1
ATOM 7100 O O . LYS I 1 49 ? 48.344 5.161 87.995 1.00 31.37 46 LYS I O 1
ATOM 7106 N N . GLU I 1 50 ? 47.614 6.363 86.233 1.00 30.79 47 GLU I N 1
ATOM 7107 C CA . GLU I 1 50 ? 46.233 6.415 86.710 1.00 32.83 47 GLU I CA 1
ATOM 7108 C C . GLU I 1 50 ? 45.622 5.013 86.767 1.00 32.90 47 GLU I C 1
ATOM 7109 O O . GLU I 1 50 ? 44.908 4.678 87.717 1.00 32.91 47 GLU I O 1
ATOM 7115 N N . ALA I 1 51 ? 45.925 4.199 85.755 1.00 30.61 48 ALA I N 1
ATOM 7116 C CA . ALA I 1 51 ? 45.468 2.813 85.697 1.00 28.99 48 ALA I CA 1
ATOM 7117 C C . ALA I 1 51 ? 46.130 1.945 86.773 1.00 28.90 48 ALA I C 1
ATOM 7118 O O . ALA I 1 51 ? 45.450 1.182 87.462 1.00 26.87 48 ALA I O 1
ATOM 7120 N N . ILE I 1 52 ? 47.451 2.066 86.915 1.00 28.46 49 ILE I N 1
ATOM 7121 C CA . ILE I 1 52 ? 48.186 1.363 87.970 1.00 27.29 49 ILE I CA 1
ATOM 7122 C C . ILE I 1 52 ? 47.600 1.668 89.353 1.00 27.51 49 ILE I C 1
ATOM 7123 O O . ILE I 1 52 ? 47.524 0.785 90.211 1.00 30.10 49 ILE I O 1
ATOM 7128 N N . ASN I 1 53 ? 47.199 2.918 89.567 1.00 27.73 50 ASN I N 1
ATOM 7129 C CA . ASN I 1 53 ? 46.632 3.326 90.849 1.00 29.71 50 ASN I CA 1
ATOM 7130 C C . ASN I 1 53 ? 45.384 2.528 91.226 1.00 30.04 50 ASN I C 1
ATOM 7131 O O . ASN I 1 53 ? 45.240 2.118 92.381 1.00 30.85 50 ASN I O 1
ATOM 7136 N N . GLU I 1 54 ? 44.493 2.312 90.254 1.00 29.37 51 GLU I N 1
ATOM 7137 C CA . GLU I 1 54 ? 43.275 1.516 90.461 1.00 28.44 51 GLU I CA 1
ATOM 7138 C C . GLU I 1 54 ? 43.636 0.108 90.919 1.00 28.81 51 GLU I C 1
ATOM 7139 O O . GLU I 1 54 ? 43.099 -0.402 91.911 1.00 28.34 51 GLU I O 1
ATOM 7145 N N . ALA I 1 55 ? 44.551 -0.520 90.187 1.00 28.36 52 ALA I N 1
ATOM 7146 C CA . ALA I 1 55 ? 44.992 -1.870 90.514 1.00 30.28 52 ALA I CA 1
ATOM 7147 C C . ALA I 1 55 ? 45.702 -1.885 91.872 1.00 29.36 52 ALA I C 1
ATOM 7148 O O . ALA I 1 55 ? 45.407 -2.718 92.733 1.00 31.01 52 ALA I O 1
ATOM 7150 N N . HIS I 1 56 ? 46.614 -0.939 92.065 1.00 27.45 53 HIS I N 1
ATOM 7151 C CA . HIS I 1 56 ? 47.395 -0.851 93.296 1.00 29.13 53 HIS I CA 1
ATOM 7152 C C . HIS I 1 56 ? 46.506 -0.727 94.541 1.00 28.26 53 HIS I C 1
ATOM 7153 O O . HIS I 1 56 ? 46.819 -1.288 95.596 1.00 31.28 53 HIS I O 1
ATOM 7160 N N . HIS I 1 57 ? 45.393 -0.010 94.405 1.00 28.20 54 HIS I N 1
ATOM 7161 C CA . HIS I 1 57 ? 44.417 0.139 95.486 1.00 27.49 54 HIS I CA 1
ATOM 7162 C C . HIS I 1 57 ? 43.817 -1.185 95.956 1.00 26.78 54 HIS I C 1
ATOM 7163 O O . HIS I 1 57 ? 43.639 -1.396 97.158 1.00 28.21 54 HIS I O 1
ATOM 7170 N N . PHE I 1 58 ? 43.500 -2.073 95.015 1.00 24.72 55 PHE I N 1
ATOM 7171 C CA . PHE I 1 58 ? 42.984 -3.392 95.365 1.00 24.38 55 PHE I CA 1
ATOM 7172 C C . PHE I 1 58 ? 44.024 -4.180 96.173 1.00 24.62 55 PHE I C 1
ATOM 7173 O O . PHE I 1 58 ? 43.681 -4.917 97.092 1.00 26.31 55 PHE I O 1
ATOM 7181 N N . GLN I 1 59 ? 45.295 -4.019 95.826 1.00 25.33 56 GLN I N 1
ATOM 7182 C CA . GLN I 1 59 ? 46.359 -4.773 96.479 1.00 26.88 56 GLN I CA 1
ATOM 7183 C C . GLN I 1 59 ? 46.593 -4.309 97.925 1.00 26.60 56 GLN I C 1
ATOM 7184 O O . GLN I 1 59 ? 46.693 -5.133 98.831 1.00 25.97 56 GLN I O 1
ATOM 7190 N N . THR I 1 60 ? 46.668 -2.995 98.132 1.00 25.85 57 THR I N 1
ATOM 7191 C CA . THR I 1 60 ? 46.849 -2.438 99.473 1.00 27.43 57 THR I CA 1
ATOM 7192 C C . THR I 1 60 ? 45.761 -2.945 100.433 1.00 28.75 57 THR I C 1
ATOM 7193 O O . THR I 1 60 ? 46.055 -3.310 101.574 1.00 28.76 57 THR I O 1
ATOM 7197 N N . GLU I 1 61 ? 44.514 -2.976 99.962 1.00 29.61 58 GLU I N 1
ATOM 7198 C CA . GLU I 1 61 ? 43.399 -3.505 100.752 1.00 29.96 58 GLU I CA 1
ATOM 7199 C C . GLU I 1 61 ? 43.595 -4.988 101.058 1.00 29.04 58 GLU I C 1
ATOM 7200 O O . GLU I 1 61 ? 43.357 -5.434 102.176 1.00 29.03 58 GLU I O 1
ATOM 7206 N N . LEU I 1 62 ? 44.039 -5.737 100.053 1.00 29.65 59 LEU I N 1
ATOM 7207 C CA . LEU I 1 62 ? 44.291 -7.159 100.199 1.00 31.13 59 LEU I CA 1
ATOM 7208 C C . LEU I 1 62 ? 45.405 -7.413 101.209 1.00 30.82 59 LEU I C 1
ATOM 7209 O O . LEU I 1 62 ? 45.258 -8.249 102.103 1.00 32.08 59 LEU I O 1
ATOM 7214 N N . ILE I 1 63 ? 46.511 -6.685 101.072 1.00 30.61 60 ILE I N 1
ATOM 7215 C CA . ILE I 1 63 ? 47.639 -6.831 101.994 1.00 30.72 60 ILE I CA 1
ATOM 7216 C C . ILE I 1 63 ? 47.285 -6.377 103.408 1.00 29.83 60 ILE I C 1
ATOM 7217 O O . ILE I 1 63 ? 47.615 -7.062 104.372 1.00 33.39 60 ILE I O 1
ATOM 7222 N N . GLN I 1 64 ? 46.619 -5.231 103.535 1.00 28.88 61 GLN I N 1
ATOM 7223 C CA . GLN I 1 64 ? 46.252 -4.714 104.859 1.00 29.69 61 GLN I CA 1
ATOM 7224 C C . GLN I 1 64 ? 45.225 -5.612 105.555 1.00 31.00 61 GLN I C 1
ATOM 7225 O O . GLN I 1 64 ? 45.315 -5.838 106.761 1.00 29.87 61 GLN I O 1
ATOM 7231 N N . SER I 1 65 ? 44.262 -6.131 104.795 1.00 31.17 62 SER I N 1
ATOM 7232 C CA . SER I 1 65 ? 43.291 -7.082 105.342 1.00 35.22 62 SER I CA 1
ATOM 7233 C C . SER I 1 65 ? 43.989 -8.245 106.039 1.00 35.22 62 SER I C 1
ATOM 7234 O O . SER I 1 65 ? 43.657 -8.585 107.181 1.00 35.04 62 SER I O 1
ATOM 7237 N N . GLU I 1 66 ? 44.962 -8.843 105.355 1.00 33.91 63 GLU I N 1
ATOM 7238 C CA . GLU I 1 66 ? 45.775 -9.903 105.951 1.00 36.76 63 GLU I CA 1
ATOM 7239 C C . GLU I 1 66 ? 46.530 -9.448 107.190 1.00 36.16 63 GLU I C 1
ATOM 7240 O O . GLU I 1 66 ? 46.552 -10.155 108.194 1.00 39.42 63 GLU I O 1
ATOM 7246 N N . ALA I 1 67 ? 47.150 -8.270 107.113 1.00 36.75 64 ALA I N 1
ATOM 7247 C CA . ALA I 1 67 ? 47.863 -7.692 108.252 1.00 36.17 64 ALA I CA 1
ATOM 7248 C C . ALA I 1 67 ? 46.960 -7.620 109.478 1.00 38.64 64 ALA I C 1
ATOM 7249 O O . ALA I 1 67 ? 47.423 -7.788 110.609 1.00 40.99 64 ALA I O 1
ATOM 7251 N N . ARG I 1 68 ? 45.674 -7.366 109.244 1.00 38.61 65 ARG I N 1
ATOM 7252 C CA . ARG I 1 68 ? 44.680 -7.314 110.318 1.00 41.37 65 ARG I CA 1
ATOM 7253 C C . ARG I 1 68 ? 44.370 -8.701 110.875 1.00 43.59 65 ARG I C 1
ATOM 7254 O O . ARG I 1 68 ? 43.857 -8.823 111.986 1.00 47.20 65 ARG I O 1
ATOM 7262 N N . GLY I 1 69 ? 44.686 -9.736 110.098 1.00 44.17 66 GLY I N 1
ATOM 7263 C CA . GLY I 1 69 ? 44.342 -11.112 110.455 1.00 46.14 66 GLY I CA 1
ATOM 7264 C C . GLY I 1 69 ? 43.132 -11.635 109.697 1.00 46.06 66 GLY I C 1
ATOM 7265 O O . GLY I 1 69 ? 42.668 -12.745 109.954 1.00 45.81 66 GLY I O 1
ATOM 7266 N N . GLU I 1 70 ? 42.621 -10.829 108.769 1.00 47.19 67 GLU I N 1
ATOM 7267 C CA . GLU I 1 70 ? 41.491 -11.215 107.925 1.00 50.91 67 GLU I CA 1
ATOM 7268 C C . GLU I 1 70 ? 41.980 -12.109 106.792 1.00 53.22 67 GLU I C 1
ATOM 7269 O O . GLU I 1 70 ? 42.732 -11.661 105.918 1.00 53.57 67 GLU I O 1
ATOM 7275 N N . LYS I 1 71 ? 41.551 -13.369 106.815 1.00 56.02 68 LYS I N 1
ATOM 7276 C CA A LYS I 1 71 ? 41.986 -14.368 105.840 0.50 55.84 68 LYS I CA 1
ATOM 7277 C CA B LYS I 1 71 ? 42.002 -14.341 105.826 0.50 55.80 68 LYS I CA 1
ATOM 7278 C C . LYS I 1 71 ? 41.145 -14.310 104.567 1.00 55.49 68 LYS I C 1
ATOM 7279 O O . LYS I 1 71 ? 39.913 -14.277 104.632 1.00 55.88 68 LYS I O 1
ATOM 7290 N N . THR I 1 72 ? 41.823 -14.307 103.420 1.00 53.64 69 THR I N 1
ATOM 7291 C CA . THR I 1 72 ? 41.170 -14.345 102.117 1.00 54.04 69 THR I CA 1
ATOM 7292 C C . THR I 1 72 ? 41.464 -15.692 101.461 1.00 52.41 69 THR I C 1
ATOM 7293 O O . THR I 1 72 ? 42.564 -16.238 101.605 1.00 52.83 69 THR I O 1
ATOM 7297 N N . GLU I 1 73 ? 40.472 -16.228 100.757 1.00 49.67 70 GLU I N 1
ATOM 7298 C CA . GLU I 1 73 ? 40.619 -17.503 100.068 1.00 46.62 70 GLU I CA 1
ATOM 7299 C C . GLU I 1 73 ? 41.627 -17.343 98.934 1.00 41.73 70 GLU I C 1
ATOM 7300 O O . GLU I 1 73 ? 41.479 -16.464 98.081 1.00 39.59 70 GLU I O 1
ATOM 7306 N N . ILE I 1 74 ? 42.658 -18.182 98.946 1.00 38.48 71 ILE I N 1
ATOM 7307 C CA . ILE I 1 74 ? 43.711 -18.128 97.939 1.00 35.47 71 ILE I CA 1
ATOM 7308 C C . ILE I 1 74 ? 43.314 -18.947 96.725 1.00 34.05 71 ILE I C 1
ATOM 7309 O O . ILE I 1 74 ? 43.022 -20.137 96.837 1.00 36.40 71 ILE I O 1
ATOM 7314 N N . SER I 1 75 ? 43.300 -18.292 95.570 1.00 31.57 72 SER I N 1
ATOM 7315 C CA . SER I 1 75 ? 42.985 -18.941 94.310 1.00 31.14 72 SER I CA 1
ATOM 7316 C C . SER I 1 75 ? 44.128 -18.759 93.323 1.00 28.22 72 SER I C 1
ATOM 7317 O O . SER I 1 75 ? 44.979 -17.880 93.491 1.00 27.21 72 SER I O 1
ATOM 7320 N N . VAL I 1 76 ? 44.140 -19.591 92.288 1.00 26.73 73 VAL I N 1
ATOM 7321 C CA . VAL I 1 76 ? 45.057 -19.394 91.167 1.00 25.46 73 VAL I CA 1
ATOM 7322 C C . VAL I 1 76 ? 44.855 -17.996 90.576 1.00 25.62 73 VAL I C 1
ATOM 7323 O O . VAL I 1 76 ? 45.823 -17.287 90.280 1.00 26.02 73 VAL I O 1
ATOM 7327 N N . LEU I 1 77 ? 43.592 -17.601 90.428 1.00 27.34 74 LEU I N 1
ATOM 7328 C CA . LEU I 1 77 ? 43.248 -16.315 89.821 1.00 29.64 74 LEU I CA 1
ATOM 7329 C C . LEU I 1 77 ? 43.784 -15.138 90.634 1.00 29.01 74 LEU I C 1
ATOM 7330 O O . LEU I 1 77 ? 44.318 -14.186 90.056 1.00 27.79 74 LEU I O 1
ATOM 7335 N N . LEU I 1 78 ? 43.652 -15.209 91.961 1.00 27.16 75 LEU I N 1
ATOM 7336 C CA . LEU I 1 78 ? 44.208 -14.182 92.851 1.00 26.85 75 LEU I CA 1
ATOM 7337 C C . LEU I 1 78 ? 45.732 -14.103 92.755 1.00 26.28 75 LEU I C 1
ATOM 7338 O O . LEU I 1 78 ? 46.301 -13.012 92.663 1.00 27.08 75 LEU I O 1
ATOM 7343 N N . ILE I 1 79 ? 46.386 -15.259 92.793 1.00 24.48 76 ILE I N 1
ATOM 7344 C CA . ILE I 1 79 ? 47.831 -15.334 92.571 1.00 24.48 76 ILE I CA 1
ATOM 7345 C C . ILE I 1 79 ? 48.193 -14.688 91.219 1.00 23.70 76 ILE I C 1
ATOM 7346 O O . ILE I 1 79 ? 49.155 -13.922 91.133 1.00 21.57 76 ILE I O 1
ATOM 7351 N N . HIS I 1 80 ? 47.410 -15.004 90.184 1.00 21.79 77 HIS I N 1
ATOM 7352 C CA . HIS I 1 80 ? 47.647 -14.520 88.811 1.00 23.31 77 HIS I CA 1
ATOM 7353 C C . HIS I 1 80 ? 47.412 -13.018 88.701 1.00 22.52 77 HIS I C 1
ATOM 7354 O O . HIS I 1 80 ? 48.130 -12.324 87.983 1.00 22.63 77 HIS I O 1
ATOM 7361 N N . ALA I 1 81 ? 46.407 -12.524 89.423 1.00 23.71 78 ALA I N 1
ATOM 7362 C CA . ALA I 1 81 ? 46.092 -11.098 89.448 1.00 23.04 78 ALA I CA 1
ATOM 7363 C C . ALA I 1 81 ? 47.227 -10.295 90.066 1.00 23.17 78 ALA I C 1
ATOM 7364 O O . ALA I 1 81 ? 47.598 -9.246 89.552 1.00 25.30 78 ALA I O 1
ATOM 7366 N N . GLN I 1 82 ? 47.786 -10.792 91.165 1.00 24.31 79 GLN I N 1
ATOM 7367 C CA . GLN I 1 82 ? 48.943 -10.145 91.776 1.00 26.81 79 GLN I CA 1
ATOM 7368 C C . GLN I 1 82 ? 50.105 -10.084 90.775 1.00 26.45 79 GLN I C 1
ATOM 7369 O O . GLN I 1 82 ? 50.777 -9.056 90.658 1.00 27.10 79 GLN I O 1
ATOM 7375 N N . ASP I 1 83 ? 50.329 -11.183 90.053 1.00 25.46 80 ASP I N 1
ATOM 7376 C CA . ASP I 1 83 ? 51.384 -11.238 89.039 1.00 26.05 80 ASP I CA 1
ATOM 7377 C C . ASP I 1 83 ? 51.212 -10.159 87.971 1.00 24.67 80 ASP I C 1
ATOM 7378 O O . ASP I 1 83 ? 52.189 -9.535 87.561 1.00 24.92 80 ASP I O 1
ATOM 7383 N N . HIS I 1 84 ? 49.972 -9.939 87.534 1.00 23.32 81 HIS I N 1
ATOM 7384 C CA . HIS I 1 84 ? 49.687 -8.938 86.501 1.00 25.23 81 HIS I CA 1
ATOM 7385 C C . HIS I 1 84 ? 50.048 -7.547 86.981 1.00 26.90 81 HIS I C 1
ATOM 7386 O O . HIS I 1 84 ? 50.695 -6.782 86.255 1.00 28.44 81 HIS I O 1
ATOM 7393 N N . LEU I 1 85 ? 49.633 -7.228 88.208 1.00 26.75 82 LEU I N 1
ATOM 7394 C CA . LEU I 1 85 ? 49.914 -5.928 88.805 1.00 27.41 82 LEU I CA 1
ATOM 7395 C C . LEU I 1 85 ? 51.409 -5.722 88.966 1.00 28.71 82 LEU I C 1
ATOM 7396 O O . LEU I 1 85 ? 51.956 -4.707 88.525 1.00 29.96 82 LEU I O 1
ATOM 7409 N N . ASN I 1 87 ? 54.015 -7.254 87.625 1.00 25.22 84 ASN I N 1
ATOM 7410 C CA . ASN I 1 87 ? 54.679 -7.126 86.328 1.00 28.15 84 ASN I CA 1
ATOM 7411 C C . ASN I 1 87 ? 54.355 -5.808 85.623 1.00 27.31 84 ASN I C 1
ATOM 7412 O O . ASN I 1 87 ? 55.223 -5.224 84.979 1.00 28.87 84 ASN I O 1
ATOM 7417 N N . ALA I 1 88 ? 53.115 -5.342 85.754 1.00 27.00 85 ALA I N 1
ATOM 7418 C CA . ALA I 1 88 ? 52.733 -4.035 85.218 1.00 28.27 85 ALA I CA 1
ATOM 7419 C C . ALA I 1 88 ? 53.561 -2.928 85.863 1.00 27.89 85 ALA I C 1
ATOM 7420 O O . ALA I 1 88 ? 53.958 -1.972 85.193 1.00 30.12 85 ALA I O 1
ATOM 7422 N N . ILE I 1 89 ? 53.826 -3.063 87.160 1.00 26.06 86 ILE I N 1
ATOM 7423 C CA . ILE I 1 89 ? 54.640 -2.086 87.878 1.00 27.89 86 ILE I CA 1
ATOM 7424 C C . ILE I 1 89 ? 56.085 -2.123 87.391 1.00 30.29 86 ILE I C 1
ATOM 7425 O O . ILE I 1 89 ? 56.718 -1.077 87.266 1.00 33.16 86 ILE I O 1
ATOM 7430 N N . THR I 1 90 ? 56.592 -3.325 87.115 1.00 30.37 87 THR I N 1
ATOM 7431 C CA . THR I 1 90 ? 57.961 -3.504 86.630 1.00 30.92 87 THR I CA 1
ATOM 7432 C C . THR I 1 90 ? 58.119 -2.942 85.221 1.00 31.74 87 THR I C 1
ATOM 7433 O O . THR I 1 90 ? 59.106 -2.269 84.927 1.00 32.47 87 THR I O 1
ATOM 7437 N N . VAL I 1 91 ? 57.147 -3.232 84.356 1.00 30.22 88 VAL I N 1
ATOM 7438 C CA . VAL I 1 91 ? 57.154 -2.753 82.978 1.00 28.13 88 VAL I CA 1
ATOM 7439 C C . VAL I 1 91 ? 57.067 -1.226 82.937 1.00 29.09 88 VAL I C 1
ATOM 7440 O O . VAL I 1 91 ? 57.818 -0.574 82.206 1.00 27.40 88 VAL I O 1
ATOM 7444 N N . LYS I 1 92 ? 56.153 -0.665 83.730 1.00 28.49 89 LYS I N 1
ATOM 7445 C CA . LYS I 1 92 ? 55.979 0.780 83.809 1.00 30.29 89 LYS I CA 1
ATOM 7446 C C . LYS I 1 92 ? 57.268 1.474 84.250 1.00 31.29 89 LYS I C 1
ATOM 7447 O O . LYS I 1 92 ? 57.675 2.475 83.662 1.00 31.64 89 LYS I O 1
ATOM 7453 N N . GLU I 1 93 ? 57.903 0.925 85.279 1.00 31.44 90 GLU I N 1
ATOM 7454 C CA . GLU I 1 93 ? 59.150 1.461 85.810 1.00 33.33 90 GLU I CA 1
ATOM 7455 C C . GLU I 1 93 ? 60.298 1.397 84.786 1.00 33.23 90 GLU I C 1
ATOM 7456 O O . GLU I 1 93 ? 61.042 2.365 84.620 1.00 33.62 90 GLU I O 1
ATOM 7462 N N . LEU I 1 94 ? 60.435 0.261 84.106 1.00 31.01 91 LEU I N 1
ATOM 7463 C CA . LEU I 1 94 ? 61.517 0.069 83.132 1.00 32.90 91 LEU I CA 1
ATOM 7464 C C . LEU I 1 94 ? 61.260 0.797 81.812 1.00 32.72 91 LEU I C 1
ATOM 7465 O O . LEU I 1 94 ? 62.202 1.197 81.129 1.00 33.46 91 LEU I O 1
ATOM 7470 N N . ALA I 1 95 ? 59.986 0.964 81.461 1.00 31.85 92 ALA I N 1
ATOM 7471 C CA . ALA I 1 95 ? 59.606 1.767 80.305 1.00 32.67 92 ALA I CA 1
ATOM 7472 C C . ALA I 1 95 ? 59.982 3.222 80.553 1.00 32.45 92 ALA I C 1
ATOM 7473 O O . ALA I 1 95 ? 60.425 3.918 79.639 1.00 35.09 92 ALA I O 1
ATOM 7475 N N . ALA I 1 96 ? 59.811 3.671 81.794 1.00 30.14 93 ALA I N 1
ATOM 7476 C CA . ALA I 1 96 ? 60.238 5.010 82.199 1.00 30.29 93 ALA I CA 1
ATOM 7477 C C . ALA I 1 96 ? 61.729 5.217 81.933 1.00 31.71 93 ALA I C 1
ATOM 7478 O O . ALA I 1 96 ? 62.160 6.325 81.623 1.00 34.87 93 ALA I O 1
ATOM 7480 N N . GLU I 1 97 ? 62.506 4.141 82.052 1.00 30.79 94 GLU I N 1
ATOM 7481 C CA . GLU I 1 97 ? 63.945 4.188 81.818 1.00 31.21 94 GLU I CA 1
ATOM 7482 C C . GLU I 1 97 ? 64.270 4.170 80.330 1.00 32.08 94 GLU I C 1
ATOM 7483 O O . GLU I 1 97 ? 65.281 4.731 79.910 1.00 32.73 94 GLU I O 1
ATOM 7489 N N . PHE I 1 98 ? 63.411 3.527 79.539 1.00 33.15 95 PHE I N 1
ATOM 7490 C CA . PHE I 1 98 ? 63.535 3.556 78.077 1.00 35.81 95 PHE I CA 1
ATOM 7491 C C . PHE I 1 98 ? 63.215 4.940 77.509 1.00 36.56 95 PHE I C 1
ATOM 7492 O O . PHE I 1 98 ? 63.895 5.415 76.602 1.00 38.89 95 PHE I O 1
ATOM 7500 N N . ILE I 1 99 ? 62.176 5.573 78.050 1.00 37.46 96 ILE I N 1
ATOM 7501 C CA . ILE I 1 99 ? 61.772 6.919 77.643 1.00 39.45 96 ILE I CA 1
ATOM 7502 C C . ILE I 1 99 ? 62.894 7.924 77.908 1.00 40.61 96 ILE I C 1
ATOM 7503 O O . ILE I 1 99 ? 63.252 8.703 77.025 1.00 44.43 96 ILE I O 1
ATOM 7508 N N . ASP I 1 100 ? 63.445 7.896 79.121 1.00 41.00 97 ASP I N 1
ATOM 7509 C CA . ASP I 1 100 ? 64.569 8.758 79.487 1.00 42.98 97 ASP I CA 1
ATOM 7510 C C . ASP I 1 100 ? 65.742 8.543 78.548 1.00 43.21 97 ASP I C 1
ATOM 7511 O O . ASP I 1 100 ? 66.422 9.491 78.162 1.00 46.00 97 ASP I O 1
ATOM 7516 N N . LEU I 1 101 ? 65.967 7.283 78.189 1.00 42.26 98 LEU I N 1
ATOM 7517 C CA . LEU I 1 101 ? 67.063 6.903 77.310 1.00 41.20 98 LEU I CA 1
ATOM 7518 C C . LEU I 1 101 ? 66.847 7.447 75.899 1.00 41.64 98 LEU I C 1
ATOM 7519 O O . LEU I 1 101 ? 67.795 7.888 75.251 1.00 42.89 98 LEU I O 1
ATOM 7524 N N . TYR I 1 102 ? 65.598 7.430 75.438 1.00 40.79 99 TYR I N 1
ATOM 7525 C CA . TYR I 1 102 ? 65.248 8.048 74.160 1.00 41.95 99 TYR I CA 1
ATOM 7526 C C . TYR I 1 102 ? 65.307 9.575 74.226 1.00 44.83 99 TYR I C 1
ATOM 7527 O O . TYR I 1 102 ? 65.669 10.223 73.244 1.00 48.34 99 TYR I O 1
ATOM 7536 N N . LYS I 1 103 ? 64.962 10.146 75.379 1.00 45.08 100 LYS I N 1
ATOM 7537 C CA . LYS I 1 103 ? 65.082 11.592 75.588 1.00 46.95 100 LYS I CA 1
ATOM 7538 C C . LYS I 1 103 ? 66.546 12.044 75.593 1.00 50.52 100 LYS I C 1
ATOM 7539 O O . LYS I 1 103 ? 66.896 13.036 74.943 1.00 51.90 100 LYS I O 1
ATOM 7545 N N . LYS I 1 104 ? 67.399 11.314 76.312 1.00 51.58 101 LYS I N 1
ATOM 7546 C CA . LYS I 1 104 ? 68.836 11.586 76.289 1.00 56.68 101 LYS I CA 1
ATOM 7547 C C . LYS I 1 104 ? 69.374 11.486 74.863 1.00 59.38 101 LYS I C 1
ATOM 7548 O O . LYS I 1 104 ? 70.171 12.318 74.431 1.00 61.58 101 LYS I O 1
ATOM 7554 N N . LEU I 1 105 ? 68.921 10.462 74.145 1.00 60.09 102 LEU I N 1
ATOM 7555 C CA . LEU I 1 105 ? 69.413 10.158 72.808 1.00 63.36 102 LEU I CA 1
ATOM 7556 C C . LEU I 1 105 ? 68.994 11.202 71.768 1.00 66.63 102 LEU I C 1
ATOM 7557 O O . LEU I 1 105 ? 69.699 11.406 70.777 1.00 69.00 102 LEU I O 1
ATOM 7562 N N . GLU I 1 106 ? 67.856 11.854 71.997 1.00 68.35 103 GLU I N 1
ATOM 7563 C CA . GLU I 1 106 ? 67.344 12.870 71.075 1.00 72.91 103 GLU I CA 1
ATOM 7564 C C . GLU I 1 106 ? 68.093 14.196 71.218 1.00 76.52 103 GLU I C 1
ATOM 7565 O O . GLU I 1 106 ? 68.484 14.804 70.219 1.00 78.16 103 GLU I O 1
ATOM 7571 N N . ALA I 1 107 ? 68.284 14.640 72.459 1.00 78.76 104 ALA I N 1
ATOM 7572 C CA . ALA I 1 107 ? 69.015 15.875 72.741 1.00 83.65 104 ALA I CA 1
ATOM 7573 C C . ALA I 1 107 ? 70.446 15.804 72.202 1.00 87.97 104 ALA I C 1
ATOM 7574 O O . ALA I 1 107 ? 70.955 16.776 71.639 1.00 90.16 104 ALA I O 1
ATOM 7576 N N . LYS I 1 108 ? 71.078 14.644 72.375 1.00 90.39 105 LYS I N 1
ATOM 7577 C CA . LYS I 1 108 ? 72.420 14.382 71.858 1.00 95.56 105 LYS I CA 1
ATOM 7578 C C . LYS I 1 108 ? 72.516 14.695 70.362 1.00 99.68 105 LYS I C 1
ATOM 7579 O O . LYS I 1 108 ? 73.503 15.275 69.904 1.00 101.93 105 LYS I O 1
ATOM 7585 N N . GLY I 1 109 ? 71.483 14.308 69.615 1.00 53.84 106 GLY I N 1
ATOM 7586 C CA . GLY I 1 109 ? 71.441 14.503 68.168 1.00 56.30 106 GLY I CA 1
ATOM 7587 C C . GLY I 1 109 ? 71.507 13.191 67.404 1.00 58.14 106 GLY I C 1
ATOM 7588 O O . GLY I 1 109 ? 72.263 12.285 67.766 1.00 58.90 106 GLY I O 1
#

Solvent-accessible surface area: 40962 Å² total

Nearest PDB structures (foldseek):
  3k1s-assembly1_A  TM=9.907E-01  e=2.330E-10  Bacillus anthracis
  2e2a-assembly1_B  TM=9.280E-01  e=7.733E-05  Lactococcus lactis
  2wy2-assembly1_C  TM=8.720E-01  e=1.694E-04  Escherichia coli
  2n2n-assembly1_A  TM=4.943E-01  e=3.075E-01  Homo sapiens
  5wd8-assembly2_B  TM=4.214E-01  e=2.731E+00  Legionella pneumophila subsp. pneumophila ATCC 43290